Protein AF-0000000087431841 (afdb_homodimer)

Organism: Giardia muris (NCBI:txid5742)

Nearest PDB structures (foldseek):
  1vco-assembly1_A  TM=7.449E-01  e=1.847E-38  Thermus thermophilus
  3nva-assembly1_A  TM=7.417E-01  e=3.508E-37  Saccharolobus solfataricus
  7mip-assembly1_C  TM=7.470E-01  e=1.667E-36  Mus musculus
  7miv-assembly1_C  TM=7.448E-01  e=1.050E-36  Mus musculus
  7miu-assembly1_D  TM=7.413E-01  e=3.555E-35  Mus musculus

Structure (mmCIF, N/CA/C/O backbone):
data_AF-0000000087431841-model_v1
#
loop_
_entity.id
_entity.type
_entity.pdbx_description
1 polymer 'CTP synthase'
#
loop_
_atom_site.group_PDB
_atom_site.id
_atom_site.type_symbol
_atom_site.label_atom_id
_atom_site.label_alt_id
_atom_site.label_comp_id
_atom_site.label_asym_id
_atom_site.label_entity_id
_atom_site.label_seq_id
_atom_site.pdbx_PDB_ins_code
_atom_site.Cartn_x
_atom_site.Cartn_y
_atom_site.Cartn_z
_atom_site.occupancy
_atom_site.B_iso_or_equiv
_atom_site.auth_seq_id
_atom_site.auth_comp_id
_atom_site.auth_asym_id
_atom_site.auth_atom_id
_atom_site.pdbx_PDB_model_num
ATOM 1 N N . MET A 1 1 ? 8.672 -16.094 34.812 1 20.84 1 MET A N 1
ATOM 2 C CA . MET A 1 1 ? 7.32 -15.797 35.281 1 20.84 1 MET A CA 1
ATOM 3 C C . MET A 1 1 ? 6.684 -14.688 34.438 1 20.84 1 MET A C 1
ATOM 5 O O . MET A 1 1 ? 7.062 -13.523 34.562 1 20.84 1 MET A O 1
ATOM 9 N N . ALA A 1 2 ? 6.328 -14.953 33.219 1 24.12 2 ALA A N 1
ATOM 10 C CA . ALA A 1 2 ? 5.73 -14.031 32.281 1 24.12 2 ALA A CA 1
ATOM 11 C C . ALA A 1 2 ? 4.539 -13.305 32.875 1 24.12 2 ALA A C 1
ATOM 13 O O . ALA A 1 2 ? 3.582 -13.938 33.344 1 24.12 2 ALA A O 1
ATOM 14 N N . ASP A 1 3 ? 4.832 -12.344 33.531 1 24.62 3 ASP A N 1
ATOM 15 C CA . ASP A 1 3 ? 3.76 -11.609 34.188 1 24.62 3 ASP A CA 1
ATOM 16 C C . ASP A 1 3 ? 2.551 -11.453 33.281 1 24.62 3 ASP A C 1
ATOM 18 O O . ASP A 1 3 ? 2.699 -11.141 32.094 1 24.62 3 ASP A O 1
ATOM 22 N N . ALA A 1 4 ? 1.567 -12.164 33.562 1 30.16 4 ALA A N 1
ATOM 23 C CA . ALA A 1 4 ? 0.24 -12.07 32.969 1 30.16 4 ALA A CA 1
ATOM 24 C C . ALA A 1 4 ? -0.123 -10.617 32.656 1 30.16 4 ALA A C 1
ATOM 26 O O . ALA A 1 4 ? -0.183 -9.789 33.562 1 30.16 4 ALA A O 1
ATOM 27 N N . VAL A 1 5 ? 0.439 -10.078 31.641 1 31.83 5 VAL A N 1
ATOM 28 C CA . VAL A 1 5 ? -0.099 -8.789 31.219 1 31.83 5 VAL A CA 1
ATOM 29 C C . VAL A 1 5 ? -1.59 -8.719 31.547 1 31.83 5 VAL A C 1
ATOM 31 O O . VAL A 1 5 ? -2.383 -9.508 31.016 1 31.83 5 VAL A O 1
ATOM 34 N N . GLU A 1 6 ? -1.93 -8.492 32.719 1 35.41 6 GLU A N 1
ATOM 35 C CA . GLU A 1 6 ? -3.311 -8.188 33.094 1 35.41 6 GLU A CA 1
ATOM 36 C C . GLU A 1 6 ? -4.031 -7.457 31.953 1 35.41 6 GLU A C 1
ATOM 38 O O . GLU A 1 6 ? -3.57 -6.418 31.484 1 35.41 6 GLU A O 1
ATOM 43 N N . THR A 1 7 ? -4.602 -8.117 31.031 1 43.03 7 THR A N 1
ATOM 44 C CA . THR A 1 7 ? -5.473 -7.602 29.984 1 43.03 7 THR A CA 1
ATOM 45 C C . THR A 1 7 ? -6.301 -6.43 30.484 1 43.03 7 THR A C 1
ATOM 47 O O . THR A 1 7 ? -7.258 -6.617 31.25 1 43.03 7 THR A O 1
ATOM 50 N N . THR A 1 8 ? -5.711 -5.406 31.031 1 48.44 8 THR A N 1
ATOM 51 C CA . THR A 1 8 ? -6.445 -4.215 31.453 1 48.44 8 THR A CA 1
ATOM 52 C C . THR A 1 8 ? -7.562 -3.893 30.469 1 48.44 8 THR A C 1
ATOM 54 O O . THR A 1 8 ? -7.34 -3.859 29.266 1 48.44 8 THR A O 1
ATOM 57 N N . SER A 1 9 ? -8.828 -4.008 30.859 1 63.56 9 SER A N 1
ATOM 58 C CA . SER A 1 9 ? -10.109 -3.707 30.219 1 63.56 9 SER A CA 1
ATOM 59 C C . SER A 1 9 ? -10.148 -2.27 29.703 1 63.56 9 SER A C 1
ATOM 61 O O . SER A 1 9 ? -9.734 -1.346 30.406 1 63.56 9 SER A O 1
ATOM 63 N N . ASN A 1 10 ? -10 -1.974 28.406 1 81.62 10 ASN A N 1
ATOM 64 C CA . ASN A 1 10 ? -10.109 -0.667 27.766 1 81.62 10 ASN A CA 1
ATOM 65 C C . ASN A 1 10 ? -11.555 -0.344 27.391 1 81.62 10 ASN A C 1
ATOM 67 O O . ASN A 1 10 ? -12.367 -1.248 27.219 1 81.62 10 ASN A O 1
ATOM 71 N N . ARG A 1 11 ? -11.875 0.877 27.656 1 90.06 11 ARG A N 1
ATOM 72 C CA . ARG A 1 11 ? -13.141 1.408 27.156 1 90.06 11 ARG A CA 1
ATOM 73 C C . ARG A 1 11 ? -12.914 2.307 25.953 1 90.06 11 ARG A C 1
ATOM 75 O O . ARG A 1 11 ? -11.836 2.875 25.781 1 90.06 11 ARG A O 1
ATOM 82 N N . PHE A 1 12 ? -14.023 2.383 25.078 1 94.62 12 PHE A N 1
ATOM 83 C CA . PHE A 1 12 ? -13.859 3.102 23.828 1 94.62 12 PHE A CA 1
ATOM 84 C C . PHE A 1 12 ? -14.961 4.145 23.656 1 94.62 12 PHE A C 1
ATOM 86 O O . PHE A 1 12 ? -16.125 3.893 23.984 1 94.62 12 PHE A O 1
ATOM 93 N N . ILE A 1 13 ? -14.57 5.305 23.219 1 95.94 13 ILE A N 1
ATOM 94 C CA . ILE A 1 13 ? -15.5 6.27 22.641 1 95.94 13 ILE A CA 1
ATOM 95 C C . ILE A 1 13 ? -15.266 6.395 21.141 1 95.94 13 ILE A C 1
ATOM 97 O O . ILE A 1 13 ? -14.227 6.902 20.719 1 95.94 13 ILE A O 1
ATOM 101 N N . PHE A 1 14 ? -16.219 5.922 20.391 1 95.38 14 PHE A N 1
ATOM 102 C CA . PHE A 1 14 ? -16.125 6.051 18.938 1 95.38 14 PHE A CA 1
ATOM 103 C C . PHE A 1 14 ? -16.922 7.254 18.453 1 95.38 14 PHE A C 1
ATOM 105 O O . PHE A 1 14 ? -18.078 7.438 18.828 1 95.38 14 PHE A O 1
ATOM 112 N N . ILE A 1 15 ? -16.25 8.062 17.656 1 94.88 15 ILE A N 1
ATOM 113 C CA . ILE A 1 15 ? -16.875 9.25 17.078 1 94.88 15 ILE A CA 1
ATOM 114 C C . ILE A 1 15 ? -16.828 9.172 15.562 1 94.88 15 ILE A C 1
ATOM 116 O O . ILE A 1 15 ? -15.773 8.984 14.969 1 94.88 15 ILE A O 1
ATOM 120 N N . PHE A 1 16 ? -17.938 9.242 14.875 1 91.94 16 PHE A N 1
ATOM 121 C CA . PHE A 1 16 ? -18.031 9.172 13.422 1 91.94 16 PHE A CA 1
ATOM 122 C C . PHE A 1 16 ? -19.156 10.055 12.898 1 91.94 16 PHE A C 1
ATOM 124 O O . PHE A 1 16 ? -19.844 10.711 13.68 1 91.94 16 PHE A O 1
ATOM 131 N N . SER A 1 17 ? -19.203 10.203 11.562 1 88.56 17 SER A N 1
ATOM 132 C CA . SER A 1 17 ? -20.188 11.117 10.977 1 88.56 17 SER A CA 1
ATOM 133 C C . SER A 1 17 ? -20.672 10.602 9.633 1 88.56 17 SER A C 1
ATOM 135 O O . SER A 1 17 ? -20.047 9.742 9.016 1 88.56 17 SER A O 1
ATOM 137 N N . ASP A 1 18 ? -21.812 11.109 9.195 1 80.81 18 ASP A N 1
ATOM 138 C CA . ASP A 1 18 ? -22.328 10.867 7.848 1 80.81 18 ASP A CA 1
ATOM 139 C C . ASP A 1 18 ? -21.891 11.977 6.891 1 80.81 18 ASP A C 1
ATOM 141 O O . ASP A 1 18 ? -22.203 11.938 5.699 1 80.81 18 ASP A O 1
ATOM 145 N N . GLU A 1 19 ? -21.188 12.914 7.445 1 76.38 19 GLU A N 1
ATOM 146 C CA . GLU A 1 19 ? -20.672 14.023 6.66 1 76.38 19 GLU A CA 1
ATOM 147 C C . GLU A 1 19 ? -19.141 14.078 6.742 1 76.38 19 GLU A C 1
ATOM 149 O O . GLU A 1 19 ? -18.531 13.438 7.598 1 76.38 19 GLU A O 1
ATOM 154 N N . THR A 1 20 ? -18.625 14.742 5.656 1 68.56 20 THR A N 1
ATOM 155 C CA . THR A 1 20 ? -17.203 15 5.703 1 68.56 20 THR A CA 1
ATOM 156 C C . THR A 1 20 ? -16.906 16.375 6.285 1 68.56 20 THR A C 1
ATOM 158 O O . THR A 1 20 ? -16.984 17.391 5.574 1 68.56 20 THR A O 1
ATOM 161 N N . ASN A 1 21 ? -16.938 16.5 7.645 1 63.91 21 ASN A N 1
ATOM 162 C CA . ASN A 1 21 ? -16.656 17.797 8.234 1 63.91 21 ASN A CA 1
ATOM 163 C C . ASN A 1 21 ? -15.82 17.672 9.508 1 63.91 21 ASN A C 1
ATOM 165 O O . ASN A 1 21 ? -15.461 16.562 9.906 1 63.91 21 ASN A O 1
ATOM 169 N N . THR A 1 22 ? -15.438 18.781 10.094 1 68.06 22 THR A N 1
ATOM 170 C CA . THR A 1 22 ? -14.555 18.828 11.25 1 68.06 22 THR A CA 1
ATOM 171 C C . THR A 1 22 ? -15.367 18.797 12.547 1 68.06 22 THR A C 1
ATOM 173 O O . THR A 1 22 ? -14.805 18.922 13.641 1 68.06 22 THR A O 1
ATOM 176 N N . SER A 1 23 ? -16.609 18.531 12.391 1 77.81 23 SER A N 1
ATOM 177 C CA . SER A 1 23 ? -17.422 18.5 13.594 1 77.81 23 SER A CA 1
ATOM 178 C C . SER A 1 23 ? -17.047 17.328 14.492 1 77.81 23 SER A C 1
ATOM 180 O O . SER A 1 23 ? -17.062 17.438 15.719 1 77.81 23 SER A O 1
ATOM 182 N N . LYS A 1 24 ? -16.656 16.281 13.922 1 88.19 24 LYS A N 1
ATOM 183 C CA . LYS A 1 24 ? -16.203 15.117 14.68 1 88.19 24 LYS A CA 1
ATOM 184 C C . LYS A 1 24 ? -15 15.453 15.539 1 88.19 24 LYS A C 1
ATOM 186 O O . LYS A 1 24 ? -14.938 15.062 16.703 1 88.19 24 LYS A O 1
ATOM 191 N N . THR A 1 25 ? -14.117 16.234 14.938 1 91.06 25 THR A N 1
ATOM 192 C CA . THR A 1 25 ? -12.875 16.547 15.633 1 91.06 25 THR A CA 1
ATOM 193 C C . THR A 1 25 ? -13.125 17.516 16.797 1 91.06 25 THR A C 1
ATOM 195 O O . THR A 1 25 ? -12.461 17.422 17.828 1 91.06 25 THR A O 1
ATOM 198 N N . ALA A 1 26 ? -14.047 18.469 16.547 1 88.75 26 ALA A N 1
ATOM 199 C CA . ALA A 1 26 ? -14.422 19.359 17.641 1 88.75 26 ALA A CA 1
ATOM 200 C C . ALA A 1 26 ? -14.93 18.562 18.844 1 88.75 26 ALA A C 1
ATOM 202 O O . ALA A 1 26 ? -14.547 18.844 19.984 1 88.75 26 ALA A O 1
ATOM 203 N N . LEU A 1 27 ? -15.766 17.641 18.609 1 89.81 27 LEU A N 1
ATOM 204 C CA . LEU A 1 27 ? -16.297 16.797 19.672 1 89.81 27 LEU A CA 1
ATOM 205 C C . LEU A 1 27 ? -15.172 16.031 20.359 1 89.81 27 LEU A C 1
ATOM 207 O O . LEU A 1 27 ? -15.148 15.93 21.594 1 89.81 27 LEU A O 1
ATOM 211 N N . SER A 1 28 ? -14.289 15.461 19.578 1 92.94 28 SER A N 1
ATOM 212 C CA . SER A 1 28 ? -13.125 14.773 20.141 1 92.94 28 SER A CA 1
ATOM 213 C C . SER A 1 28 ? -12.32 15.695 21.047 1 92.94 28 SER A C 1
ATOM 215 O O . SER A 1 28 ? -11.875 15.289 22.125 1 92.94 28 SER A O 1
ATOM 217 N N . ALA A 1 29 ? -12.125 16.906 20.578 1 91.94 29 ALA A N 1
ATOM 218 C CA . ALA A 1 29 ? -11.352 17.891 21.344 1 91.94 29 ALA A CA 1
ATOM 219 C C . ALA A 1 29 ? -12.031 18.234 22.656 1 91.94 29 ALA A C 1
ATOM 221 O O . ALA A 1 29 ? -11.367 18.359 23.688 1 91.94 29 ALA A O 1
ATOM 222 N N . TYR A 1 30 ? -13.391 18.344 22.656 1 88.62 30 TYR A N 1
ATOM 223 C CA . TYR A 1 30 ? -14.148 18.625 23.859 1 88.62 30 TYR A CA 1
ATOM 224 C C . TYR A 1 30 ? -13.984 17.516 24.891 1 88.62 30 TYR A C 1
ATOM 226 O O . TYR A 1 30 ? -13.711 17.766 26.062 1 88.62 30 TYR A O 1
ATOM 234 N N . ILE A 1 31 ? -14.109 16.328 24.406 1 91.56 31 ILE A N 1
ATOM 235 C CA . ILE A 1 31 ? -14.031 15.18 25.281 1 91.56 31 ILE A CA 1
ATOM 236 C C . ILE A 1 31 ? -12.609 15.031 25.812 1 91.56 31 ILE A C 1
ATOM 238 O O . ILE A 1 31 ? -12.398 14.836 27.016 1 91.56 31 ILE A O 1
ATOM 242 N N . ALA A 1 32 ? -11.641 15.164 24.969 1 93.38 32 ALA A N 1
ATOM 243 C CA . ALA A 1 32 ? -10.242 15.047 25.359 1 93.38 32 ALA A CA 1
ATOM 244 C C . ALA A 1 32 ? -9.867 16.125 26.375 1 93.38 32 ALA A C 1
ATOM 246 O O . ALA A 1 32 ? -9.141 15.852 27.344 1 93.38 32 ALA A O 1
ATOM 247 N N . SER A 1 33 ? -10.281 17.344 26.094 1 90.56 33 SER A N 1
ATOM 248 C CA . SER A 1 33 ? -10 18.453 27 1 90.56 33 SER A CA 1
ATOM 249 C C . SER A 1 33 ? -10.539 18.188 28.391 1 90.56 33 SER A C 1
ATOM 251 O O . SER A 1 33 ? -9.867 18.453 29.391 1 90.56 33 SER A O 1
ATOM 253 N N . HIS A 1 34 ? -11.75 17.641 28.469 1 87.44 34 HIS A N 1
ATOM 254 C CA . HIS A 1 34 ? -12.352 17.297 29.75 1 87.44 34 HIS A CA 1
ATOM 255 C C . HIS A 1 34 ? -11.555 16.219 30.484 1 87.44 34 HIS A C 1
ATOM 257 O O . HIS A 1 34 ? -11.234 16.359 31.656 1 87.44 34 HIS A O 1
ATOM 263 N N . LEU A 1 35 ? -11.258 15.195 29.781 1 90.25 35 LEU A N 1
ATOM 264 C CA . LEU A 1 35 ? -10.508 14.094 30.375 1 90.25 35 LEU A CA 1
ATOM 265 C C . LEU A 1 35 ? -9.117 14.547 30.812 1 90.25 35 LEU A C 1
ATOM 267 O O . LEU A 1 35 ? -8.609 14.102 31.844 1 90.25 35 LEU A O 1
ATOM 271 N N . ASP A 1 36 ? -8.539 15.445 30.016 1 90.5 36 ASP A N 1
ATOM 272 C CA . ASP A 1 36 ? -7.219 15.984 30.328 1 90.5 36 ASP A CA 1
ATOM 273 C C . ASP A 1 36 ? -7.234 16.781 31.625 1 90.5 36 ASP A C 1
ATOM 275 O O . ASP A 1 36 ? -6.344 16.625 32.469 1 90.5 36 ASP A O 1
ATOM 279 N N . ARG A 1 37 ? -8.211 17.531 31.844 1 85.06 37 ARG A N 1
ATOM 280 C CA . ARG A 1 37 ? -8.344 18.359 33.062 1 85.06 37 ARG A CA 1
ATOM 281 C C . ARG A 1 37 ? -8.531 17.484 34.281 1 85.06 37 ARG A C 1
ATOM 283 O O . ARG A 1 37 ? -8.07 17.844 35.375 1 85.06 37 ARG A O 1
ATOM 290 N N . MET A 1 38 ? -9.164 16.391 34.062 1 85.56 38 MET A N 1
ATOM 291 C CA . MET A 1 38 ? -9.406 15.469 35.156 1 85.56 38 MET A CA 1
ATOM 292 C C . MET A 1 38 ? -8.219 14.539 35.375 1 85.56 38 MET A C 1
ATOM 294 O O . MET A 1 38 ? -8.227 13.695 36.281 1 85.56 38 MET A O 1
ATOM 298 N N . HIS A 1 39 ? -7.203 14.641 34.594 1 89.56 39 HIS A N 1
ATOM 299 C CA . HIS A 1 39 ? -6.047 13.75 34.594 1 89.56 39 HIS A CA 1
ATOM 300 C C . HIS A 1 39 ? -6.473 12.289 34.5 1 89.56 39 HIS A C 1
ATOM 302 O O . HIS A 1 39 ? -5.949 11.438 35.219 1 89.56 39 HIS A O 1
ATOM 308 N N . TYR A 1 40 ? -7.523 12.07 33.719 1 90 40 TYR A N 1
ATOM 309 C CA . TYR A 1 40 ? -8.008 10.727 33.469 1 90 40 TYR A CA 1
ATOM 310 C C . TYR A 1 40 ? -7.148 10.039 32.406 1 90 40 TYR A C 1
ATOM 312 O O . TYR A 1 40 ? -6.742 10.672 31.422 1 90 40 TYR A O 1
ATOM 320 N N . PRO A 1 41 ? -6.855 8.742 32.625 1 93.12 41 PRO A N 1
ATOM 321 C CA . PRO A 1 41 ? -6.09 8.055 31.594 1 93.12 41 PRO A CA 1
ATOM 322 C C . PRO A 1 41 ? -6.871 7.914 30.281 1 93.12 41 PRO A C 1
ATOM 324 O O . PRO A 1 41 ? -7.879 7.199 30.234 1 93.12 41 PRO A O 1
ATOM 327 N N . TYR A 1 42 ? -6.367 8.562 29.219 1 94.88 42 TYR A N 1
ATOM 328 C CA . TYR A 1 42 ? -7.043 8.484 27.938 1 94.88 42 TYR A CA 1
ATOM 329 C C . TYR A 1 42 ? -6.039 8.57 26.781 1 94.88 42 TYR A C 1
ATOM 331 O O . TYR A 1 42 ? -4.867 8.883 27 1 94.88 42 TYR A O 1
ATOM 339 N N . SER A 1 43 ? -6.438 8.172 25.625 1 96.88 43 SER A N 1
ATOM 340 C CA . SER A 1 43 ? -5.695 8.328 24.375 1 96.88 43 SER A CA 1
ATOM 341 C C . SER A 1 43 ? -6.605 8.789 23.25 1 96.88 43 SER A C 1
ATOM 343 O O . SER A 1 43 ? -7.832 8.766 23.375 1 96.88 43 SER A O 1
ATOM 345 N N . TYR A 1 44 ? -6.035 9.344 22.266 1 97.62 44 TYR A N 1
ATOM 346 C CA . TYR A 1 44 ? -6.773 9.805 21.094 1 97.62 44 TYR A CA 1
ATOM 347 C C . TYR A 1 44 ? -6.199 9.203 19.812 1 97.62 44 TYR A C 1
ATOM 349 O O . TYR A 1 44 ? -4.984 9.219 19.609 1 97.62 44 TYR A O 1
ATOM 357 N N . LEU A 1 45 ? -7.102 8.656 19 1 98.44 45 LEU A N 1
ATOM 358 C CA . LEU A 1 45 ? -6.711 8.062 17.734 1 98.44 45 LEU A CA 1
ATOM 359 C C . LEU A 1 45 ? -7.621 8.531 16.609 1 98.44 45 LEU A C 1
ATOM 361 O O . LEU A 1 45 ? -8.844 8.383 16.688 1 98.44 45 LEU A O 1
ATOM 365 N N . LYS A 1 46 ? -7 9.148 15.648 1 97.69 46 LYS A N 1
ATOM 366 C CA . LYS A 1 46 ? -7.695 9.477 14.406 1 97.69 46 LYS A CA 1
ATOM 367 C C . LYS A 1 46 ? -7.445 8.414 13.336 1 97.69 46 LYS A C 1
ATOM 369 O O . LYS A 1 46 ? -6.312 8.219 12.898 1 97.69 46 LYS A O 1
ATOM 374 N N . LEU A 1 47 ? -8.5 7.676 12.906 1 97.75 47 LEU A N 1
ATOM 375 C CA . LEU A 1 47 ? -8.438 6.793 11.75 1 97.75 47 LEU A CA 1
ATOM 376 C C . LEU A 1 47 ? -8.805 7.543 10.477 1 97.75 47 LEU A C 1
ATOM 378 O O . LEU A 1 47 ? -9.961 7.938 10.289 1 97.75 47 LEU A O 1
ATOM 382 N N . SER A 1 48 ? -7.855 7.746 9.656 1 96 48 SER A N 1
ATOM 383 C CA . SER A 1 48 ? -8.078 8.477 8.414 1 96 48 SER A CA 1
ATOM 384 C C . SER A 1 48 ? -8.297 7.531 7.242 1 96 48 SER A C 1
ATOM 386 O O . SER A 1 48 ? -7.496 6.621 7.016 1 96 48 SER A O 1
ATOM 388 N N . PRO A 1 49 ? -9.32 7.754 6.465 1 95.62 49 PRO A N 1
ATOM 389 C CA . PRO A 1 49 ? -9.641 6.828 5.375 1 95.62 49 PRO A CA 1
ATOM 390 C C . PRO A 1 49 ? -8.727 7.004 4.164 1 95.62 49 PRO A C 1
ATOM 392 O O . PRO A 1 49 ? -8.852 6.27 3.182 1 95.62 49 PRO A O 1
ATOM 395 N N . THR A 1 50 ? -7.797 7.91 4.156 1 95.81 50 THR A N 1
ATOM 396 C CA . THR A 1 50 ? -6.949 8.188 3 1 95.81 50 THR A CA 1
ATOM 397 C C . THR A 1 50 ? -5.941 7.059 2.789 1 95.81 50 THR A C 1
ATOM 399 O O . THR A 1 50 ? -5.57 6.363 3.736 1 95.81 50 THR A O 1
ATOM 402 N N . LEU A 1 51 ? -5.535 6.883 1.505 1 97.06 51 LEU A N 1
ATOM 403 C CA . LEU A 1 51 ? -4.5 5.918 1.147 1 97.06 51 LEU A CA 1
ATOM 404 C C . LEU A 1 51 ? -3.113 6.551 1.241 1 97.06 51 LEU A C 1
ATOM 406 O O . LEU A 1 51 ? -2.102 5.859 1.106 1 97.06 51 LEU A O 1
ATOM 410 N N . SER A 1 52 ? -3.049 7.848 1.525 1 95.81 52 SER A N 1
ATOM 411 C CA . SER A 1 52 ? -1.762 8.531 1.617 1 95.81 52 SER A CA 1
ATOM 412 C C . SER A 1 52 ? -0.953 8.023 2.809 1 95.81 52 SER A C 1
ATOM 414 O O . SER A 1 52 ? -1.52 7.664 3.842 1 95.81 52 SER A O 1
ATOM 416 N N . LEU A 1 53 ? 0.311 8.07 2.672 1 94.94 53 LEU A N 1
ATOM 417 C CA . LEU A 1 53 ? 1.183 7.477 3.68 1 94.94 53 LEU A CA 1
ATOM 418 C C . LEU A 1 53 ? 1.614 8.516 4.707 1 94.94 53 LEU A C 1
ATOM 420 O O . LEU A 1 53 ? 2.035 8.164 5.812 1 94.94 53 LEU A O 1
ATOM 424 N N . THR A 1 54 ? 1.59 9.742 4.348 1 92.69 54 THR A N 1
ATOM 425 C CA . THR A 1 54 ? 1.926 10.859 5.227 1 92.69 54 THR A CA 1
ATOM 426 C C . THR A 1 54 ? 1.217 12.133 4.781 1 92.69 54 THR A C 1
ATOM 428 O O . THR A 1 54 ? 0.84 12.258 3.613 1 92.69 54 THR A O 1
ATOM 431 N N . PHE A 1 55 ? 0.993 12.984 5.664 1 93.62 55 PHE A N 1
ATOM 432 C CA . PHE A 1 55 ? 0.343 14.242 5.324 1 93.62 55 PHE A CA 1
ATOM 433 C C . PHE A 1 55 ? 1.375 15.305 4.953 1 93.62 55 PHE A C 1
ATOM 435 O O . PHE A 1 55 ? 1.034 16.328 4.363 1 93.62 55 PHE A O 1
ATOM 442 N N . GLY A 1 56 ? 2.604 15.078 5.238 1 90.38 56 GLY A N 1
ATOM 443 C CA . GLY A 1 56 ? 3.658 16.062 5.062 1 90.38 56 GLY A CA 1
ATOM 444 C C . GLY A 1 56 ? 3.906 16.422 3.607 1 90.38 56 GLY A C 1
ATOM 445 O O . GLY A 1 56 ? 4.312 17.547 3.299 1 90.38 56 GLY A O 1
ATOM 446 N N . ASN A 1 57 ? 3.703 15.461 2.74 1 86.38 57 ASN A N 1
ATOM 447 C CA . ASN A 1 57 ? 3.996 15.703 1.332 1 86.38 57 ASN A CA 1
ATOM 448 C C . ASN A 1 57 ? 2.736 16.078 0.554 1 86.38 57 ASN A C 1
ATOM 450 O O . ASN A 1 57 ? 2.787 16.266 -0.663 1 86.38 57 ASN A O 1
ATOM 454 N N . LEU A 1 58 ? 1.663 16.219 1.271 1 89.75 58 LEU A N 1
ATOM 455 C CA . LEU A 1 58 ? 0.411 16.547 0.598 1 89.75 58 LEU A CA 1
ATOM 456 C C . LEU A 1 58 ? 0.291 18.047 0.373 1 89.75 58 LEU A C 1
ATOM 458 O O . LEU A 1 58 ? 0.866 18.844 1.123 1 89.75 58 LEU A O 1
ATOM 462 N N . THR A 1 59 ? -0.417 18.391 -0.606 1 87.56 59 THR A N 1
ATOM 463 C CA . THR A 1 59 ? -0.716 19.797 -0.821 1 87.56 59 THR A CA 1
ATOM 464 C C . THR A 1 59 ? -1.703 20.312 0.225 1 87.56 59 THR A C 1
ATOM 466 O O . THR A 1 59 ? -2.814 19.781 0.343 1 87.56 59 THR A O 1
ATOM 469 N N . PRO A 1 60 ? -1.306 21.344 0.886 1 87.12 60 PRO A N 1
ATOM 470 C CA . PRO A 1 60 ? -2.172 21.844 1.954 1 87.12 60 PRO A CA 1
ATOM 471 C C . PRO A 1 60 ? -3.492 22.406 1.428 1 87.12 60 PRO A C 1
ATOM 473 O O . PRO A 1 60 ? -4.488 22.438 2.152 1 87.12 60 PRO A O 1
ATOM 476 N N . THR A 1 61 ? -3.502 22.828 0.205 1 81.44 61 THR A N 1
ATOM 477 C CA . THR A 1 61 ? -4.723 23.391 -0.369 1 81.44 61 THR A CA 1
ATOM 478 C C . THR A 1 61 ? -5.828 22.328 -0.413 1 81.44 61 THR A C 1
ATOM 480 O O . THR A 1 61 ? -7.004 22.656 -0.242 1 81.44 61 THR A O 1
ATOM 483 N N . SER A 1 62 ? -5.43 21.094 -0.555 1 79.88 62 SER A N 1
ATOM 484 C CA . SER A 1 62 ? -6.418 20.031 -0.632 1 79.88 62 SER A CA 1
ATOM 485 C C . SER A 1 62 ? -6.527 19.281 0.691 1 79.88 62 SER A C 1
ATOM 487 O O . SER A 1 62 ? -7.629 18.938 1.132 1 79.88 62 SER A O 1
ATOM 489 N N . ALA A 1 63 ? -5.434 19.141 1.381 1 87.56 63 ALA A N 1
ATOM 490 C CA . ALA A 1 63 ? -5.41 18.266 2.549 1 87.56 63 ALA A CA 1
ATOM 491 C C . ALA A 1 63 ? -5.453 19.062 3.842 1 87.56 63 ALA A C 1
ATOM 493 O O . ALA A 1 63 ? -5.715 18.516 4.914 1 87.56 63 ALA A O 1
ATOM 494 N N . GLY A 1 64 ? -5.285 20.375 3.738 1 87.94 64 GLY A N 1
ATOM 495 C CA . GLY A 1 64 ? -5.074 21.141 4.953 1 87.94 64 GLY A CA 1
ATOM 496 C C . GLY A 1 64 ? -3.662 21.031 5.496 1 87.94 64 GLY A C 1
ATOM 497 O O . GLY A 1 64 ? -2.791 20.438 4.855 1 87.94 64 GLY A O 1
ATOM 498 N N . GLU A 1 65 ? -3.516 21.578 6.609 1 91.69 65 GLU A N 1
ATOM 499 C CA . GLU A 1 65 ? -2.203 21.594 7.25 1 91.69 65 GLU A CA 1
ATOM 500 C C . GLU A 1 65 ? -1.78 20.188 7.672 1 91.69 65 GLU A C 1
ATOM 502 O O . GLU A 1 65 ? -2.607 19.391 8.125 1 91.69 65 GLU A O 1
ATOM 507 N N . ALA A 1 66 ? -0.52 19.891 7.41 1 94.62 66 ALA A N 1
ATOM 508 C CA . ALA A 1 66 ? 0.058 18.734 8.094 1 94.62 66 ALA A CA 1
ATOM 509 C C . ALA A 1 66 ? 0.52 19.109 9.5 1 94.62 66 ALA A C 1
ATOM 511 O O . ALA A 1 66 ? 1.337 20.016 9.672 1 94.62 66 ALA A O 1
ATOM 512 N N . PHE A 1 67 ? -0.031 18.469 10.477 1 96.62 67 PHE A N 1
ATOM 513 C CA . PHE A 1 67 ? 0.413 18.719 11.844 1 96.62 67 PHE A CA 1
ATOM 514 C C . PHE A 1 67 ? 1.62 17.844 12.18 1 96.62 67 PHE A C 1
ATOM 516 O O . PHE A 1 67 ? 1.654 16.656 11.844 1 96.62 67 PHE A O 1
ATOM 523 N N . ILE A 1 68 ? 2.596 18.438 12.82 1 96.81 68 ILE A N 1
ATOM 524 C CA . ILE A 1 68 ? 3.807 17.719 13.195 1 96.81 68 ILE A CA 1
ATOM 525 C C . ILE A 1 68 ? 3.777 17.406 14.688 1 96.81 68 ILE A C 1
ATOM 527 O O . ILE A 1 68 ? 3.684 18.312 15.516 1 96.81 68 ILE A O 1
ATOM 531 N N . THR A 1 69 ? 3.879 16.141 15.008 1 96.81 69 THR A N 1
ATOM 532 C CA . THR A 1 69 ? 3.873 15.727 16.406 1 96.81 69 THR A CA 1
ATOM 533 C C . THR A 1 69 ? 5.266 15.859 17.016 1 96.81 69 THR A C 1
ATOM 535 O O . THR A 1 69 ? 6.242 16.094 16.297 1 96.81 69 THR A O 1
ATOM 538 N N . HIS A 1 70 ? 5.344 15.719 18.312 1 95.69 70 HIS A N 1
ATOM 539 C CA . HIS A 1 70 ? 6.594 15.914 19.047 1 95.69 70 HIS A CA 1
ATOM 540 C C . HIS A 1 70 ? 7.641 14.883 18.625 1 95.69 70 HIS A C 1
ATOM 542 O O . HIS A 1 70 ? 8.844 15.156 18.672 1 95.69 70 HIS A O 1
ATOM 548 N N . ASP A 1 71 ? 7.176 13.711 18.172 1 94.44 71 ASP A N 1
ATOM 549 C CA . ASP A 1 71 ? 8.086 12.633 17.797 1 94.44 71 ASP A CA 1
ATOM 550 C C . ASP A 1 71 ? 8.297 12.594 16.281 1 94.44 71 ASP A C 1
ATOM 552 O O . ASP A 1 71 ? 8.797 11.602 15.75 1 94.44 71 ASP A O 1
ATOM 556 N N . GLY A 1 72 ? 7.809 13.586 15.609 1 94.12 72 GLY A N 1
ATOM 557 C CA . GLY A 1 72 ? 8.18 13.766 14.211 1 94.12 72 GLY A CA 1
ATOM 558 C C . GLY A 1 72 ? 7.148 13.203 13.25 1 94.12 72 GLY A C 1
ATOM 559 O O . GLY A 1 72 ? 7.406 13.102 12.047 1 94.12 72 GLY A O 1
ATOM 560 N N . GLY A 1 73 ? 5.992 12.836 13.742 1 95.38 73 GLY A N 1
ATOM 561 C CA . GLY A 1 73 ? 4.93 12.383 12.859 1 95.38 73 GLY A CA 1
ATOM 562 C C . GLY A 1 73 ? 4.328 13.508 12.031 1 95.38 73 GLY A C 1
ATOM 563 O O . GLY A 1 73 ? 4.164 14.625 12.523 1 95.38 73 GLY A O 1
ATOM 564 N N . GLU A 1 74 ? 4.148 13.297 10.742 1 95.75 74 GLU A N 1
ATOM 565 C CA . GLU A 1 74 ? 3.385 14.18 9.867 1 95.75 74 GLU A CA 1
ATOM 566 C C . GLU A 1 74 ? 1.952 13.688 9.703 1 95.75 74 GLU A C 1
ATOM 568 O O . GLU A 1 74 ? 1.674 12.859 8.828 1 95.75 74 GLU A O 1
ATOM 573 N N . VAL A 1 75 ? 1.082 14.258 10.461 1 96.69 75 VAL A N 1
ATOM 574 C CA . VAL A 1 75 ? -0.232 13.648 10.633 1 96.69 75 VAL A CA 1
ATOM 575 C C . VAL A 1 75 ? -1.319 14.641 10.219 1 96.69 75 VAL A C 1
ATOM 577 O O . VAL A 1 75 ? -1.021 15.75 9.773 1 96.69 75 VAL A O 1
ATOM 580 N N . ASP A 1 76 ? -2.576 14.227 10.258 1 94.5 76 ASP A N 1
ATOM 581 C CA . ASP A 1 76 ? -3.764 15.016 9.945 1 94.5 76 ASP A CA 1
ATOM 582 C C . ASP A 1 76 ? -3.885 16.219 10.883 1 94.5 76 ASP A C 1
ATOM 584 O O . ASP A 1 76 ? -3.58 16.109 12.07 1 94.5 76 ASP A O 1
ATOM 588 N N . TYR A 1 77 ? -4.332 17.312 10.367 1 93.81 77 TYR A N 1
ATOM 589 C CA . TYR A 1 77 ? -4.434 18.516 11.18 1 93.81 77 TYR A CA 1
ATOM 590 C C . TYR A 1 77 ? -5.445 18.328 12.305 1 93.81 77 TYR A C 1
ATOM 592 O O . TYR A 1 77 ? -5.445 19.078 13.281 1 93.81 77 TYR A O 1
ATOM 600 N N . ASP A 1 78 ? -6.309 17.312 12.227 1 92.75 78 ASP A N 1
ATOM 601 C CA . ASP A 1 78 ? -7.246 17 13.297 1 92.75 78 ASP A CA 1
ATOM 602 C C . ASP A 1 78 ? -6.508 16.656 14.594 1 92.75 78 ASP A C 1
ATOM 604 O O . ASP A 1 78 ? -6.992 16.953 15.688 1 92.75 78 ASP A O 1
ATOM 608 N N . VAL A 1 79 ? -5.41 16.031 14.469 1 96.06 79 VAL A N 1
ATOM 609 C CA . VAL A 1 79 ? -4.594 15.711 15.641 1 96.06 79 VAL A CA 1
ATOM 610 C C . VAL A 1 79 ? -4.129 17.016 16.312 1 96.06 79 VAL A C 1
ATOM 612 O O . VAL A 1 79 ? -4.066 17.094 17.531 1 96.06 79 VAL A O 1
ATOM 615 N N . GLY A 1 80 ? -3.836 17.984 15.469 1 94.88 80 GLY A N 1
ATOM 616 C CA . GLY A 1 80 ? -3.439 19.281 15.984 1 94.88 80 GLY A CA 1
ATOM 617 C C . GLY A 1 80 ? -4.559 20 16.719 1 94.88 80 GLY A C 1
ATOM 618 O O . GLY A 1 80 ? -4.312 20.656 17.734 1 94.88 80 GLY A O 1
ATOM 619 N N . ILE A 1 81 ? -5.742 19.844 16.203 1 92.5 81 ILE A N 1
ATOM 620 C CA . ILE A 1 81 ? -6.902 20.438 16.859 1 92.5 81 ILE A CA 1
ATOM 621 C C . ILE A 1 81 ? -7.051 19.875 18.266 1 92.5 81 ILE A C 1
ATOM 623 O O . ILE A 1 81 ? -7.258 20.625 19.234 1 92.5 81 ILE A O 1
ATOM 627 N N . VAL A 1 82 ? -6.898 18.609 18.391 1 94.38 82 VAL A N 1
ATOM 628 C CA . VAL A 1 82 ? -7.047 17.969 19.703 1 94.38 82 VAL A CA 1
ATOM 629 C C . VAL A 1 82 ? -5.863 18.328 20.594 1 94.38 82 VAL A C 1
ATOM 631 O O . VAL A 1 82 ? -6.043 18.672 21.766 1 94.38 82 VAL A O 1
ATOM 634 N N . GLU A 1 83 ? -4.688 18.281 20.047 1 95.5 83 GLU A N 1
ATOM 635 C CA . GLU A 1 83 ? -3.512 18.562 20.859 1 95.5 83 GLU A CA 1
ATOM 636 C C . GLU A 1 83 ? -3.547 19.984 21.422 1 95.5 83 GLU A C 1
ATOM 638 O O . GLU A 1 83 ? -3.137 20.203 22.562 1 95.5 83 GLU A O 1
ATOM 643 N N . ARG A 1 84 ? -3.992 20.953 20.672 1 93.19 84 ARG A N 1
ATOM 644 C CA . ARG A 1 84 ? -4.051 22.344 21.109 1 93.19 84 ARG A CA 1
ATOM 645 C C . ARG A 1 84 ? -5.027 22.5 22.281 1 93.19 84 ARG A C 1
ATOM 647 O O . ARG A 1 84 ? -4.934 23.453 23.047 1 93.19 84 ARG A O 1
ATOM 654 N N . SER A 1 85 ? -5.91 21.531 22.422 1 89.81 85 SER A N 1
ATOM 655 C CA . SER A 1 85 ? -6.973 21.625 23.422 1 89.81 85 SER A CA 1
ATOM 656 C C . SER A 1 85 ? -6.578 20.922 24.719 1 89.81 85 SER A C 1
ATOM 658 O O . SER A 1 85 ? -7.309 20.984 25.703 1 89.81 85 SER A O 1
ATOM 660 N N . ILE A 1 86 ? -5.438 20.266 24.75 1 92.44 86 ILE A N 1
ATOM 661 C CA . ILE A 1 86 ? -5.043 19.5 25.938 1 92.44 86 ILE A CA 1
ATOM 662 C C . ILE A 1 86 ? -3.662 19.969 26.391 1 92.44 86 ILE A C 1
ATOM 664 O O . ILE A 1 86 ? -2.973 20.703 25.688 1 92.44 86 ILE A O 1
ATOM 668 N N . SER A 1 87 ? -3.262 19.547 27.578 1 91.25 87 SER A N 1
ATOM 669 C CA . SER A 1 87 ? -1.983 19.969 28.156 1 91.25 87 SER A CA 1
ATOM 670 C C . SER A 1 87 ? -0.846 19.078 27.672 1 91.25 87 SER A C 1
ATOM 672 O O . SER A 1 87 ? 0.295 19.531 27.547 1 91.25 87 SER A O 1
ATOM 674 N N . LYS A 1 88 ? -1.159 17.812 27.359 1 94.5 88 LYS A N 1
ATOM 675 C CA . LYS A 1 88 ? -0.151 16.859 26.922 1 94.5 88 LYS A CA 1
ATOM 676 C C . LYS A 1 88 ? 0.088 16.953 25.422 1 94.5 88 LYS A C 1
ATOM 678 O O . LYS A 1 88 ? -0.513 17.797 24.734 1 94.5 88 LYS A O 1
ATOM 683 N N . VAL A 1 89 ? 1.038 16.203 24.953 1 96.5 89 VAL A N 1
ATOM 684 C CA . VAL A 1 89 ? 1.342 16.125 23.531 1 96.5 89 VAL A CA 1
ATOM 685 C C . VAL A 1 89 ? 0.939 14.75 22.984 1 96.5 89 VAL A C 1
ATOM 687 O O . VAL A 1 89 ? 0.957 13.758 23.719 1 96.5 89 VAL A O 1
ATOM 690 N N . LEU A 1 90 ? 0.527 14.75 21.766 1 97.62 90 LEU A N 1
ATOM 691 C CA . LEU A 1 90 ? 0.086 13.516 21.125 1 97.62 90 LEU A CA 1
ATOM 692 C C . LEU A 1 90 ? 1.189 12.922 20.25 1 97.62 90 LEU A C 1
ATOM 694 O O . LEU A 1 90 ? 1.91 13.664 19.578 1 97.62 90 LEU A O 1
ATOM 698 N N . PRO A 1 91 ? 1.345 11.633 20.219 1 97.25 91 PRO A N 1
ATOM 699 C CA . PRO A 1 91 ? 2.355 10.969 19.406 1 97.25 91 PRO A CA 1
ATOM 700 C C . PRO A 1 91 ? 1.896 10.766 17.953 1 97.25 91 PRO A C 1
ATOM 702 O O . PRO A 1 91 ? 0.712 10.93 17.656 1 97.25 91 PRO A O 1
ATOM 705 N N . ARG A 1 92 ? 2.881 10.398 17.125 1 96.25 92 ARG A N 1
ATOM 706 C CA . ARG A 1 92 ? 2.584 10.156 15.727 1 96.25 92 ARG A CA 1
ATOM 707 C C . ARG A 1 92 ? 1.574 9.023 15.562 1 96.25 92 ARG A C 1
ATOM 709 O O . ARG A 1 92 ? 0.84 8.969 14.578 1 96.25 92 ARG A O 1
ATOM 716 N N . THR A 1 93 ? 1.516 8.086 16.547 1 97.19 93 THR A N 1
ATOM 717 C CA . THR A 1 93 ? 0.622 6.93 16.5 1 97.19 93 THR A CA 1
ATOM 718 C C . THR A 1 93 ? -0.824 7.359 16.734 1 97.19 93 THR A C 1
ATOM 720 O O . THR A 1 93 ? -1.744 6.547 16.609 1 97.19 93 THR A O 1
ATOM 723 N N . SER A 1 94 ? -1.071 8.68 16.969 1 98.12 94 SER A N 1
ATOM 724 C CA . SER A 1 94 ? -2.424 9.195 17.156 1 98.12 94 SER A CA 1
ATOM 725 C C . SER A 1 94 ? -3.148 9.336 15.828 1 98.12 94 SER A C 1
ATOM 727 O O . SER A 1 94 ? -4.312 9.742 15.789 1 98.12 94 SER A O 1
ATOM 729 N N . ASN A 1 95 ? -2.5 9.055 14.805 1 97.88 95 ASN A N 1
ATOM 730 C CA . ASN A 1 95 ? -3.1 9.062 13.477 1 97.88 95 ASN A CA 1
ATOM 731 C C . ASN A 1 95 ? -2.686 7.836 12.672 1 97.88 95 ASN A C 1
ATOM 733 O O . ASN A 1 95 ? -1.499 7.508 12.594 1 97.88 95 ASN A O 1
ATOM 737 N N . LEU A 1 96 ? -3.654 7.172 12.164 1 98.12 96 LEU A N 1
ATOM 738 C CA . LEU A 1 96 ? -3.408 6.043 11.281 1 98.12 96 LEU A CA 1
ATOM 739 C C . LEU A 1 96 ? -4.207 6.18 9.992 1 98.12 96 LEU A C 1
ATOM 741 O O . LEU A 1 96 ? -5.434 6.305 10.023 1 98.12 96 LEU A O 1
ATOM 745 N N . THR A 1 97 ? -3.504 6.227 8.867 1 97.31 97 THR A N 1
ATOM 746 C CA . THR A 1 97 ? -4.188 6.238 7.582 1 97.31 97 THR A CA 1
ATOM 747 C C . THR A 1 97 ? -4.395 4.816 7.062 1 97.31 97 THR A C 1
ATOM 749 O O . THR A 1 97 ? -3.705 3.889 7.488 1 97.31 97 THR A O 1
ATOM 752 N N . LEU A 1 98 ? -5.328 4.672 6.203 1 97.5 98 LEU A N 1
ATOM 753 C CA . LEU A 1 98 ? -5.527 3.381 5.555 1 97.5 98 LEU A CA 1
ATOM 754 C C . LEU A 1 98 ? -4.273 2.945 4.805 1 97.5 98 LEU A C 1
ATOM 756 O O . LEU A 1 98 ? -3.924 1.763 4.805 1 97.5 98 LEU A O 1
ATOM 760 N N . GLY A 1 99 ? -3.648 3.863 4.105 1 97.69 99 GLY A N 1
ATOM 761 C CA . GLY A 1 99 ? -2.402 3.564 3.422 1 97.69 99 GLY A CA 1
ATOM 762 C C . GLY A 1 99 ? -1.327 3.025 4.348 1 97.69 99 GLY A C 1
ATOM 763 O O . GLY A 1 99 ? -0.641 2.057 4.012 1 97.69 99 GLY A O 1
ATOM 764 N N . GLN A 1 100 ? -1.187 3.648 5.508 1 97.38 100 GLN A N 1
ATOM 765 C CA . GLN A 1 100 ? -0.199 3.211 6.488 1 97.38 100 GLN A CA 1
ATOM 766 C C . GLN A 1 100 ? -0.522 1.813 7.008 1 97.38 100 GLN A C 1
ATOM 768 O O . GLN A 1 100 ? 0.38 1.005 7.234 1 97.38 100 GLN A O 1
ATOM 773 N N . ALA A 1 101 ? -1.784 1.585 7.254 1 97.88 101 ALA A N 1
ATOM 774 C CA . ALA A 1 101 ? -2.203 0.269 7.73 1 97.88 101 ALA A CA 1
ATOM 775 C C . ALA A 1 101 ? -1.832 -0.82 6.73 1 97.88 101 ALA A C 1
ATOM 777 O O . ALA A 1 101 ? -1.329 -1.879 7.109 1 97.88 101 ALA A O 1
ATOM 778 N N . ILE A 1 102 ? -2.062 -0.573 5.473 1 97.56 102 ILE A N 1
ATOM 779 C CA . ILE A 1 102 ? -1.757 -1.54 4.426 1 97.56 102 ILE A CA 1
ATOM 780 C C . ILE A 1 102 ? -0.246 -1.742 4.332 1 97.56 102 ILE A C 1
ATOM 782 O O . ILE A 1 102 ? 0.231 -2.875 4.234 1 97.56 102 ILE A O 1
ATOM 786 N N . GLN A 1 103 ? 0.511 -0.662 4.391 1 96.31 103 GLN A N 1
ATOM 787 C CA . GLN A 1 103 ? 1.966 -0.762 4.344 1 96.31 103 GLN A CA 1
ATOM 788 C C . GLN A 1 103 ? 2.498 -1.572 5.523 1 96.31 103 GLN A C 1
ATOM 790 O O . GLN A 1 103 ? 3.508 -2.27 5.398 1 96.31 103 GLN A O 1
ATOM 795 N N . ALA A 1 104 ? 1.845 -1.414 6.617 1 95.88 104 ALA A N 1
ATOM 796 C CA . ALA A 1 104 ? 2.268 -2.141 7.812 1 95.88 104 ALA A CA 1
ATOM 797 C C . ALA A 1 104 ? 2.16 -3.648 7.602 1 95.88 104 ALA A C 1
ATOM 799 O O . ALA A 1 104 ? 2.975 -4.414 8.125 1 95.88 104 ALA A O 1
ATOM 800 N N . LEU A 1 105 ? 1.147 -4.09 6.871 1 94.94 105 LEU A N 1
ATOM 801 C CA . LEU A 1 105 ? 0.993 -5.512 6.574 1 94.94 105 LEU A CA 1
ATOM 802 C C . LEU A 1 105 ? 2.215 -6.051 5.84 1 94.94 105 LEU A C 1
ATOM 804 O O . LEU A 1 105 ? 2.707 -7.137 6.16 1 94.94 105 LEU A O 1
ATOM 808 N N . TYR A 1 106 ? 2.717 -5.309 4.852 1 93.5 106 TYR A N 1
ATOM 809 C CA . TYR A 1 106 ? 3.877 -5.734 4.078 1 93.5 106 TYR A CA 1
ATOM 810 C C . TYR A 1 106 ? 5.121 -5.812 4.957 1 93.5 106 TYR A C 1
ATOM 812 O O . TYR A 1 106 ? 5.883 -6.777 4.879 1 93.5 106 TYR A O 1
ATOM 820 N N . ARG A 1 107 ? 5.246 -4.836 5.793 1 91.88 107 ARG A N 1
ATOM 821 C CA . ARG A 1 107 ? 6.41 -4.805 6.672 1 91.88 107 ARG A CA 1
ATOM 822 C C . ARG A 1 107 ? 6.395 -5.98 7.641 1 91.88 107 ARG A C 1
ATOM 824 O O . ARG A 1 107 ? 7.438 -6.582 7.914 1 91.88 107 ARG A O 1
ATOM 831 N N . GLN A 1 108 ? 5.242 -6.234 8.164 1 91.38 108 GLN A N 1
ATOM 832 C CA . GLN A 1 108 ? 5.109 -7.344 9.094 1 91.38 108 GLN A CA 1
ATOM 833 C C . GLN A 1 108 ? 5.496 -8.664 8.438 1 91.38 108 GLN A C 1
ATOM 835 O O . GLN A 1 108 ? 6.152 -9.508 9.055 1 91.38 108 GLN A O 1
ATOM 840 N N . GLN A 1 109 ? 5.117 -8.836 7.18 1 89 109 GLN A N 1
ATOM 841 C CA . GLN A 1 109 ? 5.465 -10.055 6.461 1 89 109 GLN A CA 1
ATOM 842 C C . GLN A 1 109 ? 6.965 -10.141 6.199 1 89 109 GLN A C 1
ATOM 844 O O . GLN A 1 109 ? 7.578 -11.188 6.398 1 89 109 GLN A O 1
ATOM 849 N N . GLU A 1 110 ? 7.559 -9.078 5.801 1 85.81 110 GLU A N 1
ATOM 850 C CA . GLU A 1 110 ? 8.977 -9.023 5.453 1 85.81 110 GLU A CA 1
ATOM 851 C C . GLU A 1 110 ? 9.852 -9.297 6.676 1 85.81 110 GLU A C 1
ATOM 853 O O . GLU A 1 110 ? 10.938 -9.867 6.555 1 85.81 110 GLU A O 1
ATOM 858 N N . GLU A 1 111 ? 9.344 -8.836 7.781 1 85.25 111 GLU A N 1
ATOM 859 C CA . GLU A 1 111 ? 10.109 -8.992 9.016 1 85.25 111 GLU A CA 1
ATOM 860 C C . GLU A 1 111 ? 10.047 -10.422 9.531 1 85.25 111 GLU A C 1
ATOM 862 O O . GLU A 1 111 ? 10.961 -10.891 10.203 1 85.25 111 GLU A O 1
ATOM 867 N N . GLN A 1 112 ? 8.992 -11.133 9.203 1 77.31 112 GLN A N 1
ATOM 868 C CA . GLN A 1 112 ? 8.773 -12.461 9.766 1 77.31 112 GLN A CA 1
ATOM 869 C C . GLN A 1 112 ? 9.414 -13.539 8.891 1 77.31 112 GLN A C 1
ATOM 871 O O . GLN A 1 112 ? 9.953 -14.523 9.406 1 77.31 112 GLN A O 1
ATOM 876 N N . LYS A 1 113 ? 9.273 -13.383 7.594 1 80.12 113 LYS A N 1
ATOM 877 C CA . LYS A 1 113 ? 9.711 -14.445 6.695 1 80.12 113 LYS A CA 1
ATOM 878 C C . LYS A 1 113 ? 10.289 -13.875 5.402 1 80.12 113 LYS A C 1
ATOM 880 O O . LYS A 1 113 ? 10 -12.734 5.039 1 80.12 113 LYS A O 1
ATOM 885 N N . ASP A 1 114 ? 11.148 -14.758 4.832 1 75.5 114 ASP A N 1
ATOM 886 C CA . ASP A 1 114 ? 11.688 -14.383 3.529 1 75.5 114 ASP A CA 1
ATOM 887 C C . ASP A 1 114 ? 10.75 -14.805 2.4 1 75.5 114 ASP A C 1
ATOM 889 O O . ASP A 1 114 ? 10.812 -14.258 1.299 1 75.5 114 ASP A O 1
ATOM 893 N N . THR A 1 115 ? 9.984 -15.82 2.654 1 77.62 115 THR A N 1
ATOM 894 C CA . THR A 1 115 ? 9.031 -16.344 1.691 1 77.62 115 THR A CA 1
ATOM 895 C C . THR A 1 115 ? 7.906 -17.094 2.402 1 77.62 115 THR A C 1
ATOM 897 O O . THR A 1 115 ? 7.875 -17.172 3.633 1 77.62 115 THR A O 1
ATOM 900 N N . GLY A 1 116 ? 6.934 -17.516 1.601 1 83.06 116 GLY A N 1
ATOM 901 C CA . GLY A 1 116 ? 5.805 -18.203 2.199 1 83.06 116 GLY A CA 1
ATOM 902 C C . GLY A 1 116 ? 4.82 -17.281 2.877 1 83.06 116 GLY A C 1
ATOM 903 O O . GLY A 1 116 ? 4.328 -17.562 3.969 1 83.06 116 GLY A O 1
ATOM 904 N N . TYR A 1 117 ? 4.672 -16.094 2.273 1 85.25 117 TYR A N 1
ATOM 905 C CA . TYR A 1 117 ? 3.779 -15.078 2.816 1 85.25 117 TYR A CA 1
ATOM 906 C C . TYR A 1 117 ? 2.328 -15.547 2.762 1 85.25 117 TYR A C 1
ATOM 908 O O . TYR A 1 117 ? 1.974 -16.406 1.95 1 85.25 117 TYR A O 1
ATOM 916 N N . ALA A 1 118 ? 1.56 -15.023 3.6 1 85.38 118 ALA A N 1
ATOM 917 C CA . ALA A 1 118 ? 0.116 -15.25 3.59 1 85.38 118 ALA A CA 1
ATOM 918 C C . ALA A 1 118 ? -0.554 -14.461 2.469 1 85.38 118 ALA A C 1
ATOM 920 O O . ALA A 1 118 ? -0.041 -13.422 2.041 1 85.38 118 ALA A O 1
ATOM 921 N N . TYR A 1 119 ? -1.615 -15.031 2.029 1 92.38 119 TYR A N 1
ATOM 922 C CA . TYR A 1 119 ? -2.518 -14.32 1.129 1 92.38 119 TYR A CA 1
ATOM 923 C C . TYR A 1 119 ? -3.248 -13.203 1.86 1 92.38 119 TYR A C 1
ATOM 925 O O . TYR A 1 119 ? -4.156 -13.461 2.656 1 92.38 119 TYR A O 1
ATOM 933 N N . LEU A 1 120 ? -2.816 -11.898 1.582 1 94.56 120 LEU A N 1
ATOM 934 C CA . LEU A 1 120 ? -3.326 -10.766 2.35 1 94.56 120 LEU A CA 1
ATOM 935 C C . LEU A 1 120 ? -4.688 -10.32 1.822 1 94.56 120 LEU A C 1
ATOM 937 O O . LEU A 1 120 ? -4.852 -10.109 0.619 1 94.56 120 LEU A O 1
ATOM 941 N N . THR A 1 121 ? -5.672 -10.141 2.705 1 94.75 121 THR A N 1
ATOM 942 C CA . THR A 1 121 ? -7.016 -9.719 2.324 1 94.75 121 THR A CA 1
ATOM 943 C C . THR A 1 121 ? -7.445 -8.492 3.121 1 94.75 121 THR A C 1
ATOM 945 O O . THR A 1 121 ? -6.902 -8.219 4.195 1 94.75 121 THR A O 1
ATOM 948 N N . VAL A 1 122 ? -8.438 -7.734 2.559 1 94.75 122 VAL A N 1
ATOM 949 C CA . VAL A 1 122 ? -9.031 -6.594 3.254 1 94.75 122 VAL A CA 1
ATOM 950 C C . VAL A 1 122 ? -9.891 -7.09 4.414 1 94.75 122 VAL A C 1
ATOM 952 O O . VAL A 1 122 ? -9.828 -6.539 5.516 1 94.75 122 VAL A O 1
ATOM 955 N N . GLU A 1 123 ? -10.617 -8.148 4.215 1 88.88 123 GLU A N 1
ATOM 956 C CA . GLU A 1 123 ? -11.648 -8.641 5.121 1 88.88 123 GLU A CA 1
ATOM 957 C C . GLU A 1 123 ? -11.039 -9.242 6.383 1 88.88 123 GLU A C 1
ATOM 959 O O . GLU A 1 123 ? -11.633 -9.18 7.461 1 88.88 123 GLU A O 1
ATOM 964 N N . ARG A 1 124 ? -9.859 -9.742 6.215 1 92.31 124 ARG A N 1
ATOM 965 C CA . ARG A 1 124 ? -9.266 -10.414 7.359 1 92.31 124 ARG A CA 1
ATOM 966 C C . ARG A 1 124 ? -8.008 -9.695 7.828 1 92.31 124 ARG A C 1
ATOM 968 O O . ARG A 1 124 ? -7.977 -9.141 8.93 1 92.31 124 ARG A O 1
ATOM 975 N N . ASP A 1 125 ? -7.012 -9.648 7.008 1 94.12 125 ASP A N 1
ATOM 976 C CA . ASP A 1 125 ? -5.691 -9.188 7.43 1 94.12 125 ASP A CA 1
ATOM 977 C C . ASP A 1 125 ? -5.703 -7.699 7.754 1 94.12 125 ASP A C 1
ATOM 979 O O . ASP A 1 125 ? -5.215 -7.285 8.805 1 94.12 125 ASP A O 1
ATOM 983 N N . LEU A 1 126 ? -6.23 -6.867 6.848 1 96.44 126 LEU A N 1
ATOM 984 C CA . LEU A 1 126 ? -6.277 -5.43 7.082 1 96.44 126 LEU A CA 1
ATOM 985 C C . LEU A 1 126 ? -7.168 -5.098 8.273 1 96.44 126 LEU A C 1
ATOM 987 O O . LEU A 1 126 ? -6.789 -4.301 9.133 1 96.44 126 LEU A O 1
ATOM 991 N N . LEU A 1 127 ? -8.344 -5.703 8.32 1 94.44 127 LEU A N 1
ATOM 992 C CA . LEU A 1 127 ? -9.273 -5.449 9.414 1 94.44 127 LEU A CA 1
ATOM 993 C C . LEU A 1 127 ? -8.664 -5.871 10.75 1 94.44 127 LEU A C 1
ATOM 995 O O . LEU A 1 127 ? -8.797 -5.16 11.75 1 94.44 127 LEU A O 1
ATOM 999 N N . ASN A 1 128 ? -7.973 -7.012 10.773 1 93.5 128 ASN A N 1
ATOM 1000 C CA . ASN A 1 128 ? -7.324 -7.461 12 1 93.5 128 ASN A CA 1
ATOM 1001 C C . ASN A 1 128 ? -6.246 -6.48 12.453 1 93.5 128 ASN A C 1
ATOM 1003 O O . ASN A 1 128 ? -6.109 -6.215 13.648 1 93.5 128 ASN A O 1
ATOM 1007 N N . TYR A 1 129 ? -5.508 -6.066 11.531 1 95.94 129 TYR A N 1
ATOM 1008 C CA . TYR A 1 129 ? -4.488 -5.09 11.883 1 95.94 129 TYR A CA 1
ATOM 1009 C C . TYR A 1 129 ? -5.113 -3.84 12.492 1 95.94 129 TYR A C 1
ATOM 1011 O O . TYR A 1 129 ? -4.621 -3.32 13.5 1 95.94 129 TYR A O 1
ATOM 1019 N N . LEU A 1 130 ? -6.148 -3.299 11.836 1 96.75 130 LEU A N 1
ATOM 1020 C CA . LEU A 1 130 ? -6.836 -2.109 12.32 1 96.75 130 LEU A CA 1
ATOM 1021 C C . LEU A 1 130 ? -7.379 -2.33 13.727 1 96.75 130 LEU A C 1
ATOM 1023 O O . LEU A 1 130 ? -7.246 -1.46 14.594 1 96.75 130 LEU A O 1
ATOM 1027 N N . VAL A 1 131 ? -7.992 -3.467 13.969 1 94.5 131 VAL A N 1
ATOM 1028 C CA . VAL A 1 131 ? -8.562 -3.797 15.266 1 94.5 131 VAL A CA 1
ATOM 1029 C C . VAL A 1 131 ? -7.457 -3.826 16.328 1 94.5 131 VAL A C 1
ATOM 1031 O O . VAL A 1 131 ? -7.609 -3.252 17.406 1 94.5 131 VAL A O 1
ATOM 1034 N N . ASP A 1 132 ? -6.348 -4.457 15.969 1 94.12 132 ASP A N 1
ATOM 1035 C CA . ASP A 1 132 ? -5.215 -4.543 16.891 1 94.12 132 ASP A CA 1
ATOM 1036 C C . ASP A 1 132 ? -4.656 -3.158 17.203 1 94.12 132 ASP A C 1
ATOM 1038 O O . ASP A 1 132 ? -4.328 -2.857 18.344 1 94.12 132 ASP A O 1
ATOM 1042 N N . TYR A 1 133 ? -4.531 -2.385 16.203 1 95.88 133 TYR A N 1
ATOM 1043 C CA . TYR A 1 133 ? -4.008 -1.036 16.375 1 95.88 133 TYR A CA 1
ATOM 1044 C C . TYR A 1 133 ? -4.898 -0.225 17.312 1 95.88 133 TYR A C 1
ATOM 1046 O O . TYR A 1 133 ? -4.406 0.434 18.234 1 95.88 133 TYR A O 1
ATOM 1054 N N . VAL A 1 134 ? -6.199 -0.226 17.094 1 95.69 134 VAL A N 1
ATOM 1055 C CA . VAL A 1 134 ? -7.172 0.523 17.891 1 95.69 134 VAL A CA 1
ATOM 1056 C C . VAL A 1 134 ? -7.102 0.078 19.344 1 95.69 134 VAL A C 1
ATOM 1058 O O . VAL A 1 134 ? -7.234 0.896 20.266 1 95.69 134 VAL A O 1
ATOM 1061 N N . GLN A 1 135 ? -6.848 -1.135 19.578 1 92.62 135 GLN A N 1
ATOM 1062 C CA . GLN A 1 135 ? -6.867 -1.683 20.938 1 92.62 135 GLN A CA 1
ATOM 1063 C C . GLN A 1 135 ? -5.555 -1.403 21.656 1 92.62 135 GLN A C 1
ATOM 1065 O O . GLN A 1 135 ? -5.512 -1.379 22.891 1 92.62 135 GLN A O 1
ATOM 1070 N N . THR A 1 136 ? -4.453 -1.131 20.875 1 92.25 136 THR A N 1
ATOM 1071 C CA . THR A 1 136 ? -3.146 -1.106 21.531 1 92.25 136 THR A CA 1
ATOM 1072 C C . THR A 1 136 ? -2.494 0.264 21.375 1 92.25 136 THR A C 1
ATOM 1074 O O . THR A 1 136 ? -1.645 0.646 22.172 1 92.25 136 THR A O 1
ATOM 1077 N N . MET A 1 137 ? -2.846 0.939 20.328 1 91.06 137 MET A N 1
ATOM 1078 C CA . MET A 1 137 ? -2.225 2.229 20.031 1 91.06 137 MET A CA 1
ATOM 1079 C C . MET A 1 137 ? -3.275 3.33 19.953 1 91.06 137 MET A C 1
ATOM 1081 O O . MET A 1 137 ? -4.418 3.076 19.562 1 91.06 137 MET A O 1
ATOM 1085 N N . PRO A 1 138 ? -2.916 4.59 20.281 1 95.06 138 PRO A N 1
ATOM 1086 C CA . PRO A 1 138 ? -1.665 5.066 20.875 1 95.06 138 PRO A CA 1
ATOM 1087 C C . PRO A 1 138 ? -1.596 4.824 22.391 1 95.06 138 PRO A C 1
ATOM 1089 O O . PRO A 1 138 ? -2.582 4.402 23 1 95.06 138 PRO A O 1
ATOM 1092 N N . PRO A 1 139 ? -0.43 5.062 23.047 1 93.12 139 PRO A N 1
ATOM 1093 C CA . PRO A 1 139 ? -0.355 4.934 24.5 1 93.12 139 PRO A CA 1
ATOM 1094 C C . PRO A 1 139 ? -1.219 5.961 25.234 1 93.12 139 PRO A C 1
ATOM 1096 O O . PRO A 1 139 ? -1.507 7.031 24.688 1 93.12 139 PRO A O 1
ATOM 1099 N N . TYR A 1 140 ? -1.596 5.621 26.422 1 93.5 140 TYR A N 1
ATOM 1100 C CA . TYR A 1 140 ? -2.367 6.543 27.25 1 93.5 140 TYR A CA 1
ATOM 1101 C C . TYR A 1 140 ? -1.5 7.703 27.719 1 93.5 140 TYR A C 1
ATOM 1103 O O . TYR A 1 140 ? -0.305 7.531 27.969 1 93.5 140 TYR A O 1
ATOM 1111 N N . LEU A 1 141 ? -2.141 8.844 27.781 1 94.5 141 LEU A N 1
ATOM 1112 C CA . LEU A 1 141 ? -1.409 10.062 28.125 1 94.5 141 LEU A CA 1
ATOM 1113 C C . LEU A 1 141 ? -1.15 10.148 29.625 1 94.5 141 LEU A C 1
ATOM 1115 O O . LEU A 1 141 ? -0.213 10.82 30.047 1 94.5 141 LEU A O 1
ATOM 1119 N N . TYR A 1 142 ? -2.012 9.5 30.453 1 91.81 142 TYR A N 1
ATOM 1120 C CA . TYR A 1 142 ? -1.848 9.43 31.906 1 91.81 142 TYR A CA 1
ATOM 1121 C C . TYR A 1 142 ? -1.808 7.984 32.375 1 91.81 142 TYR A C 1
ATOM 1123 O O . TYR A 1 142 ? -2.457 7.113 31.797 1 91.81 142 TYR A O 1
ATOM 1131 N N . GLU A 1 143 ? -1.005 7.723 33.344 1 87.25 143 GLU A N 1
ATOM 1132 C CA . GLU A 1 143 ? -0.974 6.387 33.938 1 87.25 143 GLU A CA 1
ATOM 1133 C C . GLU A 1 143 ? -2.281 6.07 34.656 1 87.25 143 GLU A C 1
ATOM 1135 O O . GLU A 1 143 ? -2.838 6.926 35.344 1 87.25 143 GLU A O 1
ATOM 1140 N N . PRO A 1 144 ? -2.748 4.859 34.25 1 82.69 144 PRO A N 1
ATOM 1141 C CA . PRO A 1 144 ? -3.988 4.488 34.938 1 82.69 144 PRO A CA 1
ATOM 1142 C C . PRO A 1 144 ? -3.805 4.324 36.438 1 82.69 144 PRO A C 1
ATOM 1144 O O . PRO A 1 144 ? -2.805 3.76 36.906 1 82.69 144 PRO A O 1
ATOM 1147 N N . ARG A 1 145 ? -4.586 5 37.25 1 74.88 145 ARG A N 1
ATOM 1148 C CA . ARG A 1 145 ? -4.629 4.801 38.688 1 74.88 145 ARG A CA 1
ATOM 1149 C C . ARG A 1 145 ? -5.531 3.623 39.062 1 74.88 145 ARG A C 1
ATOM 1151 O O . ARG A 1 145 ? -6.207 3.064 38.188 1 74.88 145 ARG A O 1
ATOM 1158 N N . GLU A 1 146 ? -5.508 3.373 40.312 1 71.44 146 GLU A N 1
ATOM 1159 C CA . GLU A 1 146 ? -6.344 2.289 40.812 1 71.44 146 GLU A CA 1
ATOM 1160 C C . GLU A 1 146 ? -7.816 2.543 40.5 1 71.44 146 GLU A C 1
ATOM 1162 O O . GLU A 1 146 ? -8.297 3.668 40.656 1 71.44 146 GLU A O 1
ATOM 1167 N N . HIS A 1 147 ? -8.562 1.822 39.844 1 65.81 147 HIS A N 1
ATOM 1168 C CA . HIS A 1 147 ? -10 1.798 39.625 1 65.81 147 HIS A CA 1
ATOM 1169 C C . HIS A 1 147 ? -10.383 2.58 38.375 1 65.81 147 HIS A C 1
ATOM 1171 O O . HIS A 1 147 ? -11.562 2.842 38.125 1 65.81 147 HIS A O 1
ATOM 1177 N N . GLN A 1 148 ? -9.375 3.141 37.75 1 75.06 148 GLN A N 1
ATOM 1178 C CA . GLN A 1 148 ? -9.711 3.842 36.5 1 75.06 148 GLN A CA 1
ATOM 1179 C C . GLN A 1 148 ? -9.477 2.953 35.281 1 75.06 148 GLN A C 1
ATOM 1181 O O . GLN A 1 148 ? -8.383 2.412 35.094 1 75.06 148 GLN A O 1
ATOM 1186 N N . THR A 1 149 ? -10.523 2.768 34.594 1 84.19 149 THR A N 1
ATOM 1187 C CA . THR A 1 149 ? -10.383 2.082 33.312 1 84.19 149 THR A CA 1
ATOM 1188 C C . THR A 1 149 ? -10.07 3.076 32.219 1 84.19 149 THR A C 1
ATOM 1190 O O . THR A 1 149 ? -10.844 4.008 31.969 1 84.19 149 THR A O 1
ATOM 1193 N N . PRO A 1 150 ? -9.016 2.943 31.609 1 90.44 150 PRO A N 1
ATOM 1194 C CA . PRO A 1 150 ? -8.617 3.9 30.562 1 90.44 150 PRO A CA 1
ATOM 1195 C C . PRO A 1 150 ? -9.633 4 29.438 1 90.44 150 PRO A C 1
ATOM 1197 O O . PRO A 1 150 ? -10.336 3.027 29.141 1 90.44 150 PRO A O 1
ATOM 1200 N N . ILE A 1 151 ? -9.695 5.199 28.844 1 93.38 151 ILE A N 1
ATOM 1201 C CA . ILE A 1 151 ? -10.625 5.473 27.75 1 93.38 151 ILE A CA 1
ATOM 1202 C C . ILE A 1 151 ? -9.852 5.77 26.469 1 93.38 151 ILE A C 1
ATOM 1204 O O . ILE A 1 151 ? -8.938 6.598 26.469 1 93.38 151 ILE A O 1
ATOM 1208 N N . ARG A 1 152 ? -10.211 5.113 25.406 1 95.81 152 ARG A N 1
ATOM 1209 C CA . ARG A 1 152 ? -9.656 5.406 24.078 1 95.81 152 ARG A CA 1
ATOM 1210 C C . ARG A 1 152 ? -10.672 6.148 23.219 1 95.81 152 ARG A C 1
ATOM 1212 O O . ARG A 1 152 ? -11.727 5.602 22.875 1 95.81 152 ARG A O 1
ATOM 1219 N N . ILE A 1 153 ? -10.344 7.383 22.891 1 97.19 153 ILE A N 1
ATOM 1220 C CA . ILE A 1 153 ? -11.148 8.141 21.938 1 97.19 153 ILE A CA 1
ATOM 1221 C C . ILE A 1 153 ? -10.727 7.785 20.516 1 97.19 153 ILE A C 1
ATOM 1223 O O . ILE A 1 153 ? -9.57 8.008 20.141 1 97.19 153 ILE A O 1
ATOM 1227 N N . VAL A 1 154 ? -11.617 7.211 19.766 1 97.75 154 VAL A N 1
ATOM 1228 C CA . VAL A 1 154 ? -11.312 6.82 18.391 1 97.75 154 VAL A CA 1
ATOM 1229 C C . VAL A 1 154 ? -12.219 7.578 17.438 1 97.75 154 VAL A C 1
ATOM 1231 O O . VAL A 1 154 ? -13.438 7.398 17.438 1 97.75 154 VAL A O 1
ATOM 1234 N N . GLU A 1 155 ? -11.633 8.422 16.672 1 96.75 155 GLU A N 1
ATOM 1235 C CA . GLU A 1 155 ? -12.352 9.195 15.664 1 96.75 155 GLU A CA 1
ATOM 1236 C C . GLU A 1 155 ? -12.211 8.555 14.281 1 96.75 155 GLU A C 1
ATOM 1238 O O . GLU A 1 155 ? -11.094 8.359 13.797 1 96.75 155 GLU A O 1
ATOM 1243 N N . ILE A 1 156 ? -13.305 8.203 13.648 1 95.5 156 ILE A N 1
ATOM 1244 C CA . ILE A 1 156 ? -13.305 7.645 12.297 1 95.5 156 ILE A CA 1
ATOM 1245 C C . ILE A 1 156 ? -13.5 8.766 11.273 1 95.5 156 ILE A C 1
ATOM 1247 O O . ILE A 1 156 ? -14.57 9.359 11.195 1 95.5 156 ILE A O 1
ATOM 1251 N N . GLY A 1 157 ? -12.477 8.984 10.523 1 93.69 157 GLY A N 1
ATOM 1252 C CA . GLY A 1 157 ? -12.516 10.062 9.539 1 93.69 157 GLY A CA 1
ATOM 1253 C C . GLY A 1 157 ? -13.383 9.742 8.336 1 93.69 157 GLY A C 1
ATOM 1254 O O . GLY A 1 157 ? -13.562 8.57 7.992 1 93.69 157 GLY A O 1
ATOM 1255 N N . GLY A 1 158 ? -13.836 10.812 7.668 1 89.69 158 GLY A N 1
ATOM 1256 C CA . GLY A 1 158 ? -14.641 10.656 6.469 1 89.69 158 GLY A CA 1
ATOM 1257 C C . GLY A 1 158 ? -16.109 10.43 6.762 1 89.69 158 GLY A C 1
ATOM 1258 O O . GLY A 1 158 ? -16.531 10.5 7.918 1 89.69 158 GLY A O 1
ATOM 1259 N N . SER A 1 159 ? -16.859 10.203 5.73 1 87.5 159 SER A N 1
ATOM 1260 C CA . SER A 1 159 ? -18.281 9.922 5.836 1 87.5 159 SER A CA 1
ATOM 1261 C C . SER A 1 159 ? -18.562 8.422 5.816 1 87.5 159 SER A C 1
ATOM 1263 O O . SER A 1 159 ? -18.031 7.703 4.969 1 87.5 159 SER A O 1
ATOM 1265 N N . ILE A 1 160 ? -19.406 7.953 6.699 1 84.88 160 ILE A N 1
ATOM 1266 C CA . ILE A 1 160 ? -19.75 6.531 6.777 1 84.88 160 ILE A CA 1
ATOM 1267 C C . ILE A 1 160 ? -20.453 6.098 5.496 1 84.88 160 ILE A C 1
ATOM 1269 O O . ILE A 1 160 ? -20.625 4.898 5.25 1 84.88 160 ILE A O 1
ATOM 1273 N N . ASN A 1 161 ? -20.766 7.078 4.684 1 79.94 161 ASN A N 1
ATOM 1274 C CA . ASN A 1 161 ? -21.375 6.762 3.395 1 79.94 161 ASN A CA 1
ATOM 1275 C C . ASN A 1 161 ? -20.328 6.355 2.363 1 79.94 161 ASN A C 1
ATOM 1277 O O . ASN A 1 161 ? -20.656 5.801 1.314 1 79.94 161 ASN A O 1
ATOM 1281 N N . ASN A 1 162 ? -19.156 6.605 2.67 1 84.62 162 ASN A N 1
ATOM 1282 C CA . ASN A 1 162 ? -18.062 6.227 1.773 1 84.62 162 ASN A CA 1
ATOM 1283 C C . ASN A 1 162 ? -17.5 4.852 2.123 1 84.62 162 ASN A C 1
ATOM 1285 O O . ASN A 1 162 ? -17.5 4.457 3.291 1 84.62 162 ASN A O 1
ATOM 1289 N N . ARG A 1 163 ? -17 4.145 1.128 1 85.94 163 ARG A N 1
ATOM 1290 C CA . ARG A 1 163 ? -16.5 2.777 1.279 1 85.94 163 ARG A CA 1
ATOM 1291 C C . ARG A 1 163 ? -15.336 2.725 2.256 1 85.94 163 ARG A C 1
ATOM 1293 O O . ARG A 1 163 ? -15.25 1.812 3.082 1 85.94 163 ARG A O 1
ATOM 1300 N N . SER A 1 164 ? -14.43 3.645 2.119 1 91.25 164 SER A N 1
ATOM 1301 C CA . SER A 1 164 ? -13.234 3.639 2.961 1 91.25 164 SER A CA 1
ATOM 1302 C C . SER A 1 164 ? -13.594 3.854 4.43 1 91.25 164 SER A C 1
ATOM 1304 O O . SER A 1 164 ? -13.07 3.16 5.305 1 91.25 164 SER A O 1
ATOM 1306 N N . ALA A 1 165 ? -14.492 4.812 4.707 1 91.31 165 ALA A N 1
ATOM 1307 C CA . ALA A 1 165 ? -14.93 5.062 6.078 1 91.31 165 ALA A CA 1
ATOM 1308 C C . ALA A 1 165 ? -15.703 3.869 6.637 1 91.31 165 ALA A C 1
ATOM 1310 O O . ALA A 1 165 ? -15.594 3.555 7.824 1 91.31 165 ALA A O 1
ATOM 1311 N N . ARG A 1 166 ? -16.406 3.201 5.781 1 88.31 166 ARG A N 1
ATOM 1312 C CA . ARG A 1 166 ? -17.156 2.02 6.207 1 88.31 166 ARG A CA 1
ATOM 1313 C C . ARG A 1 166 ? -16.203 0.893 6.609 1 88.31 166 ARG A C 1
ATOM 1315 O O . ARG A 1 166 ? -16.5 0.13 7.531 1 88.31 166 ARG A O 1
ATOM 1322 N N . LEU A 1 167 ? -15.227 0.774 5.84 1 91.06 167 LEU A N 1
ATOM 1323 C CA . LEU A 1 167 ? -14.211 -0.208 6.207 1 91.06 167 LEU A CA 1
ATOM 1324 C C . LEU A 1 167 ? -13.656 0.077 7.598 1 91.06 167 LEU A C 1
ATOM 1326 O O . LEU A 1 167 ? -13.547 -0.831 8.422 1 91.06 167 LEU A O 1
ATOM 1330 N N . LEU A 1 168 ? -13.328 1.32 7.898 1 94.75 168 LEU A N 1
ATOM 1331 C CA . LEU A 1 168 ? -12.828 1.701 9.211 1 94.75 168 LEU A CA 1
ATOM 1332 C C . LEU A 1 168 ? -13.883 1.48 10.289 1 94.75 168 LEU A C 1
ATOM 1334 O O . LEU A 1 168 ? -13.57 1.046 11.398 1 94.75 168 LEU A O 1
ATOM 1338 N N . PHE A 1 169 ? -15.086 1.749 9.906 1 91.56 169 PHE A N 1
ATOM 1339 C CA . PHE A 1 169 ? -16.203 1.571 10.828 1 91.56 169 PHE A CA 1
ATOM 1340 C C . PHE A 1 169 ? -16.359 0.105 11.211 1 91.56 169 PHE A C 1
ATOM 1342 O O . PHE A 1 169 ? -16.766 -0.207 12.336 1 91.56 169 PHE A O 1
ATOM 1349 N N . SER A 1 170 ? -16.016 -0.82 10.375 1 90 170 SER A N 1
ATOM 1350 C CA . SER A 1 170 ? -16.156 -2.254 10.602 1 90 170 SER A CA 1
ATOM 1351 C C . SER A 1 170 ? -15.289 -2.727 11.766 1 90 170 SER A C 1
ATOM 1353 O O . SER A 1 170 ? -15.477 -3.83 12.281 1 90 170 SER A O 1
ATOM 1355 N N . VAL A 1 171 ? -14.398 -1.871 12.18 1 92.81 171 VAL A N 1
ATOM 1356 C CA . VAL A 1 171 ? -13.555 -2.184 13.328 1 92.81 171 VAL A CA 1
ATOM 1357 C C . VAL A 1 171 ? -14.422 -2.371 14.57 1 92.81 171 VAL A C 1
ATOM 1359 O O . VAL A 1 171 ? -14.133 -3.229 15.414 1 92.81 171 VAL A O 1
ATOM 1362 N N . ILE A 1 172 ? -15.5 -1.571 14.68 1 91.25 172 ILE A N 1
ATOM 1363 C CA . ILE A 1 172 ? -16.344 -1.541 15.867 1 91.25 172 ILE A CA 1
ATOM 1364 C C . ILE A 1 172 ? -17.031 -2.893 16.047 1 91.25 172 ILE A C 1
ATOM 1366 O O . ILE A 1 172 ? -16.812 -3.58 17.047 1 91.25 172 ILE A O 1
ATOM 1370 N N . PRO A 1 173 ? -17.781 -3.369 15.016 1 86.75 173 PRO A N 1
ATOM 1371 C CA . PRO A 1 173 ? -18.422 -4.68 15.188 1 86.75 173 PRO A CA 1
ATOM 1372 C C . PRO A 1 173 ? -17.391 -5.809 15.328 1 86.75 173 PRO A C 1
ATOM 1374 O O . PRO A 1 173 ? -17.656 -6.797 16.031 1 86.75 173 PRO A O 1
ATOM 1377 N N . THR A 1 174 ? -16.25 -5.676 14.719 1 87.5 174 THR A N 1
ATOM 1378 C CA . THR A 1 174 ? -15.234 -6.711 14.805 1 87.5 174 THR A CA 1
ATOM 1379 C C . THR A 1 174 ? -14.688 -6.82 16.219 1 87.5 174 THR A C 1
ATOM 1381 O O . THR A 1 174 ? -14.406 -7.918 16.703 1 87.5 174 THR A O 1
ATOM 1384 N N . ILE A 1 175 ? -14.484 -5.699 16.906 1 87.75 175 ILE A N 1
ATOM 1385 C CA . ILE A 1 175 ? -14.047 -5.688 18.281 1 87.75 175 ILE A CA 1
ATOM 1386 C C . ILE A 1 175 ? -15.102 -6.352 19.172 1 87.75 175 ILE A C 1
ATOM 1388 O O . ILE A 1 175 ? -14.766 -7.117 20.078 1 87.75 175 ILE A O 1
ATOM 1392 N N . LEU A 1 176 ? -16.344 -6.035 18.938 1 82.69 176 LEU A N 1
ATOM 1393 C CA . LEU A 1 176 ? -17.453 -6.57 19.734 1 82.69 176 LEU A CA 1
ATOM 1394 C C . LEU A 1 176 ? -17.578 -8.078 19.531 1 82.69 176 LEU A C 1
ATOM 1396 O O . LEU A 1 176 ? -17.859 -8.812 20.484 1 82.69 176 LEU A O 1
ATOM 1400 N N . ASP A 1 177 ? -17.453 -8.516 18.188 1 77.44 177 ASP A N 1
ATOM 1401 C CA . ASP A 1 177 ? -17.594 -9.93 17.844 1 77.44 177 ASP A CA 1
ATOM 1402 C C . ASP A 1 177 ? -16.359 -10.719 18.281 1 77.44 177 ASP A C 1
ATOM 1404 O O . ASP A 1 177 ? -16.422 -11.938 18.453 1 77.44 177 ASP A O 1
ATOM 1408 N N . GLY A 1 178 ? -15.414 -10.164 18.656 1 63.81 178 GLY A N 1
ATOM 1409 C CA . GLY A 1 178 ? -14.148 -10.82 18.953 1 63.81 178 GLY A CA 1
ATOM 1410 C C . GLY A 1 178 ? -13.359 -11.172 17.703 1 63.81 178 GLY A C 1
ATOM 1411 O O . GLY A 1 178 ? -13.938 -11.352 16.625 1 63.81 178 GLY A O 1
ATOM 1412 N N . SER A 1 179 ? -12.125 -10.703 17.547 1 51.78 179 SER A N 1
ATOM 1413 C CA . SER A 1 179 ? -11.312 -10.906 16.359 1 51.78 179 SER A CA 1
ATOM 1414 C C . SER A 1 179 ? -11.516 -12.305 15.773 1 51.78 179 SER A C 1
ATOM 1416 O O . SER A 1 179 ? -11.43 -13.297 16.5 1 51.78 179 SER A O 1
ATOM 1418 N N . PRO A 1 180 ? -12.125 -12.398 14.555 1 42.75 180 PRO A N 1
ATOM 1419 C CA . PRO A 1 180 ? -12.367 -13.719 13.969 1 42.75 180 PRO A CA 1
ATOM 1420 C C . PRO A 1 180 ? -11.141 -14.625 14.039 1 42.75 180 PRO A C 1
ATOM 1422 O O . PRO A 1 180 ? -11.266 -15.844 13.898 1 42.75 180 PRO A O 1
ATOM 1425 N N . SER A 1 181 ? -9.93 -14.078 13.57 1 42.16 181 SER A N 1
ATOM 1426 C CA . SER A 1 181 ? -8.797 -14.977 13.367 1 42.16 181 SER A CA 1
ATOM 1427 C C . SER A 1 181 ? -8.336 -15.586 14.688 1 42.16 181 SER A C 1
ATOM 1429 O O . SER A 1 181 ? -7.387 -16.375 14.719 1 42.16 181 SER A O 1
ATOM 1431 N N . GLY A 1 182 ? -9.141 -15.703 15.633 1 39.5 182 GLY A N 1
ATOM 1432 C CA . GLY A 1 182 ? -8.648 -16.188 16.906 1 39.5 182 GLY A CA 1
ATOM 1433 C C . GLY A 1 182 ? -7.543 -15.32 17.484 1 39.5 182 GLY A C 1
ATOM 1434 O O . GLY A 1 182 ? -7.004 -14.453 16.797 1 39.5 182 GLY A O 1
ATOM 1435 N N . PRO A 1 183 ? -7.48 -15.18 18.828 1 37.28 183 PRO A N 1
ATOM 1436 C CA . PRO A 1 183 ? -6.395 -14.359 19.375 1 37.28 183 PRO A CA 1
ATOM 1437 C C . PRO A 1 183 ? -5.07 -14.57 18.641 1 37.28 183 PRO A C 1
ATOM 1439 O O . PRO A 1 183 ? -4.812 -15.664 18.125 1 37.28 183 PRO A O 1
ATOM 1442 N N . LEU A 1 184 ? -4.59 -13.531 17.906 1 36.97 184 LEU A N 1
ATOM 1443 C CA . LEU A 1 184 ? -3.193 -13.836 17.609 1 36.97 184 LEU A CA 1
ATOM 1444 C C . LEU A 1 184 ? -2.6 -14.758 18.672 1 36.97 184 LEU A C 1
ATOM 1446 O O . LEU A 1 184 ? -3.031 -14.742 19.828 1 36.97 184 LEU A O 1
ATOM 1450 N N . PRO A 1 185 ? -1.899 -15.758 18.297 1 33.41 185 PRO A N 1
ATOM 1451 C CA . PRO A 1 185 ? -1.277 -16.484 19.406 1 33.41 185 PRO A CA 1
ATOM 1452 C C . PRO A 1 185 ? -0.711 -15.547 20.469 1 33.41 185 PRO A C 1
ATOM 1454 O O . PRO A 1 185 ? 0.033 -14.617 20.156 1 33.41 185 PRO A O 1
ATOM 1457 N N . GLY A 1 186 ? -1.269 -15.555 21.734 1 33.91 186 GLY A N 1
ATOM 1458 C CA . GLY A 1 186 ? -0.899 -14.812 22.938 1 33.91 186 GLY A CA 1
ATOM 1459 C C . GLY A 1 186 ? -1.863 -13.688 23.25 1 33.91 186 GLY A C 1
ATOM 1460 O O . GLY A 1 186 ? -1.764 -13.07 24.312 1 33.91 186 GLY A O 1
ATOM 1461 N N . PHE A 1 187 ? -2.479 -13.156 22.156 1 34.53 187 PHE A N 1
ATOM 1462 C CA . PHE A 1 187 ? -3.32 -12.047 22.594 1 34.53 187 PHE A CA 1
ATOM 1463 C C . PHE A 1 187 ? -4.758 -12.508 22.797 1 34.53 187 PHE A C 1
ATOM 1465 O O . PHE A 1 187 ? -5.332 -13.172 21.938 1 34.53 187 PHE A O 1
ATOM 1472 N N . THR A 1 188 ? -5.102 -12.852 23.906 1 39.25 188 THR A N 1
ATOM 1473 C CA . THR A 1 188 ? -6.488 -13.023 24.328 1 39.25 188 THR A CA 1
ATOM 1474 C C . THR A 1 188 ? -7.285 -11.742 24.094 1 39.25 188 THR A C 1
ATOM 1476 O O . THR A 1 188 ? -6.961 -10.688 24.641 1 39.25 188 THR A O 1
ATOM 1479 N N . CYS A 1 189 ? -7.824 -11.594 22.891 1 45.5 189 CYS A N 1
ATOM 1480 C CA . CYS A 1 189 ? -8.625 -10.375 22.797 1 45.5 189 CYS A CA 1
ATOM 1481 C C . CYS A 1 189 ? -9.789 -10.414 23.781 1 45.5 189 CYS A C 1
ATOM 1483 O O . CYS A 1 189 ? -10.633 -11.305 23.719 1 45.5 189 CYS A O 1
ATOM 1485 N N . PRO A 1 190 ? -9.727 -9.773 24.906 1 51.66 190 PRO A N 1
ATOM 1486 C CA . PRO A 1 190 ? -10.883 -9.742 25.812 1 51.66 190 PRO A CA 1
ATOM 1487 C C . PRO A 1 190 ? -12.18 -9.398 25.078 1 51.66 190 PRO A C 1
ATOM 1489 O O . PRO A 1 190 ? -12.164 -8.648 24.109 1 51.66 190 PRO A O 1
ATOM 1492 N N . LYS A 1 191 ? -13.172 -10.219 25.125 1 60.25 191 LYS A N 1
ATOM 1493 C CA . LYS A 1 191 ? -14.5 -9.93 24.594 1 60.25 191 LYS A CA 1
ATOM 1494 C C . LYS A 1 191 ? -15.086 -8.672 25.219 1 60.25 191 LYS A C 1
ATOM 1496 O O . LYS A 1 191 ? -15.25 -8.594 26.438 1 60.25 191 LYS A O 1
ATOM 1501 N N . PHE A 1 192 ? -15.078 -7.551 24.391 1 73.94 192 PHE A N 1
ATOM 1502 C CA . PHE A 1 192 ? -15.656 -6.285 24.828 1 73.94 192 PHE A CA 1
ATOM 1503 C C . PHE A 1 192 ? -17.172 -6.332 24.766 1 73.94 192 PHE A C 1
ATOM 1505 O O . PHE A 1 192 ? -17.75 -6.969 23.891 1 73.94 192 PHE A O 1
ATOM 1512 N N . HIS A 1 193 ? -17.672 -5.789 25.797 1 76.38 193 HIS A N 1
ATOM 1513 C CA . HIS A 1 193 ? -19.125 -5.625 25.828 1 76.38 193 HIS A CA 1
ATOM 1514 C C . HIS A 1 193 ? -19.547 -4.293 25.219 1 76.38 193 HIS A C 1
ATOM 1516 O O . HIS A 1 193 ? -18.766 -3.336 25.219 1 76.38 193 HIS A O 1
ATOM 1522 N N . ARG A 1 194 ? -20.719 -4.344 24.719 1 79.75 194 ARG A N 1
ATOM 1523 C CA . ARG A 1 194 ? -21.266 -3.127 24.109 1 79.75 194 ARG A CA 1
ATOM 1524 C C . ARG A 1 194 ? -21.234 -1.97 25.109 1 79.75 194 ARG A C 1
ATOM 1526 O O . ARG A 1 194 ? -21.062 -0.813 24.719 1 79.75 194 ARG A O 1
ATOM 1533 N N . SER A 1 195 ? -21.266 -2.182 26.406 1 76.81 195 SER A N 1
ATOM 1534 C CA . SER A 1 195 ? -21.25 -1.162 27.438 1 76.81 195 SER A CA 1
ATOM 1535 C C . SER A 1 195 ? -19.875 -0.532 27.594 1 76.81 195 SER A C 1
ATOM 1537 O O . SER A 1 195 ? -19.734 0.531 28.203 1 76.81 195 SER A O 1
ATOM 1539 N N . ASP A 1 196 ? -18.938 -1.231 27.047 1 86.88 196 ASP A N 1
ATOM 1540 C CA . ASP A 1 196 ? -17.578 -0.708 27.094 1 86.88 196 ASP A CA 1
ATOM 1541 C C . ASP A 1 196 ? -17.344 0.346 26.016 1 86.88 196 ASP A C 1
ATOM 1543 O O . ASP A 1 196 ? -16.281 0.96 25.953 1 86.88 196 ASP A O 1
ATOM 1547 N N . MET A 1 197 ? -18.453 0.619 25.234 1 89.88 197 MET A N 1
ATOM 1548 C CA . MET A 1 197 ? -18.297 1.543 24.125 1 89.88 197 MET A CA 1
ATOM 1549 C C . MET A 1 197 ? -19.359 2.639 24.172 1 89.88 197 MET A C 1
ATOM 1551 O O . MET A 1 197 ? -20.5 2.389 24.578 1 89.88 197 MET A O 1
ATOM 1555 N N . LEU A 1 198 ? -18.938 3.773 23.953 1 91.62 198 LEU A N 1
ATOM 1556 C CA . LEU A 1 198 ? -19.828 4.902 23.688 1 91.62 198 LEU A CA 1
ATOM 1557 C C . LEU A 1 198 ? -19.75 5.336 22.234 1 91.62 198 LEU A C 1
ATOM 1559 O O . LEU A 1 198 ? -18.688 5.766 21.766 1 91.62 198 LEU A O 1
ATOM 1563 N N . LEU A 1 199 ? -20.875 5.18 21.453 1 90.75 199 LEU A N 1
ATOM 1564 C CA . LEU A 1 199 ? -20.922 5.508 20.031 1 90.75 199 LEU A CA 1
ATOM 1565 C C . LEU A 1 199 ? -21.594 6.855 19.797 1 90.75 199 LEU A C 1
ATOM 1567 O O . LEU A 1 199 ? -22.781 7.023 20.094 1 90.75 199 LEU A O 1
ATOM 1571 N N . LEU A 1 200 ? -20.797 7.793 19.297 1 91.12 200 LEU A N 1
ATOM 1572 C CA . LEU A 1 200 ? -21.281 9.148 19.047 1 91.12 200 LEU A CA 1
ATOM 1573 C C . LEU A 1 200 ? -21.203 9.484 17.562 1 91.12 200 LEU A C 1
ATOM 1575 O O . LEU A 1 200 ? -20.141 9.414 16.953 1 91.12 200 LEU A O 1
ATOM 1579 N N . MET A 1 201 ? -22.344 9.859 16.969 1 88.56 201 MET A N 1
ATOM 1580 C CA . MET A 1 201 ? -22.375 10.258 15.562 1 88.56 201 MET A CA 1
ATOM 1581 C C . MET A 1 201 ? -22.75 11.727 15.414 1 88.56 201 MET A C 1
ATOM 1583 O O . MET A 1 201 ? -23.781 12.164 15.945 1 88.56 201 MET A O 1
ATOM 1587 N N . THR A 1 202 ? -21.891 12.445 14.773 1 88.06 202 THR A N 1
ATOM 1588 C CA . THR A 1 202 ? -22.25 13.828 14.453 1 88.06 202 THR A CA 1
ATOM 1589 C C . THR A 1 202 ? -23.016 13.891 13.133 1 88.06 202 THR A C 1
ATOM 1591 O O . THR A 1 202 ? -22.703 13.164 12.195 1 88.06 202 THR A O 1
ATOM 1594 N N . THR A 1 203 ? -24.094 14.656 13.086 1 82 203 THR A N 1
ATOM 1595 C CA . THR A 1 203 ? -24.906 14.742 11.883 1 82 203 THR A CA 1
ATOM 1596 C C . THR A 1 203 ? -25.625 16.078 11.812 1 82 203 THR A C 1
ATOM 1598 O O . THR A 1 203 ? -25.875 16.719 12.844 1 82 203 THR A O 1
ATOM 1601 N N . VAL A 1 204 ? -25.828 16.547 10.531 1 72.19 204 VAL A N 1
ATOM 1602 C CA . VAL A 1 204 ? -26.625 17.766 10.336 1 72.19 204 VAL A CA 1
ATOM 1603 C C . VAL A 1 204 ? -28.094 17.391 10.156 1 72.19 204 VAL A C 1
ATOM 1605 O O . VAL A 1 204 ? -28.984 18.219 10.43 1 72.19 204 VAL A O 1
ATOM 1608 N N . THR A 1 205 ? -28.297 16.141 9.617 1 66.88 205 THR A N 1
ATOM 1609 C CA . THR A 1 205 ? -29.656 15.727 9.266 1 66.88 205 THR A CA 1
ATOM 1610 C C . THR A 1 205 ? -30.031 14.445 10.008 1 66.88 205 THR A C 1
ATOM 1612 O O . THR A 1 205 ? -30.094 13.375 9.414 1 66.88 205 THR A O 1
ATOM 1615 N N . PRO A 1 206 ? -30.375 14.68 11.312 1 63.78 206 PRO A N 1
ATOM 1616 C CA . PRO A 1 206 ? -30.672 13.477 12.086 1 63.78 206 PRO A CA 1
ATOM 1617 C C . PRO A 1 206 ? -31.844 12.68 11.516 1 63.78 206 PRO A C 1
ATOM 1619 O O . PRO A 1 206 ? -31.906 11.453 11.68 1 63.78 206 PRO A O 1
ATOM 1622 N N . GLU A 1 207 ? -32.688 13.398 10.789 1 55.88 207 GLU A N 1
ATOM 1623 C CA . GLU A 1 207 ? -33.875 12.758 10.281 1 55.88 207 GLU A CA 1
ATOM 1624 C C . GLU A 1 207 ? -33.562 11.789 9.141 1 55.88 207 GLU A C 1
ATOM 1626 O O . GLU A 1 207 ? -34.281 10.812 8.93 1 55.88 207 GLU A O 1
ATOM 1631 N N . ARG A 1 208 ? -32.594 12.109 8.391 1 52.97 208 ARG A N 1
ATOM 1632 C CA . ARG A 1 208 ? -32.25 11.289 7.234 1 52.97 208 ARG A CA 1
ATOM 1633 C C . ARG A 1 208 ? -31.547 10.008 7.664 1 52.97 208 ARG A C 1
ATOM 1635 O O . ARG A 1 208 ? -31.422 9.07 6.871 1 52.97 208 ARG A O 1
ATOM 1642 N N . LEU A 1 209 ? -30.969 10.07 8.789 1 54.75 209 LEU A N 1
ATOM 1643 C CA . LEU A 1 209 ? -30.172 8.938 9.242 1 54.75 209 LEU A CA 1
ATOM 1644 C C . LEU A 1 209 ? -31.047 7.738 9.562 1 54.75 209 LEU A C 1
ATOM 1646 O O . LEU A 1 209 ? -30.547 6.629 9.773 1 54.75 209 LEU A O 1
ATOM 1650 N N . SER A 1 210 ? -32.344 7.895 9.75 1 44.25 210 SER A N 1
ATOM 1651 C CA . SER A 1 210 ? -33.125 6.742 10.172 1 44.25 210 SER A CA 1
ATOM 1652 C C . SER A 1 210 ? -32.781 5.504 9.352 1 44.25 210 SER A C 1
ATOM 1654 O O . SER A 1 210 ? -32.5 4.441 9.906 1 44.25 210 SER A O 1
ATOM 1656 N N . LEU A 1 211 ? -33.531 5.238 8.203 1 39.84 211 LEU A N 1
ATOM 1657 C CA . LEU A 1 211 ? -33.75 3.936 7.586 1 39.84 211 LEU A CA 1
ATOM 1658 C C . LEU A 1 211 ? -32.531 3.504 6.773 1 39.84 211 LEU A C 1
ATOM 1660 O O . LEU A 1 211 ? -32.125 2.348 6.844 1 39.84 211 LEU A O 1
ATOM 1664 N N . GLU A 1 212 ? -32.125 4.375 5.977 1 40.72 212 GLU A N 1
ATOM 1665 C CA . GLU A 1 212 ? -31.234 3.971 4.883 1 40.72 212 GLU A CA 1
ATOM 1666 C C . GLU A 1 212 ? -29.797 3.799 5.371 1 40.72 212 GLU A C 1
ATOM 1668 O O . GLU A 1 212 ? -29.094 2.875 4.949 1 40.72 212 GLU A O 1
ATOM 1673 N N . ALA A 1 213 ? -29.422 4.77 6.234 1 44.31 213 ALA A N 1
ATOM 1674 C CA . ALA A 1 213 ? -28.031 4.703 6.699 1 44.31 213 ALA A CA 1
ATOM 1675 C C . ALA A 1 213 ? -27.812 3.488 7.594 1 44.31 213 ALA A C 1
ATOM 1677 O O . ALA A 1 213 ? -26.734 2.902 7.598 1 44.31 213 ALA A O 1
ATOM 1678 N N . MET A 1 214 ? -28.969 3.221 8.398 1 42.06 214 MET A N 1
ATOM 1679 C CA . MET A 1 214 ? -28.891 2.105 9.336 1 42.06 214 MET A CA 1
ATOM 1680 C C . MET A 1 214 ? -28.891 0.771 8.602 1 42.06 214 MET A C 1
ATOM 1682 O O . MET A 1 214 ? -28.391 -0.231 9.117 1 42.06 214 MET A O 1
ATOM 1686 N N . ASP A 1 215 ? -29.703 0.711 7.551 1 41.03 215 ASP A N 1
ATOM 1687 C CA . ASP A 1 215 ? -29.844 -0.52 6.781 1 41.03 215 ASP A CA 1
ATOM 1688 C C . ASP A 1 215 ? -28.531 -0.926 6.125 1 41.03 215 ASP A C 1
ATOM 1690 O O . ASP A 1 215 ? -28.359 -2.086 5.746 1 41.03 215 ASP A O 1
ATOM 1694 N N . ILE A 1 216 ? -28 0.132 5.684 1 39.81 216 ILE A N 1
ATOM 1695 C CA . ILE A 1 216 ? -26.875 -0.3 4.855 1 39.81 216 ILE A CA 1
ATOM 1696 C C . ILE A 1 216 ? -26.047 -1.332 5.613 1 39.81 216 ILE A C 1
ATOM 1698 O O . ILE A 1 216 ? -25.688 -2.373 5.062 1 39.81 216 ILE A O 1
ATOM 1702 N N . GLN A 1 217 ? -25 -1.15 6.406 1 43.12 217 GLN A N 1
ATOM 1703 C CA . GLN A 1 217 ? -23.953 -2.094 6.777 1 43.12 217 GLN A CA 1
ATOM 1704 C C . GLN A 1 217 ? -24.203 -2.668 8.172 1 43.12 217 GLN A C 1
ATOM 1706 O O . GLN A 1 217 ? -23.25 -3.037 8.867 1 43.12 217 GLN A O 1
ATOM 1711 N N . HIS A 1 218 ? -25.516 -2.982 8.555 1 47.47 218 HIS A N 1
ATOM 1712 C CA . HIS A 1 218 ? -25.578 -3.498 9.922 1 47.47 218 HIS A CA 1
ATOM 1713 C C . HIS A 1 218 ? -24.906 -2.543 10.906 1 47.47 218 HIS A C 1
ATOM 1715 O O . HIS A 1 218 ? -24.266 -2.982 11.867 1 47.47 218 HIS A O 1
ATOM 1721 N N . LEU A 1 219 ? -24.859 -1.312 10.609 1 53.66 219 LEU A N 1
ATOM 1722 C CA . LEU A 1 219 ? -24.094 -0.389 11.438 1 53.66 219 LEU A CA 1
ATOM 1723 C C . LEU A 1 219 ? -24.719 -0.264 12.828 1 53.66 219 LEU A C 1
ATOM 1725 O O . LEU A 1 219 ? -25.938 -0.333 12.977 1 53.66 219 LEU A O 1
ATOM 1729 N N . LEU A 1 220 ? -23.969 -0.515 13.836 1 69 220 LEU A N 1
ATOM 1730 C CA . LEU A 1 220 ? -24.25 -0.298 15.25 1 69 220 LEU A CA 1
ATOM 1731 C C . LEU A 1 220 ? -24.906 1.065 15.477 1 69 220 LEU A C 1
ATOM 1733 O O . LEU A 1 220 ? -24.438 2.072 14.938 1 69 220 LEU A O 1
ATOM 1737 N N . MET A 1 221 ? -26.156 1.055 15.883 1 73.06 221 MET A N 1
ATOM 1738 C CA . MET A 1 221 ? -26.828 2.311 16.219 1 73.06 221 MET A CA 1
ATOM 1739 C C . MET A 1 221 ? -25.984 3.129 17.188 1 73.06 221 MET A C 1
ATOM 1741 O O . MET A 1 221 ? -25.516 2.605 18.203 1 73.06 221 MET A O 1
ATOM 1745 N N . PRO A 1 222 ? -25.812 4.414 16.844 1 84.38 222 PRO A N 1
ATOM 1746 C CA . PRO A 1 222 ? -25.094 5.254 17.797 1 84.38 222 PRO A CA 1
ATOM 1747 C C . PRO A 1 222 ? -25.859 5.484 19.094 1 84.38 222 PRO A C 1
ATOM 1749 O O . PRO A 1 222 ? -27.094 5.418 19.094 1 84.38 222 PRO A O 1
ATOM 1752 N N . ASP A 1 223 ? -25.172 5.668 20.125 1 84.12 223 ASP A N 1
ATOM 1753 C CA . ASP A 1 223 ? -25.812 6 21.406 1 84.12 223 ASP A CA 1
ATOM 1754 C C . ASP A 1 223 ? -26.406 7.41 21.359 1 84.12 223 ASP A C 1
ATOM 1756 O O . ASP A 1 223 ? -27.469 7.656 21.938 1 84.12 223 ASP A O 1
ATOM 1760 N N . TYR A 1 224 ? -25.656 8.32 20.75 1 84.88 224 TYR A N 1
ATOM 1761 C CA . TYR A 1 224 ? -26.109 9.703 20.625 1 84.88 224 TYR A CA 1
ATOM 1762 C C . TYR A 1 224 ? -25.828 10.234 19.219 1 84.88 224 TYR A C 1
ATOM 1764 O O . TYR A 1 224 ? -24.781 9.945 18.625 1 84.88 224 TYR A O 1
ATOM 1772 N N . LEU A 1 225 ? -26.844 10.961 18.672 1 83.31 225 LEU A N 1
ATOM 1773 C CA . LEU A 1 225 ? -26.641 11.781 17.484 1 83.31 225 LEU A CA 1
ATOM 1774 C C . LEU A 1 225 ? -26.391 13.234 17.875 1 83.31 225 LEU A C 1
ATOM 1776 O O . LEU A 1 225 ? -27.297 13.922 18.344 1 83.31 225 LEU A O 1
ATOM 1780 N N . ILE A 1 226 ? -25.172 13.602 17.688 1 85.25 226 ILE A N 1
ATOM 1781 C CA . ILE A 1 226 ? -24.766 14.945 18.094 1 85.25 226 ILE A CA 1
ATOM 1782 C C . ILE A 1 226 ? -24.969 15.914 16.938 1 85.25 226 ILE A C 1
ATOM 1784 O O . ILE A 1 226 ? -24.547 15.656 15.805 1 85.25 226 ILE A O 1
ATOM 1788 N N . LEU A 1 227 ? -25.562 17.016 17.188 1 78.5 227 LEU A N 1
ATOM 1789 C CA . LEU A 1 227 ? -25.828 18 16.141 1 78.5 227 LEU A CA 1
ATOM 1790 C C . LEU A 1 227 ? -24.562 18.797 15.828 1 78.5 227 LEU A C 1
ATOM 1792 O O . LEU A 1 227 ? -24.047 19.5 16.688 1 78.5 227 LEU A O 1
ATOM 1796 N N . SER A 1 228 ? -24.172 18.734 14.578 1 75.75 228 SER A N 1
ATOM 1797 C CA . SER A 1 228 ? -22.891 19.266 14.141 1 75.75 228 SER A 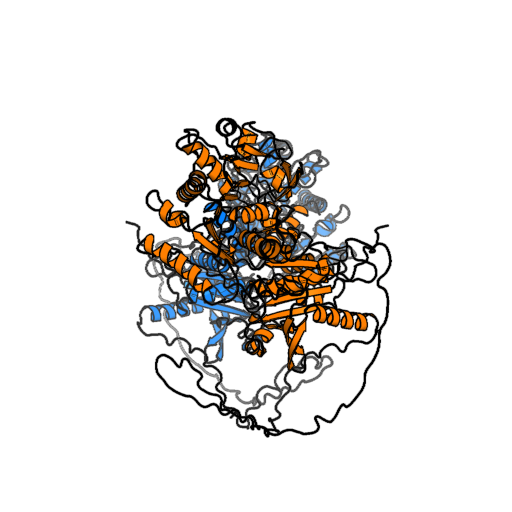CA 1
ATOM 1798 C C . SER A 1 228 ? -22.875 20.781 14.172 1 75.75 228 SER A C 1
ATOM 1800 O O . SER A 1 228 ? -21.812 21.391 14.344 1 75.75 228 SER A O 1
ATOM 1802 N N . ASN A 1 229 ? -23.906 21.453 13.977 1 68.06 229 ASN A N 1
ATOM 1803 C CA . ASN A 1 229 ? -23.953 22.922 13.898 1 68.06 229 ASN A CA 1
ATOM 1804 C C . ASN A 1 229 ? -23.594 23.562 15.227 1 68.06 229 ASN A C 1
ATOM 1806 O O . ASN A 1 229 ? -23.312 24.766 15.281 1 68.06 229 ASN A O 1
ATOM 1810 N N . THR A 1 230 ? -23.531 22.734 16.234 1 63.56 230 THR A N 1
ATOM 1811 C CA . THR A 1 230 ? -23.234 23.266 17.562 1 63.56 230 THR A CA 1
ATOM 1812 C C . THR A 1 230 ? -21.75 23.094 17.891 1 63.56 230 THR A C 1
ATOM 1814 O O . THR A 1 230 ? -21.281 23.562 18.938 1 63.56 230 THR A O 1
ATOM 1817 N N . LEU A 1 231 ? -21.109 22.438 16.953 1 66.75 231 LEU A N 1
ATOM 1818 C CA . LEU A 1 231 ? -19.719 22.094 17.219 1 66.75 231 LEU A CA 1
ATOM 1819 C C . LEU A 1 231 ? -18.781 23 16.422 1 66.75 231 LEU A C 1
ATOM 1821 O O . LEU A 1 231 ? -18.875 23.062 15.195 1 66.75 231 LEU A O 1
ATOM 1825 N N . LYS A 1 232 ? -17.953 23.828 17 1 62.56 232 LYS A N 1
ATOM 1826 C CA . LYS A 1 232 ? -16.984 24.672 16.312 1 62.56 232 LYS A CA 1
ATOM 1827 C C . LYS A 1 232 ? -15.555 24.312 16.734 1 62.56 232 LYS A C 1
ATOM 1829 O O . LYS A 1 232 ? -15.234 24.328 17.922 1 62.56 232 LYS A O 1
ATOM 1834 N N . GLU A 1 233 ? -14.82 24.016 15.812 1 53.69 233 GLU A N 1
ATOM 1835 C CA . GLU A 1 233 ? -13.445 23.578 16.062 1 53.69 233 GLU A CA 1
ATOM 1836 C C . GLU A 1 233 ? -12.625 24.703 16.703 1 53.69 233 GLU A C 1
ATOM 1838 O O . GLU A 1 233 ? -11.609 24.438 17.344 1 53.69 233 GLU A O 1
ATOM 1843 N N . THR A 1 234 ? -13.094 25.875 16.406 1 54.5 234 THR A N 1
ATOM 1844 C CA . THR A 1 234 ? -12.383 27.031 16.953 1 54.5 234 THR A CA 1
ATOM 1845 C C . THR A 1 234 ? -12.805 27.297 18.391 1 54.5 234 THR A C 1
ATOM 1847 O O . THR A 1 234 ? -12.242 28.172 19.062 1 54.5 234 THR A O 1
ATOM 1850 N N . ASP A 1 235 ? -13.781 26.453 18.797 1 51.72 235 ASP A N 1
ATOM 1851 C CA . ASP A 1 235 ? -14.227 26.672 20.172 1 51.72 235 ASP A CA 1
ATOM 1852 C C . ASP A 1 235 ? -13.141 26.297 21.172 1 51.72 235 ASP A C 1
ATOM 1854 O O . ASP A 1 235 ? -12.484 25.266 21.031 1 51.72 235 ASP A O 1
ATOM 1858 N N . VAL A 1 236 ? -12.5 27.391 21.688 1 51 236 VAL A N 1
ATOM 1859 C CA . VAL A 1 236 ? -11.539 27.188 22.766 1 51 236 VAL A CA 1
ATOM 1860 C C . VAL A 1 236 ? -12.203 26.469 23.922 1 51 236 VAL A C 1
ATOM 1862 O O . VAL A 1 236 ? -13.219 26.922 24.453 1 51 236 VAL A O 1
ATOM 1865 N N . LEU A 1 237 ? -12.102 25.031 24 1 52.97 237 LEU A N 1
ATOM 1866 C CA . LEU A 1 237 ? -12.766 24.047 24.844 1 52.97 237 LEU A CA 1
ATOM 1867 C C . LEU A 1 237 ? -12.695 24.453 26.312 1 52.97 237 LEU A C 1
ATOM 1869 O O . LEU A 1 237 ? -11.719 24.141 27 1 52.97 237 LEU A O 1
ATOM 1873 N N . ASP A 1 238 ? -13.125 25.625 26.656 1 46.81 238 ASP A N 1
ATOM 1874 C CA . ASP A 1 238 ? -13.227 25.797 28.109 1 46.81 238 ASP A CA 1
ATOM 1875 C C . ASP A 1 238 ? -14.242 24.828 28.703 1 46.81 238 ASP A C 1
ATOM 1877 O O . ASP A 1 238 ? -14.953 24.141 27.969 1 46.81 238 ASP A O 1
ATOM 1881 N N . ASP A 1 239 ? -14.445 24.641 30.109 1 48.47 239 ASP A N 1
ATOM 1882 C CA . ASP A 1 239 ? -15.047 23.672 31.031 1 48.47 239 ASP A CA 1
ATOM 1883 C C . ASP A 1 239 ? -16.562 23.578 30.812 1 48.47 239 ASP A C 1
ATOM 1885 O O . ASP A 1 239 ? -17.219 22.672 31.328 1 48.47 239 ASP A O 1
ATOM 1889 N N . GLY A 1 240 ? -17.062 24.328 29.859 1 57.31 240 GLY A N 1
ATOM 1890 C CA . GLY A 1 240 ? -18.516 24.297 29.891 1 57.31 240 GLY A CA 1
ATOM 1891 C C . GLY A 1 240 ? -19.141 24.125 28.531 1 57.31 240 GLY A C 1
ATOM 1892 O O . GLY A 1 240 ? -20.141 24.797 28.203 1 57.31 240 GLY A O 1
ATOM 1893 N N . TYR A 1 241 ? -18.781 23.031 27.906 1 68.88 241 TYR A N 1
ATOM 1894 C CA . TYR A 1 241 ? -19.344 22.891 26.562 1 68.88 241 TYR A CA 1
ATOM 1895 C C . TYR A 1 241 ? -20.656 22.125 26.594 1 68.88 241 TYR A C 1
ATOM 1897 O O . TYR A 1 241 ? -20.734 21.062 27.219 1 68.88 241 TYR A O 1
ATOM 1905 N N . ARG A 1 242 ? -21.594 22.688 25.938 1 73.44 242 ARG A N 1
ATOM 1906 C CA . ARG A 1 242 ? -22.891 22.031 25.859 1 73.44 242 ARG A CA 1
ATOM 1907 C C . ARG A 1 242 ? -23.094 21.391 24.484 1 73.44 242 ARG A C 1
ATOM 1909 O O . ARG A 1 242 ? -22.719 21.969 23.469 1 73.44 242 ARG A O 1
ATOM 1916 N N . LEU A 1 243 ? -23.609 20.234 24.547 1 81.44 243 LEU A N 1
ATOM 1917 C CA . LEU A 1 243 ? -23.922 19.469 23.344 1 81.44 243 LEU A CA 1
ATOM 1918 C C . LEU A 1 243 ? -25.422 19.281 23.188 1 81.44 243 LEU A C 1
ATOM 1920 O O . LEU A 1 243 ? -26.141 19.078 24.172 1 81.44 243 LEU A O 1
ATOM 1924 N N . THR A 1 244 ? -25.859 19.562 22 1 78.88 244 THR A N 1
ATOM 1925 C CA . THR A 1 244 ? -27.219 19.156 21.625 1 78.88 244 THR A CA 1
ATOM 1926 C C . THR A 1 244 ? -27.203 17.812 20.906 1 78.88 244 THR A C 1
ATOM 1928 O O . THR A 1 244 ? -26.484 17.641 19.906 1 78.88 244 THR A O 1
ATOM 1931 N N . ALA A 1 245 ? -27.922 16.891 21.562 1 82.19 245 ALA A N 1
ATOM 1932 C CA . ALA A 1 245 ? -27.859 15.539 21.016 1 82.19 245 ALA A CA 1
ATOM 1933 C C . ALA A 1 245 ? -29.219 14.859 21.047 1 82.19 245 ALA A C 1
ATOM 1935 O O . ALA A 1 245 ? -30.109 15.297 21.781 1 82.19 245 ALA A O 1
ATOM 1936 N N . LEU A 1 246 ? -29.375 13.953 20.125 1 77 246 LEU A N 1
ATOM 1937 C CA . LEU A 1 246 ? -30.484 13.023 20.156 1 77 246 LEU A CA 1
ATOM 1938 C C . LEU A 1 246 ? -30.047 11.664 20.703 1 77 246 LEU A C 1
ATOM 1940 O O . LEU A 1 246 ? -29.109 11.055 20.188 1 77 246 LEU A O 1
ATOM 1944 N N . LYS A 1 247 ? -30.641 11.359 21.844 1 79.56 247 LYS A N 1
ATOM 1945 C CA . LYS A 1 247 ? -30.359 10.023 22.359 1 79.56 247 LYS A CA 1
ATOM 1946 C C . LYS A 1 247 ? -31.078 8.953 21.547 1 79.56 247 LYS A C 1
ATOM 1948 O O . LYS A 1 247 ? -32.25 9.125 21.172 1 79.56 247 LYS A O 1
ATOM 1953 N N . CYS A 1 248 ? -30.281 7.934 21.156 1 73.19 248 CYS A N 1
ATOM 1954 C CA . CYS A 1 248 ? -30.844 6.852 20.344 1 73.19 248 CYS A CA 1
ATOM 1955 C C . CYS A 1 248 ? -31.094 5.613 21.203 1 73.19 248 CYS A C 1
ATOM 1957 O O . CYS A 1 248 ? -30.156 5.062 21.797 1 73.19 248 CYS A O 1
ATOM 1959 N N . ASP A 1 249 ? -32.375 5.242 21.453 1 64.12 249 ASP A N 1
ATOM 1960 C CA . ASP A 1 249 ? -32.688 4.004 22.156 1 64.12 249 ASP A CA 1
ATOM 1961 C C . ASP A 1 249 ? -33.75 3.211 21.375 1 64.12 249 ASP A C 1
ATOM 1963 O O . ASP A 1 249 ? -34.094 3.566 20.25 1 64.12 249 ASP A O 1
ATOM 1967 N N . GLU A 1 250 ? -33.906 1.977 21.844 1 57.66 250 GLU A N 1
ATOM 1968 C CA . GLU A 1 250 ? -34.844 1.072 21.188 1 57.66 250 GLU A CA 1
ATOM 1969 C C . GLU A 1 250 ? -36.219 1.731 21.031 1 57.66 250 GLU A C 1
ATOM 1971 O O . GLU A 1 250 ? -36.969 1.387 20.125 1 57.66 250 GLU A O 1
ATOM 1976 N N . THR A 1 251 ? -36.5 2.66 21.953 1 55.22 251 THR A N 1
ATOM 1977 C CA . THR A 1 251 ? -37.844 3.229 21.984 1 55.22 251 THR A CA 1
ATOM 1978 C C . THR A 1 251 ? -37.906 4.453 21.078 1 55.22 251 THR A C 1
ATOM 1980 O O . THR A 1 251 ? -39.031 4.883 20.719 1 55.22 251 THR A O 1
ATOM 1983 N N . GLY A 1 252 ? -36.875 5.074 20.594 1 56.78 252 GLY A N 1
ATOM 1984 C CA . GLY A 1 252 ? -36.875 6.238 19.734 1 56.78 252 GLY A CA 1
ATOM 1985 C C . GLY A 1 252 ? -35.75 7.203 20.016 1 56.78 252 GLY A C 1
ATOM 1986 O O . GLY A 1 252 ? -34.688 6.797 20.516 1 56.78 252 GLY A O 1
ATOM 1987 N N . HIS A 1 253 ? -35.906 8.422 19.312 1 64.5 253 HIS A N 1
ATOM 1988 C CA . HIS A 1 253 ? -34.906 9.461 19.469 1 64.5 253 HIS A CA 1
ATOM 1989 C C . HIS A 1 253 ? -35.469 10.648 20.25 1 64.5 253 HIS A C 1
ATOM 1991 O O . HIS A 1 253 ? -36.625 11.031 20.062 1 64.5 253 HIS A O 1
ATOM 1997 N N . TYR A 1 254 ? -34.812 11.016 21.484 1 67.19 254 TYR A N 1
ATOM 1998 C CA . TYR A 1 254 ? -35.219 12.219 22.203 1 67.19 254 TYR A CA 1
ATOM 1999 C C . TYR A 1 254 ? -34.062 13.219 22.266 1 67.19 254 TYR A C 1
ATOM 2001 O O . TYR A 1 254 ? -32.906 12.828 22.422 1 67.19 254 TYR A O 1
ATOM 2009 N N . THR A 1 255 ? -34.469 14.469 22.062 1 73.19 255 THR A N 1
ATOM 2010 C CA . THR A 1 255 ? -33.469 15.531 22.109 1 73.19 255 THR A CA 1
ATOM 2011 C C . THR A 1 255 ? -33.031 15.828 23.547 1 73.19 255 THR A C 1
ATOM 2013 O O . THR A 1 255 ? -33.875 15.875 24.438 1 73.19 255 THR A O 1
ATOM 2016 N N . THR A 1 256 ? -31.828 15.883 23.766 1 75.88 256 THR A N 1
ATOM 2017 C CA . THR A 1 256 ? -31.281 16.219 25.078 1 75.88 256 THR A CA 1
ATOM 2018 C C . THR A 1 256 ? -30.125 17.203 24.938 1 75.88 256 THR A C 1
ATOM 2020 O O . THR A 1 256 ? -29.422 17.203 23.922 1 75.88 256 THR A O 1
ATOM 2023 N N . ASP A 1 257 ? -30.094 18.141 25.828 1 79.19 257 ASP A N 1
ATOM 2024 C CA . ASP A 1 257 ? -28.969 19.062 25.953 1 79.19 257 ASP A CA 1
ATOM 2025 C C . ASP A 1 257 ? -28.141 18.75 27.203 1 79.19 257 ASP A C 1
ATOM 2027 O O . ASP A 1 257 ? -28.688 18.578 28.297 1 79.19 257 ASP A O 1
ATOM 2031 N N . PHE A 1 258 ? -26.906 18.516 27 1 77.5 258 PHE A N 1
ATOM 2032 C CA . PHE A 1 258 ? -26.094 18.203 28.156 1 77.5 258 PHE A CA 1
ATOM 2033 C C . PHE A 1 258 ? -24.656 18.703 27.969 1 77.5 258 PHE A C 1
ATOM 2035 O O . PHE A 1 258 ? -24.234 18.984 26.844 1 77.5 258 PHE A O 1
ATOM 2042 N N . GLU A 1 259 ? -24.047 18.859 29.094 1 77.56 259 GLU A N 1
ATOM 2043 C CA . GLU A 1 259 ? -22.625 19.172 29.078 1 77.56 259 GLU A CA 1
ATOM 2044 C C . GLU A 1 259 ? -21.797 17.922 28.812 1 77.56 259 GLU A C 1
ATOM 2046 O O . GLU A 1 259 ? -22.188 16.812 29.172 1 77.56 259 GLU A O 1
ATOM 2051 N N . VAL A 1 260 ? -20.672 18.062 28.203 1 81.56 260 VAL A N 1
ATOM 2052 C CA . VAL A 1 260 ? -19.75 16.953 27.938 1 81.56 260 VAL A CA 1
ATOM 2053 C C . VAL A 1 260 ? -19.438 16.219 29.234 1 81.56 260 VAL A C 1
ATOM 2055 O O . VAL A 1 260 ? -19.375 14.984 29.25 1 81.56 260 VAL A O 1
ATOM 2058 N N . LYS A 1 261 ? -19.203 16.953 30.297 1 80.5 261 LYS A N 1
ATOM 2059 C CA . LYS A 1 261 ? -18.891 16.344 31.578 1 80.5 261 LYS A CA 1
ATOM 2060 C C . LYS A 1 261 ? -20.031 15.438 32.062 1 80.5 261 LYS A C 1
ATOM 2062 O O . LYS A 1 261 ? -19.797 14.383 32.656 1 80.5 261 LYS A O 1
ATOM 2067 N N . GLU A 1 262 ? -21.188 15.82 31.719 1 81.44 262 GLU A N 1
ATOM 2068 C CA . GLU A 1 262 ? -22.359 15.023 32.094 1 81.44 262 GLU A CA 1
ATOM 2069 C C . GLU A 1 262 ? -22.422 13.727 31.312 1 81.44 262 GLU A C 1
ATOM 2071 O O . GLU A 1 262 ? -22.766 12.672 31.844 1 81.44 262 GLU A O 1
ATOM 2076 N N . LEU A 1 263 ? -22.125 13.859 30.078 1 83.69 263 LEU A N 1
ATOM 2077 C CA . LEU A 1 263 ? -22.109 12.68 29.219 1 83.69 263 LEU A CA 1
ATOM 2078 C C . LEU A 1 263 ? -21.156 11.625 29.734 1 83.69 263 LEU A C 1
ATOM 2080 O O . LEU A 1 263 ? -21.516 10.453 29.875 1 83.69 263 LEU A O 1
ATOM 2084 N N . ILE A 1 264 ? -19.984 11.984 30.078 1 83.06 264 ILE A N 1
ATOM 2085 C CA . ILE A 1 264 ? -18.938 11.07 30.516 1 83.06 264 ILE A CA 1
ATOM 2086 C C . ILE A 1 264 ? -19.297 10.508 31.891 1 83.06 264 ILE A C 1
ATOM 2088 O O . ILE A 1 264 ? -19.125 9.312 32.156 1 83.06 264 ILE A O 1
ATOM 2092 N N . SER A 1 265 ? -19.781 11.406 32.656 1 82.69 265 SER A N 1
ATOM 2093 C CA . SER A 1 265 ? -20.172 10.977 34 1 82.69 265 SER A CA 1
ATOM 2094 C C . SER A 1 265 ? -21.297 9.938 33.938 1 82.69 265 SER A C 1
ATOM 2096 O O . SER A 1 265 ? -21.25 8.93 34.625 1 82.69 265 SER A O 1
ATOM 2098 N N . LYS A 1 266 ? -22.234 10.195 33.125 1 80 266 LYS A N 1
ATOM 2099 C CA . LYS A 1 266 ? -23.344 9.266 32.938 1 80 266 LYS A CA 1
ATOM 2100 C C . LYS A 1 266 ? -22.859 7.918 32.438 1 80 266 LYS A C 1
ATOM 2102 O O . LYS A 1 266 ? -23.297 6.867 32.906 1 80 266 LYS A O 1
ATOM 2107 N N . TRP A 1 267 ? -22.062 7.992 31.5 1 83.5 267 TRP A N 1
ATOM 2108 C CA . TRP A 1 267 ? -21.516 6.762 30.922 1 83.5 267 TRP A CA 1
ATOM 2109 C C . TRP A 1 267 ? -20.703 5.996 31.953 1 83.5 267 TRP A C 1
ATOM 2111 O O . TRP A 1 267 ? -20.812 4.773 32.062 1 83.5 267 TRP A O 1
ATOM 2121 N N . ASN A 1 268 ? -19.906 6.695 32.75 1 77.69 268 ASN A N 1
ATOM 2122 C CA . ASN A 1 268 ? -19.109 6.066 33.812 1 77.69 268 ASN A CA 1
ATOM 2123 C C . ASN A 1 268 ? -20 5.391 34.844 1 77.69 268 ASN A C 1
ATOM 2125 O O . ASN A 1 268 ? -19.719 4.281 35.281 1 77.69 268 ASN A O 1
ATOM 2129 N N . PHE A 1 269 ? -20.984 6.086 35.094 1 73.25 269 PHE A N 1
ATOM 2130 C CA . PHE A 1 269 ? -21.906 5.562 36.094 1 73.25 269 PHE A CA 1
ATOM 2131 C C . PHE A 1 269 ? -22.594 4.297 35.594 1 73.25 269 PHE A C 1
ATOM 2133 O O . PHE A 1 269 ? -22.656 3.293 36.312 1 73.25 269 PHE A O 1
ATOM 2140 N N . ALA A 1 270 ? -23.062 4.398 34.406 1 73.19 270 ALA A N 1
ATOM 2141 C CA . ALA A 1 270 ? -23.719 3.236 33.812 1 73.19 270 ALA A CA 1
ATOM 2142 C C . ALA A 1 270 ? -22.75 2.055 33.719 1 73.19 270 ALA A C 1
ATOM 2144 O O . ALA A 1 270 ? -23.141 0.913 34 1 73.19 270 ALA A O 1
ATOM 2145 N N . TRP A 1 271 ? -21.641 2.346 33.438 1 71.56 271 TRP A N 1
ATOM 2146 C CA . TRP A 1 271 ? -20.609 1.323 33.281 1 71.56 271 TRP A CA 1
ATOM 2147 C C . TRP A 1 271 ? -20.266 0.707 34.625 1 71.56 271 TRP A C 1
ATOM 2149 O O . TRP A 1 271 ? -20.109 -0.511 34.75 1 71.56 271 TRP A O 1
ATOM 2159 N N . TYR A 1 272 ? -20.125 1.517 35.625 1 70.25 272 TYR A N 1
ATOM 2160 C CA . TYR A 1 272 ? -19.828 1.062 36.969 1 70.25 272 TYR A CA 1
ATOM 2161 C C . TYR A 1 272 ? -20.922 0.124 37.469 1 70.25 272 TYR A C 1
ATOM 2163 O O . TYR A 1 272 ? -20.641 -0.913 38.094 1 70.25 272 TYR A O 1
ATOM 2171 N N . LEU A 1 273 ? -22.125 0.469 37.281 1 63.94 273 LEU A N 1
ATOM 2172 C CA . LEU A 1 273 ? -23.266 -0.328 37.75 1 63.94 273 LEU A CA 1
ATOM 2173 C C . LEU A 1 273 ? -23.266 -1.702 37.094 1 63.94 273 LEU A C 1
ATOM 2175 O O . LEU A 1 273 ? -23.578 -2.705 37.719 1 63.94 273 LEU A O 1
ATOM 2179 N N . ARG A 1 274 ? -22.984 -1.675 35.938 1 61.75 274 ARG A N 1
ATOM 2180 C CA . ARG A 1 274 ? -23 -2.924 35.188 1 61.75 274 ARG A CA 1
ATOM 2181 C C . ARG A 1 274 ? -21.828 -3.82 35.594 1 61.75 274 ARG A C 1
ATOM 2183 O O . ARG A 1 274 ? -21.938 -5.047 35.562 1 61.75 274 ARG A O 1
ATOM 2190 N N . SER A 1 275 ? -20.703 -3.166 35.781 1 58.12 275 SER A N 1
ATOM 2191 C CA . SER A 1 275 ? -19.531 -3.939 36.188 1 58.12 275 SER A CA 1
ATOM 2192 C C . SER A 1 275 ? -19.719 -4.57 37.562 1 58.12 275 SER A C 1
ATOM 2194 O O . SER A 1 275 ? -19.156 -5.625 37.844 1 58.12 275 SER A O 1
ATOM 2196 N N . ARG A 1 276 ? -20.391 -3.934 38.531 1 49.38 276 ARG A N 1
ATOM 2197 C CA . ARG A 1 276 ? -20.672 -4.484 39.875 1 49.38 276 ARG A CA 1
ATOM 2198 C C . ARG A 1 276 ? -21.812 -5.488 39.812 1 49.38 276 ARG A C 1
ATOM 2200 O O . ARG A 1 276 ? -21.875 -6.418 40.625 1 49.38 276 ARG A O 1
ATOM 2207 N N . GLU A 1 277 ? -22.984 -5.02 39.281 1 44.28 277 GLU A N 1
ATOM 2208 C CA . GLU A 1 277 ? -24.125 -5.922 39.25 1 44.28 277 GLU A CA 1
ATOM 2209 C C . GLU A 1 277 ? -23.875 -7.109 38.344 1 44.28 277 GLU A C 1
ATOM 2211 O O . GLU A 1 277 ? -23.25 -6.957 37.281 1 44.28 277 GLU A O 1
ATOM 2216 N N . HIS A 1 278 ? -23.797 -8.398 38.812 1 37.72 278 HIS A N 1
ATOM 2217 C CA . HIS A 1 278 ? -23.984 -9.594 38 1 37.72 278 HIS A CA 1
ATOM 2218 C C . HIS A 1 278 ? -25.078 -9.375 36.938 1 37.72 278 HIS A C 1
ATOM 2220 O O . HIS A 1 278 ? -25.562 -10.336 36.344 1 37.72 278 HIS A O 1
ATOM 2226 N N . LEU A 1 279 ? -26.031 -8.461 37.094 1 33.31 279 LEU A N 1
ATOM 2227 C CA . LEU A 1 279 ? -27.297 -8.508 36.406 1 33.31 279 LEU A CA 1
ATOM 2228 C C . LEU A 1 279 ? -27.094 -8.352 34.875 1 33.31 279 LEU A C 1
ATOM 2230 O O . LEU A 1 279 ? -26.328 -7.488 34.438 1 33.31 279 LEU A O 1
ATOM 2234 N N . PRO A 1 280 ? -27.562 -9.391 34.188 1 30.8 280 PRO A N 1
ATOM 2235 C CA . PRO A 1 280 ? -27.453 -9.5 32.719 1 30.8 280 PRO A CA 1
ATOM 2236 C C . PRO A 1 280 ? -28.016 -8.281 32 1 30.8 280 PRO A C 1
ATOM 2238 O O . PRO A 1 280 ? -29.172 -7.895 32.219 1 30.8 280 PRO A O 1
ATOM 2241 N N . LEU A 1 281 ? -27.547 -7.281 32.062 1 27.09 281 LEU A N 1
ATOM 2242 C CA . LEU A 1 281 ? -28.156 -6.254 31.234 1 27.09 281 LEU A CA 1
ATOM 2243 C C . LEU A 1 281 ? -28.672 -6.844 29.922 1 27.09 281 LEU A C 1
ATOM 2245 O O . LEU A 1 281 ? -27.953 -7.605 29.266 1 27.09 281 LEU A O 1
ATOM 2249 N N . ARG A 1 282 ? -30.125 -7.023 29.812 1 24.09 282 ARG A N 1
ATOM 2250 C CA . ARG A 1 282 ? -30.906 -7.461 28.656 1 24.09 282 ARG A CA 1
ATOM 2251 C C . ARG A 1 282 ? -30.328 -6.895 27.359 1 24.09 282 ARG A C 1
ATOM 2253 O O . ARG A 1 282 ? -30.234 -5.676 27.203 1 24.09 282 ARG A O 1
ATOM 2260 N N . THR A 1 283 ? -29.547 -7.684 26.812 1 24.55 283 THR A N 1
ATOM 2261 C CA . THR A 1 283 ? -28.953 -7.543 25.484 1 24.55 283 THR A CA 1
ATOM 2262 C C . THR A 1 283 ? -30 -7.094 24.469 1 24.55 283 THR A C 1
ATOM 2264 O O . THR A 1 283 ? -31.156 -7.512 24.531 1 24.55 283 THR A O 1
ATOM 2267 N N . SER A 1 284 ? -29.922 -5.98 23.906 1 22 284 SER A N 1
ATOM 2268 C CA . SER A 1 284 ? -30.781 -5.52 22.828 1 22 284 SER A CA 1
ATOM 2269 C C . SER A 1 284 ? -31.141 -6.66 21.875 1 22 284 SER A C 1
ATOM 2271 O O . SER A 1 284 ? -30.297 -7.488 21.547 1 22 284 SER A O 1
ATOM 2273 N N . ARG A 1 285 ? -32.531 -7.203 21.938 1 22.59 285 ARG A N 1
ATOM 2274 C CA . ARG A 1 285 ? -33.188 -8.094 20.984 1 22.59 285 ARG A CA 1
ATOM 2275 C C . ARG A 1 285 ? -32.625 -7.898 19.578 1 22.59 285 ARG A C 1
ATOM 2277 O O . ARG A 1 285 ? -32.438 -6.766 19.141 1 22.59 285 ARG A O 1
ATOM 2284 N N . ARG A 1 286 ? -32.156 -8.938 19.031 1 22.5 286 ARG A N 1
ATOM 2285 C CA . ARG A 1 286 ? -32.031 -9.188 17.609 1 22.5 286 ARG A CA 1
ATOM 2286 C C . ARG A 1 286 ? -33.344 -8.828 16.891 1 22.5 286 ARG A C 1
ATOM 2288 O O . ARG A 1 286 ? -34.406 -9.281 17.266 1 22.5 286 ARG A O 1
ATOM 2295 N N . LEU A 1 287 ? -33.656 -7.773 16.312 1 19.22 287 LEU A N 1
ATOM 2296 C CA . LEU A 1 287 ? -34.844 -7.621 15.469 1 19.22 287 LEU A CA 1
ATOM 2297 C C . LEU A 1 287 ? -35.156 -8.914 14.727 1 19.22 287 LEU A C 1
ATOM 2299 O O . LEU A 1 287 ? -34.312 -9.43 13.984 1 19.22 287 LEU A O 1
ATOM 2303 N N . LYS A 1 288 ? -36 -9.867 15.352 1 20.8 288 LYS A N 1
ATOM 2304 C CA . LYS A 1 288 ? -36.75 -10.883 14.633 1 20.8 288 LYS A CA 1
ATOM 2305 C C . LYS A 1 288 ? -37.156 -10.391 13.242 1 20.8 288 LYS A C 1
ATOM 2307 O O . LYS A 1 288 ? -37.406 -9.203 13.047 1 20.8 288 LYS A O 1
ATOM 2312 N N . THR A 1 289 ? -36.938 -11.258 12.172 1 19.39 289 THR A N 1
ATOM 2313 C CA . THR A 1 289 ? -37.438 -11.328 10.805 1 19.39 289 THR A CA 1
ATOM 2314 C C . THR A 1 289 ? -38.969 -11.062 10.758 1 19.39 289 THR A C 1
ATOM 2316 O O . THR A 1 289 ? -39.688 -11.438 11.68 1 19.39 289 THR A O 1
ATOM 2319 N N . PHE A 1 290 ? -39.375 -10.188 10 1 19.31 290 PHE A N 1
ATOM 2320 C CA . PHE A 1 290 ? -40.75 -9.93 9.547 1 19.31 290 PHE A CA 1
ATOM 2321 C C . PHE A 1 290 ? -41.469 -11.234 9.258 1 19.31 290 PHE A C 1
ATOM 2323 O O . PHE A 1 290 ? -40.969 -12.07 8.5 1 19.31 290 PHE A O 1
ATOM 2330 N N . PRO A 1 291 ? -42.219 -11.906 10.219 1 19.89 291 PRO A N 1
ATOM 2331 C CA . PRO A 1 291 ? -43.281 -12.82 9.844 1 19.89 291 PRO A CA 1
ATOM 2332 C C . PRO A 1 291 ? -44.062 -12.344 8.625 1 19.89 291 PRO A C 1
ATOM 2334 O O . PRO A 1 291 ? -44.031 -11.164 8.281 1 19.89 291 PRO A O 1
ATOM 2337 N N . ASP A 1 292 ? -44.812 -13.258 7.891 1 20.06 292 ASP A N 1
ATOM 2338 C CA . ASP A 1 292 ? -45.75 -13.195 6.785 1 20.06 292 ASP A CA 1
ATOM 2339 C C . ASP A 1 292 ? -46.875 -12.18 7.062 1 20.06 292 ASP A C 1
ATOM 2341 O O . ASP A 1 292 ? -47.531 -11.711 6.141 1 20.06 292 ASP A O 1
ATOM 2345 N N . GLU A 1 293 ? -47.531 -12.289 8.242 1 18.2 293 GLU A N 1
ATOM 2346 C CA . GLU A 1 293 ? -48.906 -11.797 8.289 1 18.2 293 GLU A CA 1
ATOM 2347 C C . GLU A 1 293 ? -48.969 -10.32 7.906 1 18.2 293 GLU A C 1
ATOM 2349 O O . GLU A 1 293 ? -48.188 -9.508 8.391 1 18.2 293 GLU A O 1
ATOM 2354 N N . VAL A 1 294 ? -49.781 -10 6.805 1 19.75 294 VAL A N 1
ATOM 2355 C CA . VAL A 1 294 ? -50.531 -9 6.059 1 19.75 294 VAL A CA 1
ATOM 2356 C C . VAL A 1 294 ? -51.281 -8.086 7.027 1 19.75 294 VAL A C 1
ATOM 2358 O O . VAL A 1 294 ? -51.688 -6.98 6.664 1 19.75 294 VAL A O 1
ATOM 2361 N N . LEU A 1 295 ? -51.688 -8.516 8.18 1 16.89 295 LEU A N 1
ATOM 2362 C CA . LEU A 1 295 ? -52.906 -7.855 8.562 1 16.89 295 LEU A CA 1
ATOM 2363 C C . LEU A 1 295 ? -52.688 -6.379 8.875 1 16.89 295 LEU A C 1
ATOM 2365 O O . LEU A 1 295 ? -52.219 -6.039 9.961 1 16.89 295 LEU A O 1
ATOM 2369 N N . LEU A 1 296 ? -51.844 -5.676 8.039 1 17.64 296 LEU A N 1
ATOM 2370 C CA . LEU A 1 296 ? -52.062 -4.238 8.117 1 17.64 296 LEU A CA 1
ATOM 2371 C C . LEU A 1 296 ? -53.562 -3.926 8.008 1 17.64 296 LEU A C 1
ATOM 2373 O O . LEU A 1 296 ? -54.156 -4.016 6.926 1 17.64 296 LEU A O 1
ATOM 2377 N N . GLU A 1 297 ? -54.344 -4.543 8.75 1 17.2 297 GLU A N 1
ATOM 2378 C CA . GLU A 1 297 ? -55.594 -3.791 8.812 1 17.2 297 GLU A CA 1
ATOM 2379 C C . GLU A 1 297 ? -55.344 -2.289 8.711 1 17.2 297 GLU A C 1
ATOM 2381 O O . GLU A 1 297 ? -54.25 -1.818 9.008 1 17.2 297 GLU A O 1
ATOM 2386 N N . GLU A 1 298 ? -56.406 -1.352 8.422 1 18.41 298 GLU A N 1
ATOM 2387 C CA . GLU A 1 298 ? -57.062 -0.25 7.703 1 18.41 298 GLU A CA 1
ATOM 2388 C C . GLU A 1 298 ? -56.562 1.1 8.211 1 18.41 298 GLU A C 1
ATOM 2390 O O . GLU A 1 298 ? -56.219 1.984 7.422 1 18.41 298 GLU A O 1
ATOM 2395 N N . THR A 1 299 ? -57.094 1.69 9.203 1 18.09 299 THR A N 1
ATOM 2396 C CA . THR A 1 299 ? -57.875 2.939 9.211 1 18.09 299 THR A CA 1
ATOM 2397 C C . THR A 1 299 ? -56.906 4.137 9.297 1 18.09 299 THR A C 1
ATOM 2399 O O . THR A 1 299 ? -57.031 5.082 8.516 1 18.09 299 THR A O 1
ATOM 2402 N N . LYS A 1 300 ? -56.875 4.758 10.398 1 19.81 300 LYS A N 1
ATOM 2403 C CA . LYS A 1 300 ? -56.812 6.199 10.633 1 19.81 300 LYS A CA 1
ATOM 2404 C C . LYS A 1 300 ? -55.406 6.734 10.359 1 19.81 300 LYS A C 1
ATOM 2406 O O . LYS A 1 300 ? -55.25 7.859 9.875 1 19.81 300 LYS A O 1
ATOM 2411 N N . ASP A 1 301 ? -54.25 6.137 10.797 1 17.2 301 ASP A N 1
ATOM 2412 C CA . ASP A 1 301 ? -53.156 6.922 11.344 1 17.2 301 ASP A CA 1
ATOM 2413 C C . ASP A 1 301 ? -52.156 7.32 10.25 1 17.2 301 ASP A C 1
ATOM 2415 O O . ASP A 1 301 ? -51.25 6.547 9.914 1 17.2 301 ASP A O 1
ATOM 2419 N N . VAL A 1 302 ? -52.562 7.871 9.086 1 18.22 302 VAL A N 1
ATOM 2420 C CA . VAL A 1 302 ? -52.156 8.688 7.945 1 18.22 302 VAL A CA 1
ATOM 2421 C C . VAL A 1 302 ? -51.375 9.898 8.43 1 18.22 302 VAL A C 1
ATOM 2423 O O . VAL A 1 302 ? -51.969 10.883 8.883 1 18.22 302 VAL A O 1
ATOM 2426 N N . GLN A 1 303 ? -50.344 9.828 9.18 1 17.2 303 GLN A N 1
ATOM 2427 C CA . GLN A 1 303 ? -49.625 10.891 9.867 1 17.2 303 GLN A CA 1
ATOM 2428 C C . GLN A 1 303 ? -48.938 11.812 8.859 1 17.2 303 GLN A C 1
ATOM 2430 O O . GLN A 1 303 ? -49.094 13.031 8.93 1 17.2 303 GLN A O 1
ATOM 2435 N N . LEU A 1 304 ? -47.656 12.016 8.609 1 17.27 304 LEU A N 1
ATOM 2436 C CA . LEU A 1 304 ? -46.875 13.234 8.477 1 17.27 304 LEU A CA 1
ATOM 2437 C C . LEU A 1 304 ? -46.688 13.617 7.012 1 17.27 304 LEU A C 1
ATOM 2439 O O . LEU A 1 304 ? -45.656 14.141 6.621 1 17.27 304 LEU A O 1
ATOM 2443 N N . ALA A 1 305 ? -47.406 13.445 6.086 1 19.19 305 ALA A N 1
ATOM 2444 C CA . ALA A 1 305 ? -47.5 14.086 4.777 1 19.19 305 ALA A CA 1
ATOM 2445 C C . ALA A 1 305 ? -47.219 15.586 4.879 1 19.19 305 ALA A C 1
ATOM 2447 O O . ALA A 1 305 ? -46.531 16.156 4.027 1 19.19 305 ALA A O 1
ATOM 2448 N N . GLU A 1 306 ? -48.156 16.234 5.5 1 19.72 306 GLU A N 1
ATOM 2449 C CA . GLU A 1 306 ? -48.438 17.656 5.309 1 19.72 306 GLU A CA 1
ATOM 2450 C C . GLU A 1 306 ? -47.312 18.516 5.863 1 19.72 306 GLU A C 1
ATOM 2452 O O . GLU A 1 306 ? -47.438 19.75 5.875 1 19.72 306 GLU A O 1
ATOM 2457 N N . LEU A 1 307 ? -46.531 18.047 6.523 1 19.44 307 LEU A N 1
ATOM 2458 C CA . LEU A 1 307 ? -45.969 19.062 7.387 1 19.44 307 LEU A CA 1
ATOM 2459 C C . LEU A 1 307 ? -45.156 20.078 6.578 1 19.44 307 LEU A C 1
ATOM 2461 O O . LEU A 1 307 ? -45.375 21.297 6.723 1 19.44 307 LEU A O 1
ATOM 2465 N N . GLU A 1 308 ? -43.969 19.953 6.449 1 19.48 308 GLU A N 1
ATOM 2466 C CA . GLU A 1 308 ? -43.062 21.094 6.422 1 19.48 308 GLU A CA 1
ATOM 2467 C C . GLU A 1 308 ? -42.969 21.719 5.031 1 19.48 308 GLU A C 1
ATOM 2469 O O . GLU A 1 308 ? -43.219 22.922 4.867 1 19.48 308 GLU A O 1
ATOM 2474 N N . ASP A 1 309 ? -42 21.328 4.379 1 21.52 309 ASP A N 1
ATOM 2475 C CA . ASP A 1 309 ? -41.094 22.125 3.566 1 21.52 309 ASP A CA 1
ATOM 2476 C C . ASP A 1 309 ? -41.625 22.297 2.148 1 21.52 309 ASP A C 1
ATOM 2478 O O . ASP A 1 309 ? -40.906 22.734 1.249 1 21.52 309 ASP A O 1
ATOM 2482 N N . VAL A 1 310 ? -42.844 21.984 1.819 1 23.31 310 VAL A N 1
ATOM 2483 C CA . VAL A 1 310 ? -43.188 22.828 0.692 1 23.31 310 VAL A CA 1
ATOM 2484 C C . VAL A 1 310 ? -42.969 24.297 1.062 1 23.31 310 VAL A C 1
ATOM 2486 O O . VAL A 1 310 ? -43.75 25.172 0.702 1 23.31 310 VAL A O 1
ATOM 2489 N N . ALA A 1 311 ? -42.188 24.594 2.033 1 20.56 311 ALA A N 1
ATOM 2490 C CA . ALA A 1 311 ? -41.812 25.938 2.457 1 20.56 311 ALA A CA 1
ATOM 2491 C C . ALA A 1 311 ? -41.5 26.828 1.255 1 20.56 311 ALA A C 1
ATOM 2493 O O . ALA A 1 311 ? -42.031 27.906 1.101 1 20.56 311 ALA A O 1
ATOM 2494 N N . ARG A 1 312 ? -40.156 27.141 1.105 1 20.95 312 ARG A N 1
ATOM 2495 C CA . ARG A 1 312 ? -39.75 28.453 0.599 1 20.95 312 ARG A CA 1
ATOM 2496 C C . ARG A 1 312 ? -39.875 28.516 -0.92 1 20.95 312 ARG A C 1
ATOM 2498 O O . ARG A 1 312 ? -39.656 29.562 -1.523 1 20.95 312 ARG A O 1
ATOM 2505 N N . ASN A 1 313 ? -40.219 27.625 -1.695 1 22.09 313 ASN A N 1
ATOM 2506 C CA . ASN A 1 313 ? -40.438 28.438 -2.885 1 22.09 313 ASN A CA 1
ATOM 2507 C C . ASN A 1 313 ? -41.562 29.438 -2.68 1 22.09 313 ASN A C 1
ATOM 2509 O O . ASN A 1 313 ? -42.062 30.016 -3.645 1 22.09 313 ASN A O 1
ATOM 2513 N N . ALA A 1 314 ? -42.188 29.391 -1.533 1 19.69 314 ALA A N 1
ATOM 2514 C CA . ALA A 1 314 ? -43.25 30.391 -1.435 1 19.69 314 ALA A CA 1
ATOM 2515 C C . ALA A 1 314 ? -42.688 31.812 -1.479 1 19.69 314 ALA A C 1
ATOM 2517 O O . ALA A 1 314 ? -41.5 32 -1.255 1 19.69 314 ALA A O 1
ATOM 2518 N N . GLU A 1 315 ? -42.906 32.812 -0.734 1 20.36 315 GLU A N 1
ATOM 2519 C CA . GLU A 1 315 ? -43.062 34.188 -1.198 1 20.36 315 GLU A CA 1
ATOM 2520 C C . GLU A 1 315 ? -41.781 34.75 -1.771 1 20.36 315 GLU A C 1
ATOM 2522 O O . GLU A 1 315 ? -41.781 35.312 -2.875 1 20.36 315 GLU A O 1
ATOM 2527 N N . ILE A 1 316 ? -40.844 35.312 -1.175 1 22.12 316 ILE A N 1
ATOM 2528 C CA . ILE A 1 316 ? -40.438 36.656 -1.589 1 22.12 316 ILE A CA 1
ATOM 2529 C C . ILE A 1 316 ? -39.812 36.594 -2.98 1 22.12 316 ILE A C 1
ATOM 2531 O O . ILE A 1 316 ? -38.75 36 -3.16 1 22.12 316 ILE A O 1
ATOM 2535 N N . ALA A 1 317 ? -40.812 36.188 -4.008 1 20.53 317 ALA A N 1
ATOM 2536 C CA . ALA A 1 317 ? -42.094 36.875 -4.027 1 20.53 317 ALA A CA 1
ATOM 2537 C C . ALA A 1 317 ? -42.844 36.656 -2.721 1 20.53 317 ALA A C 1
ATOM 2539 O O . ALA A 1 317 ? -42.562 35.719 -1.982 1 20.53 317 ALA A O 1
ATOM 2540 N N . GLY A 1 318 ? -43.906 37.375 -1.906 1 18.62 318 GLY A N 1
ATOM 2541 C CA . GLY A 1 318 ? -44.531 37.469 -0.585 1 18.62 318 GLY A CA 1
ATOM 2542 C C . GLY A 1 318 ? -44.906 36.094 -0.031 1 18.62 318 GLY A C 1
ATOM 2543 O O . GLY A 1 318 ? -45.406 36 1.096 1 18.62 318 GLY A O 1
ATOM 2544 N N . VAL A 1 319 ? -45.281 34.875 -0.566 1 17.38 319 VAL A N 1
ATOM 2545 C CA . VAL A 1 319 ? -46.406 34.031 -0.237 1 17.38 319 VAL A CA 1
ATOM 2546 C C . VAL A 1 319 ? -46.094 33.188 0.985 1 17.38 319 VAL A C 1
ATOM 2548 O O . VAL A 1 319 ? -44.938 32.75 1.16 1 17.38 319 VAL A O 1
ATOM 2551 N N . LYS A 1 320 ? -47.281 32.75 1.997 1 21.62 320 LYS A N 1
ATOM 2552 C CA . LYS A 1 320 ? -47.938 32.25 3.193 1 21.62 320 LYS A CA 1
ATOM 2553 C C . LYS A 1 320 ? -47.844 30.719 3.26 1 21.62 320 LYS A C 1
ATOM 2555 O O . LYS A 1 320 ? -48.625 30.016 2.643 1 21.62 320 LYS A O 1
ATOM 2560 N N . SER A 1 321 ? -47.031 30.031 3.002 1 18.84 321 SER A N 1
ATOM 2561 C CA . SER A 1 321 ? -47.188 28.594 2.92 1 18.84 321 SER A CA 1
ATOM 2562 C C . SER A 1 321 ? -47.719 28.016 4.238 1 18.84 321 SER A C 1
ATOM 2564 O O . SER A 1 321 ? -47.125 28.25 5.293 1 18.84 321 SER A O 1
ATOM 2566 N N . GLU A 1 322 ? -49.094 27.531 4.492 1 20.06 322 GLU A N 1
ATOM 2567 C CA . GLU A 1 322 ? -50.094 27.031 5.422 1 20.06 322 GLU A CA 1
ATOM 2568 C C . GLU A 1 322 ? -49.656 25.703 6.047 1 20.06 322 GLU A C 1
ATOM 2570 O O . GLU A 1 322 ? -49.719 24.656 5.406 1 20.06 322 GLU A O 1
ATOM 2575 N N . PHE A 1 323 ? -48.656 25.391 6.406 1 17.52 323 PHE A N 1
ATOM 2576 C CA . PHE A 1 323 ? -48.625 24.203 7.254 1 17.52 323 PHE A CA 1
ATOM 2577 C C . PHE A 1 323 ? -49.469 24.406 8.508 1 17.52 323 PHE A C 1
ATOM 2579 O O . PHE A 1 323 ? -49.25 25.344 9.266 1 17.52 323 PHE A O 1
ATOM 2586 N N . ILE A 1 324 ? -50.781 23.875 8.539 1 19.83 324 ILE A N 1
ATOM 2587 C CA . ILE A 1 324 ? -51.875 23.812 9.5 1 19.83 324 ILE A CA 1
ATOM 2588 C C . ILE A 1 324 ? -51.438 22.969 10.703 1 19.83 324 ILE A C 1
ATOM 2590 O O . ILE A 1 324 ? -51.375 21.734 10.625 1 19.83 324 ILE A O 1
ATOM 2594 N N . MET A 1 325 ? -50.406 22.844 11.227 1 16.8 325 MET A N 1
ATOM 2595 C CA . MET A 1 325 ? -50.438 22.406 12.617 1 16.8 325 MET A CA 1
ATOM 2596 C C . MET A 1 325 ? -51.438 23.234 13.438 1 16.8 325 MET A C 1
ATOM 2598 O O . MET A 1 325 ? -51.344 24.469 13.453 1 16.8 325 MET A O 1
ATOM 2602 N N . GLY A 1 326 ? -52.719 22.734 13.68 1 19.95 326 GLY A N 1
ATOM 2603 C CA . GLY A 1 326 ? -53.719 23.141 14.633 1 19.95 326 GLY A CA 1
ATOM 2604 C C . GLY A 1 326 ? -53.219 23.266 16.047 1 19.95 326 GLY A C 1
ATOM 2605 O O . GLY A 1 326 ? -53.469 22.391 16.891 1 19.95 326 GLY A O 1
ATOM 2606 N N . VAL A 1 327 ? -52 23.344 16.312 1 16.05 327 VAL A N 1
ATOM 2607 C CA . VAL A 1 327 ? -51.75 23.734 17.703 1 16.05 327 VAL A CA 1
ATOM 2608 C C . VAL A 1 327 ? -52.594 24.969 18.031 1 16.05 327 VAL A C 1
ATOM 2610 O O . VAL A 1 327 ? -52.5 26 17.344 1 16.05 327 VAL A O 1
ATOM 2613 N N . SER A 1 328 ? -53.781 24.844 18.766 1 16.45 328 SER A N 1
ATOM 2614 C CA . SER A 1 328 ? -54.562 25.766 19.578 1 16.45 328 SER A CA 1
ATOM 2615 C C . SER A 1 328 ? -53.656 26.719 20.375 1 16.45 328 SER A C 1
ATOM 2617 O O . SER A 1 328 ? -52.531 26.375 20.688 1 16.45 328 SER A O 1
ATOM 2619 N N . THR A 1 329 ? -53.906 28.125 20.453 1 18.23 329 THR A N 1
ATOM 2620 C CA . THR A 1 329 ? -53.438 29.422 20.953 1 18.23 329 THR A CA 1
ATOM 2621 C C . THR A 1 329 ? -53.156 29.328 22.453 1 18.23 329 THR A C 1
ATOM 2623 O O . THR A 1 329 ? -52.344 30.094 22.984 1 18.23 329 THR A O 1
ATOM 2626 N N . SER A 1 330 ? -53.906 28.719 23.484 1 16.95 330 SER A N 1
ATOM 2627 C CA . SER A 1 330 ? -54.344 29.391 24.703 1 16.95 330 SER A CA 1
ATOM 2628 C C . SER A 1 330 ? -53.156 29.594 25.656 1 16.95 330 SER A C 1
ATOM 2630 O O . SER A 1 330 ? -53.188 30.5 26.5 1 16.95 330 SER A O 1
ATOM 2632 N N . LEU A 1 331 ? -52.344 28.688 26.062 1 15.34 331 LEU A N 1
ATOM 2633 C CA . LEU A 1 331 ? -51.938 28.781 27.453 1 15.34 331 LEU A CA 1
ATOM 2634 C C . LEU A 1 331 ? -51.031 30 27.688 1 15.34 331 LEU A C 1
ATOM 2636 O O . LEU A 1 331 ? -49.938 30.078 27.156 1 15.34 331 LEU A O 1
ATOM 2640 N N . THR A 1 332 ? -51.5 31.375 28.109 1 16.06 332 THR A N 1
ATOM 2641 C CA . THR A 1 332 ? -51.219 32.688 28.656 1 16.06 332 THR A CA 1
ATOM 2642 C C . THR A 1 332 ? -50.438 32.562 29.969 1 16.06 332 THR A C 1
ATOM 2644 O O . THR A 1 332 ? -49.906 33.562 30.484 1 16.06 332 THR A O 1
ATOM 2647 N N . THR A 1 333 ? -50.375 31.562 30.953 1 15.59 333 THR A N 1
ATOM 2648 C CA . THR A 1 333 ? -50.594 31.875 32.375 1 15.59 333 THR A CA 1
ATOM 2649 C C . THR A 1 333 ? -49.531 32.875 32.844 1 15.59 333 THR A C 1
ATOM 2651 O O . THR A 1 333 ? -48.5 33.062 32.188 1 15.59 333 THR A O 1
ATOM 2654 N N . ALA A 1 334 ? -49.406 33.188 34.469 1 15.13 334 ALA A N 1
ATOM 2655 C CA . ALA A 1 334 ? -49.406 33.938 35.688 1 15.13 334 ALA A CA 1
ATOM 2656 C C . ALA A 1 334 ? -48 34.094 36.25 1 15.13 334 ALA A C 1
ATOM 2658 O O . ALA A 1 334 ? -47.781 34.719 37.312 1 15.13 334 ALA A O 1
ATOM 2659 N N . PHE A 1 335 ? -46.844 33.438 36.031 1 15.28 335 PHE A N 1
ATOM 2660 C CA . PHE A 1 335 ? -45.938 33.375 37.156 1 15.28 335 PHE A CA 1
ATOM 2661 C C . PHE A 1 335 ? -45.562 34.781 37.625 1 15.28 335 PHE A C 1
ATOM 2663 O O . PHE A 1 335 ? -44.844 35.5 36.969 1 15.28 335 PHE A O 1
ATOM 2670 N N . GLN A 1 336 ? -46.5 35.531 38.406 1 15.61 336 GLN A N 1
ATOM 2671 C CA . GLN A 1 336 ? -46.594 36.719 39.219 1 15.61 336 GLN A CA 1
ATOM 2672 C C . GLN A 1 336 ? -45.438 36.812 40.219 1 15.61 336 GLN A C 1
ATOM 2674 O O . GLN A 1 336 ? -44.719 37.812 40.281 1 15.61 336 GLN A O 1
ATOM 2679 N N . HIS A 1 337 ? -45.594 36.344 41.656 1 15.65 337 HIS A N 1
ATOM 2680 C CA . HIS A 1 337 ? -45.594 37.125 42.875 1 15.65 337 HIS A CA 1
ATOM 2681 C C . HIS A 1 337 ? -44.312 36.906 43.656 1 15.65 337 HIS A C 1
ATOM 2683 O O . HIS A 1 337 ? -44.188 37.406 44.781 1 15.65 337 HIS A O 1
ATOM 2689 N N . CYS A 1 338 ? -43.375 35.75 43.562 1 16.03 338 CYS A N 1
ATOM 2690 C CA . CYS A 1 338 ? -42.844 35.469 44.906 1 16.03 338 CYS A CA 1
ATOM 2691 C C . CYS A 1 338 ? -42.188 36.719 45.469 1 16.03 338 CYS A C 1
ATOM 2693 O O . CYS A 1 338 ? -41.469 37.438 44.781 1 16.03 338 CYS A O 1
ATOM 2695 N N . SER A 1 339 ? -42.438 37.094 46.75 1 16.67 339 SER A N 1
ATOM 2696 C CA . SER A 1 339 ? -42.438 38.062 47.844 1 16.67 339 SER A CA 1
ATOM 2697 C C . SER A 1 339 ? -41.031 38.469 48.25 1 16.67 339 SER A C 1
ATOM 2699 O O . SER A 1 339 ? -40.688 39.656 48.219 1 16.67 339 SER A O 1
ATOM 2701 N N . SER A 1 340 ? -40.469 37.875 49.531 1 16.58 340 SER A N 1
ATOM 2702 C CA . SER A 1 340 ? -40.125 38.469 50.844 1 16.58 340 SER A CA 1
ATOM 2703 C C . SER A 1 340 ? -38.656 38.75 50.969 1 16.58 340 SER A C 1
ATOM 2705 O O . SER A 1 340 ? -37.844 38.344 50.094 1 16.58 340 SER A O 1
ATOM 2707 N N . GLU A 1 341 ? -37.844 38.219 52.188 1 16.86 341 GLU A N 1
ATOM 2708 C CA . GLU A 1 341 ? -37.031 38.688 53.312 1 16.86 341 GLU A CA 1
ATOM 2709 C C . GLU A 1 341 ? -35.531 38.5 53.062 1 16.86 341 GLU A C 1
ATOM 2711 O O . GLU A 1 341 ? -35.156 37.719 52.188 1 16.86 341 GLU A O 1
ATOM 2716 N N . GLU A 1 342 ? -34.531 38.5 54.281 1 17.33 342 GLU A N 1
ATOM 2717 C CA . GLU A 1 342 ? -33.281 39.062 54.75 1 17.33 342 GLU A CA 1
ATOM 2718 C C . GLU A 1 342 ? -32.125 38.125 54.5 1 17.33 342 GLU A C 1
ATOM 2720 O O . GLU A 1 342 ? -31.953 37.156 55.25 1 17.33 342 GLU A O 1
ATOM 2725 N N . PRO A 1 343 ? -31.828 37.469 53.406 1 16.7 343 PRO A N 1
ATOM 2726 C CA . PRO A 1 343 ? -31.109 36.188 53.375 1 16.7 343 PRO A CA 1
ATOM 2727 C C . PRO A 1 343 ? -29.688 36.312 53.938 1 16.7 343 PRO A C 1
ATOM 2729 O O . PRO A 1 343 ? -28.906 37.125 53.438 1 16.7 343 PRO A O 1
ATOM 2732 N N . SER A 1 344 ? -29.359 35.75 55.062 1 16.25 344 SER A N 1
ATOM 2733 C CA . SER A 1 344 ? -28.375 35.906 56.125 1 16.25 344 SER A CA 1
ATOM 2734 C C . SER A 1 344 ? -26.969 35.562 55.625 1 16.25 344 SER A C 1
ATOM 2736 O O . SER A 1 344 ? -26.797 34.969 54.562 1 16.25 344 SER A O 1
ATOM 2738 N N . GLN A 1 345 ? -26.016 34.812 56.469 1 16.27 345 GLN A N 1
ATOM 2739 C CA . GLN A 1 345 ? -24.672 34.969 57 1 16.27 345 GLN A CA 1
ATOM 2740 C C . GLN A 1 345 ? -23.641 34.25 56.125 1 16.27 345 GLN A C 1
ATOM 2742 O O . GLN A 1 345 ? -23.812 33.094 55.812 1 16.27 345 GLN A O 1
ATOM 2747 N N . THR A 1 346 ? -22.703 34.938 55.375 1 16.84 346 THR A N 1
ATOM 2748 C CA . THR A 1 346 ? -21.609 34.969 54.406 1 16.84 346 THR A CA 1
ATOM 2749 C C . THR A 1 346 ? -20.359 34.281 54.969 1 16.84 346 THR A C 1
ATOM 2751 O O . THR A 1 346 ? -19.594 34.875 55.719 1 16.84 346 THR A O 1
ATOM 2754 N N . VAL A 1 347 ? -20.484 33.125 55.562 1 16.16 347 VAL A N 1
ATOM 2755 C CA . VAL A 1 347 ? -19.422 32.688 56.469 1 16.16 347 VAL A CA 1
ATOM 2756 C C . VAL A 1 347 ? -18.109 32.562 55.719 1 16.16 347 VAL A C 1
ATOM 2758 O O . VAL A 1 347 ? -18.094 32.312 54.531 1 16.16 347 VAL A O 1
ATOM 2761 N N . SER A 1 348 ? -16.828 32.625 56.312 1 17.38 348 SER A N 1
ATOM 2762 C CA . SER A 1 348 ? -15.43 33 56.438 1 17.38 348 SER A CA 1
ATOM 2763 C C . SER A 1 348 ? -14.508 31.875 55.969 1 17.38 348 SER A C 1
ATOM 2765 O O . SER A 1 348 ? -14.516 30.781 56.531 1 17.38 348 SER A O 1
ATOM 2767 N N . VAL A 1 349 ? -14.18 31.688 54.688 1 15.72 349 VAL A N 1
ATOM 2768 C CA . VAL A 1 349 ? -13.43 30.656 53.969 1 15.72 349 VAL A CA 1
ATOM 2769 C C . VAL A 1 349 ? -11.969 30.703 54.406 1 15.72 349 VAL A C 1
ATOM 2771 O O . VAL A 1 349 ? -11.227 31.609 54.031 1 15.72 349 VAL A O 1
ATOM 2774 N N . SER A 1 350 ? -11.461 30.531 55.375 1 16.12 350 SER A N 1
ATOM 2775 C CA . SER A 1 350 ? -10.273 30.828 56.156 1 16.12 350 SER A CA 1
ATOM 2776 C C . SER A 1 350 ? -9 30.359 55.469 1 16.12 350 SER A C 1
ATOM 2778 O O . SER A 1 350 ? -8.07 31.141 55.281 1 16.12 350 SER A O 1
ATOM 2780 N N . SER A 1 351 ? -7.945 29.406 55.656 1 17.39 351 SER A N 1
ATOM 2781 C CA . SER A 1 351 ? -6.574 29.547 56.125 1 17.39 351 SER A CA 1
ATOM 2782 C C . SER A 1 351 ? -5.578 29.406 55 1 17.39 351 SER A C 1
ATOM 2784 O O . SER A 1 351 ? -4.762 30.312 54.75 1 17.39 351 SER A O 1
ATOM 2786 N N . ILE A 1 352 ? -4.496 28.406 54.406 1 16.25 352 ILE A N 1
ATOM 2787 C CA . ILE A 1 352 ? -3.045 28.531 54.469 1 16.25 352 ILE A CA 1
ATOM 2788 C C . ILE A 1 352 ? -2.469 28.766 53.094 1 16.25 352 ILE A C 1
ATOM 2790 O O . ILE A 1 352 ? -1.584 29.609 52.906 1 16.25 352 ILE A O 1
ATOM 2794 N N . TYR A 1 353 ? -2.465 28.219 51.781 1 23.69 353 TYR A N 1
ATOM 2795 C CA . TYR A 1 353 ? -3.58 27.297 51.625 1 23.69 353 TYR A CA 1
ATOM 2796 C C . TYR A 1 353 ? -3.805 26.531 52.938 1 23.69 353 TYR A C 1
ATOM 2798 O O . TYR A 1 353 ? -4.922 26.094 53.219 1 23.69 353 TYR A O 1
ATOM 2806 N N . THR A 1 354 ? -2.645 26.641 53.438 1 17.61 354 THR A N 1
ATOM 2807 C CA . THR A 1 354 ? -1.837 27.844 53.625 1 17.61 354 THR A CA 1
ATOM 2808 C C . THR A 1 354 ? -1.703 28.625 52.344 1 17.61 354 THR A C 1
ATOM 2810 O O . THR A 1 354 ? -2.078 28.141 51.281 1 17.61 354 THR A O 1
ATOM 2813 N N . ASP A 1 355 ? -0.329 29.438 51.562 1 17.16 355 ASP A N 1
ATOM 2814 C CA . ASP A 1 355 ? -0.197 30.812 51.062 1 17.16 355 ASP A CA 1
ATOM 2815 C C . ASP A 1 355 ? -0.639 30.906 49.594 1 17.16 355 ASP A C 1
ATOM 2817 O O . ASP A 1 355 ? -1.475 31.75 49.25 1 17.16 355 ASP A O 1
ATOM 2821 N N . SER A 1 356 ? 0.338 30.812 48.25 1 19.19 356 SER A N 1
ATOM 2822 C CA . SER A 1 356 ? 0.336 31.656 47.062 1 19.19 356 SER A CA 1
ATOM 2823 C C . SER A 1 356 ? -0.682 31.156 46.031 1 19.19 356 SER A C 1
ATOM 2825 O O . SER A 1 356 ? -0.786 31.703 44.938 1 19.19 356 SER A O 1
ATOM 2827 N N . THR A 1 357 ? -1.298 30.203 46.125 1 19.31 357 THR A N 1
ATOM 2828 C CA . THR A 1 357 ? -2.121 29.422 45.219 1 19.31 357 THR A CA 1
ATOM 2829 C C . THR A 1 357 ? -3.418 30.172 44.875 1 19.31 357 THR A C 1
ATOM 2831 O O . THR A 1 357 ? -4.254 29.672 44.125 1 19.31 357 THR A O 1
ATOM 2834 N N . ALA A 1 358 ? -3.973 31.156 45.625 1 21.42 358 ALA A N 1
ATOM 2835 C CA . ALA A 1 358 ? -5.281 31.734 45.906 1 21.42 358 ALA A CA 1
ATOM 2836 C C . ALA A 1 358 ? -5.73 32.625 44.75 1 21.42 358 ALA A C 1
ATOM 2838 O O . ALA A 1 358 ? -6.926 32.719 44.469 1 21.42 358 ALA A O 1
ATOM 2839 N N . GLN A 1 359 ? -4.875 33.5 44.188 1 20.08 359 GLN A N 1
ATOM 2840 C CA . GLN A 1 359 ? -5.289 34.688 43.438 1 20.08 359 GLN A CA 1
ATOM 2841 C C . GLN A 1 359 ? -5.82 34.312 42.062 1 20.08 359 GLN A C 1
ATOM 2843 O O . GLN A 1 359 ? -6.637 35.031 41.5 1 20.08 359 GLN A O 1
ATOM 2848 N N . LEU A 1 360 ? -5.32 33.281 41.438 1 20.48 360 LEU A N 1
ATOM 2849 C CA . LEU A 1 360 ? -5.492 33.312 40 1 20.48 360 LEU A CA 1
ATOM 2850 C C . LEU A 1 360 ? -6.883 32.812 39.625 1 20.48 360 LEU A C 1
ATOM 2852 O O . LEU A 1 360 ? -7.324 33 38.469 1 20.48 360 LEU A O 1
ATOM 2856 N N . SER A 1 361 ? -7.656 32.219 40.406 1 21.7 361 SER A N 1
ATOM 2857 C CA . SER A 1 361 ? -8.938 31.609 40.062 1 21.7 361 SER A CA 1
ATOM 2858 C C . SER A 1 361 ? -9.969 32.656 39.688 1 21.7 361 SER A C 1
ATOM 2860 O O . SER A 1 361 ? -10.953 32.375 39 1 21.7 361 SER A O 1
ATOM 2862 N N . ARG A 1 362 ? -10.047 33.812 40.344 1 23.25 362 ARG A N 1
ATOM 2863 C CA . ARG A 1 362 ? -11.164 34.75 40.281 1 23.25 362 ARG A CA 1
ATOM 2864 C C . ARG A 1 362 ? -11.312 35.344 38.906 1 23.25 362 ARG A C 1
ATOM 2866 O O . ARG A 1 362 ? -12.367 35.906 38.562 1 23.25 362 ARG A O 1
ATOM 2873 N N . PHE A 1 363 ? -10.133 35.594 38.281 1 22.52 363 PHE A N 1
ATOM 2874 C CA . PHE A 1 363 ? -10.242 36.469 37.094 1 22.52 363 PHE A CA 1
ATOM 2875 C C . PHE A 1 363 ? -10.891 35.719 35.938 1 22.52 363 PHE A C 1
ATOM 2877 O O . PHE A 1 363 ? -11.312 36.312 34.969 1 22.52 363 PHE A O 1
ATOM 2884 N N . ILE A 1 364 ? -10.984 34.438 36.062 1 24.02 364 ILE A N 1
ATOM 2885 C CA . ILE A 1 364 ? -11.328 33.781 34.812 1 24.02 364 ILE A CA 1
ATOM 2886 C C . ILE A 1 364 ? -12.836 33.844 34.594 1 24.02 364 ILE A C 1
ATOM 2888 O O . ILE A 1 364 ? -13.352 33.344 33.594 1 24.02 364 ILE A O 1
ATOM 2892 N N . ASP A 1 365 ? -13.672 34.125 35.531 1 23.7 365 ASP A N 1
ATOM 2893 C CA . ASP A 1 365 ? -15.109 33.906 35.375 1 23.7 365 ASP A CA 1
ATOM 2894 C C . ASP A 1 365 ? -15.672 34.781 34.25 1 23.7 365 ASP A C 1
ATOM 2896 O O . ASP A 1 365 ? -16.578 34.344 33.531 1 23.7 365 ASP A O 1
ATOM 2900 N N . GLU A 1 366 ? -15.484 36.125 34.344 1 23.34 366 GLU A N 1
ATOM 2901 C CA . GLU A 1 366 ? -16.391 37.094 33.719 1 23.34 366 GLU A CA 1
ATOM 2902 C C . GLU A 1 366 ? -16.203 37.125 32.219 1 23.34 366 GLU A C 1
ATOM 2904 O O . GLU A 1 366 ? -16.906 37.875 31.5 1 23.34 366 GLU A O 1
ATOM 2909 N N . VAL A 1 367 ? -15.031 36.844 31.656 1 23.12 367 VAL A N 1
ATOM 2910 C CA . VAL A 1 367 ? -14.938 37.312 30.281 1 23.12 367 VAL A CA 1
ATOM 2911 C C . VAL A 1 367 ? -15.742 36.375 29.359 1 23.12 367 VAL A C 1
ATOM 2913 O O . VAL A 1 367 ? -15.367 35.219 29.156 1 23.12 367 VAL A O 1
ATOM 2916 N N . SER A 1 368 ? -17.062 36.438 29.391 1 23.28 368 SER A N 1
ATOM 2917 C CA . SER A 1 368 ? -18 35.906 28.375 1 23.28 368 SER A CA 1
ATOM 2918 C C . SER A 1 368 ? -17.453 36.156 26.969 1 23.28 368 SER A C 1
ATOM 2920 O O . SER A 1 368 ? -17.156 37.281 26.594 1 23.28 368 SER A O 1
ATOM 2922 N N . TYR A 1 369 ? -16.734 35.281 26.406 1 24.78 369 TYR A N 1
ATOM 2923 C CA . TYR A 1 369 ? -16.125 35.25 25.078 1 24.78 369 TYR A CA 1
ATOM 2924 C C . TYR A 1 369 ? -17.156 35.562 24 1 24.78 369 TYR A C 1
ATOM 2926 O O . TYR A 1 369 ? -18 34.75 23.656 1 24.78 369 TYR A O 1
ATOM 2934 N N . GLU A 1 370 ? -17.703 36.75 23.938 1 24.27 370 GLU A N 1
ATOM 2935 C CA . GLU A 1 370 ? -18.406 37.188 22.734 1 24.27 370 GLU A CA 1
ATOM 29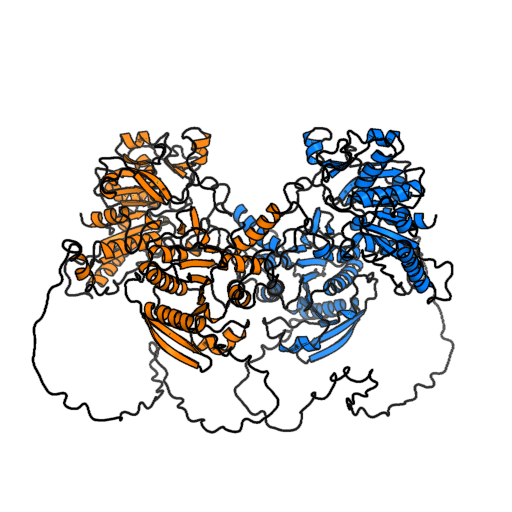36 C C . GLU A 1 370 ? -17.594 36.875 21.484 1 24.27 370 GLU A C 1
ATOM 2938 O O . GLU A 1 370 ? -16.375 37.031 21.469 1 24.27 370 GLU A O 1
ATOM 2943 N N . HIS A 1 371 ? -18.016 35.938 20.578 1 25.59 371 HIS A N 1
ATOM 2944 C CA . HIS A 1 371 ? -17.578 35.594 19.234 1 25.59 371 HIS A CA 1
ATOM 2945 C C . HIS A 1 371 ? -17.016 36.812 18.5 1 25.59 371 HIS A C 1
ATOM 2947 O O . HIS A 1 371 ? -17.703 37.812 18.312 1 25.59 371 HIS A O 1
ATOM 2953 N N . SER A 1 372 ? -15.859 37.156 18.672 1 27.52 372 SER A N 1
ATOM 2954 C CA . SER A 1 372 ? -15.234 38.219 17.891 1 27.52 372 SER A CA 1
ATOM 2955 C C . SER A 1 372 ? -15.438 38 16.391 1 27.52 372 SER A C 1
ATOM 2957 O O . SER A 1 372 ? -15.352 36.844 15.922 1 27.52 372 SER A O 1
ATOM 2959 N N . SER A 1 373 ? -16.141 38.75 15.609 1 25.58 373 SER A N 1
ATOM 2960 C CA . SER A 1 373 ? -16.406 38.844 14.18 1 25.58 373 SER A CA 1
ATOM 2961 C C . SER A 1 373 ? -15.117 38.844 13.375 1 25.58 373 SER A C 1
ATOM 2963 O O . SER A 1 373 ? -14.266 39.719 13.57 1 25.58 373 SER A O 1
ATOM 2965 N N . GLU A 1 374 ? -14.547 37.688 13.102 1 30.48 374 GLU A N 1
ATOM 2966 C CA . GLU A 1 374 ? -13.445 37.531 12.156 1 30.48 374 GLU A CA 1
ATOM 2967 C C . GLU A 1 374 ? -13.844 37.969 10.758 1 30.48 374 GLU A C 1
ATOM 2969 O O . GLU A 1 374 ? -14.914 37.594 10.266 1 30.48 374 GLU A O 1
ATOM 2974 N N . VAL A 1 375 ? -13.453 39.094 10.227 1 26.59 375 VAL A N 1
ATOM 2975 C CA . VAL A 1 375 ? -13.641 39.5 8.836 1 26.59 375 VAL A CA 1
ATOM 2976 C C . VAL A 1 375 ? -12.555 38.875 7.965 1 26.59 375 VAL A C 1
ATOM 2978 O O . VAL A 1 375 ? -11.359 39.094 8.219 1 26.59 375 VAL A O 1
ATOM 2981 N N . HIS A 1 376 ? -12.883 37.844 7.332 1 29.73 376 HIS A N 1
ATOM 2982 C CA . HIS A 1 376 ? -12.031 37.219 6.32 1 29.73 376 HIS A CA 1
ATOM 2983 C C . HIS A 1 376 ? -11.977 38.062 5.055 1 29.73 376 HIS A C 1
ATOM 2985 O O . HIS A 1 376 ? -13.016 38.438 4.488 1 29.73 376 HIS A O 1
ATOM 2991 N N . LEU A 1 377 ? -11.055 38.875 4.766 1 29.44 377 LEU A N 1
ATOM 2992 C CA . LEU A 1 377 ? -10.906 39.594 3.502 1 29.44 377 LEU A CA 1
ATOM 2993 C C . LEU A 1 377 ? -10.031 38.781 2.533 1 29.44 377 LEU A C 1
ATOM 2995 O O . LEU A 1 377 ? -8.852 38.562 2.803 1 29.44 377 LEU A O 1
ATOM 2999 N N . ASP A 1 378 ? -10.656 38 1.723 1 31.67 378 ASP A N 1
ATOM 3000 C CA . ASP A 1 378 ? -9.977 37.281 0.647 1 31.67 378 ASP A CA 1
ATOM 3001 C C . ASP A 1 378 ? -9.5 38.25 -0.435 1 31.67 378 ASP A C 1
ATOM 3003 O O . ASP A 1 378 ? -10.289 39.031 -0.965 1 31.67 378 ASP A O 1
ATOM 3007 N N . VAL A 1 379 ? -8.344 38.594 -0.576 1 35.59 379 VAL A N 1
ATOM 3008 C CA . VAL A 1 379 ? -7.836 39.406 -1.683 1 35.59 379 VAL A CA 1
ATOM 3009 C C . VAL A 1 379 ? -7.516 38.5 -2.871 1 35.59 379 VAL A C 1
ATOM 3011 O O . VAL A 1 379 ? -6.551 37.75 -2.836 1 35.59 379 VAL A O 1
ATOM 3014 N N . ASP A 1 380 ? -8.516 38.062 -3.564 1 32.03 380 ASP A N 1
ATOM 3015 C CA . ASP A 1 380 ? -8.305 37.312 -4.809 1 32.03 380 ASP A CA 1
ATOM 3016 C C . ASP A 1 380 ? -7.902 38.25 -5.941 1 32.03 380 ASP A C 1
ATOM 3018 O O . ASP A 1 380 ? -8.117 39.469 -5.855 1 32.03 380 ASP A O 1
ATOM 3022 N N . ARG A 1 381 ? -7.484 37.688 -7.102 1 37.97 381 ARG A N 1
ATOM 3023 C CA . ARG A 1 381 ? -6.973 38.25 -8.336 1 37.97 381 ARG A CA 1
ATOM 3024 C C . ARG A 1 381 ? -7.945 39.312 -8.898 1 37.97 381 ARG A C 1
ATOM 3026 O O . ARG A 1 381 ? -7.629 40 -9.859 1 37.97 381 ARG A O 1
ATOM 3033 N N . THR A 1 382 ? -9.109 39.094 -8.664 1 32.41 382 THR A N 1
ATOM 3034 C CA . THR A 1 382 ? -9.977 39.844 -9.555 1 32.41 382 THR A CA 1
ATOM 3035 C C . THR A 1 382 ? -10.039 41.312 -9.117 1 32.41 382 THR A C 1
ATOM 3037 O O . THR A 1 382 ? -10.953 42.031 -9.508 1 32.41 382 THR A O 1
ATOM 3040 N N . LEU A 1 383 ? -9.312 41.625 -8.047 1 36.59 383 LEU A N 1
ATOM 3041 C CA . LEU A 1 383 ? -9.57 43.031 -7.684 1 36.59 383 LEU A CA 1
ATOM 3042 C C . LEU A 1 383 ? -8.891 43.969 -8.664 1 36.59 383 LEU A C 1
ATOM 3044 O O . LEU A 1 383 ? -7.742 43.75 -9.055 1 36.59 383 LEU A O 1
ATOM 3048 N N . GLN A 1 384 ? -9.586 44.719 -9.477 1 38 384 GLN A N 1
ATOM 3049 C CA . GLN A 1 384 ? -9.211 45.656 -10.539 1 38 384 GLN A CA 1
ATOM 3050 C C . GLN A 1 384 ? -8.109 46.594 -10.086 1 38 384 GLN A C 1
ATOM 3052 O O . GLN A 1 384 ? -7.215 46.938 -10.859 1 38 384 GLN A O 1
ATOM 3057 N N . SER A 1 385 ? -8.344 47.562 -8.969 1 42.84 385 SER A N 1
ATOM 3058 C CA . SER A 1 385 ? -7.328 48.531 -8.586 1 42.84 385 SER A CA 1
ATOM 3059 C C . SER A 1 385 ? -6.918 48.344 -7.125 1 42.84 385 SER A C 1
ATOM 3061 O O . SER A 1 385 ? -7.695 47.844 -6.312 1 42.84 385 SER A O 1
ATOM 3063 N N . SER A 1 386 ? -5.543 48.312 -6.805 1 46.44 386 SER A N 1
ATOM 3064 C CA . SER A 1 386 ? -4.891 48.25 -5.5 1 46.44 386 SER A CA 1
ATOM 3065 C C . SER A 1 386 ? -5.617 49.094 -4.477 1 46.44 386 SER A C 1
ATOM 3067 O O . SER A 1 386 ? -5.789 48.688 -3.326 1 46.44 386 SER A O 1
ATOM 3069 N N . GLU A 1 387 ? -6.035 50.25 -4.969 1 44.91 387 GLU A N 1
ATOM 3070 C CA . GLU A 1 387 ? -6.691 51.219 -4.086 1 44.91 387 GLU A CA 1
ATOM 3071 C C . GLU A 1 387 ? -8.039 50.688 -3.605 1 44.91 387 GLU A C 1
ATOM 3073 O O . GLU A 1 387 ? -8.398 50.844 -2.438 1 44.91 387 GLU A O 1
ATOM 3078 N N . GLU A 1 388 ? -8.57 50.031 -4.457 1 47.12 388 GLU A N 1
ATOM 3079 C CA . GLU A 1 388 ? -9.891 49.469 -4.117 1 47.12 388 GLU A CA 1
ATOM 3080 C C . GLU A 1 388 ? -9.781 48.344 -3.096 1 47.12 388 GLU A C 1
ATOM 3082 O O . GLU A 1 388 ? -10.617 48.219 -2.201 1 47.12 388 GLU A O 1
ATOM 3087 N N . PHE A 1 389 ? -8.688 47.75 -3.131 1 48.22 389 PHE A N 1
ATOM 3088 C CA . PHE A 1 389 ? -8.414 46.656 -2.195 1 48.22 389 PHE A CA 1
ATOM 3089 C C . PHE A 1 389 ? -8.25 47.188 -0.779 1 48.22 389 PHE A C 1
ATOM 3091 O O . PHE A 1 389 ? -8.898 46.719 0.152 1 48.22 389 PHE A O 1
ATOM 3098 N N . VAL A 1 390 ? -7.465 48.156 -0.729 1 48.41 390 VAL A N 1
ATOM 3099 C CA . VAL A 1 390 ? -7.191 48.781 0.566 1 48.41 390 VAL A CA 1
ATOM 3100 C C . VAL A 1 390 ? -8.484 49.312 1.158 1 48.41 390 VAL A C 1
ATOM 3102 O O . VAL A 1 390 ? -8.758 49.156 2.346 1 48.41 390 VAL A O 1
ATOM 3105 N N . ALA A 1 391 ? -9.211 49.906 0.274 1 49.38 391 ALA A N 1
ATOM 3106 C CA . ALA A 1 391 ? -10.453 50.5 0.729 1 49.38 391 ALA A CA 1
ATOM 3107 C C . ALA A 1 391 ? -11.422 49.469 1.264 1 49.38 391 ALA A C 1
ATOM 3109 O O . ALA A 1 391 ? -12.07 49.688 2.291 1 49.38 391 ALA A O 1
ATOM 3110 N N . ARG A 1 392 ? -11.367 48.344 0.76 1 50.28 392 ARG A N 1
ATOM 3111 C CA . ARG A 1 392 ? -12.289 47.281 1.154 1 50.28 392 ARG A CA 1
ATOM 3112 C C . ARG A 1 392 ? -11.859 46.656 2.469 1 50.28 392 ARG A C 1
ATOM 3114 O O . ARG A 1 392 ? -12.695 46.312 3.311 1 50.28 392 ARG A O 1
ATOM 3121 N N . VAL A 1 393 ? -10.602 46.594 2.629 1 49.94 393 VAL A N 1
ATOM 3122 C CA . VAL A 1 393 ? -10.055 46 3.85 1 49.94 393 VAL A CA 1
ATOM 3123 C C . VAL A 1 393 ? -10.352 46.906 5.035 1 49.94 393 VAL A C 1
ATOM 3125 O O . VAL A 1 393 ? -10.82 46.438 6.082 1 49.94 393 VAL A O 1
ATOM 3128 N N . VAL A 1 394 ? -10.18 48.188 4.691 1 49.72 394 VAL A N 1
ATOM 3129 C CA . VAL A 1 394 ? -10.375 49.188 5.746 1 49.72 394 VAL A CA 1
ATOM 3130 C C . VAL A 1 394 ? -11.859 49.281 6.078 1 49.72 394 VAL A C 1
ATOM 3132 O O . VAL A 1 394 ? -12.234 49.375 7.254 1 49.72 394 VAL A O 1
ATOM 3135 N N . THR A 1 395 ? -12.594 49.25 5.035 1 45.31 395 THR A N 1
ATOM 3136 C CA . THR A 1 395 ? -14.031 49.375 5.246 1 45.31 395 THR A CA 1
ATOM 3137 C C . THR A 1 395 ? -14.57 48.156 6.016 1 45.31 395 THR A C 1
ATOM 3139 O O . THR A 1 395 ? -15.375 48.312 6.934 1 45.31 395 THR A O 1
ATOM 3142 N N . ALA A 1 396 ? -14.086 47.031 5.602 1 46.66 396 ALA A N 1
ATOM 3143 C CA . ALA A 1 396 ? -14.547 45.844 6.277 1 46.66 396 ALA A CA 1
ATOM 3144 C C . ALA A 1 396 ? -14.117 45.812 7.742 1 46.66 396 ALA A C 1
ATOM 3146 O O . ALA A 1 396 ? -14.898 45.438 8.617 1 46.66 396 ALA A O 1
ATOM 3147 N N . ALA A 1 397 ? -12.938 46.281 7.91 1 45.06 397 ALA A N 1
ATOM 3148 C CA . ALA A 1 397 ? -12.414 46.406 9.273 1 45.06 397 ALA A CA 1
ATOM 3149 C C . ALA A 1 397 ? -13.188 47.438 10.078 1 45.06 397 ALA A C 1
ATOM 3151 O O . ALA A 1 397 ? -13.469 47.219 11.266 1 45.06 397 ALA A O 1
ATOM 3152 N N . THR A 1 398 ? -13.594 48.531 9.352 1 44.28 398 THR A N 1
ATOM 3153 C CA . THR A 1 398 ? -14.32 49.625 10.008 1 44.28 398 THR A CA 1
ATOM 3154 C C . THR A 1 398 ? -15.758 49.219 10.297 1 44.28 398 THR A C 1
ATOM 3156 O O . THR A 1 398 ? -16.328 49.594 11.328 1 44.28 398 THR A O 1
ATOM 3159 N N . THR A 1 399 ? -16.328 48.531 9.398 1 43.03 399 THR A N 1
ATOM 3160 C CA . THR A 1 399 ? -17.703 48.094 9.609 1 43.03 399 THR A CA 1
ATOM 3161 C C . THR A 1 399 ? -17.812 47.156 10.812 1 43.03 399 THR A C 1
ATOM 3163 O O . THR A 1 399 ? -18.797 47.188 11.547 1 43.03 399 THR A O 1
ATOM 3166 N N . LEU A 1 400 ? -16.875 46.406 10.953 1 39.56 400 LEU A N 1
ATOM 3167 C CA . LEU A 1 400 ? -16.844 45.594 12.148 1 39.56 400 LEU A CA 1
ATOM 3168 C C . LEU A 1 400 ? -16.797 46.438 13.406 1 39.56 400 LEU A C 1
ATOM 3170 O O . LEU A 1 400 ? -17.344 46.062 14.445 1 39.56 400 LEU A O 1
ATOM 3174 N N . ARG A 1 401 ? -16.297 47.719 13.258 1 36.81 401 ARG A N 1
ATOM 3175 C CA . ARG A 1 401 ? -16.234 48.719 14.336 1 36.81 401 ARG A CA 1
ATOM 3176 C C . ARG A 1 401 ? -17.625 49.094 14.82 1 36.81 401 ARG A C 1
ATOM 3178 O O . ARG A 1 401 ? -17.859 49.25 16.016 1 36.81 401 ARG A O 1
ATOM 3185 N N . CYS A 1 402 ? -18.453 49.469 13.867 1 35.72 402 CYS A N 1
ATOM 3186 C CA . CYS A 1 402 ? -19.656 50.219 14.234 1 35.72 402 CYS A CA 1
ATOM 3187 C C . CYS A 1 402 ? -20.594 49.375 15.078 1 35.72 402 CYS A C 1
ATOM 3189 O O . CYS A 1 402 ? -21.438 49.906 15.805 1 35.72 402 CYS A O 1
ATOM 3191 N N . LYS A 1 403 ? -20.688 48.125 14.891 1 35.78 403 LYS A N 1
ATOM 3192 C CA . LYS A 1 403 ? -21.766 47.5 15.641 1 35.78 403 LYS A CA 1
ATOM 3193 C C . LYS A 1 403 ? -21.453 47.469 17.141 1 35.78 403 LYS A C 1
ATOM 3195 O O . LYS A 1 403 ? -22.328 47.156 17.953 1 35.78 403 LYS A O 1
ATOM 3200 N N . ASN A 1 404 ? -20.188 47.219 17.625 1 34.84 404 ASN A N 1
ATOM 3201 C CA . ASN A 1 404 ? -20.031 47.25 19.078 1 34.84 404 ASN A CA 1
ATOM 3202 C C . ASN A 1 404 ? -19.844 48.688 19.609 1 34.84 404 ASN A C 1
ATOM 3204 O O . ASN A 1 404 ? -18.812 49.312 19.359 1 34.84 404 ASN A O 1
ATOM 3208 N N . GLU A 1 405 ? -20.75 49.594 19.734 1 34.16 405 GLU A N 1
ATOM 3209 C CA . GLU A 1 405 ? -20.844 50.938 20.234 1 34.16 405 GLU A CA 1
ATOM 3210 C C . GLU A 1 405 ? -19.922 51.188 21.438 1 34.16 405 GLU A C 1
ATOM 3212 O O . GLU A 1 405 ? -19.359 52.25 21.594 1 34.16 405 GLU A O 1
ATOM 3217 N N . HIS A 1 406 ? -20.203 50.625 22.641 1 34.31 406 HIS A N 1
ATOM 3218 C CA . HIS A 1 406 ? -19.672 51.25 23.859 1 34.31 406 HIS A CA 1
ATOM 3219 C C . HIS A 1 406 ? -18.141 51.188 23.875 1 34.31 406 HIS A C 1
ATOM 3221 O O . HIS A 1 406 ? -17.5 51.688 24.797 1 34.31 406 HIS A O 1
ATOM 3227 N N . LYS A 1 407 ? -17.531 49.969 23.609 1 41.66 407 LYS A N 1
ATOM 3228 C CA . LYS A 1 407 ? -16.172 49.781 24.125 1 41.66 407 LYS A CA 1
ATOM 3229 C C . LYS A 1 407 ? -15.164 50.594 23.344 1 41.66 407 LYS A C 1
ATOM 3231 O O . LYS A 1 407 ? -15.344 50.812 22.141 1 41.66 407 LYS A O 1
ATOM 3236 N N . LEU A 1 408 ? -14.031 51.25 23.953 1 39.03 408 LEU A N 1
ATOM 3237 C CA . LEU A 1 408 ? -12.93 52.156 23.656 1 39.03 408 LEU A CA 1
ATOM 3238 C C . LEU A 1 408 ? -12.406 51.906 22.234 1 39.03 408 LEU A C 1
ATOM 3240 O O . LEU A 1 408 ? -12.977 51.125 21.484 1 39.03 408 LEU A O 1
ATOM 3244 N N . GLU A 1 409 ? -10.828 51.906 22.109 1 43.62 409 GLU A N 1
ATOM 3245 C CA . GLU A 1 409 ? -9.82 52.125 21.062 1 43.62 409 GLU A CA 1
ATOM 3246 C C . GLU A 1 409 ? -9.883 51 20.016 1 43.62 409 GLU A C 1
ATOM 3248 O O . GLU A 1 409 ? -9.133 50.031 20.094 1 43.62 409 GLU A O 1
ATOM 3253 N N . LEU A 1 410 ? -10.859 50.562 19.484 1 48.75 410 LEU A N 1
ATOM 3254 C CA . LEU A 1 410 ? -11.273 49.312 18.891 1 48.75 410 LEU A CA 1
ATOM 3255 C C . LEU A 1 410 ? -10.633 49.125 17.516 1 48.75 410 LEU A C 1
ATOM 3257 O O . LEU A 1 410 ? -11.211 48.469 16.641 1 48.75 410 LEU A O 1
ATOM 3261 N N . VAL A 1 411 ? -9.719 49.906 17.031 1 61.59 411 VAL A N 1
ATOM 3262 C CA . VAL A 1 411 ? -9.258 49.625 15.68 1 61.59 411 VAL A CA 1
ATOM 3263 C C . VAL A 1 411 ? -8.602 48.25 15.648 1 61.59 411 VAL A C 1
ATOM 3265 O O . VAL A 1 411 ? -7.637 47.969 16.375 1 61.59 411 VAL A O 1
ATOM 3268 N N . PRO A 1 412 ? -9.234 47.375 14.922 1 79.31 412 PRO A N 1
ATOM 3269 C CA . PRO A 1 412 ? -8.641 46.031 14.82 1 79.31 412 PRO A CA 1
ATOM 3270 C C . PRO A 1 412 ? -7.207 46.062 14.289 1 79.31 412 PRO A C 1
ATOM 3272 O O . PRO A 1 412 ? -6.879 46.875 13.43 1 79.31 412 PRO A O 1
ATOM 3275 N N . ARG A 1 413 ? -6.363 45.406 15 1 87.75 413 ARG A N 1
ATOM 3276 C CA . ARG A 1 413 ? -5.031 45.188 14.445 1 87.75 413 ARG A CA 1
ATOM 3277 C C . ARG A 1 413 ? -5.078 44.219 13.266 1 87.75 413 ARG A C 1
ATOM 3279 O O . ARG A 1 413 ? -5.738 43.188 13.336 1 87.75 413 ARG A O 1
ATOM 3286 N N . ILE A 1 414 ? -4.461 44.688 12.203 1 91.5 414 ILE A N 1
ATOM 3287 C CA . ILE A 1 414 ? -4.48 43.875 10.977 1 91.5 414 ILE A CA 1
ATOM 3288 C C . ILE A 1 414 ? -3.164 43.125 10.82 1 91.5 414 ILE A C 1
ATOM 3290 O O . ILE A 1 414 ? -2.09 43.75 10.812 1 91.5 414 ILE A O 1
ATOM 3294 N N . ILE A 1 415 ? -3.281 41.844 10.766 1 94.81 415 ILE A N 1
ATOM 3295 C CA . ILE A 1 415 ? -2.117 40.969 10.531 1 94.81 415 ILE A CA 1
ATOM 3296 C C . ILE A 1 415 ? -2.172 40.406 9.125 1 94.81 415 ILE A C 1
ATOM 3298 O O . ILE A 1 415 ? -3.121 39.688 8.773 1 94.81 415 ILE A O 1
ATOM 3302 N N . ALA A 1 416 ? -1.182 40.688 8.273 1 96 416 ALA A N 1
ATOM 3303 C CA . ALA A 1 416 ? -1.078 40.094 6.945 1 96 416 ALA A CA 1
ATOM 3304 C C . ALA A 1 416 ? -0.393 38.75 7 1 96 416 ALA A C 1
ATOM 3306 O O . ALA A 1 416 ? 0.712 38.625 7.531 1 96 416 ALA A O 1
ATOM 3307 N N . ILE A 1 417 ? -1.081 37.781 6.535 1 95.81 417 ILE A N 1
ATOM 3308 C CA . ILE A 1 417 ? -0.5 36.438 6.352 1 95.81 417 ILE A CA 1
ATOM 3309 C C . ILE A 1 417 ? -0.168 36.219 4.875 1 95.81 417 ILE A C 1
ATOM 3311 O O . ILE A 1 417 ? -1.062 36 4.059 1 95.81 417 ILE A O 1
ATOM 3315 N N . VAL A 1 418 ? 1.103 36.312 4.59 1 96.62 418 VAL A N 1
ATOM 3316 C CA . VAL A 1 418 ? 1.558 36.125 3.213 1 96.62 418 VAL A CA 1
ATOM 3317 C C . VAL A 1 418 ? 2.104 34.719 3.025 1 96.62 418 VAL A C 1
ATOM 3319 O O . VAL A 1 418 ? 3.24 34.438 3.408 1 96.62 418 VAL A O 1
ATOM 3322 N N . GLY A 1 419 ? 1.28 33.844 2.422 1 93.06 419 GLY A N 1
ATOM 3323 C CA . GLY A 1 419 ? 1.665 32.469 2.289 1 93.06 419 GLY A CA 1
ATOM 3324 C C . GLY A 1 419 ? 1.217 31.844 0.979 1 93.06 419 GLY A C 1
ATOM 3325 O O . GLY A 1 419 ? 0.291 32.344 0.335 1 93.06 419 GLY A O 1
ATOM 3326 N N . LYS A 1 420 ? 1.816 30.75 0.665 1 87.81 420 LYS A N 1
ATOM 3327 C CA . LYS A 1 420 ? 1.604 30.109 -0.624 1 87.81 420 LYS A CA 1
ATOM 3328 C C . LYS A 1 420 ? 0.268 29.375 -0.655 1 87.81 420 LYS A C 1
ATOM 3330 O O . LYS A 1 420 ? -0.281 29.109 -1.729 1 87.81 420 LYS A O 1
ATOM 3335 N N . PHE A 1 421 ? -0.266 29.094 0.494 1 86.44 421 PHE A N 1
ATOM 3336 C CA . PHE A 1 421 ? -1.456 28.25 0.553 1 86.44 421 PHE A CA 1
ATOM 3337 C C . PHE A 1 421 ? -2.6 28.984 1.246 1 86.44 421 PHE A C 1
ATOM 3339 O O . PHE A 1 421 ? -3.328 28.391 2.045 1 86.44 421 PHE A O 1
ATOM 3346 N N . VAL A 1 422 ? -2.805 30.141 0.958 1 84.31 422 VAL A N 1
ATOM 3347 C CA . VAL A 1 422 ? -3.729 30.984 1.7 1 84.31 422 VAL A CA 1
ATOM 3348 C C . VAL A 1 422 ? -5.148 30.797 1.17 1 84.31 422 VAL A C 1
ATOM 3350 O O . VAL A 1 422 ? -6.109 31.297 1.762 1 84.31 422 VAL A O 1
ATOM 3353 N N . THR A 1 423 ? -5.301 29.953 0.117 1 76.44 423 THR A N 1
ATOM 3354 C CA . THR A 1 423 ? -6.629 29.734 -0.445 1 76.44 423 THR A CA 1
ATOM 3355 C C . THR A 1 423 ? -7.5 28.938 0.52 1 76.44 423 THR A C 1
ATOM 3357 O O . THR A 1 423 ? -8.727 28.953 0.426 1 76.44 423 THR A O 1
ATOM 3360 N N . ARG A 1 424 ? -6.855 28.203 1.414 1 79.56 424 ARG A N 1
ATOM 3361 C CA . ARG A 1 424 ? -7.516 27.422 2.453 1 79.56 424 ARG A CA 1
ATOM 3362 C C . ARG A 1 424 ? -6.98 27.781 3.834 1 79.56 424 ARG A C 1
ATOM 3364 O O . ARG A 1 424 ? -5.785 27.625 4.102 1 79.56 424 ARG A O 1
ATOM 3371 N N . GLU A 1 425 ? -7.867 28.266 4.633 1 79.12 425 GLU A N 1
ATOM 3372 C CA . GLU A 1 425 ? -7.449 28.688 5.965 1 79.12 425 GLU A CA 1
ATOM 3373 C C . GLU A 1 425 ? -6.828 27.531 6.742 1 79.12 425 GLU A C 1
ATOM 3375 O O . GLU A 1 425 ? -5.855 27.734 7.477 1 79.12 425 GLU A O 1
ATOM 3380 N N . GLU A 1 426 ? -7.312 26.359 6.504 1 81.19 426 GLU A N 1
ATOM 3381 C CA . GLU A 1 426 ? -6.855 25.188 7.234 1 81.19 426 GLU A CA 1
ATOM 3382 C C . GLU A 1 426 ? -5.422 24.828 6.852 1 81.19 426 GLU A C 1
ATOM 3384 O O . GLU A 1 426 ? -4.773 24.031 7.539 1 81.19 426 GLU A O 1
ATOM 3389 N N . SER A 1 427 ? -4.934 25.484 5.852 1 88.81 427 SER A N 1
ATOM 3390 C CA . SER A 1 427 ? -3.551 25.219 5.453 1 88.81 427 SER A CA 1
ATOM 3391 C C . SER A 1 427 ? -2.57 25.781 6.484 1 88.81 427 SER A C 1
ATOM 3393 O O . SER A 1 427 ? -1.425 25.328 6.559 1 88.81 427 SER A O 1
ATOM 3395 N N . TYR A 1 428 ? -3.059 26.734 7.238 1 93.06 428 TYR A N 1
ATOM 3396 C CA . TYR A 1 428 ? -2.227 27.344 8.273 1 93.06 428 TYR A CA 1
ATOM 3397 C C . TYR A 1 428 ? -2.963 27.406 9.602 1 93.06 428 TYR A C 1
ATOM 3399 O O . TYR A 1 428 ? -2.865 28.391 10.336 1 93.06 428 TYR A O 1
ATOM 3407 N N . LEU A 1 429 ? -3.641 26.312 9.852 1 91.38 429 LEU A N 1
ATOM 3408 C CA . LEU A 1 429 ? -4.508 26.266 11.016 1 91.38 429 LEU A CA 1
ATOM 3409 C C . LEU A 1 429 ? -3.709 26.5 12.297 1 91.38 429 LEU A C 1
ATOM 3411 O O . LEU A 1 429 ? -4.164 27.203 13.203 1 91.38 429 LEU A O 1
ATOM 3415 N N . SER A 1 430 ? -2.58 25.969 12.391 1 94.88 430 SER A N 1
ATOM 3416 C CA . SER A 1 430 ? -1.777 26.109 13.602 1 94.88 430 SER A CA 1
ATOM 3417 C C . SER A 1 430 ? -1.338 27.547 13.805 1 94.88 430 SER A C 1
ATOM 3419 O O . SER A 1 430 ? -1.26 28.031 14.938 1 94.88 430 SER A O 1
ATOM 3421 N N . VAL A 1 431 ? -1.009 28.219 12.758 1 95.69 431 VAL A N 1
ATOM 3422 C CA . VAL A 1 431 ? -0.632 29.625 12.836 1 95.69 431 VAL A CA 1
ATOM 3423 C C . VAL A 1 431 ? -1.829 30.453 13.297 1 95.69 431 VAL A C 1
ATOM 3425 O O . VAL A 1 431 ? -1.709 31.281 14.203 1 95.69 431 VAL A O 1
ATOM 3428 N N . LEU A 1 432 ? -2.9 30.172 12.727 1 91.25 432 LEU A N 1
ATOM 3429 C CA . LEU A 1 432 ? -4.125 30.906 13.047 1 91.25 432 LEU A CA 1
ATOM 3430 C C . LEU A 1 432 ? -4.516 30.688 14.508 1 91.25 432 LEU A C 1
ATOM 3432 O O . LEU A 1 432 ? -4.84 31.656 15.211 1 91.25 432 LEU A O 1
ATOM 3436 N N . GLU A 1 433 ? -4.469 29.5 14.898 1 91.06 433 GLU A N 1
ATOM 3437 C CA . GLU A 1 433 ? -4.887 29.188 16.25 1 91.06 433 GLU A CA 1
ATOM 3438 C C . GLU A 1 433 ? -3.893 29.719 17.281 1 91.06 433 GLU A C 1
ATOM 3440 O O . GLU A 1 433 ? -4.277 30.109 18.391 1 91.06 433 GLU A O 1
ATOM 3445 N N . ALA A 1 434 ? -2.646 29.734 16.938 1 94.31 434 ALA A N 1
ATOM 3446 C CA . ALA A 1 434 ? -1.648 30.344 17.828 1 94.31 434 ALA A CA 1
ATOM 3447 C C . ALA A 1 434 ? -1.916 31.828 18.016 1 94.31 434 ALA A C 1
ATOM 3449 O O . ALA A 1 434 ? -1.805 32.344 19.125 1 94.31 434 ALA A O 1
ATOM 3450 N N . LEU A 1 435 ? -2.268 32.5 16.953 1 92.88 435 LEU A N 1
ATOM 3451 C CA . LEU A 1 435 ? -2.59 33.906 17 1 92.88 435 LEU A CA 1
ATOM 3452 C C . LEU A 1 435 ? -3.867 34.156 17.797 1 92.88 435 LEU A C 1
ATOM 3454 O O . LEU A 1 435 ? -3.896 35 18.703 1 92.88 435 LEU A O 1
ATOM 3458 N N . ARG A 1 436 ? -4.867 33.375 17.516 1 87.38 436 ARG A N 1
ATOM 3459 C CA . ARG A 1 436 ? -6.152 33.531 18.188 1 87.38 436 ARG A CA 1
ATOM 3460 C C . ARG A 1 436 ? -6.012 33.281 19.688 1 87.38 436 ARG A C 1
ATOM 3462 O O . ARG A 1 436 ? -6.539 34.031 20.5 1 87.38 436 ARG A O 1
ATOM 3469 N N . SER A 1 437 ? -5.324 32.25 20 1 87.56 437 SER A N 1
ATOM 3470 C CA . SER A 1 437 ? -5.137 31.906 21.406 1 87.56 437 SER A CA 1
ATOM 3471 C C . SER A 1 437 ? -4.336 33 22.125 1 87.56 437 SER A C 1
ATOM 3473 O O . SER A 1 437 ? -4.609 33.312 23.281 1 87.56 437 SER A O 1
ATOM 3475 N N . THR A 1 438 ? -3.348 33.531 21.484 1 91.25 438 THR A N 1
ATOM 3476 C CA . THR A 1 438 ? -2.543 34.594 22.078 1 91.25 438 THR A CA 1
ATOM 3477 C C . THR A 1 438 ? -3.387 35.844 22.312 1 91.25 438 THR A C 1
ATOM 3479 O O . THR A 1 438 ? -3.309 36.438 23.391 1 91.25 438 THR A O 1
ATOM 3482 N N . PHE A 1 439 ? -4.16 36.219 21.328 1 86.44 439 PHE A N 1
ATOM 3483 C CA . PHE A 1 439 ? -5.031 37.375 21.484 1 86.44 439 PHE A CA 1
ATOM 3484 C C . PHE A 1 439 ? -6.004 37.156 22.641 1 86.44 439 PHE A C 1
ATOM 3486 O O . PHE A 1 439 ? -6.207 38.062 23.453 1 86.44 439 PHE A O 1
ATOM 3493 N N . ARG A 1 440 ? -6.516 36 22.688 1 80.94 440 ARG A N 1
ATOM 3494 C CA . ARG A 1 440 ? -7.5 35.688 23.719 1 80.94 440 ARG A CA 1
ATOM 3495 C C . ARG A 1 440 ? -6.879 35.719 25.109 1 80.94 440 ARG A C 1
ATOM 3497 O O . ARG A 1 440 ? -7.512 36.188 26.062 1 80.94 440 ARG A O 1
ATOM 3504 N N . ARG A 1 441 ? -5.715 35.312 25.203 1 82.75 441 ARG A N 1
ATOM 3505 C CA . ARG A 1 441 ? -5.094 35.188 26.516 1 82.75 441 ARG A CA 1
ATOM 3506 C C . ARG A 1 441 ? -4.379 36.469 26.938 1 82.75 441 ARG A C 1
ATOM 3508 O O . ARG A 1 441 ? -4.387 36.812 28.109 1 82.75 441 ARG A O 1
ATOM 3515 N N . ARG A 1 442 ? -3.795 37.125 25.984 1 84.75 442 ARG A N 1
ATOM 3516 C CA . ARG A 1 442 ? -2.904 38.219 26.328 1 84.75 442 ARG A CA 1
ATOM 3517 C C . ARG A 1 442 ? -3.572 39.562 26.062 1 84.75 442 ARG A C 1
ATOM 3519 O O . ARG A 1 442 ? -3.18 40.594 26.625 1 84.75 442 ARG A O 1
ATOM 3526 N N . ARG A 1 443 ? -4.488 39.625 25.203 1 83.19 443 ARG A N 1
ATOM 3527 C CA . ARG A 1 443 ? -5.188 40.844 24.859 1 83.19 443 ARG A CA 1
ATOM 3528 C C . ARG A 1 443 ? -6.688 40.625 24.75 1 83.19 443 ARG A C 1
ATOM 3530 O O . ARG A 1 443 ? -7.285 40.875 23.703 1 83.19 443 ARG A O 1
ATOM 3537 N N . PRO A 1 444 ? -7.172 40.281 25.938 1 76.38 444 PRO A N 1
ATOM 3538 C CA . PRO A 1 444 ? -8.617 40.031 25.891 1 76.38 444 PRO A CA 1
ATOM 3539 C C . PRO A 1 444 ? -9.414 41.281 25.531 1 76.38 444 PRO A C 1
ATOM 3541 O O . PRO A 1 444 ? -9.086 42.375 25.969 1 76.38 444 PRO A O 1
ATOM 3544 N N . GLY A 1 445 ? -10.359 41.188 24.578 1 68.94 445 GLY A N 1
ATOM 3545 C CA . GLY A 1 445 ? -11.219 42.281 24.188 1 68.94 445 GLY A CA 1
ATOM 3546 C C . GLY A 1 445 ? -10.727 43.031 22.953 1 68.94 445 GLY A C 1
ATOM 3547 O O . GLY A 1 445 ? -11.469 43.812 22.359 1 68.94 445 GLY A O 1
ATOM 3548 N N . TYR A 1 446 ? -9.477 42.812 22.672 1 77.81 446 TYR A N 1
ATOM 3549 C CA . TYR A 1 446 ? -8.945 43.406 21.469 1 77.81 446 TYR A CA 1
ATOM 3550 C C . TYR A 1 446 ? -9.367 42.625 20.234 1 77.81 446 TYR A C 1
ATOM 3552 O O . TYR A 1 446 ? -9.547 41.406 20.297 1 77.81 446 TYR A O 1
ATOM 3560 N N . THR A 1 447 ? -9.586 43.406 19.172 1 75.88 447 THR A N 1
ATOM 3561 C CA . THR A 1 447 ? -9.992 42.75 17.922 1 75.88 447 THR A CA 1
ATOM 3562 C C . THR A 1 447 ? -8.836 42.719 16.938 1 75.88 447 THR A C 1
ATOM 3564 O O . THR A 1 447 ? -7.949 43.562 16.969 1 75.88 447 THR A O 1
ATOM 3567 N N . PHE A 1 448 ? -8.891 41.656 16.203 1 82.5 448 PHE A N 1
ATOM 3568 C CA . PHE A 1 448 ? -7.867 41.531 15.172 1 82.5 448 PHE A CA 1
ATOM 3569 C C . PHE A 1 448 ? -8.469 40.969 13.883 1 82.5 448 PHE A C 1
ATOM 3571 O O . PHE A 1 448 ? -9.578 40.438 13.883 1 82.5 448 PHE A O 1
ATOM 3578 N N . SER A 1 449 ? -7.781 41.281 12.781 1 83.5 449 SER A N 1
ATOM 3579 C CA . SER A 1 449 ? -8.164 40.781 11.461 1 83.5 449 SER A CA 1
ATOM 3580 C C . SER A 1 449 ? -6.965 40.219 10.711 1 83.5 449 SER A C 1
ATOM 3582 O O . SER A 1 449 ? -5.836 40.688 10.914 1 83.5 449 SER A O 1
ATOM 3584 N N . PHE A 1 450 ? -7.309 39.219 9.898 1 87.44 450 PHE A N 1
ATOM 3585 C CA . PHE A 1 450 ? -6.254 38.625 9.078 1 87.44 450 PHE A CA 1
ATOM 3586 C C . PHE A 1 450 ? -6.395 39.062 7.625 1 87.44 450 PHE A C 1
ATOM 3588 O O . PHE A 1 450 ? -7.5 39.062 7.078 1 87.44 450 PHE A O 1
ATOM 3595 N N . MET A 1 451 ? -5.348 39.5 7.105 1 89.81 451 MET A N 1
ATOM 3596 C CA . MET A 1 451 ? -5.242 39.75 5.668 1 89.81 451 MET A CA 1
ATOM 3597 C C . MET A 1 451 ? -4.453 38.625 4.984 1 89.81 451 MET A C 1
ATOM 3599 O O . MET A 1 451 ? -3.232 38.531 5.145 1 89.81 451 MET A O 1
ATOM 3603 N N . TRP A 1 452 ? -5.191 37.812 4.203 1 90.69 452 TRP A N 1
ATOM 3604 C CA . TRP A 1 452 ? -4.559 36.688 3.514 1 90.69 452 TRP A CA 1
ATOM 3605 C C . TRP A 1 452 ? -4.039 37.125 2.146 1 90.69 452 TRP A C 1
ATOM 3607 O O . TRP A 1 452 ? -4.809 37.594 1.297 1 90.69 452 TRP A O 1
ATOM 3617 N N . ILE A 1 453 ? -2.768 36.938 1.927 1 93.19 453 ILE A N 1
ATOM 3618 C CA . ILE A 1 453 ? -2.174 37.406 0.686 1 93.19 453 ILE A CA 1
ATOM 3619 C C . ILE A 1 453 ? -1.414 36.281 -0 1 93.19 453 ILE A C 1
ATOM 3621 O O . ILE A 1 453 ? -0.504 35.688 0.587 1 93.19 453 ILE A O 1
ATOM 3625 N N . ASP A 1 454 ? -1.771 36 -1.211 1 92 454 ASP A N 1
ATOM 3626 C CA . ASP A 1 454 ? -0.958 35.188 -2.088 1 92 454 ASP A CA 1
ATOM 3627 C C . ASP A 1 454 ? 0.275 35.938 -2.58 1 92 454 ASP A C 1
ATOM 3629 O O . ASP A 1 454 ? 0.154 36.969 -3.248 1 92 454 ASP A O 1
ATOM 3633 N N . PRO A 1 455 ? 1.394 35.406 -2.33 1 94.81 455 PRO A N 1
ATOM 3634 C CA . PRO A 1 455 ? 2.607 36.156 -2.676 1 94.81 455 PRO A CA 1
ATOM 3635 C C . PRO A 1 455 ? 2.744 36.406 -4.176 1 94.81 455 PRO A C 1
ATOM 3637 O O . PRO A 1 455 ? 3.457 37.312 -4.594 1 94.81 455 PRO A O 1
ATOM 3640 N N . THR A 1 456 ? 2.061 35.594 -4.965 1 92.69 456 THR A N 1
ATOM 3641 C CA . THR A 1 456 ? 2.176 35.719 -6.414 1 92.69 456 THR A CA 1
ATOM 3642 C C . THR A 1 456 ? 1.529 37.031 -6.891 1 92.69 456 THR A C 1
ATOM 3644 O O . THR A 1 456 ? 1.824 37.5 -7.988 1 92.69 456 THR A O 1
ATOM 3647 N N . VAL A 1 457 ? 0.737 37.656 -6.07 1 91.94 457 VAL A N 1
ATOM 3648 C CA . VAL A 1 457 ? 0.041 38.875 -6.461 1 91.94 457 VAL A CA 1
ATOM 3649 C C . VAL A 1 457 ? 0.938 40.094 -6.207 1 91.94 457 VAL A C 1
ATOM 3651 O O . VAL A 1 457 ? 0.702 41.156 -6.75 1 91.94 457 VAL A O 1
ATOM 3654 N N . LEU A 1 458 ? 1.952 39.938 -5.457 1 95.56 458 LEU A N 1
ATOM 3655 C CA . LEU A 1 458 ? 2.824 41.062 -5.082 1 95.56 458 LEU A CA 1
ATOM 3656 C C . LEU A 1 458 ? 3.914 41.25 -6.125 1 95.56 458 LEU A C 1
ATOM 3658 O O . LEU A 1 458 ? 4.52 40.312 -6.602 1 95.56 458 LEU A O 1
ATOM 3662 N N . ASN A 1 459 ? 4.07 42.469 -6.539 1 94.62 459 ASN A N 1
ATOM 3663 C CA . ASN A 1 459 ? 5.152 42.875 -7.43 1 94.62 459 ASN A CA 1
ATOM 3664 C C . ASN A 1 459 ? 5.742 44.219 -7.023 1 94.62 459 ASN A C 1
ATOM 3666 O O . ASN A 1 459 ? 5.285 44.844 -6.062 1 94.62 459 ASN A O 1
ATOM 3670 N N . GLU A 1 460 ? 6.758 44.656 -7.746 1 94.81 460 GLU A N 1
ATOM 3671 C CA . GLU A 1 460 ? 7.504 45.844 -7.387 1 94.81 460 GLU A CA 1
ATOM 3672 C C . GLU A 1 460 ? 6.609 47.094 -7.434 1 94.81 460 GLU A C 1
ATOM 3674 O O . GLU A 1 460 ? 6.832 48.062 -6.688 1 94.81 460 GLU A O 1
ATOM 3679 N N . GLU A 1 461 ? 5.559 47.031 -8.094 1 94.62 461 GLU A N 1
ATOM 3680 C CA . GLU A 1 461 ? 4.719 48.219 -8.305 1 94.62 461 GLU A CA 1
ATOM 3681 C C . GLU A 1 461 ? 3.621 48.312 -7.25 1 94.62 461 GLU A C 1
ATOM 3683 O O . GLU A 1 461 ? 3.141 49.406 -6.938 1 94.62 461 GLU A O 1
ATOM 3688 N N . ASN A 1 462 ? 3.299 47.156 -6.625 1 94.25 462 ASN A N 1
ATOM 3689 C CA . ASN A 1 462 ? 2.066 47.219 -5.848 1 94.25 462 ASN A CA 1
ATOM 3690 C C . ASN A 1 462 ? 2.287 46.75 -4.41 1 94.25 462 ASN A C 1
ATOM 3692 O O . ASN A 1 462 ? 1.413 46.906 -3.559 1 94.25 462 ASN A O 1
ATOM 3696 N N . TYR A 1 463 ? 3.412 46.188 -4.023 1 95.38 463 TYR A N 1
ATOM 3697 C CA . TYR A 1 463 ? 3.572 45.531 -2.729 1 95.38 463 TYR A CA 1
ATOM 3698 C C . TYR A 1 463 ? 3.438 46.531 -1.59 1 95.38 463 TYR A C 1
ATOM 3700 O O . TYR A 1 463 ? 2.859 46.219 -0.546 1 95.38 463 TYR A O 1
ATOM 3708 N N . CYS A 1 464 ? 3.898 47.781 -1.797 1 95.12 464 CYS A N 1
ATOM 3709 C CA . CYS A 1 464 ? 3.809 48.812 -0.763 1 95.12 464 CYS A CA 1
ATOM 3710 C C . CYS A 1 464 ? 2.355 49.188 -0.484 1 95.12 464 CYS A C 1
ATOM 3712 O O . CYS A 1 464 ? 1.958 49.312 0.674 1 95.12 464 CYS A O 1
ATOM 3714 N N . THR A 1 465 ? 1.639 49.25 -1.557 1 92.88 465 THR A N 1
ATOM 3715 C CA . THR A 1 465 ? 0.238 49.656 -1.428 1 92.88 465 THR A CA 1
ATOM 3716 C C . THR A 1 465 ? -0.574 48.531 -0.783 1 92.88 465 THR A C 1
ATOM 3718 O O . THR A 1 465 ? -1.392 48.781 0.104 1 92.88 465 THR A O 1
ATOM 3721 N N . ILE A 1 466 ? -0.398 47.344 -1.16 1 92.5 466 ILE A N 1
ATOM 3722 C CA . ILE A 1 466 ? -1.177 46.188 -0.71 1 92.5 466 ILE A CA 1
ATOM 3723 C C . ILE A 1 466 ? -0.886 45.906 0.764 1 92.5 466 ILE A C 1
ATOM 3725 O O . ILE A 1 466 ? -1.787 45.562 1.523 1 92.5 466 ILE A O 1
ATOM 3729 N N . LEU A 1 467 ? 0.358 46.156 1.23 1 95.69 467 LEU A N 1
ATOM 3730 C CA . LEU A 1 467 ? 0.768 45.781 2.574 1 95.69 467 LEU A CA 1
ATOM 3731 C C . LEU A 1 467 ? 0.591 46.938 3.555 1 95.69 467 LEU A C 1
ATOM 3733 O O . LEU A 1 467 ? 0.735 46.75 4.766 1 95.69 467 LEU A O 1
ATOM 3737 N N . GLN A 1 468 ? 0.252 48.031 3.113 1 93 468 GLN A N 1
ATOM 3738 C CA . GLN A 1 468 ? 0.222 49.281 3.889 1 93 468 GLN A CA 1
ATOM 3739 C C . GLN A 1 468 ? -0.722 49.156 5.082 1 93 468 GLN A C 1
ATOM 3741 O O . GLN A 1 468 ? -0.426 49.656 6.168 1 93 468 GLN A O 1
ATOM 3746 N N . PRO A 1 469 ? -1.823 48.469 4.91 1 90.31 469 PRO A N 1
ATOM 3747 C CA . PRO A 1 469 ? -2.77 48.406 6.023 1 90.31 469 PRO A CA 1
ATOM 3748 C C . PRO A 1 469 ? -2.291 47.5 7.148 1 90.31 469 PRO A C 1
ATOM 3750 O O . PRO A 1 469 ? -2.834 47.531 8.258 1 90.31 469 PRO A O 1
ATOM 3753 N N . ALA A 1 470 ? -1.345 46.75 6.969 1 94.19 470 ALA A N 1
ATOM 3754 C CA . ALA A 1 470 ? -0.934 45.719 7.922 1 94.19 470 ALA A CA 1
ATOM 3755 C C . ALA A 1 470 ? -0.171 46.344 9.094 1 94.19 470 ALA A C 1
ATOM 3757 O O . ALA A 1 470 ? 0.714 47.156 8.898 1 94.19 470 ALA A O 1
ATOM 3758 N N . HIS A 1 471 ? -0.535 45.906 10.289 1 94.75 471 HIS A N 1
ATOM 3759 C CA . HIS A 1 471 ? 0.201 46.281 11.492 1 94.75 471 HIS A CA 1
ATOM 3760 C C . HIS A 1 471 ? 1.312 45.281 11.797 1 94.75 471 HIS A C 1
ATOM 3762 O O . HIS A 1 471 ? 2.234 45.594 12.555 1 94.75 471 HIS A O 1
ATOM 3768 N N . GLY A 1 472 ? 1.161 44.125 11.32 1 97.19 472 GLY A N 1
ATOM 3769 C CA . GLY A 1 472 ? 2.137 43.062 11.398 1 97.19 472 GLY A CA 1
ATOM 3770 C C . GLY A 1 472 ? 2.078 42.125 10.211 1 97.19 472 GLY A C 1
ATOM 3771 O O . GLY A 1 472 ? 1.044 42 9.547 1 97.19 472 GLY A O 1
ATOM 3772 N N . ILE A 1 473 ? 3.172 41.438 9.883 1 98.31 473 ILE A N 1
ATOM 3773 C CA . ILE A 1 473 ? 3.262 40.531 8.742 1 98.31 473 ILE A CA 1
ATOM 3774 C C . ILE A 1 473 ? 3.834 39.188 9.203 1 98.31 473 ILE A C 1
ATOM 3776 O O . ILE A 1 473 ? 4.844 39.156 9.914 1 98.31 473 ILE A O 1
ATOM 3780 N N . ILE A 1 474 ? 3.133 38.125 8.852 1 98.38 474 ILE A N 1
ATOM 3781 C CA . ILE A 1 474 ? 3.617 36.781 9.125 1 98.38 474 ILE A CA 1
ATOM 3782 C C . ILE A 1 474 ? 3.812 36.031 7.812 1 98.38 474 ILE A C 1
ATOM 3784 O O . ILE A 1 474 ? 2.93 36.031 6.949 1 98.38 474 ILE A O 1
ATOM 3788 N N . LEU A 1 475 ? 4.977 35.5 7.613 1 98.38 475 LEU A N 1
ATOM 3789 C CA . LEU A 1 475 ? 5.242 34.562 6.52 1 98.38 475 LEU A CA 1
ATOM 3790 C C . LEU A 1 475 ? 5.336 33.125 7.039 1 98.38 475 LEU A C 1
ATOM 3792 O O . LEU A 1 475 ? 6.367 32.719 7.59 1 98.38 475 LEU A O 1
ATOM 3796 N N . PRO A 1 476 ? 4.301 32.312 6.762 1 96.75 476 PRO A N 1
ATOM 3797 C CA . PRO A 1 476 ? 4.312 30.922 7.246 1 96.75 476 PRO A CA 1
ATOM 3798 C C . PRO A 1 476 ? 5.203 30.016 6.402 1 96.75 476 PRO A C 1
ATOM 3800 O O . PRO A 1 476 ? 5.867 30.484 5.477 1 96.75 476 PRO A O 1
ATOM 3803 N N . GLY A 1 477 ? 5.266 28.719 6.84 1 93.94 477 GLY A N 1
ATOM 3804 C CA . GLY A 1 477 ? 6.051 27.734 6.117 1 93.94 477 GLY A CA 1
ATOM 3805 C C . GLY A 1 477 ? 5.512 27.438 4.73 1 93.94 477 GLY A C 1
ATOM 3806 O O . GLY A 1 477 ? 4.391 27.828 4.398 1 93.94 477 GLY A O 1
ATOM 3807 N N . GLY A 1 478 ? 6.348 26.766 3.98 1 89.06 478 GLY A N 1
ATOM 3808 C CA . GLY A 1 478 ? 5.969 26.391 2.631 1 89.06 478 GLY A CA 1
ATOM 3809 C C . GLY A 1 478 ? 7.082 25.688 1.874 1 89.06 478 GLY A C 1
ATOM 3810 O O . GLY A 1 478 ? 8.164 25.453 2.42 1 89.06 478 GLY A O 1
ATOM 3811 N N . PHE A 1 479 ? 6.676 25.25 0.644 1 84.31 479 PHE A N 1
ATOM 3812 C CA . PHE A 1 479 ? 7.648 24.609 -0.232 1 84.31 479 PHE A CA 1
ATOM 3813 C C . PHE A 1 479 ? 7.387 24.969 -1.689 1 84.31 479 PHE A C 1
ATOM 3815 O O . PHE A 1 479 ? 6.312 25.469 -2.027 1 84.31 479 PHE A O 1
ATOM 3822 N N . GLY A 1 480 ? 8.422 24.828 -2.461 1 79.75 480 GLY A N 1
ATOM 3823 C CA . GLY A 1 480 ? 8.297 25.109 -3.881 1 79.75 480 GLY A CA 1
ATOM 3824 C C . GLY A 1 480 ? 8.773 26.5 -4.254 1 79.75 480 GLY A C 1
ATOM 3825 O O . GLY A 1 480 ? 8.961 27.359 -3.381 1 79.75 480 GLY A O 1
ATOM 3826 N N . ASN A 1 481 ? 8.836 26.797 -5.504 1 84.38 481 ASN A N 1
ATOM 3827 C CA . ASN A 1 481 ? 9.438 28.047 -5.988 1 84.38 481 ASN A CA 1
ATOM 3828 C C . ASN A 1 481 ? 8.375 29.094 -6.285 1 84.38 481 ASN A C 1
ATOM 3830 O O . ASN A 1 481 ? 8.695 30.281 -6.402 1 84.38 481 ASN A O 1
ATOM 3834 N N . VAL A 1 482 ? 7.203 28.75 -6.211 1 85.12 482 VAL A N 1
ATOM 3835 C CA . VAL A 1 482 ? 6.137 29.672 -6.598 1 85.12 482 VAL A CA 1
ATOM 3836 C C . VAL A 1 482 ? 5.945 30.719 -5.512 1 85.12 482 VAL A C 1
ATOM 3838 O O . VAL A 1 482 ? 5.871 30.391 -4.324 1 85.12 482 VAL A O 1
ATOM 3841 N N . GLY A 1 483 ? 5.984 32.031 -5.871 1 90.44 483 GLY A N 1
ATOM 3842 C CA . GLY A 1 483 ? 5.641 33.125 -4.977 1 90.44 483 GLY A CA 1
ATOM 3843 C C . GLY A 1 483 ? 6.824 33.625 -4.176 1 90.44 483 GLY A C 1
ATOM 3844 O O . GLY A 1 483 ? 6.672 34.531 -3.324 1 90.44 483 GLY A O 1
ATOM 3845 N N . VAL A 1 484 ? 7.988 33.156 -4.477 1 91.62 484 VAL A N 1
ATOM 3846 C CA . VAL A 1 484 ? 9.172 33.5 -3.691 1 91.62 484 VAL A CA 1
ATOM 3847 C C . VAL A 1 484 ? 9.453 35 -3.773 1 91.62 484 VAL A C 1
ATOM 3849 O O . VAL A 1 484 ? 9.781 35.625 -2.766 1 91.62 484 VAL A O 1
ATOM 3852 N N . ASP A 1 485 ? 9.297 35.594 -4.895 1 93.25 485 ASP A N 1
ATOM 3853 C CA . ASP A 1 485 ? 9.547 37 -5.07 1 93.25 485 ASP A CA 1
ATOM 3854 C C . ASP A 1 485 ? 8.586 37.844 -4.234 1 93.25 485 ASP A C 1
ATOM 3856 O O . ASP A 1 485 ? 8.984 38.844 -3.646 1 93.25 485 ASP A O 1
ATOM 3860 N N . GLY A 1 486 ? 7.352 37.406 -4.211 1 96 486 GLY A N 1
ATOM 3861 C CA . GLY A 1 486 ? 6.371 38.125 -3.391 1 96 486 GLY A CA 1
ATOM 3862 C C . GLY A 1 486 ? 6.672 38.031 -1.906 1 96 486 GLY A C 1
ATOM 3863 O O . GLY A 1 486 ? 6.43 39 -1.166 1 96 486 GLY A O 1
ATOM 3864 N N . LEU A 1 487 ? 7.203 36.906 -1.521 1 97.12 487 LEU A N 1
ATOM 3865 C CA . LEU A 1 487 ? 7.621 36.75 -0.13 1 97.12 487 LEU A CA 1
ATOM 3866 C C . LEU A 1 487 ? 8.75 37.719 0.202 1 97.12 487 LEU A C 1
ATOM 3868 O O . LEU A 1 487 ? 8.719 38.406 1.233 1 97.12 487 LEU A O 1
ATOM 3872 N N . ILE A 1 488 ? 9.688 37.812 -0.672 1 97.31 488 ILE A N 1
ATOM 3873 C CA . ILE A 1 488 ? 10.852 38.688 -0.476 1 97.31 488 ILE A CA 1
ATOM 3874 C C . ILE A 1 488 ? 10.406 40.125 -0.405 1 97.31 488 ILE A C 1
ATOM 3876 O O . ILE A 1 488 ? 10.875 40.875 0.451 1 97.31 488 ILE A O 1
ATOM 3880 N N . LEU A 1 489 ? 9.461 40.531 -1.229 1 97.81 489 LEU A N 1
ATOM 3881 C CA . LEU A 1 489 ? 8.953 41.875 -1.244 1 97.81 489 LEU A CA 1
ATOM 3882 C C . LEU A 1 489 ? 8.234 42.219 0.06 1 97.81 489 LEU A C 1
ATOM 3884 O O . LEU A 1 489 ? 8.336 43.312 0.572 1 97.81 489 LEU A O 1
ATOM 3888 N N . SER A 1 490 ? 7.543 41.25 0.562 1 98.31 490 SER A N 1
ATOM 3889 C CA . SER A 1 490 ? 6.832 41.469 1.821 1 98.31 490 SER A CA 1
ATOM 3890 C C . SER A 1 490 ? 7.805 41.688 2.977 1 98.31 490 SER A C 1
ATOM 3892 O O . SER A 1 490 ? 7.566 42.5 3.85 1 98.31 490 SER A O 1
ATOM 3894 N N . ILE A 1 491 ? 8.852 40.938 2.959 1 98.62 491 ILE A N 1
ATOM 3895 C CA . ILE A 1 491 ? 9.875 41.031 3.996 1 98.62 491 ILE A CA 1
ATOM 3896 C C . ILE A 1 491 ? 10.57 42.406 3.885 1 98.62 491 ILE A C 1
ATOM 3898 O O . ILE A 1 491 ? 10.836 43.062 4.895 1 98.62 491 ILE A O 1
ATOM 3902 N N . ARG A 1 492 ? 10.875 42.781 2.686 1 98.19 492 ARG A N 1
ATOM 3903 C CA . ARG A 1 492 ? 11.484 44.094 2.449 1 98.19 492 ARG A CA 1
ATOM 3904 C C . ARG A 1 492 ? 10.617 45.219 3 1 98.19 492 ARG A C 1
ATOM 3906 O O . ARG A 1 492 ? 11.117 46.125 3.645 1 98.19 492 ARG A O 1
ATOM 3913 N N . TYR A 1 493 ? 9.383 45.094 2.729 1 98.31 493 TYR A N 1
ATOM 3914 C CA . TYR A 1 493 ? 8.445 46.094 3.219 1 98.31 493 TYR A CA 1
ATOM 3915 C C . TYR A 1 493 ? 8.469 46.156 4.742 1 98.31 493 TYR A C 1
ATOM 3917 O O . TYR A 1 493 ? 8.531 47.25 5.316 1 98.31 493 TYR A O 1
ATOM 3925 N N . ALA A 1 494 ? 8.375 45.062 5.363 1 98.38 494 ALA A N 1
ATOM 3926 C CA . ALA A 1 494 ? 8.375 45 6.82 1 98.38 494 ALA A CA 1
ATOM 3927 C C . ALA A 1 494 ? 9.672 45.562 7.391 1 98.38 494 ALA A C 1
ATOM 3929 O O . ALA A 1 494 ? 9.641 46.344 8.344 1 98.38 494 ALA A O 1
ATOM 3930 N N . ARG A 1 495 ? 10.797 45.156 6.832 1 98 495 ARG A N 1
ATOM 3931 C CA . ARG A 1 495 ? 12.102 45.594 7.312 1 98 495 ARG A CA 1
ATOM 3932 C C . ARG A 1 495 ? 12.273 47.094 7.152 1 98 495 ARG A C 1
ATOM 3934 O O . ARG A 1 495 ? 12.656 47.781 8.102 1 98 495 ARG A O 1
ATOM 3941 N N . LYS A 1 496 ? 11.898 47.625 6.012 1 97.38 496 LYS A N 1
ATOM 3942 C CA . LYS A 1 496 ? 12.141 49.031 5.676 1 97.38 496 LYS A CA 1
ATOM 3943 C C . LYS A 1 496 ? 11.172 49.969 6.41 1 97.38 496 LYS A C 1
ATOM 3945 O O . LYS A 1 496 ? 11.523 51.094 6.762 1 97.38 496 LYS A O 1
ATOM 3950 N N . ASN A 1 497 ? 10.008 49.5 6.637 1 97.25 497 ASN A N 1
ATOM 3951 C CA . ASN A 1 497 ? 8.984 50.375 7.223 1 97.25 497 ASN A CA 1
ATOM 3952 C C . ASN A 1 497 ? 8.805 50.094 8.711 1 97.25 497 ASN A C 1
ATOM 3954 O O . ASN A 1 497 ? 7.844 50.562 9.328 1 97.25 497 ASN A O 1
ATOM 3958 N N . ASN A 1 498 ? 9.656 49.25 9.289 1 97.19 498 ASN A N 1
ATOM 3959 C CA . ASN A 1 498 ? 9.641 48.938 10.719 1 97.19 498 ASN A CA 1
ATOM 3960 C C . ASN A 1 498 ? 8.289 48.375 11.148 1 97.19 498 ASN A C 1
ATOM 3962 O O . ASN A 1 498 ? 7.719 48.812 12.141 1 97.19 498 ASN A O 1
ATOM 3966 N N . ILE A 1 499 ? 7.73 47.531 10.289 1 97.62 499 ILE A N 1
ATOM 3967 C CA . ILE A 1 499 ? 6.508 46.781 10.586 1 97.62 499 ILE A CA 1
ATOM 3968 C C . ILE A 1 499 ? 6.855 45.469 11.266 1 97.62 499 ILE A C 1
ATOM 3970 O O . ILE A 1 499 ? 7.777 44.75 10.844 1 97.62 499 ILE A O 1
ATOM 3974 N N . SER A 1 500 ? 6.141 45.094 12.383 1 98.19 500 SER A N 1
ATOM 3975 C CA . SER A 1 500 ? 6.402 43.844 13.07 1 98.19 500 SER A CA 1
ATOM 3976 C C . SER A 1 500 ? 6.363 42.656 12.109 1 98.19 500 SER A C 1
ATOM 3978 O O . SER A 1 500 ? 5.422 42.531 11.32 1 98.19 500 SER A O 1
ATOM 3980 N N . PHE A 1 501 ? 7.422 41.812 12.18 1 98.69 501 PHE A N 1
ATOM 3981 C CA . PHE A 1 501 ? 7.578 40.75 11.219 1 98.69 501 PHE A CA 1
ATOM 3982 C C . PHE A 1 501 ? 7.895 39.438 11.93 1 98.69 501 PHE A C 1
ATOM 3984 O O . PHE A 1 501 ? 8.758 39.375 12.812 1 98.69 501 PHE A O 1
ATOM 3991 N N . LEU A 1 502 ? 7.156 38.344 11.594 1 98.81 502 LEU A N 1
ATOM 3992 C CA . LEU A 1 502 ? 7.426 36.969 12.055 1 98.81 502 LEU A CA 1
ATOM 3993 C C . LEU A 1 502 ? 7.52 36 10.883 1 98.81 502 LEU A C 1
ATOM 3995 O O . LEU A 1 502 ? 6.555 35.844 10.141 1 98.81 502 LEU A O 1
ATOM 3999 N N . GLY A 1 503 ? 8.695 35.438 10.648 1 98.69 503 GLY A N 1
ATOM 4000 C CA . GLY A 1 503 ? 8.898 34.406 9.633 1 98.69 503 GLY A CA 1
ATOM 4001 C C . GLY A 1 503 ? 9 33.031 10.211 1 98.69 503 GLY A C 1
ATOM 4002 O O . GLY A 1 503 ? 9.688 32.812 11.211 1 98.69 503 GLY A O 1
ATOM 4003 N N . LEU A 1 504 ? 8.336 32.062 9.562 1 98.5 504 LEU A N 1
ATOM 4004 C CA . LEU A 1 504 ? 8.352 30.688 10.016 1 98.5 504 LEU A CA 1
ATOM 4005 C C . LEU A 1 504 ? 8.859 29.766 8.914 1 98.5 504 LEU A C 1
ATOM 4007 O O . LEU A 1 504 ? 8.289 29.719 7.824 1 98.5 504 LEU A O 1
ATOM 4011 N N . CYS A 1 505 ? 9.883 29 9.211 1 97.5 505 CYS A N 1
ATOM 4012 C CA . CYS A 1 505 ? 10.508 28.047 8.305 1 97.5 505 CYS A CA 1
ATOM 4013 C C . CYS A 1 505 ? 10.883 28.703 6.984 1 97.5 505 CYS A C 1
ATOM 4015 O O . CYS A 1 505 ? 11.875 29.422 6.91 1 97.5 505 CYS A O 1
ATOM 4017 N N . LEU A 1 506 ? 10 28.594 5.969 1 96.88 506 LEU A N 1
ATOM 4018 C CA . LEU A 1 506 ? 10.242 29.281 4.703 1 96.88 506 LEU A CA 1
ATOM 4019 C C . LEU A 1 506 ? 10.336 30.781 4.918 1 96.88 506 LEU A C 1
ATOM 4021 O O . LEU A 1 506 ? 11.109 31.469 4.238 1 96.88 506 LEU A O 1
ATOM 4025 N N . GLY A 1 507 ? 9.57 31.297 5.84 1 97.94 507 GLY A N 1
ATOM 4026 C CA . GLY A 1 507 ? 9.633 32.719 6.168 1 97.94 507 GLY A CA 1
ATOM 4027 C C . GLY A 1 507 ? 11 33.156 6.641 1 97.94 507 GLY A C 1
ATOM 4028 O O . GLY A 1 507 ? 11.469 34.25 6.277 1 97.94 507 GLY A O 1
ATOM 4029 N N . MET A 1 508 ? 11.594 32.344 7.422 1 98.62 508 MET A N 1
ATOM 4030 C CA . MET A 1 508 ? 12.953 32.656 7.863 1 98.62 508 MET A CA 1
ATOM 4031 C C . MET A 1 508 ? 13.938 32.562 6.703 1 98.62 508 MET A C 1
ATOM 4033 O O . MET A 1 508 ? 14.812 33.406 6.551 1 98.62 508 MET A O 1
ATOM 4037 N N . GLN A 1 509 ? 13.758 31.5 5.965 1 98.06 509 GLN A N 1
ATOM 4038 C CA . GLN A 1 509 ? 14.656 31.281 4.836 1 98.06 509 GLN A CA 1
ATOM 4039 C C . GLN A 1 509 ? 14.617 32.469 3.865 1 98.06 509 GLN A C 1
ATOM 4041 O O . GLN A 1 509 ? 15.664 32.969 3.436 1 98.06 509 GLN A O 1
ATOM 4046 N N . MET A 1 510 ? 13.453 32.938 3.596 1 97.81 510 MET A N 1
ATOM 4047 C CA . MET A 1 510 ? 13.305 34.062 2.672 1 97.81 510 MET A CA 1
ATOM 4048 C C . MET A 1 510 ? 13.789 35.375 3.311 1 97.81 510 MET A C 1
ATOM 4050 O O . MET A 1 510 ? 14.305 36.25 2.621 1 97.81 510 MET A O 1
ATOM 4054 N N . ALA A 1 511 ? 13.656 35.469 4.586 1 98.56 511 ALA A N 1
ATOM 4055 C CA . ALA A 1 511 ? 14.188 36.625 5.285 1 98.56 511 ALA A CA 1
ATOM 4056 C C . ALA A 1 511 ? 15.711 36.719 5.141 1 98.56 511 ALA A C 1
ATOM 4058 O O . ALA A 1 511 ? 16.266 37.812 4.949 1 98.56 511 ALA A O 1
ATOM 4059 N N . ILE A 1 512 ? 16.344 35.594 5.262 1 98.5 512 ILE A N 1
ATOM 4060 C CA . ILE A 1 512 ? 17.781 35.5 5.086 1 98.5 512 ILE A CA 1
ATOM 4061 C C . ILE A 1 512 ? 18.156 35.906 3.66 1 98.5 512 ILE A C 1
ATOM 4063 O O . ILE A 1 512 ? 19.062 36.719 3.457 1 98.5 512 ILE A O 1
ATOM 4067 N N . CYS A 1 513 ? 17.406 35.406 2.73 1 98.06 513 CYS A N 1
ATOM 4068 C CA . CYS A 1 513 ? 17.672 35.75 1.332 1 98.06 513 CYS A CA 1
ATOM 4069 C C . CYS A 1 513 ? 17.422 37.219 1.056 1 98.06 513 CYS A C 1
ATOM 4071 O O . CYS A 1 513 ? 18.203 37.844 0.35 1 98.06 513 CYS A O 1
ATOM 4073 N N . GLU A 1 514 ? 16.297 37.719 1.569 1 98.12 514 GLU A N 1
ATOM 4074 C CA . GLU A 1 514 ? 15.977 39.125 1.387 1 98.12 514 GLU A CA 1
ATOM 4075 C C . GLU A 1 514 ? 17.094 40.031 1.933 1 98.12 514 GLU A C 1
ATOM 4077 O O . GLU A 1 514 ? 17.5 40.969 1.275 1 98.12 514 GLU A O 1
ATOM 4082 N N . PHE A 1 515 ? 17.594 39.75 3.131 1 98.44 515 PHE A N 1
ATOM 4083 C CA . PHE A 1 515 ? 18.641 40.531 3.771 1 98.44 515 PHE A CA 1
ATOM 4084 C C . PHE A 1 515 ? 19.938 40.469 2.973 1 98.44 515 PHE A C 1
ATOM 4086 O O . PHE A 1 515 ? 20.625 41.469 2.785 1 98.44 515 PHE A O 1
ATOM 4093 N N . ALA A 1 516 ? 20.234 39.281 2.477 1 98.12 516 ALA A N 1
ATOM 4094 C CA . ALA A 1 516 ? 21.438 39.094 1.674 1 98.12 516 ALA A CA 1
ATOM 4095 C C . ALA A 1 516 ? 21.391 39.938 0.394 1 98.12 516 ALA A C 1
ATOM 4097 O O . ALA A 1 516 ? 22.375 40.562 0.025 1 98.12 516 ALA A O 1
ATOM 4098 N N . ARG A 1 517 ? 20.234 39.875 -0.182 1 96.94 517 ARG A N 1
ATOM 4099 C CA . ARG A 1 517 ? 20.078 40.594 -1.447 1 96.94 517 ARG A CA 1
ATOM 4100 C C . ARG A 1 517 ? 20.172 42.094 -1.243 1 96.94 517 ARG A C 1
ATOM 4102 O O . ARG A 1 517 ? 20.812 42.812 -2.021 1 96.94 517 ARG A O 1
ATOM 4109 N N . ASN A 1 518 ? 19.578 42.594 -0.26 1 96 518 ASN A N 1
ATOM 4110 C CA . ASN A 1 518 ? 19.312 44.031 -0.169 1 96 518 ASN A CA 1
ATOM 4111 C C . ASN A 1 518 ? 20.297 44.719 0.771 1 96 518 ASN A C 1
ATOM 4113 O O . ASN A 1 518 ? 20.578 45.906 0.616 1 96 518 ASN A O 1
ATOM 4117 N N . GLU A 1 519 ? 20.844 44.062 1.733 1 95.94 519 GLU A N 1
ATOM 4118 C CA . GLU A 1 519 ? 21.703 44.688 2.729 1 95.94 519 GLU A CA 1
ATOM 4119 C C . GLU A 1 519 ? 23.156 44.219 2.576 1 95.94 519 GLU A C 1
ATOM 4121 O O . GLU A 1 519 ? 24.078 44.906 3.033 1 95.94 519 GLU A O 1
ATOM 4126 N N . CYS A 1 520 ? 23.359 43.062 1.896 1 96.38 520 CYS A N 1
ATOM 4127 C CA . CYS A 1 520 ? 24.703 42.5 1.831 1 96.38 520 CYS A CA 1
ATOM 4128 C C . CYS A 1 520 ? 25.234 42.5 0.4 1 96.38 520 CYS A C 1
ATOM 4130 O O . CYS A 1 520 ? 26.312 42 0.131 1 96.38 520 CYS A O 1
ATOM 4132 N N . GLY A 1 521 ? 24.422 42.969 -0.55 1 94.81 521 GLY A N 1
ATOM 4133 C CA . GLY A 1 521 ? 24.859 43.094 -1.932 1 94.81 521 GLY A CA 1
ATOM 4134 C C . GLY A 1 521 ? 24.891 41.75 -2.664 1 94.81 521 GLY A C 1
ATOM 4135 O O . GLY A 1 521 ? 25.484 41.656 -3.734 1 94.81 521 GLY A O 1
ATOM 4136 N N . MET A 1 522 ? 24.406 40.75 -2.135 1 96.19 522 MET A N 1
ATOM 4137 C CA . MET A 1 522 ? 24.344 39.438 -2.766 1 96.19 522 MET A CA 1
ATOM 4138 C C . MET A 1 522 ? 23.109 39.281 -3.639 1 96.19 522 MET A C 1
ATOM 4140 O O . MET A 1 522 ? 22.203 38.531 -3.316 1 96.19 522 MET A O 1
ATOM 4144 N N . LYS A 1 523 ? 23.297 39.906 -4.781 1 92.12 523 LYS A N 1
ATOM 4145 C CA . LYS A 1 523 ? 22.172 39.906 -5.715 1 92.12 523 LYS A CA 1
ATOM 4146 C C . LYS A 1 523 ? 21.906 38.5 -6.234 1 92.12 523 LYS A C 1
ATOM 4148 O O . LYS A 1 523 ? 22.828 37.75 -6.586 1 92.12 523 LYS A O 1
ATOM 4153 N N . GLY A 1 524 ? 20.75 37.938 -6.07 1 92.62 524 GLY A N 1
ATOM 4154 C CA . GLY A 1 524 ? 20.391 36.594 -6.543 1 92.62 524 GLY A CA 1
ATOM 4155 C C . GLY A 1 524 ? 20.375 35.562 -5.438 1 92.62 524 GLY A C 1
ATOM 4156 O O . GLY A 1 524 ? 20.188 34.375 -5.703 1 92.62 524 GLY A O 1
ATOM 4157 N N . ALA A 1 525 ? 20.719 36 -4.246 1 96.06 525 ALA A N 1
ATOM 4158 C CA . ALA A 1 525 ? 20.641 35.094 -3.107 1 96.06 525 ALA A CA 1
ATOM 4159 C C . ALA A 1 525 ? 19.312 34.344 -3.09 1 96.06 525 ALA A C 1
ATOM 4161 O O . ALA A 1 525 ? 18.266 34.938 -3.357 1 96.06 525 ALA A O 1
ATOM 4162 N N . ASN A 1 526 ? 19.391 33 -2.912 1 95.88 526 ASN A N 1
ATOM 4163 C CA . ASN A 1 526 ? 18.188 32.188 -2.928 1 95.88 526 ASN A CA 1
ATOM 4164 C C . ASN A 1 526 ? 18.406 30.859 -2.178 1 95.88 526 ASN A C 1
ATOM 4166 O O . ASN A 1 526 ? 19.484 30.625 -1.628 1 95.88 526 ASN A O 1
ATOM 4170 N N . SER A 1 527 ? 17.344 30.125 -2.053 1 95.69 527 SER A N 1
ATOM 4171 C CA . SER A 1 527 ? 17.422 28.734 -1.583 1 95.69 527 SER A CA 1
ATOM 4172 C C . SER A 1 527 ? 17.797 27.781 -2.717 1 95.69 527 SER A C 1
ATOM 4174 O O . SER A 1 527 ? 17.281 27.922 -3.836 1 95.69 527 SER A O 1
ATOM 4176 N N . SER A 1 528 ? 18.656 26.797 -2.424 1 94.06 528 SER A N 1
ATOM 4177 C CA . SER A 1 528 ? 19 25.797 -3.428 1 94.06 528 SER A CA 1
ATOM 4178 C C . SER A 1 528 ? 17.812 24.891 -3.721 1 94.06 528 SER A C 1
ATOM 4180 O O . SER A 1 528 ? 17.797 24.188 -4.734 1 94.06 528 SER A O 1
ATOM 4182 N N . GLU A 1 529 ? 16.812 24.922 -2.816 1 90.56 529 GLU A N 1
ATOM 4183 C CA . GLU A 1 529 ? 15.586 24.172 -3.061 1 90.56 529 GLU A CA 1
ATOM 4184 C C . GLU A 1 529 ? 14.82 24.734 -4.254 1 90.56 529 GLU A C 1
ATOM 4186 O O . GLU A 1 529 ? 14.234 23.969 -5.035 1 90.56 529 GLU A O 1
ATOM 4191 N N . MET A 1 530 ? 14.859 26.031 -4.355 1 88.62 530 MET A N 1
ATOM 4192 C CA . MET A 1 530 ? 14.055 26.734 -5.352 1 88.62 530 MET A CA 1
ATOM 4193 C C . MET A 1 530 ? 14.867 27 -6.617 1 88.62 530 MET A C 1
ATOM 4195 O O . MET A 1 530 ? 14.312 27.047 -7.715 1 88.62 530 MET A O 1
ATOM 4199 N N . ASP A 1 531 ? 16.094 27.234 -6.383 1 90.69 531 ASP A N 1
ATOM 4200 C CA . ASP A 1 531 ? 17 27.516 -7.484 1 90.69 531 ASP A CA 1
ATOM 4201 C C . ASP A 1 531 ? 18.344 26.812 -7.262 1 90.69 531 ASP A C 1
ATOM 4203 O O . ASP A 1 531 ? 19.25 27.391 -6.641 1 90.69 531 ASP A O 1
ATOM 4207 N N . ARG A 1 532 ? 18.562 25.75 -7.914 1 89 532 ARG A N 1
ATOM 4208 C CA . ARG A 1 532 ? 19.766 24.953 -7.727 1 89 532 ARG A CA 1
ATOM 4209 C C . ARG A 1 532 ? 21 25.672 -8.242 1 89 532 ARG A C 1
ATOM 4211 O O . ARG A 1 532 ? 22.125 25.406 -7.789 1 89 532 ARG A O 1
ATOM 4218 N N . GLU A 1 533 ? 20.766 26.688 -9.094 1 92.75 533 GLU A N 1
ATOM 4219 C CA . GLU A 1 533 ? 21.891 27.344 -9.758 1 92.75 533 GLU A CA 1
ATOM 4220 C C . GLU A 1 533 ? 22.141 28.734 -9.172 1 92.75 533 GLU A C 1
ATOM 4222 O O . GLU A 1 533 ? 22.922 29.516 -9.719 1 92.75 533 GLU A O 1
ATOM 4227 N N . THR A 1 534 ? 21.5 29.078 -8.086 1 94.81 534 THR A N 1
ATOM 4228 C CA . THR A 1 534 ? 21.703 30.375 -7.465 1 94.81 534 THR A CA 1
ATOM 4229 C C . THR A 1 534 ? 23.172 30.609 -7.141 1 94.81 534 THR A C 1
ATOM 4231 O O . THR A 1 534 ? 23.875 29.688 -6.707 1 94.81 534 THR A O 1
ATOM 4234 N N . PRO A 1 535 ? 23.703 31.797 -7.461 1 94.88 535 PRO A N 1
ATOM 4235 C CA . PRO A 1 535 ? 25.109 32.094 -7.16 1 94.88 535 PRO A CA 1
ATOM 4236 C C . PRO A 1 535 ? 25.375 32.188 -5.66 1 94.88 535 PRO A C 1
ATOM 4238 O O . PRO A 1 535 ? 26.531 32.062 -5.23 1 94.88 535 PRO A O 1
ATOM 4241 N N . TYR A 1 536 ? 24.359 32.5 -4.855 1 96.62 536 TYR A N 1
ATOM 4242 C CA . TYR A 1 536 ? 24.484 32.594 -3.406 1 96.62 536 TYR A CA 1
ATOM 4243 C C . TYR A 1 536 ? 23.438 31.734 -2.717 1 96.62 536 TYR A C 1
ATOM 4245 O O . TYR A 1 536 ? 22.406 32.219 -2.258 1 96.62 536 TYR A O 1
ATOM 4253 N N . PRO A 1 537 ? 23.75 30.438 -2.518 1 97 537 PRO A N 1
ATOM 4254 C CA . PRO A 1 537 ? 22.797 29.547 -1.834 1 97 537 PRO A CA 1
ATOM 4255 C C . PRO A 1 537 ? 22.766 29.781 -0.325 1 97 537 PRO A C 1
ATOM 4257 O O . PRO A 1 537 ? 23.266 28.953 0.441 1 97 537 PRO A O 1
ATOM 4260 N N . LEU A 1 538 ? 22.125 30.844 0.036 1 97.69 538 LEU A N 1
ATOM 4261 C CA . LEU A 1 538 ? 22.047 31.219 1.444 1 97.69 538 LEU A CA 1
ATOM 4262 C C . LEU A 1 538 ? 21.266 30.172 2.242 1 97.69 538 LEU A C 1
ATOM 4264 O O . LEU A 1 538 ? 21.406 30.094 3.465 1 97.69 538 LEU A O 1
ATOM 4268 N N . ILE A 1 539 ? 20.391 29.453 1.531 1 97.75 539 ILE A N 1
ATOM 4269 C CA . ILE A 1 539 ? 19.672 28.297 2.076 1 97.75 539 ILE A CA 1
ATOM 4270 C C . ILE A 1 539 ? 20.078 27.031 1.312 1 97.75 539 ILE A C 1
ATOM 4272 O O . ILE A 1 539 ? 19.984 27 0.083 1 97.75 539 ILE A O 1
ATOM 4276 N N . HIS A 1 540 ? 20.453 26.062 2.068 1 95.62 540 HIS A N 1
ATOM 4277 C CA . HIS A 1 540 ? 20.969 24.859 1.423 1 95.62 540 HIS A CA 1
ATOM 4278 C C . HIS A 1 540 ? 20.469 23.609 2.107 1 95.62 540 HIS A C 1
ATOM 4280 O O . HIS A 1 540 ? 19.984 23.656 3.24 1 95.62 540 HIS A O 1
ATOM 4286 N N . SER A 1 541 ? 20.562 22.484 1.342 1 93.12 541 SER A N 1
ATOM 4287 C CA . SER A 1 541 ? 20.188 21.188 1.901 1 93.12 541 SER A CA 1
ATOM 4288 C C . SE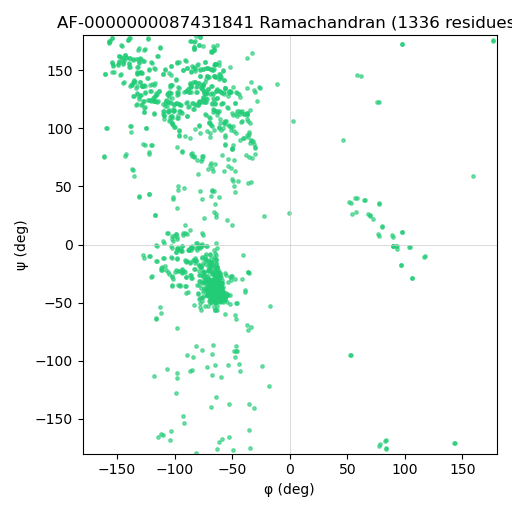R A 1 541 ? 21.094 20.812 3.064 1 93.12 541 SER A C 1
ATOM 4290 O O . SER A 1 541 ? 22.312 20.891 2.955 1 93.12 541 SER A O 1
ATOM 4292 N N . ILE A 1 542 ? 20.469 20.359 4.133 1 92.56 542 ILE A N 1
ATOM 4293 C CA . ILE A 1 542 ? 21.266 19.953 5.293 1 92.56 542 ILE A CA 1
ATOM 4294 C C . ILE A 1 542 ? 22.109 18.75 4.934 1 92.56 542 ILE A C 1
ATOM 4296 O O . ILE A 1 542 ? 23.297 18.672 5.312 1 92.56 542 ILE A O 1
ATOM 4300 N N . GLN A 1 543 ? 21.5 17.812 4.207 1 90 543 GLN A N 1
ATOM 4301 C CA . GLN A 1 543 ? 22.219 16.625 3.762 1 90 543 GLN A CA 1
ATOM 4302 C C . GLN A 1 543 ? 23.469 17.016 2.967 1 90 543 GLN A C 1
ATOM 4304 O O . GLN A 1 543 ? 24.547 16.469 3.186 1 90 543 GLN A O 1
ATOM 4309 N N . ALA A 1 544 ? 23.266 17.969 2.098 1 90.81 544 ALA A N 1
ATOM 4310 C CA . ALA A 1 544 ? 24.391 18.406 1.271 1 90.81 544 ALA A CA 1
ATOM 4311 C C . ALA A 1 544 ? 25.469 19.078 2.121 1 90.81 544 ALA A C 1
ATOM 4313 O O . ALA A 1 544 ? 26.656 18.891 1.874 1 90.81 544 ALA A O 1
ATOM 4314 N N . MET A 1 545 ? 25.109 19.875 3.096 1 92.62 545 MET A N 1
ATOM 4315 C CA . MET A 1 545 ? 26.062 20.547 3.961 1 92.62 545 MET A CA 1
ATOM 4316 C C . MET A 1 545 ? 26.875 19.547 4.773 1 92.62 545 MET A C 1
ATOM 4318 O O . MET A 1 545 ? 28.062 19.75 5.023 1 92.62 545 MET A O 1
ATOM 4322 N N . VAL A 1 546 ? 26.172 18.484 5.125 1 90.88 546 VAL A N 1
ATOM 4323 C CA . VAL A 1 546 ? 26.859 17.422 5.852 1 90.88 546 VAL A CA 1
ATOM 4324 C C . VAL A 1 546 ? 27.844 16.719 4.918 1 90.88 546 VAL A C 1
ATOM 4326 O O . VAL A 1 546 ? 29 16.469 5.289 1 90.88 546 VAL A O 1
ATOM 4329 N N . GLU A 1 547 ? 27.359 16.406 3.746 1 90.69 547 GLU A N 1
ATOM 4330 C CA . GLU A 1 547 ? 28.203 15.719 2.764 1 90.69 547 GLU A CA 1
ATOM 4331 C C . GLU A 1 547 ? 29.406 16.562 2.379 1 90.69 547 GLU A C 1
ATOM 4333 O O . GLU A 1 547 ? 30.5 16.016 2.135 1 90.69 547 GLU A O 1
ATOM 4338 N N . MET A 1 548 ? 29.234 17.875 2.389 1 93 548 MET A N 1
ATOM 4339 C CA . MET A 1 548 ? 30.297 18.797 2.02 1 93 548 MET A CA 1
ATOM 4340 C C . MET A 1 548 ? 31.156 19.156 3.23 1 93 548 MET A C 1
ATOM 4342 O O . MET A 1 548 ? 32.062 19.969 3.129 1 93 548 MET A O 1
ATOM 4346 N N . GLU A 1 549 ? 30.781 18.672 4.434 1 92.38 549 GLU A N 1
ATOM 4347 C CA . GLU A 1 549 ? 31.5 18.844 5.691 1 92.38 549 GLU A CA 1
ATOM 4348 C C . GLU A 1 549 ? 31.484 20.297 6.16 1 92.38 549 GLU A C 1
ATOM 4350 O O . GLU A 1 549 ? 32.438 20.781 6.742 1 92.38 549 GLU A O 1
ATOM 4355 N N . ILE A 1 550 ? 30.453 20.969 5.715 1 90.62 550 ILE A N 1
ATOM 4356 C CA . ILE A 1 550 ? 30.234 22.312 6.238 1 90.62 550 ILE A CA 1
ATOM 4357 C C . ILE A 1 550 ? 29.781 22.219 7.695 1 90.62 550 ILE A C 1
ATOM 4359 O O . ILE A 1 550 ? 30.156 23.062 8.516 1 90.62 550 ILE A O 1
ATOM 4363 N N . ILE A 1 551 ? 28.953 21.25 7.977 1 91.62 551 ILE A N 1
ATOM 4364 C CA . ILE A 1 551 ? 28.547 20.938 9.344 1 91.62 551 ILE A CA 1
ATOM 4365 C C . ILE A 1 551 ? 28.672 19.438 9.594 1 91.62 551 ILE A C 1
ATOM 4367 O O . ILE A 1 551 ? 28.734 18.656 8.656 1 91.62 551 ILE A O 1
ATOM 4371 N N . LYS A 1 552 ? 28.75 19.047 10.828 1 91.19 552 LYS A N 1
ATOM 4372 C CA . LYS A 1 552 ? 28.703 17.641 11.234 1 91.19 552 LYS A CA 1
ATOM 4373 C C . LYS A 1 552 ? 27.266 17.109 11.258 1 91.19 552 LYS A C 1
ATOM 4375 O O . LYS A 1 552 ? 26.328 17.906 11.312 1 91.19 552 LYS A O 1
ATOM 4380 N N . PRO A 1 553 ? 27.078 15.805 11.109 1 87.94 553 PRO A N 1
ATOM 4381 C CA . PRO A 1 553 ? 25.719 15.258 11.141 1 87.94 553 PRO A CA 1
ATOM 4382 C C . PRO A 1 553 ? 24.938 15.688 12.383 1 87.94 553 PRO A C 1
ATOM 4384 O O . PRO A 1 553 ? 25.484 15.695 13.484 1 87.94 553 PRO A O 1
ATOM 4387 N N . LEU A 1 554 ? 23.797 16.109 12.102 1 86.12 554 LEU A N 1
ATOM 4388 C CA . LEU A 1 554 ? 22.906 16.562 13.172 1 86.12 554 LEU A CA 1
ATOM 4389 C C . LEU A 1 554 ? 21.938 15.453 13.547 1 86.12 554 LEU A C 1
ATOM 4391 O O . LEU A 1 554 ? 21.766 14.484 12.805 1 86.12 554 LEU A O 1
ATOM 4395 N N . GLN A 1 555 ? 21.484 15.586 14.75 1 74.81 555 GLN A N 1
ATOM 4396 C CA . GLN A 1 555 ? 20.391 14.688 15.117 1 74.81 555 GLN A CA 1
ATOM 4397 C C . GLN A 1 555 ? 19.219 14.812 14.141 1 74.81 555 GLN A C 1
ATOM 4399 O O . GLN A 1 555 ? 18.781 15.922 13.844 1 74.81 555 GLN A O 1
ATOM 4404 N N . ALA A 1 556 ? 19.141 13.781 13.336 1 64.44 556 ALA A N 1
ATOM 4405 C CA . ALA A 1 556 ? 18.016 13.812 12.406 1 64.44 556 ALA A CA 1
ATOM 4406 C C . ALA A 1 556 ? 17.125 12.594 12.586 1 64.44 556 ALA A C 1
ATOM 4408 O O . ALA A 1 556 ? 17.594 11.531 13.016 1 64.44 556 ALA A O 1
ATOM 4409 N N . ALA A 1 557 ? 15.828 12.914 12.555 1 62.69 557 ALA A N 1
ATOM 4410 C CA . ALA A 1 557 ? 14.867 11.812 12.594 1 62.69 557 ALA A CA 1
ATOM 4411 C C . ALA A 1 557 ? 14.672 11.203 11.211 1 62.69 557 ALA A C 1
ATOM 4413 O O . ALA A 1 557 ? 14.93 11.852 10.195 1 62.69 557 ALA A O 1
ATOM 4414 N N . SER A 1 558 ? 14.359 10.008 11.242 1 68.19 558 SER A N 1
ATOM 4415 C CA . SER A 1 558 ? 14 9.266 10.031 1 68.19 558 SER A CA 1
ATOM 4416 C C . SER A 1 558 ? 12.758 9.867 9.375 1 68.19 558 SER A C 1
ATOM 4418 O O . SER A 1 558 ? 11.812 10.258 10.062 1 68.19 558 SER A O 1
ATOM 4420 N N . ALA A 1 559 ? 12.836 10.078 8.094 1 78.44 559 ALA A N 1
ATOM 4421 C CA . ALA A 1 559 ? 11.688 10.555 7.324 1 78.44 559 ALA A CA 1
ATOM 4422 C C . ALA A 1 559 ? 10.516 9.586 7.418 1 78.44 559 ALA A C 1
ATOM 4424 O O . ALA A 1 559 ? 10.711 8.383 7.621 1 78.44 559 ALA A O 1
ATOM 4425 N N . ASN A 1 560 ? 9.352 10.141 7.438 1 86.38 560 ASN A N 1
ATOM 4426 C CA . ASN A 1 560 ? 8.141 9.328 7.441 1 86.38 560 ASN A CA 1
ATOM 4427 C C . ASN A 1 560 ? 8 8.523 6.152 1 86.38 560 ASN A C 1
ATOM 4429 O O . ASN A 1 560 ? 8.586 8.875 5.129 1 86.38 560 ASN A O 1
ATOM 4433 N N . GLN A 1 561 ? 7.277 7.461 6.273 1 84.19 561 GLN A N 1
ATOM 4434 C CA . GLN A 1 561 ? 7.012 6.664 5.082 1 84.19 561 GLN A CA 1
ATOM 4435 C C . GLN A 1 561 ? 6.336 7.504 3.998 1 84.19 561 GLN A C 1
ATOM 4437 O O . GLN A 1 561 ? 5.449 8.305 4.289 1 84.19 561 GLN A O 1
ATOM 4442 N N . GLY A 1 562 ? 6.758 7.227 2.807 1 81.44 562 GLY A N 1
ATOM 4443 C CA . GLY A 1 562 ? 6.145 7.934 1.692 1 81.44 562 GLY A CA 1
ATOM 4444 C C . GLY A 1 562 ? 6.848 9.234 1.356 1 81.44 562 GLY A C 1
ATOM 4445 O O . GLY A 1 562 ? 6.488 9.906 0.386 1 81.44 562 GLY A O 1
ATOM 4446 N N . THR A 1 563 ? 7.871 9.539 2.135 1 84.19 563 THR A N 1
ATOM 4447 C CA . THR A 1 563 ? 8.633 10.75 1.864 1 84.19 563 THR A CA 1
ATOM 4448 C C . THR A 1 563 ? 9.539 10.562 0.649 1 84.19 563 THR A C 1
ATOM 4450 O O . THR A 1 563 ? 10.156 9.516 0.487 1 84.19 563 THR A O 1
ATOM 4453 N N . SER A 1 564 ? 9.562 11.586 -0.209 1 82.12 564 SER A N 1
ATOM 4454 C CA . SER A 1 564 ? 10.398 11.516 -1.402 1 82.12 564 SER A CA 1
ATOM 4455 C C . SER A 1 564 ? 11.883 11.523 -1.04 1 82.12 564 SER A C 1
ATOM 4457 O O . SER A 1 564 ? 12.258 11.969 0.045 1 82.12 564 SER A O 1
ATOM 4459 N N . ALA A 1 565 ? 12.68 11.172 -1.989 1 77.5 565 ALA A N 1
ATOM 4460 C CA . ALA A 1 565 ? 14.117 11.086 -1.784 1 77.5 565 ALA A CA 1
ATOM 4461 C C . ALA A 1 565 ? 14.719 12.477 -1.56 1 77.5 565 ALA A C 1
ATOM 4463 O O . ALA A 1 565 ? 15.68 12.625 -0.796 1 77.5 565 ALA A O 1
ATOM 4464 N N . LYS A 1 566 ? 14.156 13.43 -2.113 1 82.31 566 LYS A N 1
ATOM 4465 C CA . LYS A 1 566 ? 14.641 14.805 -1.989 1 82.31 566 LYS A CA 1
ATOM 4466 C C . LYS A 1 566 ? 14.609 15.266 -0.535 1 82.31 566 LYS A C 1
ATOM 4468 O O . LYS A 1 566 ? 15.484 16.016 -0.102 1 82.31 566 LYS A O 1
ATOM 4473 N N . TYR A 1 567 ? 13.688 14.719 0.224 1 84.62 567 TYR A N 1
ATOM 4474 C CA . TYR A 1 567 ? 13.492 15.172 1.598 1 84.62 567 TYR A CA 1
ATOM 4475 C C . TYR A 1 567 ? 13.781 14.047 2.586 1 84.62 567 TYR A C 1
ATOM 4477 O O . TYR A 1 567 ? 13.242 14.031 3.693 1 84.62 567 TYR A O 1
ATOM 4485 N N . GLY A 1 568 ? 14.57 13.148 2.193 1 80.56 568 GLY A N 1
ATOM 4486 C CA . GLY A 1 568 ? 14.867 11.977 2.998 1 80.56 568 GLY A CA 1
ATOM 4487 C C . GLY A 1 568 ? 15.602 12.305 4.285 1 80.56 568 GLY A C 1
ATOM 4488 O O . GLY A 1 568 ? 15.484 11.586 5.277 1 80.56 568 GLY A O 1
ATOM 4489 N N . TYR A 1 569 ? 16.422 13.398 4.273 1 85.5 569 TYR A N 1
ATOM 4490 C CA . TYR A 1 569 ? 17.094 13.883 5.473 1 85.5 569 TYR A CA 1
ATOM 4491 C C . TYR A 1 569 ? 16.391 15.102 6.047 1 85.5 569 TYR A C 1
ATOM 4493 O O . TYR A 1 569 ? 16.531 16.203 5.531 1 85.5 569 TYR A O 1
ATOM 4501 N N . MET A 1 570 ? 15.656 14.859 7.156 1 89.5 570 MET A N 1
ATOM 4502 C CA . MET A 1 570 ? 14.812 15.922 7.703 1 89.5 570 MET A CA 1
ATOM 4503 C C . MET A 1 570 ? 14.977 16.031 9.211 1 89.5 570 MET A C 1
ATOM 4505 O O . MET A 1 570 ? 15.102 15.008 9.898 1 89.5 570 MET A O 1
ATOM 4509 N N . ARG A 1 571 ? 15.109 17.25 9.672 1 92.69 571 ARG A N 1
ATOM 4510 C CA . ARG A 1 571 ? 14.93 17.484 11.102 1 92.69 571 ARG A CA 1
ATOM 4511 C C . ARG A 1 571 ? 13.453 17.547 11.461 1 92.69 571 ARG A C 1
ATOM 4513 O O . ARG A 1 571 ? 12.695 18.344 10.906 1 92.69 571 ARG A O 1
ATOM 4520 N N . LEU A 1 572 ? 13.055 16.609 12.359 1 92.88 572 LEU A N 1
ATOM 4521 C CA . LEU A 1 572 ? 11.641 16.406 12.625 1 92.88 572 LEU A CA 1
ATOM 4522 C C . LEU A 1 572 ? 11.375 16.297 14.125 1 92.88 572 LEU A C 1
ATOM 4524 O O . LEU A 1 572 ? 12.148 15.672 14.852 1 92.88 572 LEU A O 1
ATOM 4528 N N . GLY A 1 573 ? 10.172 16.953 14.531 1 94.69 573 GLY A N 1
ATOM 4529 C CA . GLY A 1 573 ? 9.75 16.812 15.914 1 94.69 573 GLY A CA 1
ATOM 4530 C C . GLY A 1 573 ? 10.43 17.781 16.859 1 94.69 573 GLY A C 1
ATOM 4531 O O . GLY A 1 573 ? 11 18.781 16.406 1 94.69 573 GLY A O 1
ATOM 4532 N N . ASP A 1 574 ? 10.266 17.547 18.141 1 95.62 574 ASP A N 1
ATOM 4533 C CA . ASP A 1 574 ? 10.867 18.406 19.156 1 95.62 574 ASP A CA 1
ATOM 4534 C C . ASP A 1 574 ? 12.367 18.156 19.266 1 95.62 574 ASP A C 1
ATOM 4536 O O . ASP A 1 574 ? 12.805 17.031 19.516 1 95.62 574 ASP A O 1
ATOM 4540 N N . LEU A 1 575 ? 13.109 19.172 19.109 1 95.31 575 LEU A N 1
ATOM 4541 C CA . LEU A 1 575 ? 14.562 19.125 19.25 1 95.31 575 LEU A CA 1
ATOM 4542 C C . LEU A 1 575 ? 15.055 20.281 20.125 1 95.31 575 LEU A C 1
ATOM 4544 O O . LEU A 1 575 ? 14.484 21.359 20.109 1 95.31 575 LEU A O 1
ATOM 4548 N N . PRO A 1 576 ? 16.062 20.047 20.812 1 95.69 576 PRO A N 1
ATOM 4549 C CA . PRO A 1 576 ? 16.609 21.125 21.656 1 95.69 576 PRO A CA 1
ATOM 4550 C C . PRO A 1 576 ? 17.297 22.219 20.828 1 95.69 576 PRO A C 1
ATOM 4552 O O . PRO A 1 576 ? 17.922 21.938 19.812 1 95.69 576 PRO A O 1
ATOM 4555 N N . VAL A 1 577 ? 17.156 23.453 21.312 1 97.31 577 VAL A N 1
ATOM 4556 C CA . VAL A 1 577 ? 17.781 24.609 20.672 1 97.31 577 VAL A CA 1
ATOM 4557 C C . VAL A 1 577 ? 18.484 25.453 21.734 1 97.31 577 VAL A C 1
ATOM 4559 O O . VAL A 1 577 ? 18.109 25.438 22.906 1 97.31 577 VAL A O 1
ATOM 4562 N N . HIS A 1 578 ? 19.516 26.172 21.297 1 98.25 578 HIS A N 1
ATOM 4563 C CA . HIS A 1 578 ? 20.266 27.094 22.141 1 98.25 578 HIS A CA 1
ATOM 4564 C C . HIS A 1 578 ? 19.891 28.547 21.844 1 98.25 578 HIS A C 1
ATOM 4566 O O . HIS A 1 578 ? 19.828 28.938 20.672 1 98.25 578 HIS A O 1
ATOM 4572 N N . ILE A 1 579 ? 19.594 29.312 22.906 1 98.38 579 ILE A N 1
ATOM 4573 C CA . ILE A 1 579 ? 19.188 30.703 22.781 1 98.38 579 ILE A CA 1
ATOM 4574 C C . ILE A 1 579 ? 20.328 31.625 23.219 1 98.38 579 ILE A C 1
ATOM 4576 O O . ILE A 1 579 ? 20.844 31.5 24.328 1 98.38 579 ILE A O 1
ATOM 4580 N N . ARG A 1 580 ? 20.672 32.594 22.391 1 97.5 580 ARG A N 1
ATOM 4581 C CA . ARG A 1 580 ? 21.766 33.5 22.688 1 97.5 580 ARG A CA 1
ATOM 4582 C C . ARG A 1 580 ? 21.312 34.594 23.625 1 97.5 580 ARG A C 1
ATOM 4584 O O . ARG A 1 580 ? 20.281 35.25 23.391 1 97.5 580 ARG A O 1
ATOM 4591 N N . PRO A 1 581 ? 22.125 34.906 24.656 1 96.56 581 PRO A N 1
ATOM 4592 C CA . PRO A 1 581 ? 21.766 36 25.594 1 96.56 581 PRO A CA 1
ATOM 4593 C C . PRO A 1 581 ? 21.844 37.375 24.953 1 96.56 581 PRO A C 1
ATOM 4595 O O . PRO A 1 581 ? 22.594 37.594 24 1 96.56 581 PRO A O 1
ATOM 4598 N N . GLY A 1 582 ? 21.047 38.25 25.438 1 95.62 582 GLY A N 1
ATOM 4599 C CA . GLY A 1 582 ? 21.078 39.625 25 1 95.62 582 GLY A CA 1
ATOM 4600 C C . GLY A 1 582 ? 20.359 39.875 23.688 1 95.62 582 GLY A C 1
ATOM 4601 O O . GLY A 1 582 ? 20.609 40.875 23 1 95.62 582 GLY A O 1
ATOM 4602 N N . THR A 1 583 ? 19.578 38.938 23.312 1 97.06 583 THR A N 1
ATOM 4603 C CA . THR A 1 583 ? 18.844 39.031 22.047 1 97.06 583 THR A CA 1
ATOM 4604 C C . THR A 1 583 ? 17.344 39.156 22.297 1 97.06 583 THR A C 1
ATOM 4606 O O . THR A 1 583 ? 16.891 39.062 23.438 1 97.06 583 THR A O 1
ATOM 4609 N N . ILE A 1 584 ? 16.562 39.469 21.203 1 96.56 584 ILE A N 1
ATOM 4610 C CA . ILE A 1 584 ? 15.102 39.469 21.281 1 96.56 584 ILE A CA 1
ATOM 4611 C C . ILE A 1 584 ? 14.617 38.062 21.688 1 96.56 584 ILE A C 1
ATOM 4613 O O . ILE A 1 584 ? 13.711 37.938 22.516 1 96.56 584 ILE A O 1
ATOM 4617 N N . ALA A 1 585 ? 15.305 37.031 21.172 1 98 585 ALA A N 1
ATOM 4618 C CA . ALA A 1 585 ? 14.945 35.656 21.5 1 98 585 ALA A CA 1
ATOM 4619 C C . ALA A 1 585 ? 15.07 35.406 23 1 98 585 ALA A C 1
ATOM 4621 O O . ALA A 1 585 ? 14.195 34.781 23.609 1 98 585 ALA A O 1
ATOM 4622 N N . SER A 1 586 ? 16.188 35.812 23.531 1 97.38 586 SER A N 1
ATOM 4623 C CA . SER A 1 586 ? 16.406 35.625 24.969 1 97.38 586 SER A CA 1
ATOM 4624 C C . SER A 1 586 ? 15.289 36.25 25.781 1 97.38 586 SER A C 1
ATOM 4626 O O . SER A 1 586 ? 14.828 35.688 26.766 1 97.38 586 SER A O 1
ATOM 4628 N N . LYS A 1 587 ? 14.82 37.406 25.438 1 95.88 587 LYS A N 1
ATOM 4629 C CA . LYS A 1 587 ? 13.719 38.094 26.109 1 95.88 587 LYS A CA 1
ATOM 4630 C C . LYS A 1 587 ? 12.414 37.312 25.953 1 95.88 587 LYS A C 1
ATOM 4632 O O . LYS A 1 587 ? 11.656 37.156 26.922 1 95.88 587 LYS A O 1
ATOM 4637 N N . LEU A 1 588 ? 12.18 36.906 24.734 1 96.81 588 LEU A N 1
ATOM 4638 C CA . LEU A 1 588 ? 10.953 36.156 24.453 1 96.81 588 LEU A CA 1
ATOM 4639 C C . LEU A 1 588 ? 10.891 34.875 25.297 1 96.81 588 LEU A C 1
ATOM 4641 O O . LEU A 1 588 ? 9.812 34.5 25.766 1 96.81 588 LEU A O 1
ATOM 4645 N N . TYR A 1 589 ? 12.031 34.219 25.5 1 96.94 589 TYR A N 1
ATOM 4646 C CA . TYR A 1 589 ? 12.078 32.938 26.188 1 96.94 589 TYR A CA 1
ATOM 4647 C C . TYR A 1 589 ? 12.328 33.125 27.672 1 96.94 589 TYR A C 1
ATOM 4649 O O . TYR A 1 589 ? 12.648 32.188 28.391 1 96.94 589 TYR A O 1
ATOM 4657 N N . GLY A 1 590 ? 12.297 34.344 28.172 1 93.75 590 GLY A N 1
ATOM 4658 C CA . GLY A 1 590 ? 12.391 34.625 29.594 1 93.75 590 GLY A CA 1
ATOM 4659 C C . GLY A 1 590 ? 13.781 34.406 30.156 1 93.75 590 GLY A C 1
ATOM 4660 O O . GLY A 1 590 ? 13.922 34 31.312 1 93.75 590 GLY A O 1
ATOM 4661 N N . GLY A 1 591 ? 14.742 34.438 29.312 1 93.81 591 GLY A N 1
ATOM 4662 C CA . GLY A 1 591 ? 16.109 34.281 29.766 1 93.81 591 GLY A CA 1
ATOM 4663 C C . GLY A 1 591 ? 16.609 32.875 29.719 1 93.81 591 GLY A C 1
ATOM 4664 O O . GLY A 1 591 ? 17.797 32.594 29.984 1 93.81 591 GLY A O 1
ATOM 4665 N N . ARG A 1 592 ? 15.789 31.922 29.359 1 94.94 592 ARG A N 1
ATOM 4666 C CA . ARG A 1 592 ? 16.219 30.531 29.234 1 94.94 592 ARG A CA 1
ATOM 4667 C C . ARG A 1 592 ? 17.266 30.391 28.125 1 94.94 592 ARG A C 1
ATOM 4669 O O . ARG A 1 592 ? 17.172 31.031 27.078 1 94.94 592 ARG A O 1
ATOM 4676 N N . LYS A 1 593 ? 18.203 29.516 28.344 1 96.69 593 LYS A N 1
ATOM 4677 C CA . LYS A 1 593 ? 19.281 29.312 27.391 1 96.69 593 LYS A CA 1
ATOM 4678 C C . LYS A 1 593 ? 18.984 28.141 26.453 1 96.69 593 LYS A C 1
ATOM 4680 O O . LYS A 1 593 ? 19.594 28.016 25.406 1 96.69 593 LYS A O 1
ATOM 4685 N N . VAL A 1 594 ? 18.109 27.281 26.969 1 97.19 594 VAL A N 1
ATOM 4686 C CA . VAL A 1 594 ? 17.75 26.094 26.188 1 97.19 594 VAL A CA 1
ATOM 4687 C C . VAL A 1 594 ? 16.234 25.969 26.125 1 97.19 594 VAL A C 1
ATOM 4689 O O . VAL A 1 594 ? 15.523 26.328 27.062 1 97.19 594 VAL A O 1
ATOM 4692 N N . ALA A 1 595 ? 15.734 25.594 24.984 1 96.81 595 ALA A N 1
ATOM 4693 C CA . ALA A 1 595 ? 14.312 25.281 24.781 1 96.81 595 ALA A CA 1
ATOM 4694 C C . ALA A 1 595 ? 14.141 24.109 23.828 1 96.81 595 ALA A C 1
ATOM 4696 O O . ALA A 1 595 ? 15.102 23.641 23.203 1 96.81 595 ALA A O 1
ATOM 4697 N N . SER A 1 596 ? 13 23.484 23.844 1 96.19 596 SER A N 1
ATOM 4698 C CA . SER A 1 596 ? 12.625 22.438 22.891 1 96.19 596 SER A CA 1
ATOM 4699 C C . SER A 1 596 ? 11.617 22.953 21.875 1 96.19 596 SER A C 1
ATOM 4701 O O . SER A 1 596 ? 10.562 23.469 22.25 1 96.19 596 SER A O 1
ATOM 4703 N N . GLU A 1 597 ? 11.969 22.859 20.594 1 96.88 597 GLU A N 1
ATOM 4704 C CA . GLU A 1 597 ? 11.109 23.406 19.562 1 96.88 597 GLU A CA 1
ATOM 4705 C C . GLU A 1 597 ? 10.812 22.391 18.469 1 96.88 597 GLU A C 1
ATOM 4707 O O . GLU A 1 597 ? 11.656 21.531 18.172 1 96.88 597 GLU A O 1
ATOM 4712 N N . ARG A 1 598 ? 9.641 22.453 17.875 1 96.69 598 ARG A N 1
ATOM 4713 C CA . ARG A 1 598 ? 9.172 21.516 16.875 1 96.69 598 ARG A CA 1
ATOM 4714 C C . ARG A 1 598 ? 9.789 21.828 15.508 1 96.69 598 ARG A C 1
ATOM 4716 O O . ARG A 1 598 ? 9.578 22.922 14.961 1 96.69 598 ARG A O 1
ATOM 4723 N N . HIS A 1 599 ? 10.484 20.797 14.945 1 96 599 HIS A N 1
ATOM 4724 C CA . HIS A 1 599 ? 11.172 20.984 13.68 1 96 599 HIS A CA 1
ATOM 4725 C C . HIS A 1 599 ? 10.469 20.234 12.555 1 96 599 HIS A C 1
ATOM 4727 O O . HIS A 1 599 ? 9.82 19.219 12.789 1 96 599 HIS A O 1
ATOM 4733 N N . TRP A 1 600 ? 10.57 20.766 11.328 1 95.19 600 TRP A N 1
ATOM 4734 C CA . TRP A 1 600 ? 10.094 20.156 10.094 1 95.19 600 TRP A CA 1
ATOM 4735 C C . TRP A 1 600 ? 10.758 20.781 8.883 1 95.19 600 TRP A C 1
ATOM 4737 O O . TRP A 1 600 ? 10.141 21.578 8.164 1 95.19 600 TRP A O 1
ATOM 4747 N N . HIS A 1 601 ? 12.062 20.391 8.641 1 93.56 601 HIS A N 1
ATOM 4748 C CA . HIS A 1 601 ? 12.766 21.016 7.523 1 93.56 601 HIS A CA 1
ATOM 4749 C C . HIS A 1 601 ? 13.961 20.172 7.094 1 93.56 601 HIS A C 1
ATOM 4751 O O . HIS A 1 601 ? 14.609 19.531 7.93 1 93.56 601 HIS A O 1
ATOM 4757 N N . SER A 1 602 ? 14.219 20.203 5.836 1 92.19 602 SER A N 1
ATOM 4758 C CA . SER A 1 602 ? 15.367 19.516 5.246 1 92.19 602 SER A CA 1
ATOM 4759 C C . SER A 1 602 ? 16.422 20.516 4.77 1 92.19 602 SER A C 1
ATOM 4761 O O . SER A 1 602 ? 17.547 20.141 4.477 1 92.19 602 SER A O 1
ATOM 4763 N N . TYR A 1 603 ? 16.047 21.812 4.738 1 93.75 603 TYR A N 1
ATOM 4764 C CA . TYR A 1 603 ? 16.922 22.906 4.328 1 93.75 603 TYR A CA 1
ATOM 4765 C C . TYR A 1 603 ? 17.156 23.875 5.473 1 93.75 603 TYR A C 1
ATOM 4767 O O . TYR A 1 603 ? 16.328 23.984 6.383 1 93.75 603 TYR A O 1
ATOM 4775 N N . GLY A 1 604 ? 18.266 24.5 5.469 1 95.31 604 GLY A N 1
ATOM 4776 C CA . GLY A 1 604 ? 18.625 25.469 6.492 1 95.31 604 GLY A CA 1
ATOM 4777 C C . GLY A 1 604 ? 19.625 26.5 6.004 1 95.31 604 GLY A C 1
ATOM 4778 O O . GLY A 1 604 ? 20.031 26.484 4.84 1 95.31 604 GLY A O 1
ATOM 4779 N N . ALA A 1 605 ? 19.922 27.406 6.895 1 97.88 605 ALA A N 1
ATOM 4780 C CA . ALA A 1 605 ? 20.875 28.453 6.566 1 97.88 605 ALA A CA 1
ATOM 4781 C C . ALA A 1 605 ? 22.234 27.875 6.168 1 97.88 605 ALA A C 1
ATOM 4783 O O . ALA A 1 605 ? 22.734 26.953 6.82 1 97.88 605 ALA A O 1
ATOM 4784 N N . ASN A 1 606 ? 22.703 28.375 5.043 1 97.25 606 ASN A N 1
ATOM 4785 C CA . ASN A 1 606 ? 24.062 28 4.645 1 97.25 606 ASN A CA 1
ATOM 4786 C C . ASN A 1 606 ? 25.109 28.625 5.562 1 97.25 606 ASN A C 1
ATOM 4788 O O . ASN A 1 606 ? 25.422 29.812 5.434 1 97.25 606 ASN A O 1
ATOM 4792 N N . MET A 1 607 ? 25.734 27.844 6.352 1 94.5 607 MET A N 1
ATOM 4793 C CA . MET A 1 607 ? 26.578 28.344 7.441 1 94.5 607 MET A CA 1
ATOM 4794 C C . MET A 1 607 ? 27.906 28.859 6.91 1 94.5 607 MET A C 1
ATOM 4796 O O . MET A 1 607 ? 28.609 29.609 7.594 1 94.5 607 MET A O 1
ATOM 4800 N N . SER A 1 608 ? 28.203 28.594 5.668 1 94.06 608 SER A N 1
ATOM 4801 C CA . SER A 1 608 ? 29.422 29.125 5.051 1 94.06 608 SER A CA 1
ATOM 4802 C C . SER A 1 608 ? 29.234 30.578 4.641 1 94.06 608 SER A C 1
ATOM 4804 O O . SER A 1 608 ? 30.203 31.312 4.461 1 94.06 608 SER A O 1
ATOM 4806 N N . LEU A 1 609 ? 28 31.031 4.539 1 95.19 609 LEU A N 1
ATOM 4807 C CA . LEU A 1 609 ? 27.719 32.375 4.039 1 95.19 609 LEU A CA 1
ATOM 4808 C C . LEU A 1 609 ? 27.094 33.25 5.125 1 95.19 609 LEU A C 1
ATOM 4810 O O . LEU A 1 609 ? 27.062 34.469 5.008 1 95.19 609 LEU A O 1
ATOM 4814 N N . PHE A 1 610 ? 26.641 32.656 6.203 1 95.69 610 PHE A N 1
ATOM 4815 C CA . PHE A 1 610 ? 25.812 33.344 7.188 1 95.69 610 PHE A CA 1
ATOM 4816 C C . PHE A 1 610 ? 26.625 34.438 7.906 1 95.69 610 PHE A C 1
ATOM 4818 O O . PHE A 1 610 ? 26.078 35.469 8.297 1 95.69 610 PHE A O 1
ATOM 4825 N N . CYS A 1 611 ? 27.906 34.219 8.055 1 93.88 611 CYS A N 1
ATOM 4826 C CA . CYS A 1 611 ? 28.766 35.156 8.758 1 93.88 611 CYS A CA 1
ATOM 4827 C C . CYS A 1 611 ? 28.734 36.531 8.086 1 93.88 611 CYS A C 1
ATOM 4829 O O . CYS A 1 611 ? 28.844 37.562 8.758 1 93.88 611 CYS A O 1
ATOM 4831 N N . ARG A 1 612 ? 28.531 36.531 6.832 1 95.56 612 ARG A N 1
ATOM 4832 C CA . ARG A 1 612 ? 28.469 37.781 6.074 1 95.56 612 ARG A CA 1
ATOM 4833 C C . ARG A 1 612 ? 27.234 38.594 6.434 1 95.56 612 ARG A C 1
ATOM 4835 O O . ARG A 1 612 ? 27.25 39.812 6.383 1 95.56 612 ARG A O 1
ATOM 4842 N N . LEU A 1 613 ? 26.188 37.906 6.801 1 97.69 613 LEU A N 1
ATOM 4843 C CA . LEU A 1 613 ? 24.953 38.594 7.191 1 97.69 613 LEU A CA 1
ATOM 4844 C C . LEU A 1 613 ? 25.078 39.156 8.594 1 97.69 613 LEU A C 1
ATOM 4846 O O . LEU A 1 613 ? 24.594 40.281 8.844 1 97.69 613 LEU A O 1
ATOM 4850 N N . GLU A 1 614 ? 25.719 38.438 9.453 1 95.62 614 GLU A N 1
ATOM 4851 C CA . GLU A 1 614 ? 25.906 38.875 10.82 1 95.62 614 GLU A CA 1
ATOM 4852 C C . GLU A 1 614 ? 26.734 40.188 10.859 1 95.62 614 GLU A C 1
ATOM 4854 O O . GLU A 1 614 ? 26.469 41.062 11.688 1 95.62 614 GLU A O 1
ATOM 4859 N N . GLU A 1 615 ? 27.656 40.25 9.984 1 95.62 615 GLU A N 1
ATOM 4860 C CA . GLU A 1 615 ? 28.5 41.438 9.898 1 95.62 615 GLU A CA 1
ATOM 4861 C C . GLU A 1 615 ? 27.688 42.688 9.531 1 95.62 615 GLU A C 1
ATOM 4863 O O . GLU A 1 615 ? 28.062 43.812 9.867 1 95.62 615 GLU A O 1
ATOM 4868 N N . LYS A 1 616 ? 26.594 42.438 8.906 1 96.25 616 LYS A N 1
ATOM 4869 C CA . LYS A 1 616 ? 25.766 43.562 8.438 1 96.25 616 LYS A CA 1
ATOM 4870 C C . LYS A 1 616 ? 24.578 43.781 9.359 1 96.25 616 LYS A C 1
ATOM 4872 O O . LYS A 1 616 ? 23.703 44.594 9.055 1 96.25 616 LYS A O 1
ATOM 4877 N N . GLY A 1 617 ? 24.516 43.031 10.445 1 96.19 617 GLY A N 1
ATOM 4878 C CA . GLY A 1 617 ? 23.547 43.406 11.461 1 96.19 617 GLY A CA 1
ATOM 4879 C C . GLY A 1 617 ? 22.469 42.344 11.688 1 96.19 617 GLY A C 1
ATOM 4880 O O . GLY A 1 617 ? 21.672 42.469 12.617 1 96.19 617 GLY A O 1
ATOM 4881 N N . LEU A 1 618 ? 22.406 41.344 10.82 1 97.81 618 LEU A N 1
ATOM 4882 C CA . LEU A 1 618 ? 21.484 40.25 11.078 1 97.81 618 LEU A CA 1
ATOM 4883 C C . LEU A 1 618 ? 22.016 39.312 12.156 1 97.81 618 LEU A C 1
ATOM 4885 O O . LEU A 1 618 ? 23.109 38.75 12.016 1 97.81 618 LEU A O 1
ATOM 4889 N N . VAL A 1 619 ? 21.281 39.062 13.227 1 98.25 619 VAL A N 1
ATOM 4890 C CA . VAL A 1 619 ? 21.781 38.312 14.367 1 98.25 619 VAL A CA 1
ATOM 4891 C C . VAL A 1 619 ? 21.188 36.906 14.352 1 98.25 619 VAL A C 1
ATOM 4893 O O . VAL A 1 619 ? 19.969 36.75 14.242 1 98.25 619 VAL A O 1
ATOM 4896 N N . GLY A 1 620 ? 22.078 35.906 14.422 1 98.31 620 GLY A N 1
ATOM 4897 C CA . GLY A 1 620 ? 21.625 34.562 14.742 1 98.31 620 GLY A CA 1
ATOM 4898 C C . GLY A 1 620 ? 21.375 34.344 16.219 1 98.31 620 GLY A C 1
ATOM 4899 O O . GLY A 1 620 ? 22.312 34.094 16.984 1 98.31 620 GLY A O 1
ATOM 4900 N N . SER A 1 621 ? 20.156 34.344 16.625 1 98.44 621 SER A N 1
ATOM 4901 C CA . SER A 1 621 ? 19.828 34.406 18.047 1 98.44 621 SER A CA 1
ATOM 4902 C C . SER A 1 621 ? 19.5 33.031 18.594 1 98.44 621 SER A C 1
ATOM 4904 O O . SER A 1 621 ? 19.531 32.844 19.812 1 98.44 621 SER A O 1
ATOM 4906 N N . ILE A 1 622 ? 19.078 32.062 17.781 1 98.62 622 ILE A N 1
ATOM 4907 C CA . ILE A 1 622 ? 18.797 30.703 18.203 1 98.62 622 ILE A CA 1
ATOM 4908 C C . ILE A 1 622 ? 19.594 29.703 17.359 1 98.62 622 ILE A C 1
ATOM 4910 O O . ILE A 1 622 ? 19.656 29.859 16.141 1 98.62 622 ILE A O 1
ATOM 4914 N N . TRP A 1 623 ? 20.156 28.734 17.984 1 97.94 623 TRP A N 1
ATOM 4915 C CA . TRP A 1 623 ? 21.016 27.766 17.328 1 97.94 623 TRP A CA 1
ATOM 4916 C C . TRP A 1 623 ? 20.594 26.328 17.672 1 97.94 623 TRP A C 1
ATOM 4918 O O . TRP A 1 623 ? 19.875 26.109 18.656 1 97.94 623 TRP A O 1
ATOM 4928 N N . ASP A 1 624 ? 21.031 25.406 16.797 1 95.81 624 ASP A N 1
ATOM 4929 C CA . ASP A 1 624 ? 20.812 24.016 17.141 1 95.81 624 ASP A CA 1
ATOM 4930 C C . ASP A 1 624 ? 21.625 23.625 18.375 1 95.81 624 ASP A C 1
ATOM 4932 O O . ASP A 1 624 ? 22.516 24.359 18.797 1 95.81 624 ASP A O 1
ATOM 4936 N N . SE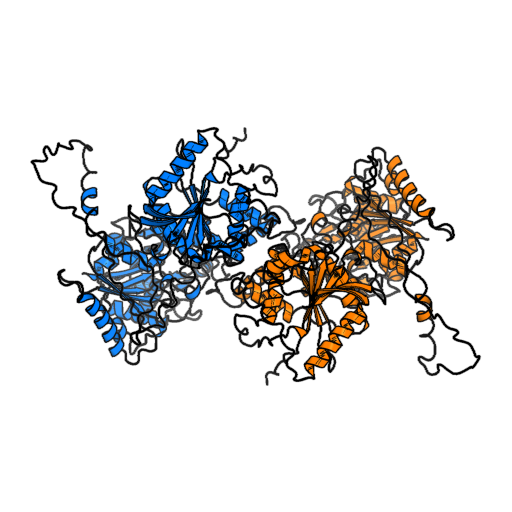R A 1 625 ? 21.344 22.453 18.906 1 94.44 625 SER A N 1
ATOM 4937 C CA . SER A 1 625 ? 21.906 22.062 20.188 1 94.44 625 SER A CA 1
ATOM 4938 C C . SER A 1 625 ? 23.422 21.859 20.078 1 94.44 625 SER A C 1
ATOM 4940 O O . SER A 1 625 ? 24.125 21.812 21.094 1 94.44 625 SER A O 1
ATOM 4942 N N . THR A 1 626 ? 23.906 21.766 18.875 1 94.5 626 THR A N 1
ATOM 4943 C CA . THR A 1 626 ? 25.344 21.594 18.672 1 94.5 626 THR A CA 1
ATOM 4944 C C . THR A 1 626 ? 26 22.906 18.234 1 94.5 626 THR A C 1
ATOM 4946 O O . THR A 1 626 ? 27.188 22.938 17.938 1 94.5 626 THR A O 1
ATOM 4949 N N . ASP A 1 627 ? 25.234 23.922 18.078 1 95.25 627 ASP A N 1
ATOM 4950 C CA . ASP A 1 627 ? 25.688 25.266 17.719 1 95.25 627 ASP A CA 1
ATOM 4951 C C . ASP A 1 627 ? 26.312 25.281 16.328 1 95.25 627 ASP A C 1
ATOM 4953 O O . ASP A 1 627 ? 27.312 25.969 16.109 1 95.25 627 ASP A O 1
ATOM 4957 N N . GLN A 1 628 ? 25.719 24.531 15.453 1 94.94 628 GLN A N 1
ATOM 4958 C CA . GLN A 1 628 ? 26.266 24.453 14.109 1 94.94 628 GLN A CA 1
ATOM 4959 C C . GLN A 1 628 ? 25.328 25.109 13.094 1 94.94 628 GLN A C 1
ATOM 4961 O O . GLN A 1 628 ? 25.75 25.484 12 1 94.94 628 GLN A O 1
ATOM 4966 N N . LEU A 1 629 ? 24.125 25.188 13.484 1 95.94 629 LEU A N 1
ATOM 4967 C CA . LEU A 1 629 ? 23.125 25.656 12.539 1 95.94 629 LEU A CA 1
ATOM 4968 C C . LEU A 1 629 ? 22.266 26.75 13.164 1 95.94 629 LEU A C 1
ATOM 4970 O O . LEU A 1 629 ? 21.719 26.578 14.258 1 95.94 629 LEU A O 1
ATOM 4974 N N . VAL A 1 630 ? 22.156 27.875 12.523 1 98 630 VAL A N 1
ATOM 4975 C CA . VAL A 1 630 ? 21.297 28.953 12.992 1 98 630 VAL A CA 1
ATOM 4976 C C . VAL A 1 630 ? 19.828 28.594 12.734 1 98 630 VAL A C 1
ATOM 4978 O O . VAL A 1 630 ? 19.469 28.203 11.625 1 98 630 VAL A O 1
ATOM 4981 N N . LEU A 1 631 ? 18.984 28.75 13.797 1 98.25 631 LEU A N 1
ATOM 4982 C CA . LEU A 1 631 ? 17.594 28.359 13.703 1 98.25 631 LEU A CA 1
ATOM 4983 C C . LEU A 1 631 ? 16.672 29.547 13.969 1 98.25 631 LEU A C 1
ATOM 4985 O O . LEU A 1 631 ? 15.453 29.453 13.812 1 98.25 631 LEU A O 1
ATOM 4989 N N . GLY A 1 632 ? 17.156 30.594 14.398 1 98.69 632 GLY A N 1
ATOM 4990 C CA . GLY A 1 632 ? 16.438 31.828 14.625 1 98.69 632 GLY A CA 1
ATOM 4991 C C . GLY A 1 632 ? 17.25 33.062 14.305 1 98.69 632 GLY A C 1
ATOM 4992 O O . GLY A 1 632 ? 18.438 33.125 14.594 1 98.69 632 GLY A O 1
ATOM 4993 N N . ILE A 1 633 ? 16.656 34.062 13.703 1 98.88 633 ILE A N 1
ATOM 4994 C CA . ILE A 1 633 ? 17.344 35.312 13.352 1 98.88 633 ILE A CA 1
ATOM 4995 C C . ILE A 1 633 ? 16.516 36.5 13.82 1 98.88 633 ILE A C 1
ATOM 4997 O O . ILE A 1 633 ? 15.305 36.406 14.031 1 98.88 633 ILE A O 1
ATOM 5001 N N . GLU A 1 634 ? 17.094 37.625 14.031 1 98.81 634 GLU A N 1
ATOM 5002 C CA . GLU A 1 634 ? 16.422 38.844 14.43 1 98.81 634 GLU A CA 1
ATOM 5003 C C . GLU A 1 634 ? 17.219 40.094 14 1 98.81 634 GLU A C 1
ATOM 5005 O O . GLU A 1 634 ? 18.391 39.969 13.656 1 98.81 634 GLU A O 1
ATOM 5010 N N . LEU A 1 635 ? 16.594 41.188 13.852 1 98.25 635 LEU A N 1
ATOM 5011 C CA . LEU A 1 635 ? 17.188 42.5 13.672 1 98.25 635 LEU A CA 1
ATOM 5012 C C . LEU A 1 635 ? 17 43.375 14.914 1 98.25 635 LEU A C 1
ATOM 5014 O O . LEU A 1 635 ? 15.906 43.875 15.148 1 98.25 635 LEU A O 1
ATOM 5018 N N . PRO A 1 636 ? 18.047 43.625 15.656 1 95.38 636 PRO A N 1
ATOM 5019 C CA . PRO A 1 636 ? 17.906 44.312 16.938 1 95.38 636 PRO A CA 1
ATOM 5020 C C . PRO A 1 636 ? 17.406 45.75 16.812 1 95.38 636 PRO A C 1
ATOM 5022 O O . PRO A 1 636 ? 16.75 46.281 17.719 1 95.38 636 PRO A O 1
ATOM 5025 N N . GLU A 1 637 ? 17.656 46.406 15.734 1 93.94 637 GLU A N 1
ATOM 5026 C CA . GLU A 1 637 ? 17.281 47.812 15.555 1 93.94 637 GLU A CA 1
ATOM 5027 C C . GLU A 1 637 ? 15.828 47.938 15.117 1 93.94 637 GLU A C 1
ATOM 5029 O O . GLU A 1 637 ? 15.289 49.062 15.086 1 93.94 637 GLU A O 1
ATOM 5034 N N . HIS A 1 638 ? 15.25 46.938 14.742 1 95.44 638 HIS A N 1
ATOM 5035 C CA . HIS A 1 638 ? 13.859 46.906 14.328 1 95.44 638 HIS A CA 1
ATOM 5036 C C . HIS A 1 638 ? 12.93 46.719 15.523 1 95.44 638 HIS A C 1
ATOM 5038 O O . HIS A 1 638 ? 13.312 46.094 16.516 1 95.44 638 HIS A O 1
ATOM 5044 N N . LYS A 1 639 ? 11.758 47.25 15.461 1 95.25 639 LYS A N 1
ATOM 5045 C CA . LYS A 1 639 ? 10.812 47.125 16.562 1 95.25 639 LYS A CA 1
ATOM 5046 C C . LYS A 1 639 ? 10.57 45.656 16.906 1 95.25 639 LYS A C 1
ATOM 5048 O O . LYS A 1 639 ? 10.555 45.281 18.078 1 95.25 639 LYS A O 1
ATOM 5053 N N . PHE A 1 640 ? 10.32 44.844 15.922 1 97.81 640 PHE A N 1
ATOM 5054 C CA . PHE A 1 640 ? 10.219 43.375 16.062 1 97.81 640 PHE A CA 1
ATOM 5055 C C . PHE A 1 640 ? 10.422 42.688 14.719 1 97.81 640 PHE A C 1
ATOM 5057 O O . PHE A 1 640 ? 9.523 42.688 13.875 1 97.81 640 PHE A O 1
ATOM 5064 N N . PHE A 1 641 ? 11.523 42.188 14.453 1 98.56 641 PHE A N 1
ATOM 5065 C CA . PHE A 1 641 ? 11.883 41.375 13.297 1 98.56 641 PHE A CA 1
ATOM 5066 C C . PHE A 1 641 ? 12.484 40.031 13.734 1 98.56 641 PHE A C 1
ATOM 5068 O O . PHE A 1 641 ? 13.641 40 14.156 1 98.56 641 PHE A O 1
ATOM 5075 N N . PHE A 1 642 ? 11.688 39.031 13.695 1 98.69 642 PHE A N 1
ATOM 5076 C CA . PHE A 1 642 ? 12.055 37.719 14.242 1 98.69 642 PHE A CA 1
ATOM 5077 C C . PHE A 1 642 ? 11.602 36.594 13.328 1 98.69 642 PHE A C 1
ATOM 5079 O O . PHE A 1 642 ? 10.523 36.656 12.742 1 98.69 642 PHE A O 1
ATOM 5086 N N . ALA A 1 643 ? 12.453 35.594 13.102 1 98.81 643 ALA A N 1
ATOM 5087 C CA . ALA A 1 643 ? 12.102 34.438 12.258 1 98.81 643 ALA A CA 1
ATOM 5088 C C . ALA A 1 643 ? 12.766 33.188 12.75 1 98.81 643 ALA A C 1
ATOM 5090 O O . ALA A 1 643 ? 13.875 33.219 13.297 1 98.81 643 ALA A O 1
ATOM 5091 N N . THR A 1 644 ? 12.094 32.062 12.594 1 98.75 644 THR A N 1
ATOM 5092 C CA . THR A 1 644 ? 12.625 30.797 13.055 1 98.75 644 THR A CA 1
ATOM 5093 C C . THR A 1 644 ? 12.555 29.75 11.945 1 98.75 644 THR A C 1
ATOM 5095 O O . THR A 1 644 ? 11.672 29.812 11.086 1 98.75 644 THR A O 1
ATOM 5098 N N . GLN A 1 645 ? 13.555 28.828 11.984 1 98.38 645 GLN A N 1
ATOM 5099 C CA . GLN A 1 645 ? 13.516 27.688 11.07 1 98.38 645 GLN A CA 1
ATOM 5100 C C . GLN A 1 645 ? 12.539 26.625 11.555 1 98.38 645 GLN A C 1
ATOM 5102 O O . GLN A 1 645 ? 11.953 25.906 10.742 1 98.38 645 GLN A O 1
ATOM 5107 N N . PHE A 1 646 ? 12.43 26.547 12.914 1 97.94 646 PHE A N 1
ATOM 5108 C CA . PHE A 1 646 ? 11.477 25.609 13.484 1 97.94 646 PHE A CA 1
ATOM 5109 C C . PHE A 1 646 ? 10.07 26.188 13.484 1 97.94 646 PHE A C 1
ATOM 5111 O O . PHE A 1 646 ? 9.844 27.281 12.969 1 97.94 646 PHE A O 1
ATOM 5118 N N . HIS A 1 647 ? 9.078 25.422 14 1 98.38 647 HIS A N 1
ATOM 5119 C CA . HIS A 1 647 ? 7.656 25.75 13.914 1 98.38 647 HIS A CA 1
ATOM 5120 C C . HIS A 1 647 ? 7.031 25.891 15.297 1 98.38 647 HIS A C 1
ATOM 5122 O O . HIS A 1 647 ? 6.363 24.969 15.773 1 98.38 647 HIS A O 1
ATOM 5128 N N . PRO A 1 648 ? 7.137 27.062 15.867 1 98.25 648 PRO A N 1
ATOM 5129 C CA . PRO A 1 648 ? 6.57 27.266 17.203 1 98.25 648 PRO A CA 1
ATOM 5130 C C . PRO A 1 648 ? 5.051 27.125 17.219 1 98.25 648 PRO A C 1
ATOM 5132 O O . PRO A 1 648 ? 4.461 26.875 18.281 1 98.25 648 PRO A O 1
ATOM 5135 N N . GLU A 1 649 ? 4.395 27.312 16.031 1 97.56 649 GLU A N 1
ATOM 5136 C CA . GLU A 1 649 ? 2.939 27.234 15.961 1 97.56 649 GLU A CA 1
ATOM 5137 C C . GLU A 1 649 ? 2.432 25.859 16.328 1 97.56 649 GLU A C 1
ATOM 5139 O O . GLU A 1 649 ? 1.305 25.703 16.812 1 97.56 649 GLU A O 1
ATOM 5144 N N . PHE A 1 650 ? 3.24 24.797 16.109 1 97.5 650 PHE A N 1
ATOM 5145 C CA . PHE A 1 650 ? 2.803 23.438 16.391 1 97.5 650 PHE A CA 1
ATOM 5146 C C . PHE A 1 650 ? 2.812 23.172 17.891 1 97.5 650 PHE A C 1
ATOM 5148 O O . PHE A 1 650 ? 2.125 22.266 18.375 1 97.5 650 PHE A O 1
ATOM 5155 N N . ALA A 1 651 ? 3.607 23.938 18.641 1 96.06 651 ALA A N 1
ATOM 5156 C CA . ALA A 1 651 ? 3.713 23.719 20.078 1 96.06 651 ALA A CA 1
ATOM 5157 C C . ALA A 1 651 ? 2.814 24.688 20.844 1 96.06 651 ALA A C 1
ATOM 5159 O O . ALA A 1 651 ? 2.719 24.625 22.062 1 96.06 651 ALA A O 1
ATOM 5160 N N . SER A 1 652 ? 2.139 25.594 20.125 1 95.31 652 SER A N 1
ATOM 5161 C CA . SER A 1 652 ? 1.248 26.547 20.766 1 95.31 652 SER A CA 1
ATOM 5162 C C . SER A 1 652 ? -0.063 25.891 21.188 1 95.31 652 SER A C 1
ATOM 5164 O O . SER A 1 652 ? -0.647 25.125 20.438 1 95.31 652 SER A O 1
ATOM 5166 N N . LYS A 1 653 ? -0.484 26.156 22.375 1 92.31 653 LYS A N 1
ATOM 5167 C CA . LYS A 1 653 ? -1.723 25.594 22.906 1 92.31 653 LYS A CA 1
ATOM 5168 C C . LYS A 1 653 ? -2.746 26.703 23.172 1 92.31 653 LYS A C 1
ATOM 5170 O O . LYS A 1 653 ? -2.391 27.875 23.281 1 92.31 653 LYS A O 1
ATOM 5175 N N . HIS A 1 654 ? -4.016 26.266 23.297 1 87.19 654 HIS A N 1
ATOM 5176 C CA . HIS A 1 654 ? -5.07 27.234 23.578 1 87.19 654 HIS A CA 1
ATOM 5177 C C . HIS A 1 654 ? -4.875 27.891 24.938 1 87.19 654 HIS A C 1
ATOM 5179 O O . HIS A 1 654 ? -5.082 29.094 25.078 1 87.19 654 HIS A O 1
ATOM 5185 N N . ARG A 1 655 ? -4.387 27.125 25.891 1 84.12 655 ARG A N 1
ATOM 5186 C CA . ARG A 1 655 ? -4.266 27.625 27.25 1 84.12 655 ARG A CA 1
ATOM 5187 C C . ARG A 1 655 ? -2.844 28.109 27.531 1 84.12 655 ARG A C 1
ATOM 5189 O O . ARG A 1 655 ? -2.592 28.766 28.562 1 84.12 655 ARG A O 1
ATOM 5196 N N . ALA A 1 656 ? -1.988 27.812 26.688 1 89.88 656 ALA A N 1
ATOM 5197 C CA . ALA A 1 656 ? -0.591 28.203 26.828 1 89.88 656 ALA A CA 1
ATOM 5198 C C . ALA A 1 656 ? 0.017 28.562 25.484 1 89.88 656 ALA A C 1
ATOM 5200 O O . ALA A 1 656 ? 0.822 27.812 24.938 1 89.88 656 ALA A O 1
ATOM 5201 N N . PRO A 1 657 ? -0.332 29.766 25 1 93.25 657 PRO A N 1
ATOM 5202 C CA . PRO A 1 657 ? 0.213 30.172 23.703 1 93.25 657 PRO A CA 1
ATOM 5203 C C . PRO A 1 657 ? 1.737 30.25 23.703 1 93.25 657 PRO A C 1
ATOM 5205 O O . PRO A 1 657 ? 2.342 30.609 24.719 1 93.25 657 PRO A O 1
ATOM 5208 N N . HIS A 1 658 ? 2.379 29.969 22.656 1 96.88 658 HIS A N 1
ATOM 5209 C CA . HIS A 1 658 ? 3.832 29.953 22.531 1 96.88 658 HIS A CA 1
ATOM 5210 C C . HIS A 1 658 ? 4.414 31.344 22.703 1 96.88 658 HIS A C 1
ATOM 5212 O O . HIS A 1 658 ? 3.854 32.312 22.188 1 96.88 658 HIS A O 1
ATOM 5218 N N . GLU A 1 659 ? 5.531 31.5 23.266 1 96.31 659 GLU A N 1
ATOM 5219 C CA . GLU A 1 659 ? 6.168 32.75 23.656 1 96.31 659 GLU A CA 1
ATOM 5220 C C . GLU A 1 659 ? 6.488 33.625 22.438 1 96.31 659 GLU A C 1
ATOM 5222 O O . GLU A 1 659 ? 6.414 34.844 22.5 1 96.31 659 GLU A O 1
ATOM 5227 N N . ILE A 1 660 ? 6.781 33 21.375 1 98.06 660 ILE A N 1
ATOM 5228 C CA . ILE A 1 660 ? 7.141 33.75 20.156 1 98.06 660 ILE A CA 1
ATOM 5229 C C . ILE A 1 660 ? 5.914 34.469 19.625 1 98.06 660 ILE A C 1
ATOM 5231 O O . ILE A 1 660 ? 6.008 35.625 19.203 1 98.06 660 ILE A O 1
ATOM 5235 N N . PHE A 1 661 ? 4.773 33.844 19.609 1 97.69 661 PHE A N 1
ATOM 5236 C CA . PHE A 1 661 ? 3.543 34.469 19.156 1 97.69 661 PHE A CA 1
ATOM 5237 C C . PHE A 1 661 ? 3.107 35.562 20.109 1 97.69 661 PHE A C 1
ATOM 5239 O O . PHE A 1 661 ? 2.57 36.594 19.703 1 97.69 661 PHE A O 1
ATOM 5246 N N . VAL A 1 662 ? 3.34 35.344 21.375 1 96 662 VAL A N 1
ATOM 5247 C CA . VAL A 1 662 ? 3.053 36.375 22.375 1 96 662 VAL A CA 1
ATOM 5248 C C . VAL A 1 662 ? 3.893 37.625 22.094 1 96 662 VAL A C 1
ATOM 5250 O O . VAL A 1 662 ? 3.375 38.75 22.078 1 96 662 VAL A O 1
ATOM 5253 N N . GLY A 1 663 ? 5.199 37.406 21.859 1 96.75 663 GLY A N 1
ATOM 5254 C CA . GLY A 1 663 ? 6.082 38.5 21.531 1 96.75 663 GLY A CA 1
ATOM 5255 C C . GLY A 1 663 ? 5.652 39.25 20.281 1 96.75 663 GLY A C 1
ATOM 5256 O O . GLY A 1 663 ? 5.688 40.5 20.266 1 96.75 663 GLY A O 1
ATOM 5257 N N . PHE A 1 664 ? 5.211 38.625 19.297 1 97.62 664 PHE A N 1
ATOM 5258 C CA . PHE A 1 664 ? 4.766 39.219 18.047 1 97.62 664 PHE A CA 1
ATOM 5259 C C . PHE A 1 664 ? 3.539 40.094 18.266 1 97.62 664 PHE A C 1
ATOM 5261 O O . PHE A 1 664 ? 3.51 41.25 17.844 1 97.62 664 PHE A O 1
ATOM 5268 N N . ILE A 1 665 ? 2.562 39.5 18.938 1 95.06 665 ILE A N 1
ATOM 5269 C CA . ILE A 1 665 ? 1.309 40.219 19.156 1 95.06 665 ILE A CA 1
ATOM 5270 C C . ILE A 1 665 ? 1.556 41.438 20.031 1 95.06 665 ILE A C 1
ATOM 5272 O O . ILE A 1 665 ? 1.014 42.531 19.766 1 95.06 665 ILE A O 1
ATOM 5276 N N . GLU A 1 666 ? 2.379 41.344 21.031 1 94.12 666 GLU A N 1
ATOM 5277 C CA . GLU A 1 666 ? 2.689 42.469 21.891 1 94.12 666 GLU A CA 1
ATOM 5278 C C . GLU A 1 666 ? 3.365 43.594 21.109 1 94.12 666 GLU A C 1
ATOM 5280 O O . GLU A 1 666 ? 3.152 44.781 21.391 1 94.12 666 GLU A O 1
ATOM 5285 N N . SER A 1 667 ? 4.156 43.219 20.109 1 95.62 667 SER A N 1
ATOM 5286 C CA . SER A 1 667 ? 4.895 44.219 19.312 1 95.62 667 SER A CA 1
ATOM 5287 C C . SER A 1 667 ? 3.953 45.031 18.453 1 95.62 667 SER A C 1
ATOM 5289 O O . SER A 1 667 ? 4.305 46.125 18.016 1 95.62 667 SER A O 1
ATOM 5291 N N . LEU A 1 668 ? 2.773 44.5 18.188 1 93.81 668 LEU A N 1
ATOM 5292 C CA . LEU A 1 668 ? 1.805 45.219 17.359 1 93.81 668 LEU A CA 1
ATOM 5293 C C . LEU A 1 668 ? 1.292 46.469 18.062 1 93.81 668 LEU A C 1
ATOM 5295 O O . LEU A 1 668 ? 0.734 47.344 17.438 1 93.81 668 LEU A O 1
ATOM 5299 N N . TYR A 1 669 ? 1.472 46.531 19.312 1 88.75 669 TYR A N 1
ATOM 5300 C CA . TYR A 1 669 ? 0.925 47.625 20.109 1 88.75 669 TYR A CA 1
ATOM 5301 C C . TYR A 1 669 ? 2.033 48.562 20.609 1 88.75 669 TYR A C 1
ATOM 5303 O O . TYR A 1 669 ? 1.775 49.5 21.375 1 88.75 669 TYR A O 1
ATOM 5311 N N . LYS A 1 670 ? 3.217 48.312 20.281 1 83.31 670 LYS A N 1
ATOM 5312 C CA . LYS A 1 670 ? 4.328 49.188 20.594 1 83.31 670 LYS A CA 1
ATOM 5313 C C . LYS A 1 670 ? 4.488 50.281 19.516 1 83.31 670 LYS A C 1
ATOM 5315 O O . LYS A 1 670 ? 4.242 50 18.328 1 83.31 670 LYS A O 1
ATOM 5320 N N . MET B 1 1 ? 2.117 16.406 -35.906 1 21.02 1 MET B N 1
ATOM 5321 C CA . MET B 1 1 ? 0.773 15.906 -36.188 1 21.02 1 MET B CA 1
ATOM 5322 C C . MET B 1 1 ? 0.44 14.727 -35.281 1 21.02 1 MET B C 1
ATOM 5324 O O . MET B 1 1 ? 0.961 13.625 -35.469 1 21.02 1 MET B O 1
ATOM 5328 N N . ALA B 1 2 ? 0.235 15.016 -34.062 1 26.81 2 ALA B N 1
ATOM 5329 C CA . ALA B 1 2 ? -0.121 14.023 -33.062 1 26.81 2 ALA B CA 1
ATOM 5330 C C . ALA B 1 2 ? -1.272 13.141 -33.531 1 26.81 2 ALA B C 1
ATOM 5332 O O . ALA B 1 2 ? -2.348 13.641 -33.875 1 26.81 2 ALA B O 1
ATOM 5333 N N . ASP B 1 3 ? -0.973 12.195 -34.188 1 24.81 3 ASP B N 1
ATOM 5334 C CA . ASP B 1 3 ? -1.997 11.281 -34.688 1 24.81 3 ASP B CA 1
ATOM 5335 C C . ASP B 1 3 ? -3.045 10.992 -33.594 1 24.81 3 ASP B C 1
ATOM 5337 O O . ASP B 1 3 ? -2.703 10.719 -32.469 1 24.81 3 ASP B O 1
ATOM 5341 N N . ALA B 1 4 ? -4.168 11.57 -33.75 1 29.25 4 ALA B N 1
ATOM 5342 C CA . ALA B 1 4 ? -5.398 11.305 -33 1 29.25 4 ALA B CA 1
ATOM 5343 C C . ALA B 1 4 ? -5.562 9.812 -32.719 1 29.25 4 ALA B C 1
ATOM 5345 O O . ALA B 1 4 ? -5.695 9.016 -33.656 1 29.25 4 ALA B O 1
ATOM 5346 N N . VAL B 1 5 ? -4.816 9.344 -31.75 1 32.69 5 VAL B N 1
ATOM 5347 C CA . VAL B 1 5 ? -5.121 7.969 -31.375 1 32.69 5 VAL B CA 1
ATOM 5348 C C . VAL B 1 5 ? -6.621 7.715 -31.516 1 32.69 5 VAL B C 1
ATOM 5350 O O . VAL B 1 5 ? -7.434 8.375 -30.859 1 32.69 5 VAL B O 1
ATOM 5353 N N . GLU B 1 6 ? -7.094 7.359 -32.594 1 35.38 6 GLU B N 1
ATOM 5354 C CA . GLU B 1 6 ? -8.453 6.859 -32.781 1 35.38 6 GLU B CA 1
ATOM 5355 C C . GLU B 1 6 ? -8.938 6.113 -31.531 1 35.38 6 GLU B C 1
ATOM 5357 O O . GLU B 1 6 ? -8.289 5.172 -31.078 1 35.38 6 GLU B O 1
ATOM 5362 N N . THR B 1 7 ? -9.516 6.727 -30.609 1 43.19 7 THR B N 1
ATOM 5363 C CA . THR B 1 7 ? -10.164 6.137 -29.438 1 43.19 7 THR B CA 1
ATOM 5364 C C . THR B 1 7 ? -10.852 4.824 -29.812 1 43.19 7 THR B C 1
ATOM 5366 O O . THR B 1 7 ? -11.898 4.828 -30.453 1 43.19 7 THR B O 1
ATOM 5369 N N . THR B 1 8 ? -10.188 3.867 -30.422 1 48.03 8 THR B N 1
ATOM 5370 C CA . THR B 1 8 ? -10.758 2.57 -30.75 1 48.03 8 THR B CA 1
ATOM 5371 C C . THR B 1 8 ? -11.695 2.086 -29.656 1 48.03 8 THR B C 1
ATOM 5373 O O . THR B 1 8 ? -11.336 2.102 -28.469 1 48.03 8 THR B O 1
ATOM 5376 N N . SER B 1 9 ? -13.023 1.991 -29.875 1 63.41 9 SER B N 1
ATOM 5377 C CA . SER B 1 9 ? -14.156 1.495 -29.109 1 63.41 9 SER B CA 1
ATOM 5378 C C . SER B 1 9 ? -13.914 0.073 -28.609 1 63.41 9 SER B C 1
ATOM 5380 O O . SER B 1 9 ? -13.445 -0.781 -29.375 1 63.41 9 SER B O 1
ATOM 5382 N N . ASN B 1 10 ? -13.562 -0.21 -27.328 1 81.69 10 ASN B N 1
ATOM 5383 C CA . ASN B 1 10 ? -13.391 -1.516 -26.703 1 81.69 10 ASN B CA 1
ATOM 5384 C C . ASN B 1 10 ? -14.711 -2.055 -26.156 1 81.69 10 ASN B C 1
ATOM 5386 O O . ASN B 1 10 ? -15.633 -1.284 -25.875 1 81.69 10 ASN B O 1
ATOM 5390 N N . ARG B 1 11 ? -14.875 -3.316 -26.375 1 90.06 11 ARG B N 1
ATOM 5391 C CA . ARG B 1 11 ? -15.969 -4.031 -25.734 1 90.06 11 ARG B CA 1
ATOM 5392 C C . ARG B 1 11 ? -15.461 -4.875 -24.562 1 90.06 11 ARG B C 1
ATOM 5394 O O . ARG B 1 11 ? -14.297 -5.266 -24.531 1 90.06 11 ARG B O 1
ATOM 5401 N N . PHE B 1 12 ? -16.438 -5.121 -23.562 1 94.75 12 PHE B N 1
ATOM 5402 C CA . PHE B 1 12 ? -16 -5.789 -22.344 1 94.75 12 PHE B CA 1
ATOM 5403 C C . PHE B 1 12 ? -16.891 -6.988 -22.047 1 94.75 12 PHE B C 1
ATOM 5405 O O . PHE B 1 12 ? -18.109 -6.922 -22.219 1 94.75 12 PHE B O 1
ATOM 5412 N N . ILE B 1 13 ? -16.281 -8.07 -21.672 1 96 13 ILE B N 1
ATOM 5413 C CA . ILE B 1 13 ? -16.969 -9.156 -21 1 96 13 ILE B CA 1
ATOM 5414 C C . ILE B 1 13 ? -16.531 -9.227 -19.547 1 96 13 ILE B C 1
ATOM 5416 O O . ILE B 1 13 ? -15.391 -9.57 -19.25 1 96 13 ILE B O 1
ATOM 5420 N N . PHE B 1 14 ? -17.453 -8.914 -18.672 1 95.38 14 PHE B N 1
ATOM 5421 C CA . PHE B 1 14 ? -17.172 -9.008 -17.25 1 95.38 14 PHE B CA 1
ATOM 5422 C C . PHE B 1 14 ? -17.703 -10.32 -16.672 1 95.38 14 PHE B C 1
ATOM 5424 O O . PHE B 1 14 ? -18.859 -10.688 -16.906 1 95.38 14 PHE B O 1
ATOM 5431 N N . ILE B 1 15 ? -16.812 -11 -15.977 1 94.88 15 ILE B N 1
ATOM 5432 C CA . ILE B 1 15 ? -17.172 -12.266 -15.352 1 94.88 15 ILE B CA 1
ATOM 5433 C C . ILE B 1 15 ? -16.953 -12.164 -13.836 1 94.88 15 ILE B C 1
ATOM 5435 O O . ILE B 1 15 ? -15.875 -11.805 -13.383 1 94.88 15 ILE B O 1
ATOM 5439 N N . PHE B 1 16 ? -17.938 -12.414 -13.016 1 91.88 16 PHE B N 1
ATOM 5440 C CA . PHE B 1 16 ? -17.859 -12.344 -11.562 1 91.88 16 PHE B CA 1
ATOM 5441 C C . PHE B 1 16 ? -18.766 -13.391 -10.914 1 91.88 16 PHE B C 1
ATOM 5443 O O . PHE B 1 16 ? -19.438 -14.156 -11.617 1 91.88 16 PHE B O 1
ATOM 5450 N N . SER B 1 17 ? -18.625 -13.523 -9.586 1 88.44 17 SER B N 1
ATOM 5451 C CA . SER B 1 17 ? -19.359 -14.57 -8.891 1 88.44 17 SER B CA 1
ATOM 5452 C C . SER B 1 17 ? -19.766 -14.125 -7.492 1 88.44 17 SER B C 1
ATOM 5454 O O . SER B 1 17 ? -19.219 -13.164 -6.957 1 88.44 17 SER B O 1
ATOM 5456 N N . ASP B 1 18 ? -20.75 -14.805 -6.926 1 80.44 18 ASP B N 1
ATOM 5457 C CA . ASP B 1 18 ? -21.125 -14.625 -5.523 1 80.44 18 ASP B CA 1
ATOM 5458 C C . ASP B 1 18 ? -20.406 -15.648 -4.633 1 80.44 18 ASP B C 1
ATOM 5460 O O . ASP B 1 18 ? -20.578 -15.633 -3.412 1 80.44 18 ASP B O 1
ATOM 5464 N N . GLU B 1 19 ? -19.656 -16.469 -5.27 1 75.69 19 GLU B N 1
ATOM 5465 C CA . GLU B 1 19 ? -18.859 -17.484 -4.562 1 75.69 19 GLU B CA 1
ATOM 5466 C C . GLU B 1 19 ? -17.375 -17.297 -4.828 1 75.69 19 GLU B C 1
ATOM 5468 O O . GLU B 1 19 ? -16.984 -16.578 -5.754 1 75.69 19 GLU B O 1
ATOM 5473 N N . THR B 1 20 ? -16.641 -17.859 -3.809 1 67.94 20 THR B N 1
ATOM 5474 C CA . THR B 1 20 ? -15.195 -17.875 -4.031 1 67.94 20 THR B CA 1
ATOM 5475 C C . THR B 1 20 ? -14.766 -19.203 -4.664 1 67.94 20 THR B C 1
ATOM 5477 O O . THR B 1 20 ? -14.578 -20.203 -3.961 1 67.94 20 THR B O 1
ATOM 5480 N N . ASN B 1 21 ? -14.953 -19.344 -6.012 1 63.09 21 ASN B N 1
ATOM 5481 C CA . ASN B 1 21 ? -14.547 -20.594 -6.652 1 63.09 21 ASN B CA 1
ATOM 5482 C C . ASN B 1 21 ? -13.906 -20.344 -8.016 1 63.09 21 ASN B C 1
ATOM 5484 O O . ASN B 1 21 ? -13.773 -19.188 -8.445 1 63.09 21 ASN B O 1
ATOM 5488 N N . THR B 1 22 ? -13.43 -21.375 -8.648 1 67.62 22 THR B N 1
ATOM 5489 C CA . THR B 1 22 ? -12.695 -21.312 -9.914 1 67.62 22 THR B CA 1
ATOM 5490 C C . THR B 1 22 ? -13.648 -21.406 -11.094 1 67.62 22 THR B C 1
ATOM 5492 O O . THR B 1 22 ? -13.219 -21.453 -12.25 1 67.62 22 THR B O 1
ATOM 5495 N N . SER B 1 23 ? -14.891 -21.344 -10.797 1 77.56 23 SER B N 1
ATOM 5496 C CA . SER B 1 23 ? -15.844 -21.453 -11.891 1 77.56 23 SER B CA 1
ATOM 5497 C C . SER B 1 23 ? -15.766 -20.25 -12.82 1 77.56 23 SER B C 1
ATOM 5499 O O . SER B 1 23 ? -15.906 -20.375 -14.039 1 77.56 23 SER B O 1
ATOM 5501 N N . LYS B 1 24 ? -15.477 -19.156 -12.297 1 88.06 24 LYS B N 1
ATOM 5502 C CA . LYS B 1 24 ? -15.305 -17.953 -13.094 1 88.06 24 LYS B CA 1
ATOM 5503 C C . LYS B 1 24 ? -14.172 -18.109 -14.102 1 88.06 24 LYS B C 1
ATOM 5505 O O . LYS B 1 24 ? -14.312 -17.719 -15.266 1 88.06 24 LYS B O 1
ATOM 5510 N N . THR B 1 25 ? -13.117 -18.734 -13.625 1 91 25 THR B N 1
ATOM 5511 C CA . THR B 1 25 ? -11.93 -18.844 -14.469 1 91 25 THR B CA 1
ATOM 5512 C C . THR B 1 25 ? -12.164 -19.844 -15.594 1 91 25 THR B C 1
ATOM 5514 O O . THR B 1 25 ? -11.656 -19.672 -16.703 1 91 25 THR B O 1
ATOM 5517 N N . ALA B 1 26 ? -12.898 -20.922 -15.242 1 88.75 26 ALA B N 1
ATOM 5518 C CA . ALA B 1 26 ? -13.258 -21.875 -16.297 1 88.75 26 ALA B CA 1
ATOM 5519 C C . ALA B 1 26 ? -14.016 -21.188 -17.422 1 88.75 26 ALA B C 1
ATOM 5521 O O . ALA B 1 26 ? -13.734 -21.406 -18.594 1 88.75 26 ALA B O 1
ATOM 5522 N N . LEU B 1 27 ? -14.961 -20.391 -17.062 1 89.81 27 LEU B N 1
ATOM 5523 C CA . LEU B 1 27 ? -15.734 -19.656 -18.062 1 89.81 27 LEU B CA 1
ATOM 5524 C C . LEU B 1 27 ? -14.844 -18.734 -18.875 1 89.81 27 LEU B C 1
ATOM 5526 O O . LEU B 1 27 ? -14.984 -18.641 -20.094 1 89.81 27 LEU B O 1
ATOM 5530 N N . SER B 1 28 ? -13.969 -18.016 -18.203 1 92.94 28 SER B N 1
ATOM 5531 C CA . SER B 1 28 ? -13.008 -17.172 -18.891 1 92.94 28 SER B CA 1
ATOM 5532 C C . SER B 1 28 ? -12.188 -17.969 -19.906 1 92.94 28 SER B C 1
ATOM 5534 O O . SER B 1 28 ? -11.938 -17.5 -21.016 1 92.94 28 SER B O 1
ATOM 5536 N N . ALA B 1 29 ? -11.75 -19.125 -19.469 1 92 29 ALA B N 1
ATOM 5537 C CA . ALA B 1 29 ? -10.93 -19.984 -20.328 1 92 29 ALA B CA 1
ATOM 5538 C C . ALA B 1 29 ? -11.703 -20.438 -21.562 1 92 29 ALA B C 1
ATOM 5540 O O . ALA B 1 29 ? -11.156 -20.469 -22.672 1 92 29 ALA B O 1
ATOM 5541 N N . TYR B 1 30 ? -13.008 -20.766 -21.391 1 88.69 30 TYR B N 1
ATOM 5542 C CA . TYR B 1 30 ? -13.852 -21.172 -22.5 1 88.69 30 TYR B CA 1
ATOM 5543 C C . TYR B 1 30 ? -13.984 -20.047 -23.531 1 88.69 30 TYR B C 1
ATOM 5545 O O . TYR B 1 30 ? -13.82 -20.281 -24.719 1 88.69 30 TYR B O 1
ATOM 5553 N N . ILE B 1 31 ? -14.242 -18.906 -23.016 1 91.5 31 ILE B N 1
ATOM 5554 C CA . ILE B 1 31 ? -14.453 -17.766 -23.891 1 91.5 31 ILE B CA 1
ATOM 5555 C C . ILE B 1 31 ? -13.141 -17.391 -24.594 1 91.5 31 ILE B C 1
ATOM 5557 O O . ILE B 1 31 ? -13.117 -17.188 -25.797 1 91.5 31 ILE B O 1
ATOM 5561 N N . ALA B 1 32 ? -12.062 -17.375 -23.875 1 93.31 32 ALA B N 1
ATOM 5562 C CA . ALA B 1 32 ? -10.758 -17.047 -24.438 1 93.31 32 ALA B CA 1
ATOM 5563 C C . ALA B 1 32 ? -10.352 -18.062 -25.5 1 93.31 32 ALA B C 1
ATOM 5565 O O . ALA B 1 32 ? -9.805 -17.688 -26.547 1 93.31 32 ALA B O 1
ATOM 5566 N N . SER B 1 33 ? -10.539 -19.328 -25.172 1 90.5 33 SER B N 1
ATOM 5567 C CA . SER B 1 33 ? -10.195 -20.375 -26.109 1 90.5 33 SER B CA 1
ATOM 5568 C C . SER B 1 33 ? -10.945 -20.219 -27.438 1 90.5 33 SER B C 1
ATOM 5570 O O . SER B 1 33 ? -10.367 -20.391 -28.5 1 90.5 33 SER B O 1
ATOM 5572 N N . HIS B 1 34 ? -12.227 -19.859 -27.359 1 87.38 34 HIS B N 1
ATOM 5573 C CA . HIS B 1 34 ? -13.023 -19.641 -28.562 1 87.38 34 HIS B CA 1
ATOM 5574 C C . HIS B 1 34 ? -12.492 -18.453 -29.359 1 87.38 34 HIS B C 1
ATOM 5576 O O . HIS B 1 34 ? -12.305 -18.547 -30.578 1 87.38 34 HIS B O 1
ATOM 5582 N N . LEU B 1 35 ? -12.281 -17.375 -28.703 1 90.19 35 LEU B N 1
ATOM 5583 C CA . LEU B 1 35 ? -11.789 -16.188 -29.375 1 90.19 35 LEU B CA 1
ATOM 5584 C C . LEU B 1 35 ? -10.414 -16.422 -29.984 1 90.19 35 LEU B C 1
ATOM 5586 O O . LEU B 1 35 ? -10.109 -15.914 -31.062 1 90.19 35 LEU B O 1
ATOM 5590 N N . ASP B 1 36 ? -9.602 -17.219 -29.266 1 90.5 36 ASP B N 1
ATOM 5591 C CA . ASP B 1 36 ? -8.266 -17.547 -29.734 1 90.5 36 ASP B CA 1
ATOM 5592 C C . ASP B 1 36 ? -8.32 -18.344 -31.031 1 90.5 36 ASP B C 1
ATOM 5594 O O . ASP B 1 36 ? -7.57 -18.062 -31.969 1 90.5 36 ASP B O 1
ATOM 5598 N N . ARG B 1 37 ? -9.18 -19.234 -31.141 1 84.88 37 ARG B N 1
ATOM 5599 C CA . ARG B 1 37 ? -9.328 -20.078 -32.312 1 84.88 37 ARG B CA 1
ATOM 5600 C C . ARG B 1 37 ? -9.805 -19.266 -33.531 1 84.88 37 ARG B C 1
ATOM 5602 O O . ARG B 1 37 ? -9.445 -19.562 -34.656 1 84.88 37 ARG B O 1
ATOM 5609 N N . MET B 1 38 ? -10.57 -18.266 -33.188 1 85.56 38 MET B N 1
ATOM 5610 C CA . MET B 1 38 ? -11.094 -17.406 -34.25 1 85.56 38 MET B CA 1
ATOM 5611 C C . MET B 1 38 ? -10.094 -16.312 -34.594 1 85.56 38 MET B C 1
ATOM 5613 O O . MET B 1 38 ? -10.352 -15.484 -35.469 1 85.56 38 MET B O 1
ATOM 5617 N N . HIS B 1 39 ? -8.984 -16.234 -33.938 1 89.56 39 HIS B N 1
ATOM 5618 C CA . HIS B 1 39 ? -7.988 -15.18 -34.094 1 89.56 39 HIS B CA 1
ATOM 5619 C C . HIS B 1 39 ? -8.625 -13.805 -33.938 1 89.56 39 HIS B C 1
ATOM 5621 O O . HIS B 1 39 ? -8.328 -12.883 -34.688 1 89.56 39 HIS B O 1
ATOM 5627 N N . TYR B 1 40 ? -9.594 -13.75 -33.031 1 89.94 40 TYR B N 1
ATOM 5628 C CA . TYR B 1 40 ? -10.25 -12.492 -32.688 1 89.94 40 TYR B CA 1
ATOM 5629 C C . TYR B 1 40 ? -9.383 -11.672 -31.75 1 89.94 40 TYR B C 1
ATOM 5631 O O . TYR B 1 40 ? -8.766 -12.227 -30.828 1 89.94 40 TYR B O 1
ATOM 5639 N N . PRO B 1 41 ? -9.336 -10.344 -32 1 93.12 41 PRO B N 1
ATOM 5640 C CA . PRO B 1 41 ? -8.562 -9.539 -31.047 1 93.12 41 PRO B CA 1
ATOM 5641 C C . PRO B 1 41 ? -9.188 -9.508 -29.656 1 93.12 41 PRO B C 1
ATOM 5643 O O . PRO B 1 41 ? -10.281 -8.945 -29.484 1 93.12 41 PRO B O 1
ATOM 5646 N N . TYR B 1 42 ? -8.461 -10.055 -28.672 1 94.88 42 TYR B N 1
ATOM 5647 C CA . TYR B 1 42 ? -8.977 -10.07 -27.312 1 94.88 42 TYR B CA 1
ATOM 5648 C C . TYR B 1 42 ? -7.84 -9.984 -26.297 1 94.88 42 TYR B C 1
ATOM 5650 O O . TYR B 1 42 ? -6.668 -10.109 -26.656 1 94.88 42 TYR B O 1
ATOM 5658 N N . SER B 1 43 ? -8.156 -9.641 -25.094 1 96.94 43 SER B N 1
ATOM 5659 C CA . SER B 1 43 ? -7.25 -9.672 -23.953 1 96.94 43 SER B CA 1
ATOM 5660 C C . SER B 1 43 ? -7.934 -10.258 -22.719 1 96.94 43 SER B C 1
ATOM 5662 O O . SER B 1 43 ? -9.156 -10.422 -22.703 1 96.94 43 SER B O 1
ATOM 5664 N N . TYR B 1 44 ? -7.172 -10.703 -21.812 1 97.62 44 TYR B N 1
ATOM 5665 C CA . TYR B 1 44 ? -7.68 -11.266 -20.578 1 97.62 44 TYR B CA 1
ATOM 5666 C C . TYR B 1 44 ? -7.051 -10.57 -19.375 1 97.62 44 TYR B C 1
ATOM 5668 O O . TYR B 1 44 ? -5.832 -10.398 -19.312 1 97.62 44 TYR B O 1
ATOM 5676 N N . LEU B 1 45 ? -7.918 -10.164 -18.438 1 98.44 45 LEU B N 1
ATOM 5677 C CA . LEU B 1 45 ? -7.465 -9.5 -17.219 1 98.44 45 LEU B CA 1
ATOM 5678 C C . LEU B 1 45 ? -8.148 -10.102 -15.992 1 98.44 45 LEU B C 1
ATOM 5680 O O . LEU B 1 45 ? -9.375 -10.148 -15.922 1 98.44 45 LEU B O 1
ATOM 5684 N N . LYS B 1 46 ? -7.332 -10.609 -15.133 1 97.69 46 LYS B N 1
ATOM 5685 C CA . LYS B 1 46 ? -7.809 -11.031 -13.812 1 97.69 46 LYS B CA 1
ATOM 5686 C C . LYS B 1 46 ? -7.602 -9.93 -12.781 1 97.69 46 LYS B C 1
ATOM 5688 O O . LYS B 1 46 ? -6.465 -9.562 -12.477 1 97.69 46 LYS B O 1
ATOM 5693 N N . LEU B 1 47 ? -8.695 -9.375 -12.227 1 97.75 47 LEU B N 1
ATOM 5694 C CA . LEU B 1 47 ? -8.633 -8.477 -11.07 1 97.75 47 LEU B CA 1
ATOM 5695 C C . LEU B 1 47 ? -8.719 -9.266 -9.766 1 97.75 47 LEU B C 1
ATOM 5697 O O . LEU B 1 47 ? -9.766 -9.828 -9.445 1 97.75 47 LEU B O 1
ATOM 5701 N N . SER B 1 48 ? -7.652 -9.289 -9.078 1 96 48 SER B N 1
ATOM 5702 C CA . SER B 1 48 ? -7.602 -10.031 -7.82 1 96 48 SER B CA 1
ATOM 5703 C C . SER B 1 48 ? -7.828 -9.117 -6.625 1 96 48 SER B C 1
ATOM 5705 O O . SER B 1 48 ? -7.16 -8.086 -6.492 1 96 48 SER B O 1
ATOM 5707 N N . PRO B 1 49 ? -8.703 -9.492 -5.723 1 95.62 49 PRO B N 1
ATOM 5708 C CA . PRO B 1 49 ? -9.031 -8.609 -4.594 1 95.62 49 PRO B CA 1
ATOM 5709 C C . PRO B 1 49 ? -7.965 -8.633 -3.502 1 95.62 49 PRO B C 1
ATOM 5711 O O . PRO B 1 49 ? -8.086 -7.91 -2.508 1 95.62 49 PRO B O 1
ATOM 5714 N N . THR B 1 50 ? -6.906 -9.375 -3.619 1 95.88 50 THR B N 1
ATOM 5715 C CA . THR B 1 50 ? -5.891 -9.5 -2.576 1 95.88 50 THR B CA 1
ATOM 5716 C C . THR B 1 50 ? -5.051 -8.234 -2.48 1 95.88 50 THR B C 1
ATOM 5718 O O . THR B 1 50 ? -4.914 -7.496 -3.459 1 95.88 50 THR B O 1
ATOM 5721 N N . LEU B 1 51 ? -4.535 -7.98 -1.255 1 97.12 51 LEU B N 1
ATOM 5722 C CA . LEU B 1 51 ? -3.625 -6.867 -1.018 1 97.12 51 LEU B CA 1
ATOM 5723 C C . LEU B 1 51 ? -2.18 -7.277 -1.284 1 97.12 51 LEU B C 1
ATOM 5725 O O . LEU B 1 51 ? -1.278 -6.438 -1.266 1 97.12 51 LEU B O 1
ATOM 5729 N N . SER B 1 52 ? -1.951 -8.555 -1.576 1 96 52 SER B N 1
ATOM 5730 C CA . SER B 1 52 ? -0.594 -9.023 -1.835 1 96 52 SER B CA 1
ATOM 5731 C C . SER B 1 52 ? -0.027 -8.406 -3.109 1 96 52 SER B C 1
ATOM 5733 O O . SER B 1 52 ? -0.765 -8.156 -4.062 1 96 52 SER B O 1
ATOM 5735 N N . LEU B 1 53 ? 1.239 -8.258 -3.135 1 95.12 53 LEU B N 1
ATOM 5736 C CA . LEU B 1 53 ? 1.876 -7.543 -4.234 1 95.12 53 LEU B CA 1
ATOM 5737 C C . LEU B 1 53 ? 2.326 -8.508 -5.324 1 95.12 53 LEU B C 1
ATOM 5739 O O . LEU B 1 53 ? 2.543 -8.109 -6.469 1 95.12 53 LEU B O 1
ATOM 5743 N N . THR B 1 54 ? 2.549 -9.727 -4.977 1 92.88 54 THR B N 1
ATOM 5744 C CA . THR B 1 54 ? 2.938 -10.781 -5.902 1 92.88 54 THR B CA 1
ATOM 5745 C C . THR B 1 54 ? 2.5 -12.148 -5.383 1 92.88 54 THR B C 1
ATOM 5747 O O . THR B 1 54 ? 2.285 -12.32 -4.18 1 92.88 54 THR B O 1
ATOM 5750 N N . PHE B 1 55 ? 2.318 -13.039 -6.23 1 93.88 55 PHE B N 1
ATOM 5751 C CA . PHE B 1 55 ? 1.92 -14.383 -5.824 1 93.88 55 PHE B CA 1
ATOM 5752 C C . PHE B 1 55 ? 3.143 -15.266 -5.594 1 93.88 55 PHE B C 1
ATOM 5754 O O . PHE B 1 55 ? 3.041 -16.328 -4.977 1 93.88 55 PHE B O 1
ATOM 5761 N N . GLY B 1 56 ? 4.273 -14.852 -6.023 1 90.69 56 GLY B N 1
ATOM 5762 C CA . GLY B 1 56 ? 5.48 -15.656 -5.988 1 90.69 56 GLY B CA 1
ATOM 5763 C C . GLY B 1 56 ? 5.961 -15.945 -4.578 1 90.69 56 GLY B C 1
ATOM 5764 O O . GLY B 1 56 ? 6.582 -16.984 -4.332 1 90.69 56 GLY B O 1
ATOM 5765 N N . ASN B 1 57 ? 5.723 -15.023 -3.691 1 87.19 57 ASN B N 1
ATOM 5766 C CA . ASN B 1 57 ? 6.223 -15.203 -2.334 1 87.19 57 ASN B CA 1
ATOM 5767 C C . ASN B 1 57 ? 5.145 -15.75 -1.402 1 87.19 57 ASN B C 1
ATOM 5769 O O . ASN B 1 57 ? 5.371 -15.891 -0.2 1 87.19 57 ASN B O 1
ATOM 5773 N N . LEU B 1 58 ? 4.031 -16.078 -1.981 1 90.19 58 LEU B N 1
ATOM 5774 C CA . LEU B 1 58 ? 2.941 -16.594 -1.161 1 90.19 58 LEU B CA 1
ATOM 5775 C C . LEU B 1 58 ? 3.092 -18.094 -0.938 1 90.19 58 LEU B C 1
ATOM 5777 O O . LEU B 1 58 ? 3.689 -18.797 -1.762 1 90.19 58 LEU B O 1
ATOM 5781 N N . THR B 1 59 ? 2.561 -18.531 0.106 1 88.06 59 THR B N 1
ATOM 5782 C CA . THR B 1 59 ? 2.52 -19.969 0.341 1 88.06 59 THR B CA 1
ATOM 5783 C C . THR B 1 59 ? 1.503 -20.641 -0.581 1 88.06 59 THR B C 1
ATOM 5785 O O . THR B 1 59 ? 0.319 -20.297 -0.561 1 88.06 59 THR B O 1
ATOM 5788 N N . PRO B 1 60 ? 1.973 -21.625 -1.295 1 87.75 60 PRO B N 1
ATOM 5789 C CA . PRO B 1 60 ? 1.07 -22.281 -2.248 1 87.75 60 PRO B CA 1
ATOM 5790 C C . PRO B 1 60 ? -0.063 -23.031 -1.565 1 87.75 60 PRO B C 1
ATOM 5792 O O . PRO B 1 60 ? -1.124 -23.234 -2.162 1 87.75 60 PRO B O 1
ATOM 5795 N N . THR B 1 61 ? 0.147 -23.422 -0.352 1 81.94 61 THR B N 1
ATOM 5796 C CA . THR B 1 61 ? -0.885 -24.156 0.367 1 81.94 61 THR B CA 1
ATOM 5797 C C . THR B 1 61 ? -2.133 -23.297 0.555 1 81.94 61 THR B C 1
ATOM 5799 O O . THR B 1 61 ? -3.254 -23.812 0.525 1 81.94 61 THR B O 1
ATOM 5802 N N . SER B 1 62 ? -1.919 -22.016 0.657 1 80.31 62 SER B N 1
ATOM 5803 C CA . SER B 1 62 ? -3.055 -21.125 0.862 1 80.31 62 SER B CA 1
ATOM 5804 C C . SER B 1 62 ? -3.441 -20.422 -0.433 1 80.31 62 SER B C 1
ATOM 5806 O O . SER B 1 62 ? -4.629 -20.281 -0.74 1 80.31 62 SER B O 1
ATOM 5808 N N . ALA B 1 63 ? -2.482 -20.094 -1.239 1 87.88 63 ALA B N 1
ATOM 5809 C CA . ALA B 1 63 ? -2.74 -19.234 -2.395 1 87.88 63 ALA B CA 1
ATOM 5810 C C . ALA B 1 63 ? -2.812 -20.062 -3.68 1 87.88 63 ALA B C 1
ATOM 5812 O O . ALA B 1 63 ? -3.287 -19.578 -4.707 1 87.88 63 ALA B O 1
ATOM 5813 N N . GLY B 1 64 ? -2.418 -21.312 -3.611 1 88.25 64 GLY B N 1
ATOM 5814 C CA . GLY B 1 64 ? -2.24 -22.062 -4.848 1 88.25 64 GLY B CA 1
ATOM 5815 C C . GLY B 1 64 ? -0.943 -21.734 -5.562 1 88.25 64 GLY B C 1
ATOM 5816 O O . GLY B 1 64 ? -0.098 -21.016 -5.023 1 88.25 64 GLY B O 1
ATOM 5817 N N . GLU B 1 65 ? -0.852 -22.25 -6.699 1 91.94 65 GLU B N 1
ATOM 5818 C CA . GLU B 1 65 ? 0.355 -22.062 -7.496 1 91.94 65 GLU B CA 1
ATOM 5819 C C . GLU B 1 65 ? 0.499 -20.609 -7.949 1 91.94 65 GLU B C 1
ATOM 5821 O O . GLU B 1 65 ? -0.492 -19.953 -8.289 1 91.94 65 GLU B O 1
ATOM 5826 N N . ALA B 1 66 ? 1.723 -20.109 -7.84 1 94.81 66 ALA B N 1
ATOM 5827 C CA . ALA B 1 66 ? 2.021 -18.891 -8.586 1 94.81 66 ALA B CA 1
ATOM 5828 C C . ALA B 1 66 ? 2.359 -19.203 -10.039 1 94.81 66 ALA B C 1
ATOM 5830 O O . ALA B 1 66 ? 3.273 -19.984 -10.32 1 94.81 66 ALA B O 1
ATOM 5831 N N . PHE B 1 67 ? 1.607 -18.656 -10.93 1 96.75 67 PHE B N 1
ATOM 5832 C CA . PHE B 1 67 ? 1.912 -18.844 -12.344 1 96.75 67 PHE B CA 1
ATOM 5833 C C . PHE B 1 67 ? 2.916 -17.812 -12.828 1 96.75 67 PHE B C 1
ATOM 5835 O O . PHE B 1 67 ? 2.799 -16.625 -12.492 1 96.75 67 PHE B O 1
ATOM 5842 N N . ILE B 1 68 ? 3.887 -18.25 -13.578 1 96.88 68 ILE B N 1
ATOM 5843 C CA . ILE B 1 68 ? 4.914 -17.359 -14.094 1 96.88 68 ILE B CA 1
ATOM 5844 C C . ILE B 1 68 ? 4.656 -17.062 -15.57 1 96.88 68 ILE B C 1
ATOM 5846 O O . ILE B 1 68 ? 4.598 -17.984 -16.391 1 96.88 68 ILE B O 1
ATOM 5850 N N . THR B 1 69 ? 4.512 -15.797 -15.891 1 96.81 69 THR B N 1
ATOM 5851 C CA . THR B 1 69 ? 4.27 -15.406 -17.266 1 96.81 69 THR B CA 1
ATOM 5852 C C . THR B 1 69 ? 5.582 -15.328 -18.047 1 96.81 69 THR B C 1
ATOM 5854 O O . THR B 1 69 ? 6.664 -15.391 -17.453 1 96.81 69 THR B O 1
ATOM 5857 N N . HIS B 1 70 ? 5.477 -15.18 -19.359 1 95.69 70 HIS B N 1
ATOM 5858 C CA . HIS B 1 70 ? 6.645 -15.188 -20.234 1 95.69 70 HIS B CA 1
ATOM 5859 C C . HIS B 1 70 ? 7.559 -14 -19.922 1 95.69 70 HIS B C 1
ATOM 5861 O O . HIS B 1 70 ? 8.773 -14.086 -20.125 1 95.69 70 HIS B O 1
ATOM 5867 N N . ASP B 1 71 ? 6.98 -12.914 -19.406 1 94.38 71 ASP B N 1
ATOM 5868 C CA . ASP B 1 71 ? 7.75 -11.711 -19.125 1 94.38 71 ASP B CA 1
ATOM 5869 C C . ASP B 1 71 ? 8.133 -11.625 -17.656 1 94.38 71 ASP B C 1
ATOM 5871 O O . ASP B 1 71 ? 8.539 -10.562 -17.172 1 94.38 71 ASP B O 1
ATOM 5875 N N . GLY B 1 72 ? 7.895 -12.68 -16.938 1 94.19 72 GLY B N 1
ATOM 5876 C CA . GLY B 1 72 ? 8.453 -12.781 -15.594 1 94.19 72 GLY B CA 1
ATOM 5877 C C . GLY B 1 72 ? 7.473 -12.375 -14.508 1 94.19 72 GLY B C 1
ATOM 5878 O O . GLY B 1 72 ? 7.855 -12.227 -13.352 1 94.19 72 GLY B O 1
ATOM 5879 N N . GLY B 1 73 ? 6.219 -12.195 -14.859 1 95.38 73 GLY B N 1
ATOM 5880 C CA . GLY B 1 73 ? 5.219 -11.906 -13.844 1 95.38 73 GLY B CA 1
ATOM 5881 C C . GLY B 1 73 ? 4.902 -13.102 -12.969 1 95.38 73 GLY B C 1
ATOM 5882 O O . GLY B 1 73 ? 4.848 -14.234 -13.445 1 95.38 73 GLY B O 1
ATOM 5883 N N . GLU B 1 74 ? 4.855 -12.914 -11.664 1 95.81 74 GLU B N 1
ATOM 5884 C CA . GLU B 1 74 ? 4.348 -13.898 -10.703 1 95.81 74 GLU B CA 1
ATOM 5885 C C . GLU B 1 74 ? 2.887 -13.625 -10.359 1 95.81 74 GLU B C 1
ATOM 5887 O O . GLU B 1 74 ? 2.592 -12.852 -9.453 1 95.81 74 GLU B O 1
ATOM 5892 N N . VAL B 1 75 ? 2.029 -14.344 -11.008 1 96.75 75 VAL B N 1
ATOM 5893 C CA . VAL B 1 75 ? 0.625 -13.945 -11.016 1 96.75 75 VAL B CA 1
ATOM 5894 C C . VAL B 1 75 ? -0.236 -15.086 -10.477 1 96.75 75 VAL B C 1
ATOM 5896 O O . VAL B 1 75 ? 0.283 -16.141 -10.094 1 96.75 75 VAL B O 1
ATOM 5899 N N . ASP B 1 76 ? -1.544 -14.859 -10.367 1 94.62 76 ASP B N 1
ATOM 5900 C CA . ASP B 1 76 ? -2.547 -15.828 -9.922 1 94.62 76 ASP B CA 1
ATOM 5901 C C . ASP B 1 76 ? -2.59 -17.031 -10.852 1 94.62 76 ASP B C 1
ATOM 5903 O O . ASP B 1 76 ? -2.455 -16.906 -12.07 1 94.62 76 ASP B O 1
ATOM 5907 N N . TYR B 1 77 ? -2.789 -18.188 -10.289 1 93.88 77 TYR B N 1
ATOM 5908 C CA . TYR B 1 77 ? -2.797 -19.406 -11.094 1 93.88 77 TYR B CA 1
ATOM 5909 C C . TYR B 1 77 ? -3.957 -19.391 -12.086 1 93.88 77 TYR B C 1
ATOM 5911 O O . TYR B 1 77 ? -3.959 -20.141 -13.062 1 93.88 77 TYR B O 1
ATOM 5919 N N . ASP B 1 78 ? -4.949 -18.531 -11.891 1 92.81 78 ASP B N 1
ATOM 5920 C CA . ASP B 1 78 ? -6.047 -18.375 -12.836 1 92.81 78 ASP B CA 1
ATOM 5921 C C . ASP B 1 78 ? -5.539 -17.938 -14.211 1 92.81 78 ASP B C 1
ATOM 5923 O O . ASP B 1 78 ? -6.098 -18.328 -15.234 1 92.81 78 ASP B O 1
ATOM 5927 N N . VAL B 1 79 ? -4.547 -17.141 -14.219 1 96.06 79 VAL B N 1
ATOM 5928 C CA . VAL B 1 79 ? -3.943 -16.719 -15.484 1 96.06 79 VAL B CA 1
ATOM 5929 C C . VAL B 1 79 ? -3.363 -17.922 -16.203 1 96.06 79 VAL B C 1
ATOM 5931 O O . VAL B 1 79 ? -3.443 -18.016 -17.438 1 96.06 79 VAL B O 1
ATOM 5934 N N . GLY B 1 80 ? -2.814 -18.828 -15.422 1 94.94 80 GLY B N 1
ATOM 5935 C CA . GLY B 1 80 ? -2.285 -20.062 -15.992 1 94.94 80 GLY B CA 1
ATOM 5936 C C . GLY B 1 80 ? -3.355 -20.953 -16.594 1 94.94 80 GLY B C 1
ATOM 5937 O O . GLY B 1 80 ? -3.139 -21.578 -17.641 1 94.94 80 GLY B O 1
ATOM 5938 N N . ILE B 1 81 ? -4.484 -20.969 -15.938 1 92.5 81 ILE B N 1
ATOM 5939 C CA . ILE B 1 81 ? -5.605 -21.766 -16.453 1 92.5 81 ILE B CA 1
ATOM 5940 C C . ILE B 1 81 ? -6.016 -21.234 -17.828 1 92.5 81 ILE B C 1
ATOM 5942 O O . ILE B 1 81 ? -6.219 -22.016 -18.766 1 92.5 81 ILE B O 1
ATOM 5946 N N . VAL B 1 82 ? -6.078 -19.969 -17.953 1 94.38 82 VAL B N 1
ATOM 5947 C CA . VAL B 1 82 ? -6.484 -19.375 -19.219 1 94.38 82 VAL B CA 1
ATOM 5948 C C . VAL B 1 82 ? -5.379 -19.547 -20.25 1 94.38 82 VAL B C 1
ATOM 5950 O O . VAL B 1 82 ? -5.641 -19.922 -21.391 1 94.38 82 VAL B O 1
ATOM 5953 N N . GLU B 1 83 ? -4.16 -19.312 -19.859 1 95.5 83 GLU B N 1
ATOM 5954 C CA . GLU B 1 83 ? -3.062 -19.406 -20.812 1 95.5 83 GLU B CA 1
ATOM 5955 C C . GLU B 1 83 ? -2.947 -20.828 -21.391 1 95.5 83 GLU B C 1
ATOM 5957 O O . GLU B 1 83 ? -2.645 -21 -22.562 1 95.5 83 GLU B O 1
ATOM 5962 N N . ARG B 1 84 ? -3.146 -21.844 -20.594 1 93.19 84 ARG B N 1
ATOM 5963 C CA . ARG B 1 84 ? -3.043 -23.234 -21.047 1 93.19 84 ARG B CA 1
ATOM 5964 C C . ARG B 1 84 ? -4.117 -23.547 -22.078 1 93.19 84 ARG B C 1
ATOM 5966 O O . ARG B 1 84 ? -3.973 -24.5 -22.859 1 93.19 84 ARG B O 1
ATOM 5973 N N . SER B 1 85 ? -5.148 -22.734 -22.094 1 89.69 85 SER B N 1
ATOM 5974 C CA . SER B 1 85 ? -6.297 -23 -22.953 1 89.69 85 SER B CA 1
ATOM 5975 C C . SER B 1 85 ? -6.18 -22.266 -24.281 1 89.69 85 SER B C 1
ATOM 5977 O O . SER B 1 85 ? -7.012 -22.453 -25.188 1 89.69 85 SER B O 1
ATOM 5979 N N . ILE B 1 86 ? -5.168 -21.453 -24.453 1 92.38 86 ILE B N 1
ATOM 5980 C CA . ILE B 1 86 ? -5.043 -20.641 -25.672 1 92.38 86 ILE B CA 1
ATOM 5981 C C . ILE B 1 86 ? -3.676 -20.875 -26.312 1 92.38 86 ILE B C 1
ATOM 5983 O O . ILE B 1 86 ? -2.801 -21.5 -25.703 1 92.38 86 ILE B O 1
ATOM 5987 N N . SER B 1 87 ? -3.49 -20.422 -27.531 1 91.06 87 SER B N 1
ATOM 5988 C CA . SER B 1 87 ? -2.242 -20.641 -28.266 1 91.06 87 SER B CA 1
ATOM 5989 C C . SER B 1 87 ? -1.207 -19.578 -27.906 1 91.06 87 SER B C 1
ATOM 5991 O O . SER B 1 87 ? -0.003 -19.844 -27.938 1 91.06 87 SER B O 1
ATOM 5993 N N . LYS B 1 88 ? -1.676 -18.375 -27.531 1 94.44 88 LYS B N 1
ATOM 5994 C CA . LYS B 1 88 ? -0.784 -17.266 -27.219 1 94.44 88 LYS B CA 1
ATOM 5995 C C . LYS B 1 88 ? -0.351 -17.312 -25.75 1 94.44 88 LYS B C 1
ATOM 5997 O O . LYS B 1 88 ? -0.73 -18.219 -25.016 1 94.44 88 LYS B O 1
ATOM 6002 N N . VAL B 1 89 ? 0.525 -16.406 -25.406 1 96.5 89 VAL B N 1
ATOM 6003 C CA . VAL B 1 89 ? 0.985 -16.281 -24.031 1 96.5 89 VAL B CA 1
ATOM 6004 C C . VAL B 1 89 ? 0.444 -14.977 -23.422 1 96.5 89 VAL B C 1
ATOM 6006 O O . VAL B 1 89 ? 0.222 -14 -24.141 1 96.5 89 VAL B O 1
ATOM 6009 N N . LEU B 1 90 ? 0.184 -15.031 -22.172 1 97.62 90 LEU B N 1
ATOM 6010 C CA . LEU B 1 90 ? -0.366 -13.867 -21.484 1 97.62 90 LEU B CA 1
ATOM 6011 C C . LEU B 1 90 ? 0.728 -13.109 -20.75 1 97.62 90 LEU B C 1
ATOM 6013 O O . LEU B 1 90 ? 1.632 -13.719 -20.172 1 97.62 90 LEU B O 1
ATOM 6017 N N . PRO B 1 91 ? 0.688 -11.805 -20.719 1 97.25 91 PRO B N 1
ATOM 6018 C CA . PRO B 1 91 ? 1.674 -10.984 -20.016 1 97.25 91 PRO B CA 1
ATOM 6019 C C . PRO B 1 91 ? 1.367 -10.836 -18.531 1 97.25 91 PRO B C 1
ATOM 6021 O O . PRO B 1 91 ? 0.27 -11.18 -18.078 1 97.25 91 PRO B O 1
ATOM 6024 N N . ARG B 1 92 ? 2.377 -10.312 -17.828 1 96.25 92 ARG B N 1
ATOM 6025 C CA . ARG B 1 92 ? 2.219 -10.102 -16.391 1 96.25 92 ARG B CA 1
ATOM 6026 C C . ARG B 1 92 ? 1.071 -9.141 -16.094 1 96.25 92 ARG B C 1
ATOM 6028 O O . ARG B 1 92 ? 0.464 -9.188 -15.031 1 96.25 92 ARG B O 1
ATOM 6035 N N . THR B 1 93 ? 0.74 -8.227 -17.047 1 97.25 93 THR B N 1
ATOM 6036 C CA . THR B 1 93 ? -0.31 -7.227 -16.891 1 97.25 93 THR B CA 1
ATOM 6037 C C . THR B 1 93 ? -1.689 -7.879 -16.953 1 97.25 93 THR B C 1
ATOM 6039 O O . THR B 1 93 ? -2.703 -7.219 -16.719 1 97.25 93 THR B O 1
ATOM 6042 N N . SER B 1 94 ? -1.753 -9.219 -17.156 1 98.12 94 SER B N 1
ATOM 6043 C CA . SER B 1 94 ? -3.02 -9.945 -17.188 1 98.12 94 SER B CA 1
ATOM 6044 C C . SER B 1 94 ? -3.545 -10.188 -15.773 1 98.12 94 SER B C 1
ATOM 6046 O O . SER B 1 94 ? -4.617 -10.773 -15.594 1 98.12 94 SER B O 1
ATOM 6048 N N . ASN B 1 95 ? -2.838 -9.789 -14.844 1 97.94 95 ASN B N 1
ATOM 6049 C CA . ASN B 1 95 ? -3.264 -9.875 -13.453 1 97.94 95 ASN B CA 1
ATOM 6050 C C . ASN B 1 95 ? -2.949 -8.594 -12.688 1 97.94 95 ASN B C 1
ATOM 6052 O O . ASN B 1 95 ? -1.828 -8.086 -12.75 1 97.94 95 ASN B O 1
ATOM 6056 N N . LEU B 1 96 ? -3.939 -8.086 -12.07 1 98.12 96 LEU B N 1
ATOM 6057 C CA . LEU B 1 96 ? -3.766 -6.926 -11.203 1 98.12 96 LEU B CA 1
ATOM 6058 C C . LEU B 1 96 ? -4.371 -7.172 -9.828 1 98.12 96 LEU B C 1
ATOM 6060 O O . LEU B 1 96 ? -5.559 -7.488 -9.711 1 98.12 96 LEU B O 1
ATOM 6064 N N . THR B 1 97 ? -3.537 -7.09 -8.805 1 97.38 97 THR B N 1
ATOM 6065 C CA . THR B 1 97 ? -4.047 -7.195 -7.441 1 97.38 97 THR B CA 1
ATOM 6066 C C . THR B 1 97 ? -4.406 -5.82 -6.891 1 97.38 97 THR B C 1
ATOM 6068 O O . THR B 1 97 ? -3.926 -4.801 -7.391 1 97.38 97 THR B O 1
ATOM 6071 N N . LEU B 1 98 ? -5.234 -5.809 -5.918 1 97.5 98 LEU B N 1
ATOM 6072 C CA . LEU B 1 98 ? -5.551 -4.559 -5.238 1 97.5 98 LEU B CA 1
ATOM 6073 C C . LEU B 1 98 ? -4.297 -3.926 -4.645 1 97.5 98 LEU B C 1
ATOM 6075 O O . LEU B 1 98 ? -4.137 -2.703 -4.68 1 97.5 98 LEU B O 1
ATOM 6079 N N . GLY B 1 99 ? -3.453 -4.727 -4.035 1 97.75 99 GLY B N 1
ATOM 6080 C CA . GLY B 1 99 ? -2.191 -4.234 -3.508 1 97.75 99 GLY B CA 1
ATOM 6081 C C . GLY B 1 99 ? -1.337 -3.545 -4.555 1 97.75 99 GLY B C 1
ATOM 6082 O O . GLY B 1 99 ? -0.773 -2.479 -4.297 1 97.75 99 GLY B O 1
ATOM 6083 N N . GLN B 1 100 ? -1.256 -4.152 -5.727 1 97.38 100 GLN B N 1
ATOM 6084 C CA . GLN B 1 100 ? -0.479 -3.576 -6.82 1 97.38 100 GLN B CA 1
ATOM 6085 C C . GLN B 1 100 ? -1.076 -2.248 -7.281 1 97.38 100 GLN B C 1
ATOM 6087 O O . GLN B 1 100 ? -0.344 -1.312 -7.605 1 97.38 100 GLN B O 1
ATOM 6092 N N . ALA B 1 101 ? -2.381 -2.221 -7.371 1 97.88 101 ALA B N 1
ATOM 6093 C CA . ALA B 1 101 ? -3.055 -0.99 -7.781 1 97.88 101 ALA B CA 1
ATOM 6094 C C . ALA B 1 101 ? -2.736 0.153 -6.82 1 97.88 101 ALA B C 1
ATOM 6096 O O . ALA B 1 101 ? -2.457 1.274 -7.25 1 97.88 101 ALA B O 1
ATOM 6097 N N . ILE B 1 102 ? -2.764 -0.121 -5.543 1 97.5 102 ILE B N 1
ATOM 6098 C CA . ILE B 1 102 ? -2.486 0.891 -4.531 1 97.5 102 ILE B CA 1
ATOM 6099 C C . ILE B 1 102 ? -1.025 1.327 -4.625 1 97.5 102 ILE B C 1
ATOM 6101 O O . ILE B 1 102 ? -0.724 2.521 -4.574 1 97.5 102 ILE B O 1
ATOM 6105 N N . GLN B 1 103 ? -0.126 0.381 -4.793 1 96.31 103 GLN B N 1
ATOM 6106 C CA . GLN B 1 103 ? 1.29 0.705 -4.93 1 96.31 103 GLN B CA 1
ATOM 6107 C C . GLN B 1 103 ? 1.538 1.577 -6.156 1 96.31 103 GLN B C 1
ATOM 6109 O O . GLN B 1 103 ? 2.432 2.428 -6.148 1 96.31 103 GLN B O 1
ATOM 6114 N N . ALA B 1 104 ? 0.793 1.307 -7.16 1 95.88 104 ALA B N 1
ATOM 6115 C CA . ALA B 1 104 ? 0.945 2.08 -8.391 1 95.88 104 ALA B CA 1
ATOM 6116 C C . ALA B 1 104 ? 0.627 3.553 -8.156 1 95.88 104 ALA B C 1
ATOM 6118 O O . ALA B 1 104 ? 1.24 4.434 -8.766 1 95.88 104 ALA B O 1
ATOM 6119 N N . LEU B 1 105 ? -0.343 3.84 -7.297 1 94.75 105 LEU B N 1
ATOM 6120 C CA . LEU B 1 105 ? -0.682 5.219 -6.969 1 94.75 105 LEU B CA 1
ATOM 6121 C C . LEU B 1 105 ? 0.52 5.949 -6.379 1 94.75 105 LEU B C 1
ATOM 6123 O O . LEU B 1 105 ? 0.792 7.098 -6.738 1 94.75 105 LEU B O 1
ATOM 6127 N N . TYR B 1 106 ? 1.245 5.297 -5.469 1 93.31 106 TYR B N 1
ATOM 6128 C CA . TYR B 1 106 ? 2.408 5.906 -4.836 1 93.31 106 TYR B CA 1
ATOM 6129 C C . TYR B 1 106 ? 3.508 6.18 -5.859 1 93.31 106 TYR B C 1
ATOM 6131 O O . TYR B 1 106 ? 4.109 7.254 -5.863 1 93.31 106 TYR B O 1
ATOM 6139 N N . ARG B 1 107 ? 3.678 5.234 -6.719 1 91.62 107 ARG B N 1
ATOM 6140 C CA . ARG B 1 107 ? 4.715 5.379 -7.734 1 91.62 107 ARG B CA 1
ATOM 6141 C C . ARG B 1 107 ? 4.398 6.531 -8.68 1 91.62 107 ARG B C 1
ATOM 6143 O O . ARG B 1 107 ? 5.293 7.285 -9.07 1 91.62 107 ARG B O 1
ATOM 6150 N N . GLN B 1 108 ? 3.166 6.59 -9.055 1 91.06 108 GLN B N 1
ATOM 6151 C CA . GLN B 1 108 ? 2.748 7.66 -9.953 1 91.06 108 GLN B CA 1
ATOM 6152 C C . GLN B 1 108 ? 3 9.031 -9.328 1 91.06 108 GLN B C 1
ATOM 6154 O O . GLN B 1 108 ? 3.438 9.953 -10.016 1 91.06 108 GLN B O 1
ATOM 6159 N N . GLN B 1 109 ? 2.76 9.148 -8.039 1 88.81 109 GLN B N 1
ATOM 6160 C CA . GLN B 1 109 ? 2.988 10.414 -7.352 1 88.81 109 GLN B CA 1
ATOM 6161 C C . GLN B 1 109 ? 4.48 10.734 -7.273 1 88.81 109 GLN B C 1
ATOM 6163 O O . GLN B 1 109 ? 4.891 11.875 -7.523 1 88.81 109 GLN B O 1
ATOM 6168 N N . GLU B 1 110 ? 5.27 9.789 -6.957 1 85.5 110 GLU B N 1
ATOM 6169 C CA . GLU B 1 110 ? 6.707 9.961 -6.785 1 85.5 110 GLU B CA 1
ATOM 6170 C C . GLU B 1 110 ? 7.379 10.352 -8.102 1 85.5 110 GLU B C 1
ATOM 6172 O O . GLU B 1 110 ? 8.359 11.102 -8.102 1 85.5 110 GLU B O 1
ATOM 6177 N N . GLU B 1 111 ? 6.828 9.805 -9.133 1 84.94 111 GLU B N 1
ATOM 6178 C CA . GLU B 1 111 ? 7.41 10.07 -10.445 1 84.94 111 GLU B CA 1
ATOM 6179 C C . GLU B 1 111 ? 7.051 11.469 -10.93 1 84.94 111 GLU B C 1
ATOM 6181 O O . GLU B 1 111 ? 7.801 12.07 -11.703 1 84.94 111 GLU B O 1
ATOM 6186 N N . GLN B 1 112 ? 5.93 12 -10.5 1 76.94 112 GLN B N 1
ATOM 6187 C CA . GLN B 1 112 ? 5.441 13.266 -11.016 1 76.94 112 GLN B CA 1
ATOM 6188 C C . GLN B 1 112 ? 6.004 14.445 -10.227 1 76.94 112 GLN B C 1
ATOM 6190 O O . GLN B 1 112 ? 6.305 15.492 -10.789 1 76.94 112 GLN B O 1
ATOM 6195 N N . LYS B 1 113 ? 6.062 14.281 -8.93 1 78.94 113 LYS B N 1
ATOM 6196 C CA . LYS B 1 113 ? 6.434 15.414 -8.086 1 78.94 113 LYS B CA 1
ATOM 6197 C C . LYS B 1 113 ? 7.254 14.953 -6.879 1 78.94 113 LYS B C 1
ATOM 6199 O O . LYS B 1 113 ? 7.211 13.773 -6.508 1 78.94 113 LYS B O 1
ATOM 6204 N N . ASP B 1 114 ? 8.016 15.969 -6.406 1 75.25 114 ASP B N 1
ATOM 6205 C CA . ASP B 1 114 ? 8.773 15.695 -5.188 1 75.25 114 ASP B CA 1
ATOM 6206 C C . ASP B 1 114 ? 7.926 15.977 -3.945 1 75.25 114 ASP B C 1
ATOM 6208 O O . ASP B 1 114 ? 8.195 15.445 -2.869 1 75.25 114 ASP B O 1
ATOM 6212 N N . THR B 1 115 ? 6.984 16.844 -4.09 1 77.56 115 THR B N 1
ATOM 6213 C CA . THR B 1 115 ? 6.086 17.219 -3.006 1 77.56 115 THR B CA 1
ATOM 6214 C C . THR B 1 115 ? 4.773 17.781 -3.561 1 77.56 115 THR B C 1
ATOM 6216 O O . THR B 1 115 ? 4.574 17.812 -4.777 1 77.56 115 THR B O 1
ATOM 6219 N N . GLY B 1 116 ? 3.863 18.047 -2.646 1 83.31 116 GLY B N 1
ATOM 6220 C CA . GLY B 1 116 ? 2.57 18.547 -3.088 1 83.31 116 GLY B CA 1
ATOM 6221 C C . GLY B 1 116 ? 1.672 17.453 -3.645 1 83.31 116 GLY B C 1
ATOM 6222 O O . GLY B 1 116 ? 1.024 17.656 -4.676 1 83.31 116 GLY B O 1
ATOM 6223 N N . TYR B 1 117 ? 1.786 16.281 -3.025 1 85.69 117 TYR B N 1
ATOM 6224 C CA . TYR B 1 117 ? 1.008 15.125 -3.453 1 85.69 117 TYR B CA 1
ATOM 6225 C C . TYR B 1 117 ? -0.481 15.352 -3.219 1 85.69 117 TYR B C 1
ATOM 6227 O O . TYR B 1 117 ? -0.866 16.156 -2.369 1 85.69 117 TYR B O 1
ATOM 6235 N N . ALA B 1 118 ? -1.248 14.703 -3.965 1 85.5 118 ALA B N 1
ATOM 6236 C CA . ALA B 1 118 ? -2.697 14.703 -3.781 1 85.5 118 ALA B CA 1
ATOM 6237 C C . ALA B 1 118 ? -3.1 13.836 -2.59 1 85.5 118 ALA B C 1
ATOM 6239 O O . ALA B 1 118 ? -2.383 12.898 -2.225 1 85.5 118 ALA B O 1
ATOM 6240 N N . TYR B 1 119 ? -4.18 14.242 -2.029 1 92.44 119 TYR B N 1
ATOM 6241 C CA . TYR B 1 119 ? -4.848 13.414 -1.032 1 92.44 119 TYR B CA 1
ATOM 6242 C C . TYR B 1 119 ? -5.477 12.188 -1.678 1 92.44 119 TYR B C 1
ATOM 6244 O O . TYR B 1 119 ? -6.512 12.289 -2.342 1 92.44 119 TYR B O 1
ATOM 6252 N N . LEU B 1 120 ? -4.812 10.969 -1.488 1 94.56 120 LEU B N 1
ATOM 6253 C CA . LEU B 1 120 ? -5.227 9.766 -2.197 1 94.56 120 LEU B CA 1
ATOM 6254 C C . LEU B 1 120 ? -6.426 9.117 -1.511 1 94.56 120 LEU B C 1
ATOM 6256 O O . LEU B 1 120 ? -6.402 8.883 -0.3 1 94.56 120 LEU B O 1
ATOM 6260 N N . THR B 1 121 ? -7.473 8.773 -2.27 1 94.75 121 THR B N 1
ATOM 6261 C CA . THR B 1 121 ? -8.68 8.156 -1.729 1 94.75 121 THR B CA 1
ATOM 6262 C C . THR B 1 121 ? -9.008 6.871 -2.48 1 94.75 121 THR B C 1
ATOM 6264 O O . THR B 1 121 ? -8.562 6.676 -3.615 1 94.75 121 THR B O 1
ATOM 6267 N N . VAL B 1 122 ? -9.789 5.973 -1.805 1 94.75 122 VAL B N 1
ATOM 6268 C CA . VAL B 1 122 ? -10.281 4.75 -2.432 1 94.75 122 VAL B CA 1
ATOM 6269 C C . VAL B 1 122 ? -11.344 5.094 -3.471 1 94.75 122 VAL B C 1
ATOM 6271 O O . VAL B 1 122 ? -11.344 4.555 -4.578 1 94.75 122 VAL B O 1
ATOM 6274 N N . GLU B 1 123 ? -12.203 6.035 -3.164 1 88.88 123 GLU B N 1
ATOM 6275 C CA . GLU B 1 123 ? -13.398 6.359 -3.932 1 88.88 123 GLU B CA 1
ATOM 6276 C C . GLU B 1 123 ? -13.047 7.031 -5.254 1 88.88 123 GLU B C 1
ATOM 6278 O O . GLU B 1 123 ? -13.75 6.871 -6.25 1 88.88 123 GLU B O 1
ATOM 6283 N N . ARG B 1 124 ? -11.953 7.711 -5.227 1 92.25 124 ARG B N 1
ATOM 6284 C CA . ARG B 1 124 ? -11.609 8.461 -6.43 1 92.25 124 ARG B CA 1
ATOM 6285 C C . ARG B 1 124 ? -10.32 7.938 -7.059 1 92.25 124 ARG B C 1
ATOM 6287 O O . ARG B 1 124 ? -10.344 7.387 -8.156 1 92.25 124 ARG B O 1
ATOM 6294 N N . ASP B 1 125 ? -9.234 8.039 -6.367 1 94.06 125 ASP B N 1
ATOM 6295 C CA . ASP B 1 125 ? -7.926 7.797 -6.953 1 94.06 125 ASP B CA 1
ATOM 6296 C C . ASP B 1 125 ? -7.742 6.316 -7.289 1 94.06 125 ASP B C 1
ATOM 6298 O O . ASP B 1 125 ? -7.332 5.973 -8.398 1 94.06 125 ASP B O 1
ATOM 6302 N N . LEU B 1 126 ? -8.023 5.422 -6.34 1 96.44 126 LEU B N 1
ATOM 6303 C CA . LEU B 1 126 ? -7.871 3.992 -6.582 1 96.44 126 LEU B CA 1
ATOM 6304 C C . LEU B 1 126 ? -8.844 3.516 -7.66 1 96.44 126 LEU B C 1
ATOM 6306 O O . LEU B 1 126 ? -8.453 2.779 -8.57 1 96.44 126 LEU B O 1
ATOM 6310 N N . LEU B 1 127 ? -10.086 3.934 -7.555 1 94.38 127 LEU B N 1
ATOM 6311 C CA . LEU B 1 127 ? -11.094 3.529 -8.531 1 94.38 127 LEU B CA 1
ATOM 6312 C C . LEU B 1 127 ? -10.727 4.027 -9.922 1 94.38 127 LEU B C 1
ATOM 6314 O O . LEU B 1 127 ? -10.859 3.291 -10.906 1 94.38 127 LEU B O 1
ATOM 6318 N N . ASN B 1 128 ? -10.227 5.262 -10.016 1 93.38 128 ASN B N 1
ATOM 6319 C CA . ASN B 1 128 ? -9.805 5.797 -11.312 1 93.38 128 ASN B CA 1
ATOM 6320 C C . ASN B 1 128 ? -8.656 4.988 -11.898 1 93.38 128 ASN B C 1
ATOM 6322 O O . ASN B 1 128 ? -8.625 4.738 -13.109 1 93.38 128 ASN B O 1
ATOM 6326 N N . TYR B 1 129 ? -7.75 4.703 -11.086 1 95.94 129 TYR B N 1
ATOM 6327 C CA . TYR B 1 129 ? -6.641 3.893 -11.57 1 95.94 129 TYR B CA 1
ATOM 6328 C C . TYR B 1 129 ? -7.133 2.555 -12.109 1 95.94 129 TYR B C 1
ATOM 6330 O O . TYR B 1 129 ? -6.691 2.105 -13.172 1 95.94 129 TYR B O 1
ATOM 6338 N N . LEU B 1 130 ? -7.992 1.867 -11.336 1 96.75 130 LEU B N 1
ATOM 6339 C CA . LEU B 1 130 ? -8.539 0.578 -11.75 1 96.75 130 LEU B CA 1
ATOM 6340 C C . LEU B 1 130 ? -9.273 0.698 -13.078 1 96.75 130 LEU B C 1
ATOM 6342 O O . LEU B 1 130 ? -9.109 -0.147 -13.961 1 96.75 130 LEU B O 1
ATOM 6346 N N . VAL B 1 131 ? -10.078 1.73 -13.227 1 94.38 131 VAL B N 1
ATOM 6347 C CA . VAL B 1 131 ? -10.852 1.954 -14.445 1 94.38 131 VAL B CA 1
ATOM 6348 C C . VAL B 1 131 ? -9.898 2.143 -15.625 1 94.38 131 VAL B C 1
ATOM 6350 O O . VAL B 1 131 ? -10.094 1.54 -16.688 1 94.38 131 VAL B O 1
ATOM 6353 N N . ASP B 1 132 ? -8.867 2.941 -15.406 1 94 132 ASP B N 1
ATOM 6354 C CA . ASP B 1 132 ? -7.883 3.189 -16.453 1 94 132 ASP B CA 1
ATOM 6355 C C . ASP B 1 132 ? -7.156 1.905 -16.844 1 94 132 ASP B C 1
ATOM 6357 O O . ASP B 1 132 ? -6.93 1.648 -18.031 1 94 132 ASP B O 1
ATOM 6361 N N . TYR B 1 133 ? -6.793 1.167 -15.875 1 95.81 133 TYR B N 1
ATOM 6362 C CA . TYR B 1 133 ? -6.09 -0.085 -16.141 1 95.81 133 TYR B CA 1
ATOM 6363 C C . TYR B 1 133 ? -6.953 -1.034 -16.953 1 95.81 133 TYR B C 1
ATOM 6365 O O . TYR B 1 133 ? -6.48 -1.619 -17.938 1 95.81 133 TYR B O 1
ATOM 6373 N N . VAL B 1 134 ? -8.203 -1.233 -16.578 1 95.69 134 VAL B N 1
ATOM 6374 C CA . VAL B 1 134 ? -9.133 -2.133 -17.25 1 95.69 134 VAL B CA 1
ATOM 6375 C C . VAL B 1 134 ? -9.312 -1.696 -18.703 1 95.69 134 VAL B C 1
ATOM 6377 O O . VAL B 1 134 ? -9.422 -2.535 -19.609 1 95.69 134 VAL B O 1
ATOM 6380 N N . GLN B 1 135 ? -9.273 -0.461 -18.953 1 92.62 135 GLN B N 1
ATOM 6381 C CA . GLN B 1 135 ? -9.547 0.063 -20.297 1 92.62 135 GLN B CA 1
ATOM 6382 C C . GLN B 1 135 ? -8.305 -0.015 -21.172 1 92.62 135 GLN B C 1
ATOM 6384 O O . GLN B 1 135 ? -8.406 -0.044 -22.406 1 92.62 135 GLN B O 1
ATOM 6389 N N . THR B 1 136 ? -7.086 -0.111 -20.547 1 92.19 136 THR B N 1
ATOM 6390 C CA . THR B 1 136 ? -5.879 0.062 -21.344 1 92.19 136 THR B CA 1
ATOM 6391 C C . THR B 1 136 ? -5.008 -1.188 -21.281 1 92.19 136 THR B C 1
ATOM 6393 O O . THR B 1 136 ? -4.215 -1.44 -22.203 1 92.19 136 THR B O 1
ATOM 6396 N N . MET B 1 137 ? -5.113 -1.895 -20.219 1 91.06 137 MET B N 1
ATOM 6397 C CA . MET B 1 137 ? -4.266 -3.066 -20.016 1 91.06 137 MET B CA 1
ATOM 6398 C C . MET B 1 137 ? -5.113 -4.32 -19.812 1 91.06 137 MET B C 1
ATOM 6400 O O . MET B 1 137 ? -6.223 -4.246 -19.281 1 91.06 137 MET B O 1
ATOM 6404 N N . PRO B 1 138 ? -4.605 -5.504 -20.203 1 95.06 138 PRO B N 1
ATOM 6405 C CA . PRO B 1 138 ? -3.381 -5.789 -20.953 1 95.06 138 PRO B CA 1
ATOM 6406 C C . PRO B 1 138 ? -3.533 -5.559 -22.453 1 95.06 138 PRO B C 1
ATOM 6408 O O . PRO B 1 138 ? -4.641 -5.301 -22.938 1 95.06 138 PRO B O 1
ATOM 6411 N N . PRO B 1 139 ? -2.434 -5.613 -23.25 1 93 139 PRO B N 1
ATOM 6412 C CA . PRO B 1 139 ? -2.561 -5.492 -24.703 1 93 139 PRO B CA 1
ATOM 6413 C C . PRO B 1 139 ? -3.332 -6.648 -25.328 1 93 139 PRO B C 1
ATOM 6415 O O . PRO B 1 139 ? -3.381 -7.742 -24.75 1 93 139 PRO B O 1
ATOM 6418 N N . TYR B 1 140 ? -3.902 -6.387 -26.453 1 93.44 140 TYR B N 1
ATOM 6419 C CA . TYR B 1 140 ? -4.613 -7.43 -27.188 1 93.44 140 TYR B CA 1
ATOM 6420 C C . TYR B 1 140 ? -3.643 -8.445 -27.766 1 93.44 140 TYR B C 1
ATOM 6422 O O . TYR B 1 140 ? -2.529 -8.094 -28.156 1 93.44 140 TYR B O 1
ATOM 6430 N N . LEU B 1 141 ? -4.102 -9.664 -27.766 1 94.44 141 LEU B N 1
ATOM 6431 C CA . LEU B 1 141 ? -3.238 -10.758 -28.203 1 94.44 141 LEU B CA 1
ATOM 6432 C C . LEU B 1 141 ? -3.156 -10.82 -29.719 1 94.44 141 LEU B C 1
ATOM 6434 O O . LEU B 1 141 ? -2.184 -11.336 -30.266 1 94.44 141 LEU B O 1
ATOM 6438 N N . TYR B 1 142 ? -4.203 -10.32 -30.438 1 91.75 142 TYR B N 1
ATOM 6439 C CA . TYR B 1 142 ? -4.227 -10.242 -31.891 1 91.75 142 TYR B CA 1
ATOM 6440 C C . TYR B 1 142 ? -4.473 -8.812 -32.344 1 91.75 142 TYR B C 1
ATOM 6442 O O . TYR B 1 142 ? -5.18 -8.047 -31.688 1 91.75 142 TYR B O 1
ATOM 6450 N N . GLU B 1 143 ? -3.842 -8.438 -33.406 1 87.12 143 GLU B N 1
ATOM 6451 C CA . GLU B 1 143 ? -4.086 -7.117 -33.969 1 87.12 143 GLU B CA 1
ATOM 6452 C C . GLU B 1 143 ? -5.504 -7.008 -34.531 1 87.12 143 GLU B C 1
ATOM 6454 O O . GLU B 1 143 ? -6.004 -7.941 -35.156 1 87.12 143 GLU B O 1
ATOM 6459 N N . PRO B 1 144 ? -6.094 -5.887 -34.062 1 82.5 144 PRO B N 1
ATOM 6460 C CA . PRO B 1 144 ? -7.449 -5.711 -34.594 1 82.5 144 PRO B CA 1
ATOM 6461 C C . PRO B 1 144 ? -7.477 -5.535 -36.094 1 82.5 144 PRO B C 1
ATOM 6463 O O . PRO B 1 144 ? -6.633 -4.828 -36.656 1 82.5 144 PRO B O 1
ATOM 6466 N N . ARG B 1 145 ? -8.242 -6.328 -36.812 1 74.88 145 ARG B N 1
ATOM 6467 C CA . ARG B 1 145 ? -8.484 -6.148 -38.25 1 74.88 145 ARG B CA 1
ATOM 6468 C C . ARG B 1 145 ? -9.602 -5.133 -38.5 1 74.88 145 ARG B C 1
ATOM 6470 O O . ARG B 1 145 ? -10.25 -4.68 -37.531 1 74.88 145 ARG B O 1
ATOM 6477 N N . GLU B 1 146 ? -9.75 -4.887 -39.719 1 71.19 146 GLU B N 1
ATOM 6478 C CA . GLU B 1 146 ? -10.805 -3.949 -40.094 1 71.19 146 GLU B CA 1
ATOM 6479 C C . GLU B 1 146 ? -12.172 -4.43 -39.625 1 71.19 146 GLU B C 1
ATOM 6481 O O . GLU B 1 146 ? -12.484 -5.617 -39.719 1 71.19 146 GLU B O 1
ATOM 6486 N N . HIS B 1 147 ? -12.945 -3.816 -38.875 1 65.69 147 HIS B N 1
ATOM 6487 C CA . HIS B 1 147 ? -14.336 -4.012 -38.469 1 65.69 147 HIS B CA 1
ATOM 6488 C C . HIS B 1 147 ? -14.438 -4.836 -37.188 1 65.69 147 HIS B C 1
ATOM 6490 O O . HIS B 1 147 ? -15.531 -5.285 -36.812 1 65.69 147 HIS B O 1
ATOM 6496 N N . GLN B 1 148 ? -13.297 -5.238 -36.688 1 75.19 148 GLN B N 1
ATOM 6497 C CA . GLN B 1 148 ? -13.375 -5.973 -35.438 1 75.19 148 GLN B CA 1
ATOM 6498 C C . GLN B 1 148 ? -13.133 -5.051 -34.25 1 75.19 148 GLN B C 1
ATOM 6500 O O . GLN B 1 148 ? -12.125 -4.348 -34.188 1 75.19 148 GLN B O 1
ATOM 6505 N N . THR B 1 149 ? -14.094 -5.023 -33.438 1 84.25 149 THR B N 1
ATOM 6506 C CA . THR B 1 149 ? -13.914 -4.316 -32.188 1 84.25 149 THR B CA 1
ATOM 6507 C C . THR B 1 149 ? -13.32 -5.242 -31.125 1 84.25 149 THR B C 1
ATOM 6509 O O . THR B 1 149 ? -13.906 -6.277 -30.797 1 84.25 149 THR B O 1
ATOM 6512 N N . PRO B 1 150 ? -12.227 -4.945 -30.656 1 90.44 150 PRO B N 1
ATOM 6513 C CA . PRO B 1 150 ? -11.562 -5.82 -29.688 1 90.44 150 PRO B CA 1
ATOM 6514 C C . PRO B 1 150 ? -12.406 -6.066 -28.438 1 90.44 150 PRO B C 1
ATOM 6516 O O . PRO B 1 150 ? -13.211 -5.215 -28.047 1 90.44 150 PRO B O 1
ATOM 6519 N N . ILE B 1 151 ? -12.195 -7.254 -27.844 1 93.44 151 ILE B N 1
ATOM 6520 C CA . ILE B 1 151 ? -12.938 -7.656 -26.656 1 93.44 151 ILE B CA 1
ATOM 6521 C C . ILE B 1 151 ? -11.977 -7.816 -25.484 1 93.44 151 ILE B C 1
ATOM 6523 O O . ILE B 1 151 ? -10.953 -8.492 -25.594 1 93.44 151 ILE B O 1
ATOM 6527 N N . ARG B 1 152 ? -12.305 -7.219 -24.375 1 95.88 152 ARG B N 1
ATOM 6528 C CA . ARG B 1 152 ? -11.555 -7.41 -23.141 1 95.88 152 ARG B CA 1
ATOM 6529 C C . ARG B 1 152 ? -12.328 -8.297 -22.156 1 95.88 152 ARG B C 1
ATOM 6531 O O . ARG B 1 152 ? -13.398 -7.918 -21.688 1 95.88 152 ARG B O 1
ATOM 6538 N N . ILE B 1 153 ? -11.781 -9.453 -21.906 1 97.19 153 ILE B N 1
ATOM 6539 C CA . ILE B 1 153 ? -12.336 -10.32 -20.859 1 97.19 153 ILE B CA 1
ATOM 6540 C C . ILE B 1 153 ? -11.797 -9.891 -19.5 1 97.19 153 ILE B C 1
ATOM 6542 O O . ILE B 1 153 ? -10.586 -9.922 -19.266 1 97.19 153 ILE B O 1
ATOM 6546 N N . VAL B 1 154 ? -12.664 -9.461 -18.641 1 97.75 154 VAL B N 1
ATOM 6547 C CA . VAL B 1 154 ? -12.266 -9.008 -17.312 1 97.75 154 VAL B CA 1
ATOM 6548 C C . VAL B 1 154 ? -12.914 -9.898 -16.25 1 97.75 154 VAL B C 1
ATOM 6550 O O . VAL B 1 154 ? -14.141 -9.906 -16.109 1 97.75 154 VAL B O 1
ATOM 6553 N N . GLU B 1 155 ? -12.102 -10.633 -15.578 1 96.69 155 GLU B N 1
ATOM 6554 C CA . GLU B 1 155 ? -12.562 -11.492 -14.492 1 96.69 155 GLU B CA 1
ATOM 6555 C C . GLU B 1 155 ? -12.359 -10.82 -13.133 1 96.69 155 GLU B C 1
ATOM 6557 O O . GLU B 1 155 ? -11.234 -10.445 -12.781 1 96.69 155 GLU B O 1
ATOM 6562 N N . ILE B 1 156 ? -13.414 -10.641 -12.359 1 95.44 156 ILE B N 1
ATOM 6563 C CA . ILE B 1 156 ? -13.328 -10.07 -11.023 1 95.44 156 ILE B CA 1
ATOM 6564 C C . ILE B 1 156 ? -13.227 -11.195 -9.992 1 95.44 156 ILE B C 1
ATOM 6566 O O . ILE B 1 156 ? -14.18 -11.953 -9.781 1 95.44 156 ILE B O 1
ATOM 6570 N N . GLY B 1 157 ? -12.094 -11.242 -9.359 1 93.62 157 GLY B N 1
ATOM 6571 C CA . GLY B 1 157 ? -11.844 -12.297 -8.391 1 93.62 157 GLY B CA 1
ATOM 6572 C C . GLY B 1 157 ? -12.602 -12.102 -7.094 1 93.62 157 GLY B C 1
ATOM 6573 O O . GLY B 1 157 ? -12.93 -10.969 -6.719 1 93.62 157 GLY B O 1
ATOM 6574 N N . GLY B 1 158 ? -12.797 -13.227 -6.379 1 89.69 158 GLY B N 1
ATOM 6575 C CA . GLY B 1 158 ? -13.461 -13.195 -5.09 1 89.69 158 GLY B CA 1
ATOM 6576 C C . GLY B 1 158 ? -14.977 -13.203 -5.203 1 89.69 158 GLY B C 1
ATOM 6577 O O . GLY B 1 158 ? -15.523 -13.336 -6.301 1 89.69 158 GLY B O 1
ATOM 6578 N N . SER B 1 159 ? -15.625 -13.078 -4.082 1 87.38 159 SER B N 1
ATOM 6579 C CA . SER B 1 159 ? -17.078 -13.023 -4.012 1 87.38 159 SER B CA 1
ATOM 6580 C C . SER B 1 159 ? -17.578 -11.586 -3.947 1 87.38 159 SER B C 1
ATOM 6582 O O . SER B 1 159 ? -17.062 -10.781 -3.168 1 87.38 159 SER B O 1
ATOM 6584 N N . ILE B 1 160 ? -18.594 -11.281 -4.719 1 84.69 160 ILE B N 1
ATOM 6585 C CA . ILE B 1 160 ? -19.156 -9.93 -4.742 1 84.69 160 ILE B CA 1
ATOM 6586 C C . ILE B 1 160 ? -19.766 -9.602 -3.383 1 84.69 160 ILE B C 1
ATOM 6588 O O . ILE B 1 160 ? -20.078 -8.438 -3.107 1 84.69 160 ILE B O 1
ATOM 6592 N N . ASN B 1 161 ? -19.812 -10.594 -2.545 1 79.88 161 ASN B N 1
ATOM 6593 C CA . ASN B 1 161 ? -20.297 -10.367 -1.19 1 79.88 161 ASN B CA 1
ATOM 6594 C C . ASN B 1 161 ? -19.203 -9.789 -0.29 1 79.88 161 ASN B C 1
ATOM 6596 O O . ASN B 1 161 ? -19.5 -9.281 0.796 1 79.88 161 ASN B O 1
ATOM 6600 N N . ASN B 1 162 ? -18.062 -9.859 -0.742 1 84.75 162 ASN B N 1
ATOM 6601 C CA . ASN B 1 162 ? -16.953 -9.305 0.017 1 84.75 162 ASN B CA 1
ATOM 6602 C C . ASN B 1 162 ? -16.656 -7.863 -0.387 1 84.75 162 ASN B C 1
ATOM 6604 O O . ASN B 1 162 ? -16.844 -7.484 -1.544 1 84.75 162 ASN B O 1
ATOM 6608 N N . ARG B 1 163 ? -16.156 -7.066 0.54 1 85.81 163 ARG B N 1
ATOM 6609 C CA . ARG B 1 163 ? -15.906 -5.645 0.344 1 85.81 163 ARG B CA 1
ATOM 6610 C C . ARG B 1 163 ? -14.883 -5.418 -0.768 1 85.81 163 ARG B C 1
ATOM 6612 O O . ARG B 1 163 ? -15.047 -4.512 -1.588 1 85.81 163 ARG B O 1
ATOM 6619 N N . SER B 1 164 ? -13.828 -6.184 -0.752 1 91.38 164 SER B N 1
ATOM 6620 C CA . SER B 1 164 ? -12.766 -5.996 -1.73 1 91.38 164 SER B CA 1
ATOM 6621 C C . SER B 1 164 ? -13.258 -6.277 -3.146 1 91.38 164 SER B C 1
ATOM 6623 O O . SER B 1 164 ? -12.961 -5.523 -4.074 1 91.38 164 SER B O 1
ATOM 6625 N N . ALA B 1 165 ? -14.031 -7.363 -3.33 1 91.31 165 ALA B N 1
ATOM 6626 C CA . ALA B 1 165 ? -14.586 -7.691 -4.641 1 91.31 165 ALA B CA 1
ATOM 6627 C C . ALA B 1 165 ? -15.594 -6.637 -5.086 1 91.31 165 ALA B C 1
ATOM 6629 O O . ALA B 1 165 ? -15.688 -6.32 -6.273 1 91.31 165 ALA B O 1
ATOM 6630 N N . ARG B 1 166 ? -16.297 -6.082 -4.145 1 88.19 166 ARG B N 1
ATOM 6631 C CA . ARG B 1 166 ? -17.25 -5.035 -4.465 1 88.19 166 ARG B CA 1
ATOM 6632 C C . ARG B 1 166 ? -16.547 -3.779 -4.965 1 88.19 166 ARG B C 1
ATOM 6634 O O . ARG B 1 166 ? -17.078 -3.078 -5.84 1 88.19 166 ARG B O 1
ATOM 6641 N N . LEU B 1 167 ? -15.516 -3.51 -4.312 1 91 167 LEU B N 1
ATOM 6642 C CA . LEU B 1 167 ? -14.719 -2.385 -4.793 1 91 167 LEU B CA 1
ATOM 6643 C C . LEU B 1 167 ? -14.305 -2.594 -6.242 1 91 167 LEU B C 1
ATOM 6645 O O . LEU B 1 167 ? -14.438 -1.688 -7.07 1 91 167 LEU B O 1
ATOM 6649 N N . LEU B 1 168 ? -13.828 -3.773 -6.594 1 94.75 168 LEU B N 1
ATOM 6650 C CA . LEU B 1 168 ? -13.438 -4.082 -7.965 1 94.75 168 LEU B CA 1
ATOM 6651 C C . LEU B 1 168 ? -14.641 -4.039 -8.898 1 94.75 168 LEU B C 1
ATOM 6653 O O . LEU B 1 168 ? -14.531 -3.566 -10.031 1 94.75 168 LEU B O 1
ATOM 6657 N N . PHE B 1 169 ? -15.734 -4.492 -8.391 1 91.5 169 PHE B N 1
ATOM 6658 C CA . PHE B 1 169 ? -16.969 -4.496 -9.164 1 91.5 169 PHE B CA 1
ATOM 6659 C C . PHE B 1 169 ? -17.391 -3.076 -9.516 1 91.5 169 PHE B C 1
ATOM 6661 O O . PHE B 1 169 ? -17.984 -2.842 -10.57 1 91.5 169 PHE B O 1
ATOM 6668 N N . SER B 1 170 ? -17.094 -2.1 -8.719 1 89.88 170 SER B N 1
ATOM 6669 C CA . SER B 1 170 ? -17.484 -0.707 -8.906 1 89.88 170 SER B CA 1
ATOM 6670 C C . SER B 1 170 ? -16.844 -0.119 -10.164 1 89.88 170 SER B C 1
ATOM 6672 O O . SER B 1 170 ? -17.266 0.936 -10.641 1 89.88 170 SER B O 1
ATOM 6674 N N . VAL B 1 171 ? -15.891 -0.833 -10.68 1 92.81 171 VAL B N 1
ATOM 6675 C CA . VAL B 1 171 ? -15.25 -0.404 -11.922 1 92.81 171 VAL B CA 1
ATOM 6676 C C . VAL B 1 171 ? -16.281 -0.369 -13.055 1 92.81 171 VAL B C 1
ATOM 6678 O O . VAL B 1 171 ? -16.234 0.515 -13.906 1 92.81 171 VAL B O 1
ATOM 6681 N N . ILE B 1 172 ? -17.219 -1.324 -13.039 1 91.19 172 ILE B N 1
ATOM 6682 C CA . ILE B 1 172 ? -18.188 -1.499 -14.109 1 91.19 172 ILE B CA 1
ATOM 6683 C C . ILE B 1 172 ? -19.109 -0.273 -14.188 1 91.19 172 ILE B C 1
ATOM 6685 O O . ILE B 1 172 ? -19.125 0.43 -15.203 1 91.19 172 ILE B O 1
ATOM 6689 N N . PRO B 1 173 ? -19.797 0.089 -13.07 1 86.56 173 PRO B N 1
ATOM 6690 C CA . PRO B 1 173 ? -20.641 1.284 -13.156 1 86.56 173 PRO B CA 1
ATOM 6691 C C . PRO B 1 173 ? -19.828 2.557 -13.406 1 86.56 173 PRO B C 1
ATOM 6693 O O . PRO B 1 173 ? -20.312 3.484 -14.062 1 86.56 173 PRO B O 1
ATOM 6696 N N . THR B 1 174 ? -18.609 2.615 -12.938 1 87.38 174 THR B N 1
ATOM 6697 C CA . THR B 1 174 ? -17.781 3.797 -13.133 1 87.38 174 THR B CA 1
ATOM 6698 C C . THR B 1 174 ? -17.438 3.971 -14.609 1 87.38 174 THR B C 1
ATOM 6700 O O . THR B 1 174 ? -17.391 5.098 -15.117 1 87.38 174 THR B O 1
ATOM 6703 N N . ILE B 1 175 ? -17.156 2.889 -15.32 1 87.56 175 ILE B N 1
ATOM 6704 C CA . ILE B 1 175 ? -16.891 2.932 -16.75 1 87.56 175 ILE B CA 1
ATOM 6705 C C . ILE B 1 175 ? -18.125 3.412 -17.5 1 87.56 175 ILE B C 1
ATOM 6707 O O . ILE B 1 175 ? -18.031 4.207 -18.438 1 87.56 175 ILE B O 1
ATOM 6711 N N . LEU B 1 176 ? -19.281 2.902 -17.109 1 82.5 176 LEU B N 1
ATOM 6712 C CA . LEU B 1 176 ? -20.531 3.252 -17.766 1 82.5 176 LEU B CA 1
ATOM 6713 C C . LEU B 1 176 ? -20.875 4.719 -17.531 1 82.5 176 LEU B C 1
ATOM 6715 O O . LEU B 1 176 ? -21.391 5.391 -18.438 1 82.5 176 LEU B O 1
ATOM 6719 N N . ASP B 1 177 ? -20.672 5.184 -16.203 1 77.12 177 ASP B N 1
ATOM 6720 C CA . ASP B 1 177 ? -20.984 6.559 -15.844 1 77.12 177 ASP B CA 1
ATOM 6721 C C . ASP B 1 177 ? -19.953 7.531 -16.422 1 77.12 177 ASP B C 1
ATOM 6723 O O . ASP B 1 177 ? -20.234 8.719 -16.578 1 77.12 177 ASP B O 1
ATOM 6727 N N . GLY B 1 178 ? -19 7.133 -16.922 1 63.53 178 GLY B N 1
ATOM 6728 C CA . GLY B 1 178 ? -17.891 7.984 -17.359 1 63.53 178 GLY B CA 1
ATOM 6729 C C . GLY B 1 178 ? -17.031 8.477 -16.203 1 63.53 178 GLY B C 1
ATOM 6730 O O . GLY B 1 178 ? -17.5 8.578 -15.07 1 63.53 178 GLY B O 1
ATOM 6731 N N . SER B 1 179 ? -15.742 8.219 -16.172 1 51.69 179 SER B N 1
ATOM 6732 C CA . SER B 1 179 ? -14.844 8.555 -15.086 1 51.69 179 SER B CA 1
ATOM 6733 C C . SER B 1 179 ? -15.203 9.906 -14.461 1 51.69 179 SER B C 1
ATOM 6735 O O . SER B 1 179 ? -15.375 10.898 -15.18 1 51.69 179 SER B O 1
ATOM 6737 N N . PRO B 1 180 ? -15.695 9.898 -13.203 1 42.5 180 PRO B N 1
ATOM 6738 C CA . PRO B 1 180 ? -16.094 11.164 -12.562 1 42.5 180 PRO B CA 1
ATOM 6739 C C . PRO B 1 180 ? -15.055 12.266 -12.75 1 42.5 180 PRO B C 1
ATOM 6741 O O . PRO B 1 180 ? -15.367 13.445 -12.586 1 42.5 180 PRO B O 1
ATOM 6744 N N . SER B 1 181 ? -13.719 11.93 -12.422 1 42.25 181 SER B N 1
ATOM 6745 C CA . SER B 1 181 ? -12.734 13.008 -12.328 1 42.25 181 SER B CA 1
ATOM 6746 C C . SER B 1 181 ? -12.539 13.688 -13.68 1 42.25 181 SER B C 1
ATOM 6748 O O . SER B 1 181 ? -11.742 14.625 -13.797 1 42.25 181 SER B O 1
ATOM 6750 N N . GLY B 1 182 ? -13.438 13.625 -14.523 1 39.66 182 GLY B N 1
ATOM 6751 C CA . GLY B 1 182 ? -13.172 14.188 -15.836 1 39.66 182 GLY B CA 1
ATOM 6752 C C . GLY B 1 182 ? -12.023 13.5 -16.547 1 39.66 182 GLY B C 1
ATOM 6753 O O . GLY B 1 182 ? -11.289 12.719 -15.945 1 39.66 182 GLY B O 1
ATOM 6754 N N . PRO B 1 183 ? -12.102 13.359 -17.906 1 37.28 183 PRO B N 1
ATOM 6755 C CA . PRO B 1 183 ? -10.977 12.711 -18.578 1 37.28 183 PRO B CA 1
ATOM 6756 C C . PRO B 1 183 ? -9.625 13.125 -18 1 37.28 183 PRO B C 1
ATOM 6758 O O . PRO B 1 183 ? -9.477 14.25 -17.516 1 37.28 183 PRO B O 1
ATOM 6761 N N . LEU B 1 184 ? -8.914 12.18 -17.344 1 36.72 184 LEU B N 1
ATOM 6762 C CA . LEU B 1 184 ? -7.559 12.695 -17.203 1 36.72 184 LEU B CA 1
ATOM 6763 C C . LEU B 1 184 ? -7.23 13.68 -18.312 1 36.72 184 LEU B C 1
ATOM 6765 O O . LEU B 1 184 ? -7.777 13.594 -19.406 1 36.72 184 LEU B O 1
ATOM 6769 N N . PRO B 1 185 ? -6.641 14.758 -18 1 33.5 185 PRO B N 1
ATOM 6770 C CA . PRO B 1 185 ? -6.254 15.555 -19.156 1 33.5 185 PRO B CA 1
ATOM 6771 C C . PRO B 1 185 ? -5.676 14.711 -20.297 1 33.5 185 PRO B C 1
ATOM 6773 O O . PRO B 1 185 ? -4.77 13.898 -20.062 1 33.5 185 PRO B O 1
ATOM 6776 N N . GLY B 1 186 ? -6.359 14.617 -21.484 1 33.78 186 GLY B N 1
ATOM 6777 C CA . GLY B 1 186 ? -6.012 13.938 -22.719 1 33.78 186 GLY B CA 1
ATOM 6778 C C . GLY B 1 186 ? -6.812 12.672 -22.953 1 33.78 186 GLY B C 1
ATOM 6779 O O . GLY B 1 186 ? -6.727 12.062 -24.016 1 33.78 186 GLY B O 1
ATOM 6780 N N . PHE B 1 187 ? -7.219 12.07 -21.812 1 34.5 187 PHE B N 1
ATOM 6781 C CA . PHE B 1 187 ? -7.918 10.844 -22.172 1 34.5 187 PHE B CA 1
ATOM 6782 C C . PHE B 1 187 ? -9.422 11.07 -22.219 1 34.5 187 PHE B C 1
ATOM 6784 O O . PHE B 1 187 ? -9.992 11.641 -21.281 1 34.5 187 PHE B O 1
ATOM 6791 N N . THR B 1 188 ? -9.938 11.336 -23.281 1 39.16 188 THR B N 1
ATOM 6792 C CA . THR B 1 188 ? -11.367 11.281 -23.547 1 39.16 188 THR B CA 1
ATOM 6793 C C . THR B 1 188 ? -11.922 9.898 -23.234 1 39.16 188 THR B C 1
ATOM 6795 O O . THR B 1 188 ? -11.508 8.906 -23.844 1 39.16 188 THR B O 1
ATOM 6798 N N . CYS B 1 189 ? -12.273 9.648 -22 1 45.28 189 CYS B N 1
ATOM 6799 C CA . CYS B 1 189 ? -12.859 8.328 -21.828 1 45.28 189 CYS B CA 1
ATOM 6800 C C . CYS B 1 189 ? -14.133 8.195 -22.656 1 45.28 189 CYS B C 1
ATOM 6802 O O . CYS B 1 189 ? -15.086 8.953 -22.469 1 45.28 189 CYS B O 1
ATOM 6804 N N . PRO B 1 190 ? -14.117 7.562 -23.797 1 51.31 190 PRO B N 1
ATOM 6805 C CA . PRO B 1 190 ? -15.359 7.359 -24.547 1 51.31 190 PRO B CA 1
ATOM 6806 C C . PRO B 1 190 ? -16.5 6.824 -23.672 1 51.31 190 PRO B C 1
ATOM 6808 O O . PRO B 1 190 ? -16.25 6.086 -22.719 1 51.31 190 PRO B O 1
ATOM 6811 N N . LYS B 1 191 ? -17.594 7.461 -23.562 1 60.38 191 LYS B N 1
ATOM 6812 C CA . LYS B 1 191 ? -18.781 6.988 -22.875 1 60.38 191 LYS B CA 1
ATOM 6813 C C . LYS B 1 191 ? -19.25 5.645 -23.422 1 60.38 191 LYS B C 1
ATOM 6815 O O . LYS B 1 191 ? -19.531 5.527 -24.625 1 60.38 191 LYS B O 1
ATOM 6820 N N . PHE B 1 192 ? -18.953 4.555 -22.625 1 73.31 192 PHE B N 1
ATOM 6821 C CA . PHE B 1 192 ? -19.375 3.209 -23.016 1 73.31 192 PHE B CA 1
ATOM 6822 C C . PHE B 1 192 ? -20.875 3.018 -22.781 1 73.31 192 PHE B C 1
ATOM 6824 O O . PHE B 1 192 ? -21.422 3.568 -21.828 1 73.31 192 PHE B O 1
ATOM 6831 N N . HIS B 1 193 ? -21.391 2.398 -23.734 1 76 193 HIS B N 1
ATOM 6832 C CA . HIS B 1 193 ? -22.797 2.01 -23.609 1 76 193 HIS B CA 1
ATOM 6833 C C . HIS B 1 193 ? -22.922 0.633 -22.953 1 76 193 HIS B C 1
ATOM 6835 O O . HIS B 1 193 ? -22.016 -0.192 -23.062 1 76 193 HIS B O 1
ATOM 6841 N N . ARG B 1 194 ? -24.016 0.493 -22.328 1 79.75 194 ARG B N 1
ATOM 6842 C CA . ARG B 1 194 ? -24.281 -0.785 -21.672 1 79.75 194 ARG B CA 1
ATOM 6843 C C . ARG B 1 194 ? -24.203 -1.936 -22.672 1 79.75 194 ARG B C 1
ATOM 6845 O O . ARG B 1 194 ? -23.812 -3.047 -22.312 1 79.75 194 ARG B O 1
ATOM 6852 N N . SER B 1 195 ? -24.406 -1.736 -23.953 1 76.69 195 SER B N 1
ATOM 6853 C CA . SER B 1 195 ? -24.359 -2.752 -25 1 76.69 195 SER B CA 1
ATOM 6854 C C . SER B 1 195 ? -22.938 -3.16 -25.328 1 76.69 195 SER B C 1
ATOM 6856 O O . SER B 1 195 ? -22.703 -4.191 -25.953 1 76.69 195 SER B O 1
ATOM 6858 N N . ASP B 1 196 ? -22.062 -2.328 -24.875 1 86.88 196 ASP B N 1
ATOM 6859 C CA . ASP B 1 196 ? -20.656 -2.629 -25.094 1 86.88 196 ASP B CA 1
ATOM 6860 C C . ASP B 1 196 ? -20.125 -3.625 -24.062 1 86.88 196 ASP B C 1
ATOM 6862 O O . ASP B 1 196 ? -18.984 -4.062 -24.141 1 86.88 196 ASP B O 1
ATOM 6866 N N . MET B 1 197 ? -21.078 -4.055 -23.156 1 89.88 197 MET B N 1
ATOM 6867 C CA . MET B 1 197 ? -20.656 -4.938 -22.078 1 89.88 197 MET B CA 1
ATOM 6868 C C . MET B 1 197 ? -21.531 -6.184 -22.016 1 89.88 197 MET B C 1
ATOM 6870 O O . MET B 1 197 ? -22.734 -6.117 -22.266 1 89.88 197 MET B O 1
ATOM 6874 N N . LEU B 1 198 ? -20.906 -7.23 -21.844 1 91.69 198 LEU B N 1
ATOM 6875 C CA . LEU B 1 198 ? -21.562 -8.484 -21.484 1 91.69 198 LEU B CA 1
ATOM 6876 C C . LEU B 1 198 ? -21.234 -8.883 -20.062 1 91.69 198 LEU B C 1
ATOM 6878 O O . LEU B 1 198 ? -20.078 -9.141 -19.734 1 91.69 198 LEU B O 1
ATOM 6882 N N . LEU B 1 199 ? -22.281 -8.906 -19.141 1 90.88 199 LEU B N 1
ATOM 6883 C CA . LEU B 1 199 ? -22.094 -9.227 -17.734 1 90.88 199 LEU B CA 1
ATOM 6884 C C . LEU B 1 199 ? -22.516 -10.664 -17.438 1 90.88 199 LEU B C 1
ATOM 6886 O O . LEU B 1 199 ? -23.688 -11.016 -17.594 1 90.88 199 LEU B O 1
ATOM 6890 N N . LEU B 1 200 ? -21.516 -11.453 -17.047 1 91.19 200 LEU B N 1
ATOM 6891 C CA . LEU B 1 200 ? -21.75 -12.867 -16.75 1 91.19 200 LEU B CA 1
ATOM 6892 C C . LEU B 1 200 ? -21.438 -13.18 -15.289 1 91.19 200 LEU B C 1
ATOM 6894 O O . LEU B 1 200 ? -20.328 -12.93 -14.82 1 91.19 200 LEU B O 1
ATOM 6898 N N . MET B 1 201 ? -22.422 -13.727 -14.562 1 88.56 201 MET B N 1
ATOM 6899 C CA . MET B 1 201 ? -22.219 -14.109 -13.172 1 88.56 201 MET B CA 1
ATOM 6900 C C . MET B 1 201 ? -22.344 -15.617 -13 1 88.56 201 MET B C 1
ATOM 6902 O O . MET B 1 201 ? -23.359 -16.203 -13.398 1 88.56 201 MET B O 1
ATOM 6906 N N . THR B 1 202 ? -21.297 -16.188 -12.477 1 88.06 202 THR B N 1
ATOM 6907 C CA . THR B 1 202 ? -21.406 -17.594 -12.125 1 88.06 202 THR B CA 1
ATOM 6908 C C . THR B 1 202 ? -22 -17.766 -10.727 1 88.06 202 THR B C 1
ATOM 6910 O O . THR B 1 202 ? -21.688 -17 -9.82 1 88.06 202 THR B O 1
ATOM 6913 N N . THR B 1 203 ? -22.906 -18.703 -10.562 1 81.69 203 THR B N 1
ATOM 6914 C CA . THR B 1 203 ? -23.547 -18.891 -9.266 1 81.69 203 THR B CA 1
ATOM 6915 C C . THR B 1 203 ? -24.031 -20.344 -9.117 1 81.69 203 THR B C 1
ATOM 6917 O O . THR B 1 203 ? -24.297 -21.016 -10.109 1 81.69 203 THR B O 1
ATOM 6920 N N . VAL B 1 204 ? -24 -20.812 -7.828 1 71.94 204 VAL B N 1
ATOM 6921 C CA . VAL B 1 204 ? -24.562 -22.125 -7.543 1 71.94 204 VAL B CA 1
ATOM 6922 C C . VAL B 1 204 ? -26.031 -22 -7.184 1 71.94 204 VAL B C 1
ATOM 6924 O O . VAL B 1 204 ? -26.797 -22.953 -7.344 1 71.94 204 VAL B O 1
ATOM 6927 N N . THR B 1 205 ? -26.359 -20.781 -6.609 1 66.75 205 THR B N 1
ATOM 6928 C CA . THR B 1 205 ? -27.719 -20.578 -6.098 1 66.75 205 THR B CA 1
ATOM 6929 C C . THR B 1 205 ? -28.375 -19.391 -6.773 1 66.75 205 THR B C 1
ATOM 6931 O O . THR B 1 205 ? -28.547 -18.328 -6.16 1 66.75 205 THR B O 1
ATOM 6934 N N . PRO B 1 206 ? -28.859 -19.703 -8.023 1 63.91 206 PRO B N 1
ATOM 6935 C CA . PRO B 1 206 ? -29.422 -18.562 -8.742 1 63.91 206 PRO B CA 1
ATOM 6936 C C . PRO B 1 206 ? -30.625 -17.938 -8.023 1 63.91 206 PRO B C 1
ATOM 6938 O O . PRO B 1 206 ? -30.891 -16.75 -8.164 1 63.91 206 PRO B O 1
ATOM 6941 N N . GLU B 1 207 ? -31.25 -18.781 -7.211 1 55.72 207 GLU B N 1
ATOM 6942 C CA . GLU B 1 207 ? -32.469 -18.328 -6.539 1 55.72 207 GLU B CA 1
ATOM 6943 C C . GLU B 1 207 ? -32.156 -17.312 -5.449 1 55.72 207 GLU B C 1
ATOM 6945 O O . GLU B 1 207 ? -32.969 -16.453 -5.137 1 55.72 207 GLU B O 1
ATOM 6950 N N . ARG B 1 208 ? -31.047 -17.484 -4.832 1 53.09 208 ARG B N 1
ATOM 6951 C CA . ARG B 1 208 ? -30.688 -16.594 -3.729 1 53.09 208 ARG B CA 1
ATOM 6952 C C . ARG B 1 208 ? -30.25 -15.227 -4.238 1 53.09 208 ARG B C 1
ATOM 6954 O O . ARG B 1 208 ? -30.172 -14.273 -3.467 1 53.09 208 ARG B O 1
ATOM 6961 N N . LEU B 1 209 ? -29.828 -15.227 -5.426 1 54.69 209 LEU B N 1
ATOM 6962 C CA . LEU B 1 209 ? -29.281 -13.984 -5.969 1 54.69 209 LEU B CA 1
ATOM 6963 C C . LEU B 1 209 ? -30.391 -12.953 -6.172 1 54.69 209 LEU B C 1
ATOM 6965 O O . LEU B 1 209 ? -30.109 -11.789 -6.488 1 54.69 209 LEU B O 1
ATOM 6969 N N . SER B 1 210 ? -31.641 -13.32 -6.137 1 43.97 210 SER B N 1
ATOM 6970 C CA . SER B 1 210 ? -32.656 -12.305 -6.418 1 43.97 210 SER B CA 1
ATOM 6971 C C . SER B 1 210 ? -32.344 -11 -5.691 1 43.97 210 SER B C 1
ATOM 6973 O O . SER B 1 210 ? -32.25 -9.938 -6.309 1 43.97 210 SER B O 1
ATOM 6975 N N . LEU B 1 211 ? -33.062 -10.688 -4.539 1 40.03 211 LEU B N 1
ATOM 6976 C CA . LEU B 1 211 ? -33.375 -9.391 -3.961 1 40.03 211 LEU B CA 1
ATOM 6977 C C . LEU B 1 211 ? -32.156 -8.789 -3.256 1 40.03 211 LEU B C 1
ATOM 6979 O O . LEU B 1 211 ? -31.891 -7.598 -3.393 1 40.03 211 LEU B O 1
ATOM 6983 N N . GLU B 1 212 ? -31.594 -9.586 -2.496 1 40.59 212 GLU B N 1
ATOM 6984 C CA . GLU B 1 212 ? -30.688 -9.047 -1.482 1 40.59 212 GLU B CA 1
ATOM 6985 C C . GLU B 1 212 ? -29.328 -8.703 -2.076 1 40.59 212 GLU B C 1
ATOM 6987 O O . GLU B 1 212 ? -28.734 -7.676 -1.73 1 40.59 212 GLU B O 1
ATOM 6992 N N . ALA B 1 213 ? -28.875 -9.641 -2.941 1 44.19 213 ALA B N 1
ATOM 6993 C CA . ALA B 1 213 ? -27.547 -9.414 -3.494 1 44.19 213 ALA B CA 1
ATOM 6994 C C . ALA B 1 213 ? -27.547 -8.219 -4.449 1 44.19 213 ALA B C 1
ATOM 6996 O O . ALA B 1 213 ? -26.562 -7.492 -4.543 1 44.19 213 ALA B O 1
ATOM 6997 N N . MET B 1 214 ? -28.766 -8.156 -5.203 1 42.31 214 MET B N 1
ATOM 6998 C CA . MET B 1 214 ? -28.891 -7.086 -6.188 1 42.31 214 MET B CA 1
ATOM 6999 C C . MET B 1 214 ? -29.047 -5.734 -5.504 1 42.31 214 MET B C 1
ATOM 7001 O O . MET B 1 214 ? -28.719 -4.699 -6.086 1 42.31 214 MET B O 1
ATOM 7005 N N . ASP B 1 215 ? -29.797 -5.746 -4.398 1 40.75 215 ASP B N 1
ATOM 7006 C CA . ASP B 1 215 ? -30.094 -4.512 -3.672 1 40.75 215 ASP B CA 1
ATOM 7007 C C . ASP B 1 215 ? -28.812 -3.902 -3.1 1 40.75 215 ASP B C 1
ATOM 7009 O O . ASP B 1 215 ? -28.797 -2.73 -2.717 1 40.75 215 ASP B O 1
ATOM 7013 N N . ILE B 1 216 ? -28.109 -4.867 -2.674 1 39.94 216 ILE B N 1
ATOM 7014 C CA . ILE B 1 216 ? -27.047 -4.227 -1.905 1 39.94 216 ILE B CA 1
ATOM 7015 C C . ILE B 1 216 ? -26.453 -3.059 -2.699 1 39.94 216 ILE B C 1
ATOM 7017 O O . ILE B 1 216 ? -26.266 -1.967 -2.158 1 39.94 216 ILE B O 1
ATOM 7021 N N . GLN B 1 217 ? -25.453 -3.018 -3.521 1 43.22 217 GLN B N 1
ATOM 7022 C CA . GLN B 1 217 ? -24.672 -1.864 -3.953 1 43.22 217 GLN B CA 1
ATOM 7023 C C . GLN B 1 217 ? -25.109 -1.393 -5.34 1 43.22 217 GLN B C 1
ATOM 7025 O O . GLN B 1 217 ? -24.297 -0.855 -6.098 1 43.22 217 GLN B O 1
ATOM 7030 N N . HIS B 1 218 ? -26.516 -1.377 -5.652 1 47.22 218 HIS B N 1
ATOM 7031 C CA . HIS B 1 218 ? -26.797 -0.906 -7 1 47.22 218 HIS B CA 1
ATOM 7032 C C . HIS B 1 218 ? -26.078 -1.746 -8.047 1 47.22 218 HIS B C 1
ATOM 7034 O O . HIS B 1 218 ? -25.594 -1.216 -9.047 1 47.22 218 HIS B O 1
ATOM 7040 N N . LEU B 1 219 ? -25.828 -2.979 -7.75 1 53.75 219 LEU B N 1
ATOM 7041 C CA . LEU B 1 219 ? -25.047 -3.773 -8.68 1 53.75 219 LEU B CA 1
ATOM 7042 C C . LEU B 1 219 ? -25.797 -4 -9.984 1 53.75 219 LEU B C 1
ATOM 7044 O O . LEU B 1 219 ? -27.031 -4.113 -9.984 1 53.75 219 LEU B O 1
ATOM 7048 N N . LEU B 1 220 ? -25.234 -3.678 -11.109 1 68.94 220 LEU B N 1
ATOM 7049 C CA . LEU B 1 220 ? -25.672 -3.945 -12.477 1 68.94 220 LEU B CA 1
ATOM 7050 C C . LEU B 1 220 ? -26.125 -5.395 -12.633 1 68.94 220 LEU B C 1
ATOM 7052 O O . LEU B 1 220 ? -25.453 -6.312 -12.156 1 68.94 220 LEU B O 1
ATOM 7056 N N . MET B 1 221 ? -27.391 -5.586 -12.906 1 73.06 221 MET B N 1
ATOM 7057 C CA . MET B 1 221 ? -27.891 -6.934 -13.164 1 73.06 221 MET B CA 1
ATOM 7058 C C . MET B 1 221 ? -27.062 -7.621 -14.242 1 73.06 221 MET B C 1
ATOM 7060 O O . MET B 1 221 ? -26.812 -7.043 -15.297 1 73.06 221 MET B O 1
ATOM 7064 N N . PRO B 1 222 ? -26.656 -8.867 -13.938 1 84.44 222 PRO B N 1
ATOM 7065 C CA . PRO B 1 222 ? -25.938 -9.594 -14.984 1 84.44 222 PRO B CA 1
ATOM 7066 C C . PRO B 1 222 ? -26.828 -9.953 -16.172 1 84.44 222 PRO B C 1
ATOM 7068 O O . PRO B 1 222 ? -28.047 -10.078 -16.016 1 84.44 222 PRO B O 1
ATOM 7071 N N . ASP B 1 223 ? -26.25 -10.039 -17.297 1 84.12 223 ASP B N 1
ATOM 7072 C CA . ASP B 1 223 ? -26.969 -10.477 -18.484 1 84.12 223 ASP B CA 1
ATOM 7073 C C . ASP B 1 223 ? -27.328 -11.961 -18.391 1 84.12 223 ASP B C 1
ATOM 7075 O O . ASP B 1 223 ? -28.406 -12.367 -18.828 1 84.12 223 ASP B O 1
ATOM 7079 N N . TYR B 1 224 ? -26.375 -12.734 -17.891 1 84.81 224 TYR B N 1
ATOM 7080 C CA . TYR B 1 224 ? -26.594 -14.172 -17.719 1 84.81 224 TYR B CA 1
ATOM 7081 C C . TYR B 1 224 ? -26.062 -14.641 -16.375 1 84.81 224 TYR B C 1
ATOM 7083 O O . TYR B 1 224 ? -25 -14.195 -15.922 1 84.81 224 TYR B O 1
ATOM 7091 N N . LEU B 1 225 ? -26.875 -15.523 -15.734 1 83.31 225 LEU B N 1
ATOM 7092 C CA . LEU B 1 225 ? -26.406 -16.297 -14.586 1 83.31 225 LEU B CA 1
ATOM 7093 C C . LEU B 1 225 ? -25.984 -17.703 -15.016 1 83.31 225 LEU B C 1
ATOM 7095 O O . LEU B 1 225 ? -26.812 -18.516 -15.398 1 83.31 225 LEU B O 1
ATOM 7099 N N . ILE B 1 226 ? -24.703 -17.875 -14.977 1 85.25 226 ILE B N 1
ATOM 7100 C CA . ILE B 1 226 ? -24.141 -19.141 -15.445 1 85.25 226 ILE B CA 1
ATOM 7101 C C . ILE B 1 226 ? -24.062 -20.125 -14.281 1 85.25 226 ILE B C 1
ATOM 7103 O O . ILE B 1 226 ? -23.547 -19.781 -13.211 1 85.25 226 ILE B O 1
ATOM 7107 N N . LEU B 1 227 ? -24.5 -21.297 -14.461 1 78.25 227 LEU B N 1
ATOM 7108 C CA . LEU B 1 227 ? -24.469 -22.297 -13.406 1 78.25 227 LEU B CA 1
ATOM 7109 C C . LEU B 1 227 ? -23.078 -22.891 -13.266 1 78.25 227 LEU B C 1
ATOM 7111 O O . LEU B 1 227 ? -22.562 -23.516 -14.195 1 78.25 227 LEU B O 1
ATOM 7115 N N . SER B 1 228 ? -22.562 -22.781 -12.078 1 75.38 228 SER B N 1
ATOM 7116 C CA . SER B 1 228 ? -21.156 -23.094 -11.812 1 75.38 228 SER B CA 1
ATOM 7117 C C . SER B 1 228 ? -20.906 -24.594 -11.867 1 75.38 228 SER B C 1
ATOM 7119 O O . SER B 1 228 ? -19.797 -25.031 -12.172 1 75.38 228 SER B O 1
ATOM 7121 N N . ASN B 1 229 ? -21.781 -25.406 -11.555 1 67.88 229 ASN B N 1
ATOM 7122 C CA . ASN B 1 229 ? -21.609 -26.859 -11.484 1 67.88 229 ASN B CA 1
ATOM 7123 C C . ASN B 1 229 ? -21.312 -27.453 -12.852 1 67.88 229 ASN B C 1
ATOM 7125 O O . ASN B 1 229 ? -20.859 -28.594 -12.953 1 67.88 229 ASN B O 1
ATOM 7129 N N . THR B 1 230 ? -21.516 -26.625 -13.859 1 63.41 230 THR B N 1
ATOM 7130 C CA . THR B 1 230 ? -21.297 -27.109 -15.219 1 63.41 230 THR B CA 1
ATOM 7131 C C . THR B 1 230 ? -19.906 -26.719 -15.727 1 63.41 230 THR B C 1
ATOM 7133 O O . THR B 1 230 ? -19.5 -27.109 -16.812 1 63.41 230 THR B O 1
ATOM 7136 N N . LEU B 1 231 ? -19.266 -25.969 -14.867 1 66.62 231 LEU B N 1
ATOM 7137 C CA . LEU B 1 231 ? -17.984 -25.422 -15.289 1 66.62 231 LEU B CA 1
ATOM 7138 C C . LEU B 1 231 ? -16.828 -26.156 -14.633 1 66.62 231 LEU B C 1
ATOM 7140 O O . LEU B 1 231 ? -16.75 -26.234 -13.398 1 66.62 231 LEU B O 1
ATOM 7144 N N . LYS B 1 232 ? -15.969 -26.859 -15.328 1 62.41 232 LYS B N 1
ATOM 7145 C CA . LYS B 1 232 ? -14.797 -27.531 -14.789 1 62.41 232 LYS B CA 1
ATOM 7146 C C . LYS B 1 232 ? -13.508 -26.969 -15.375 1 62.41 232 LYS B C 1
ATOM 7148 O O . LYS B 1 232 ? -13.328 -26.938 -16.594 1 62.41 232 LYS B O 1
ATOM 7153 N N . GLU B 1 233 ? -12.703 -26.547 -14.531 1 53.94 233 GLU B N 1
ATOM 7154 C CA . GLU B 1 233 ? -11.453 -25.906 -14.945 1 53.94 233 GLU B CA 1
ATOM 7155 C C . GLU B 1 233 ? -10.555 -26.875 -15.695 1 53.94 233 GLU B C 1
ATOM 7157 O O . GLU B 1 233 ? -9.68 -26.453 -16.453 1 53.94 233 GLU B O 1
ATOM 7162 N N . THR B 1 234 ? -10.781 -28.109 -15.359 1 54.22 234 THR B N 1
ATOM 7163 C CA . THR B 1 234 ? -9.969 -29.141 -15.992 1 54.22 234 THR B CA 1
ATOM 7164 C C . THR B 1 234 ? -10.5 -29.469 -17.391 1 54.22 234 THR B C 1
ATOM 7166 O O . THR B 1 234 ? -9.891 -30.25 -18.125 1 54.22 234 THR B O 1
ATOM 7169 N N . ASP B 1 235 ? -11.648 -28.797 -17.672 1 51.41 235 ASP B N 1
ATOM 7170 C CA . ASP B 1 235 ? -12.219 -29.094 -18.984 1 51.41 235 ASP B CA 1
ATOM 7171 C C . ASP B 1 235 ? -11.32 -28.562 -20.094 1 51.41 235 ASP B C 1
ATOM 7173 O O . ASP B 1 235 ? -10.812 -27.438 -20.016 1 51.41 235 ASP B O 1
ATOM 7177 N N . VAL B 1 236 ? -10.57 -29.547 -20.688 1 50.94 236 VAL B N 1
ATOM 7178 C CA . VAL B 1 236 ? -9.773 -29.203 -21.875 1 50.94 236 VAL B CA 1
ATOM 7179 C C . VAL B 1 236 ? -10.672 -28.609 -22.953 1 50.94 236 VAL B C 1
ATOM 7181 O O . VAL B 1 236 ? -11.648 -29.219 -23.359 1 50.94 236 VAL B O 1
ATOM 7184 N N . LEU B 1 237 ? -10.82 -27.188 -22.984 1 52.84 237 LEU B N 1
ATOM 7185 C CA . LEU B 1 237 ? -11.719 -26.328 -23.75 1 52.84 237 LEU B CA 1
ATOM 7186 C C . LEU B 1 237 ? -11.734 -26.734 -25.219 1 52.84 237 LEU B C 1
ATOM 7188 O O . LEU B 1 237 ? -10.938 -26.234 -26.016 1 52.84 237 LEU B O 1
ATOM 7192 N N . ASP B 1 238 ? -11.836 -28.047 -25.516 1 45.84 238 ASP B N 1
ATOM 7193 C CA . ASP B 1 238 ? -12.023 -28.266 -26.953 1 45.84 238 ASP B CA 1
ATOM 7194 C C . ASP B 1 238 ? -13.289 -27.562 -27.453 1 45.84 238 ASP B C 1
ATOM 7196 O O . ASP B 1 238 ? -14.047 -27 -26.656 1 45.84 238 ASP B O 1
ATOM 7200 N N . ASP B 1 239 ? -13.812 -27.938 -28.875 1 45.12 239 ASP B N 1
ATOM 7201 C CA . ASP B 1 239 ? -14.727 -27.359 -29.859 1 45.12 239 ASP B CA 1
ATOM 7202 C C . ASP B 1 239 ? -16.172 -27.656 -29.5 1 45.12 239 ASP B C 1
ATOM 7204 O O . ASP B 1 239 ? -16.578 -28.828 -29.422 1 45.12 239 ASP B O 1
ATOM 7208 N N . GLY B 1 240 ? -16.656 -27.156 -28.234 1 57.28 240 GLY B N 1
ATOM 7209 C CA . GLY B 1 240 ? -18.094 -27.25 -28.078 1 57.28 240 GLY B CA 1
ATOM 7210 C C . GLY B 1 240 ? -18.547 -27.203 -26.625 1 57.28 240 GLY B C 1
ATOM 7211 O O . GLY B 1 240 ? -19.297 -28.078 -26.188 1 57.28 240 GLY B O 1
ATOM 7212 N N . TYR B 1 241 ? -18.234 -26.203 -26.016 1 68.25 241 TYR B N 1
ATOM 7213 C CA . TYR B 1 241 ? -18.641 -26.141 -24.609 1 68.25 241 TYR B CA 1
ATOM 7214 C C . TYR B 1 241 ? -20.047 -25.594 -24.469 1 68.25 241 TYR B C 1
ATOM 7216 O O . TYR B 1 241 ? -20.391 -24.578 -25.062 1 68.25 241 TYR B O 1
ATOM 7224 N N . ARG B 1 242 ? -20.797 -26.344 -23.688 1 73.25 242 ARG B N 1
ATOM 7225 C CA . ARG B 1 242 ? -22.172 -25.906 -23.438 1 73.25 242 ARG B CA 1
ATOM 7226 C C . ARG B 1 242 ? -22.297 -25.281 -22.047 1 73.25 242 ARG B C 1
ATOM 7228 O O . ARG B 1 242 ? -21.703 -25.781 -21.094 1 73.25 242 ARG B O 1
ATOM 7235 N N . LEU B 1 243 ? -22.984 -24.234 -22.031 1 81.75 243 LEU B N 1
ATOM 7236 C CA . LEU B 1 243 ? -23.266 -23.516 -20.797 1 81.75 243 LEU B CA 1
ATOM 7237 C C . LEU B 1 243 ? -24.75 -23.562 -20.453 1 81.75 243 LEU B C 1
ATOM 7239 O O . LEU B 1 243 ? -25.594 -23.484 -21.344 1 81.75 243 LEU B O 1
ATOM 7243 N N . THR B 1 244 ? -24.984 -23.891 -19.219 1 79.25 244 THR B N 1
ATOM 7244 C CA . THR B 1 244 ? -26.328 -23.703 -18.688 1 79.25 244 THR B CA 1
ATOM 7245 C C . THR B 1 244 ? -26.438 -22.359 -17.953 1 79.25 244 THR B C 1
ATOM 7247 O O . THR B 1 244 ? -25.641 -22.078 -17.062 1 79.25 244 THR B O 1
ATOM 7250 N N . ALA B 1 245 ? -27.359 -21.578 -18.516 1 82.31 245 ALA B N 1
ATOM 7251 C CA . ALA B 1 245 ? -27.438 -20.219 -17.969 1 82.31 245 ALA B CA 1
ATOM 7252 C C . ALA B 1 245 ? -28.891 -19.766 -17.828 1 82.31 245 ALA B C 1
ATOM 7254 O O . ALA B 1 245 ? -29.781 -20.344 -18.438 1 82.31 245 ALA B O 1
ATOM 7255 N N . LEU B 1 246 ? -29.062 -18.891 -16.891 1 77 246 LEU B N 1
ATOM 7256 C CA . LEU B 1 246 ? -30.312 -18.156 -16.781 1 77 246 LEU B CA 1
ATOM 7257 C C . LEU B 1 246 ? -30.156 -16.75 -17.344 1 77 246 LEU B C 1
ATOM 7259 O O . LEU B 1 246 ? -29.266 -16 -16.953 1 77 246 LEU B O 1
ATOM 7263 N N . LYS B 1 247 ? -30.922 -16.531 -18.406 1 79.5 247 LYS B N 1
ATOM 7264 C CA . LYS B 1 247 ? -30.922 -15.164 -18.938 1 79.5 247 LYS B CA 1
ATOM 7265 C C . LYS B 1 247 ? -31.688 -14.219 -18.016 1 79.5 247 LYS B C 1
ATOM 7267 O O . LYS B 1 247 ? -32.75 -14.57 -17.5 1 79.5 247 LYS B O 1
ATOM 7272 N N . CYS B 1 248 ? -31.031 -13.094 -17.703 1 73.06 248 CYS B N 1
ATOM 7273 C CA . CYS B 1 248 ? -31.641 -12.109 -16.828 1 73.06 248 CYS B CA 1
ATOM 7274 C C . CYS B 1 248 ? -32.188 -10.93 -17.625 1 73.06 248 CYS B C 1
ATOM 7276 O O . CYS B 1 248 ? -31.438 -10.242 -18.328 1 73.06 248 CYS B O 1
ATOM 7278 N N . ASP B 1 249 ? -33.5 -10.773 -17.703 1 63.88 249 ASP B N 1
ATOM 7279 C CA . ASP B 1 249 ? -34.125 -9.609 -18.344 1 63.88 249 ASP B CA 1
ATOM 7280 C C . ASP B 1 249 ? -35.219 -9 -17.438 1 63.88 249 ASP B C 1
ATOM 7282 O O . ASP B 1 249 ? -35.344 -9.414 -16.281 1 63.88 249 ASP B O 1
ATOM 7286 N N . GLU B 1 250 ? -35.625 -7.816 -17.844 1 57.56 250 GLU B N 1
ATOM 7287 C CA . GLU B 1 250 ? -36.625 -7.078 -17.062 1 57.56 250 GLU B CA 1
ATOM 7288 C C . GLU B 1 250 ? -37.844 -7.953 -16.75 1 57.56 250 GLU B C 1
ATOM 7290 O O . GLU B 1 250 ? -38.531 -7.734 -15.75 1 57.56 250 GLU B O 1
ATOM 7295 N N . THR B 1 251 ? -38.062 -8.922 -17.641 1 54.84 251 THR B N 1
ATOM 7296 C CA . THR B 1 251 ? -39.281 -9.703 -17.531 1 54.84 251 THR B CA 1
ATOM 7297 C C . THR B 1 251 ? -39.062 -10.922 -16.641 1 54.84 251 THR B C 1
ATOM 7299 O O . THR B 1 251 ? -40.031 -11.523 -16.141 1 54.84 251 THR B O 1
ATOM 7302 N N . GLY B 1 252 ? -37.906 -11.359 -16.297 1 56.59 252 GLY B N 1
ATOM 7303 C CA . GLY B 1 252 ? -37.594 -12.5 -15.445 1 56.59 252 GLY B CA 1
ATOM 7304 C C . GLY B 1 252 ? -36.375 -13.281 -15.891 1 56.59 252 GLY B C 1
ATOM 7305 O O . GLY B 1 252 ? -35.469 -12.719 -16.531 1 56.59 252 GLY B O 1
ATOM 7306 N N . HIS B 1 253 ? -36.219 -14.508 -15.164 1 64.44 253 HIS B N 1
ATOM 7307 C CA . HIS B 1 253 ? -35.094 -15.383 -15.461 1 64.44 253 HIS B CA 1
ATOM 7308 C C . HIS B 1 253 ? -35.562 -16.641 -16.188 1 64.44 253 HIS B C 1
ATOM 7310 O O . HIS B 1 253 ? -36.594 -17.219 -15.859 1 64.44 253 HIS B O 1
ATOM 7316 N N . TYR B 1 254 ? -35 -16.906 -17.484 1 67 254 TYR B N 1
ATOM 7317 C CA . TYR B 1 254 ? -35.312 -18.156 -18.172 1 67 254 TYR B CA 1
ATOM 7318 C C . TYR B 1 254 ? -34.031 -18.969 -18.391 1 67 254 TYR B C 1
ATOM 7320 O O . TYR B 1 254 ? -32.969 -18.406 -18.672 1 67 254 TYR B O 1
ATOM 7328 N N . THR B 1 255 ? -34.188 -20.266 -18.141 1 73.44 255 THR B N 1
ATOM 7329 C CA . THR B 1 255 ? -33.062 -21.156 -18.312 1 73.44 255 THR B CA 1
ATOM 7330 C C . THR B 1 255 ? -32.781 -21.391 -19.797 1 73.44 255 THR B C 1
ATOM 7332 O O . THR B 1 255 ? -33.719 -21.562 -20.594 1 73.44 255 THR B O 1
ATOM 7335 N N . THR B 1 256 ? -31.625 -21.234 -20.188 1 75.69 256 THR B N 1
ATOM 7336 C CA . THR B 1 256 ? -31.188 -21.5 -21.562 1 75.69 256 THR B CA 1
ATOM 7337 C C . THR B 1 256 ? -29.875 -22.281 -21.578 1 75.69 256 THR B C 1
ATOM 7339 O O . THR B 1 256 ? -29.062 -22.156 -20.672 1 75.69 256 THR B O 1
ATOM 7342 N N . ASP B 1 257 ? -29.812 -23.203 -22.484 1 79.44 257 ASP B N 1
ATOM 7343 C CA . ASP B 1 257 ? -28.578 -23.922 -22.766 1 79.44 257 ASP B CA 1
ATOM 7344 C C . ASP B 1 257 ? -27.984 -23.5 -24.094 1 79.44 257 ASP B C 1
ATOM 7346 O O . ASP B 1 257 ? -28.688 -23.422 -25.109 1 79.44 257 ASP B O 1
ATOM 7350 N N . PHE B 1 258 ? -26.781 -23.078 -24.047 1 77.69 258 PHE B N 1
ATOM 7351 C CA . PHE B 1 258 ? -26.172 -22.641 -25.297 1 77.69 258 PHE B CA 1
ATOM 7352 C C . PHE B 1 258 ? -24.672 -22.906 -25.297 1 77.69 258 PHE B C 1
ATOM 7354 O O . PHE B 1 258 ? -24.062 -23.109 -24.234 1 77.69 258 PHE B O 1
ATOM 7361 N N . GLU B 1 259 ? -24.188 -22.984 -26.5 1 77.88 259 GLU B N 1
ATOM 7362 C CA . GLU B 1 259 ? -22.734 -23.078 -26.656 1 77.88 259 GLU B CA 1
ATOM 7363 C C . GLU B 1 259 ? -22.078 -21.703 -26.484 1 77.88 259 GLU B C 1
ATOM 7365 O O . GLU B 1 259 ? -22.703 -20.672 -26.781 1 77.88 259 GLU B O 1
ATOM 7370 N N . VAL B 1 260 ? -20.875 -21.656 -26.031 1 82.69 260 VAL B N 1
ATOM 7371 C CA . VAL B 1 260 ? -20.109 -20.422 -25.859 1 82.69 260 VAL B CA 1
ATOM 7372 C C . VAL B 1 260 ? -20.078 -19.641 -27.188 1 82.69 260 VAL B C 1
ATOM 7374 O O . VAL B 1 260 ? -20.219 -18.422 -27.188 1 82.69 260 VAL B O 1
ATOM 7377 N N . LYS B 1 261 ? -19.875 -20.359 -28.266 1 80.94 261 LYS B N 1
ATOM 7378 C CA . LYS B 1 261 ? -19.828 -19.719 -29.578 1 80.94 261 LYS B CA 1
ATOM 7379 C C . LYS B 1 261 ? -21.141 -19 -29.891 1 80.94 261 LYS B C 1
ATOM 7381 O O . LYS B 1 261 ? -21.141 -17.922 -30.5 1 80.94 261 LYS B O 1
ATOM 7386 N N . GLU B 1 262 ? -22.188 -19.547 -29.422 1 82.25 262 GLU B N 1
ATOM 7387 C CA . GLU B 1 262 ? -23.5 -18.938 -29.641 1 82.25 262 GLU B CA 1
ATOM 7388 C C . GLU B 1 262 ? -23.656 -17.656 -28.828 1 82.25 262 GLU B C 1
ATOM 7390 O O . GLU B 1 262 ? -24.234 -16.688 -29.312 1 82.25 262 GLU B O 1
ATOM 7395 N N . LEU B 1 263 ? -23.188 -17.734 -27.656 1 84.19 263 LEU B N 1
ATOM 7396 C CA . LEU B 1 263 ? -23.266 -16.578 -26.781 1 84.19 263 LEU B CA 1
ATOM 7397 C C . LEU B 1 263 ? -22.547 -15.383 -27.406 1 84.19 263 LEU B C 1
ATOM 7399 O O . LEU B 1 263 ? -23.094 -14.281 -27.484 1 84.19 263 LEU B O 1
ATOM 7403 N N . ILE B 1 264 ? -21.391 -15.562 -27.906 1 83.62 264 ILE B N 1
ATOM 7404 C CA . ILE B 1 264 ? -20.547 -14.5 -28.469 1 83.62 264 ILE B CA 1
ATOM 7405 C C . ILE B 1 264 ? -21.172 -14.016 -29.781 1 83.62 264 ILE B C 1
ATOM 7407 O O . ILE B 1 264 ? -21.203 -12.812 -30.047 1 83.62 264 ILE B O 1
ATOM 7411 N N . SER B 1 265 ? -21.594 -14.984 -30.484 1 83.19 265 SER B N 1
ATOM 7412 C CA . SER B 1 265 ? -22.219 -14.633 -31.75 1 83.19 265 SER B CA 1
ATOM 7413 C C . SER B 1 265 ? -23.453 -13.773 -31.547 1 83.19 265 SER B C 1
ATOM 7415 O O . SER B 1 265 ? -23.656 -12.781 -32.25 1 83.19 265 SER B O 1
ATOM 7417 N N . LYS B 1 266 ? -24.234 -14.172 -30.609 1 80.38 266 LYS B N 1
ATOM 7418 C CA . LYS B 1 266 ? -25.453 -13.422 -30.297 1 80.38 266 LYS B CA 1
ATOM 7419 C C . LYS B 1 266 ? -25.125 -12.008 -29.828 1 80.38 266 LYS B C 1
ATOM 7421 O O . LYS B 1 266 ? -25.766 -11.047 -30.234 1 80.38 266 LYS B O 1
ATOM 7426 N N . TRP B 1 267 ? -24.219 -11.953 -29 1 83.94 267 TRP B N 1
ATOM 7427 C CA . TRP B 1 267 ? -23.797 -10.648 -28.5 1 83.94 267 TRP B CA 1
ATOM 7428 C C . TRP B 1 267 ? -23.25 -9.773 -29.609 1 83.94 267 TRP B C 1
ATOM 7430 O O . TRP B 1 267 ? -23.547 -8.578 -29.688 1 83.94 267 TRP B O 1
ATOM 7440 N N . ASN B 1 268 ? -22.453 -10.344 -30.5 1 78.5 268 ASN B N 1
ATOM 7441 C CA . ASN B 1 268 ? -21.906 -9.609 -31.641 1 78.5 268 ASN B CA 1
ATOM 7442 C C . ASN B 1 268 ? -23.016 -9.094 -32.562 1 78.5 268 ASN B C 1
ATOM 7444 O O . ASN B 1 268 ? -22.953 -7.957 -33.031 1 78.5 268 ASN B O 1
ATOM 7448 N N . PHE B 1 269 ? -23.906 -9.938 -32.688 1 73.88 269 PHE B N 1
ATOM 7449 C CA . PHE B 1 269 ? -25.016 -9.57 -33.562 1 73.88 269 PHE B CA 1
ATOM 7450 C C . PHE B 1 269 ? -25.812 -8.422 -32.969 1 73.88 269 PHE B C 1
ATOM 7452 O O . PHE B 1 269 ? -26.125 -7.449 -33.656 1 73.88 269 PHE B O 1
ATOM 7459 N N . ALA B 1 270 ? -26.109 -8.578 -31.75 1 73.81 270 ALA B N 1
ATOM 7460 C CA . ALA B 1 270 ? -26.859 -7.531 -31.062 1 73.81 270 ALA B CA 1
ATOM 7461 C C . ALA B 1 270 ? -26.094 -6.211 -31.078 1 73.81 270 ALA B C 1
ATOM 7463 O O . ALA B 1 270 ? -26.672 -5.145 -31.281 1 73.81 270 ALA B O 1
ATOM 7464 N N . TRP B 1 271 ? -24.922 -6.328 -30.922 1 72.44 271 TRP B N 1
ATOM 7465 C CA . TRP B 1 271 ? -24.047 -5.156 -30.906 1 72.44 271 TRP B CA 1
ATOM 7466 C C . TRP B 1 271 ? -23.969 -4.508 -32.281 1 72.44 271 TRP B C 1
ATOM 7468 O O . TRP B 1 271 ? -24.031 -3.283 -32.406 1 72.44 271 TRP B O 1
ATOM 7478 N N . TYR B 1 272 ? -23.844 -5.289 -33.281 1 70.44 272 TYR B N 1
ATOM 7479 C CA . TYR B 1 272 ? -23.812 -4.812 -34.656 1 70.44 272 TYR B CA 1
ATOM 7480 C C . TYR B 1 272 ? -25.094 -4.059 -35 1 70.44 272 TYR B C 1
ATOM 7482 O O . TYR B 1 272 ? -25.047 -2.998 -35.625 1 70.44 272 TYR B O 1
ATOM 7490 N N . LEU B 1 273 ? -26.188 -4.574 -34.656 1 64.12 273 LEU B N 1
ATOM 7491 C CA . LEU B 1 273 ? -27.484 -3.969 -34.969 1 64.12 273 LEU B CA 1
ATOM 7492 C C . LEU B 1 273 ? -27.609 -2.604 -34.312 1 64.12 273 LEU B C 1
ATOM 7494 O O . LEU B 1 273 ? -28.156 -1.668 -34.875 1 64.12 273 LEU B O 1
ATOM 7498 N N . ARG B 1 274 ? -27.172 -2.57 -33.188 1 62.06 274 ARG B N 1
ATOM 7499 C CA . ARG B 1 274 ? -27.281 -1.329 -32.438 1 62.06 274 ARG B CA 1
ATOM 7500 C C . ARG B 1 274 ? -26.328 -0.268 -32.969 1 62.06 274 ARG B C 1
ATOM 7502 O O . ARG B 1 274 ? -26.625 0.928 -32.906 1 62.06 274 ARG B O 1
ATOM 7509 N N . SER B 1 275 ? -25.156 -0.738 -33.312 1 58.19 275 SER B N 1
ATOM 7510 C CA . SER B 1 275 ? -24.188 0.204 -33.844 1 58.19 275 SER B CA 1
ATOM 7511 C C . SER B 1 275 ? -24.641 0.781 -35.188 1 58.19 275 SER B C 1
ATOM 7513 O O . SER B 1 275 ? -24.297 1.91 -35.531 1 58.19 275 SER B O 1
ATOM 7515 N N . ARG B 1 276 ? -25.328 0.059 -36.062 1 49.25 276 ARG B N 1
ATOM 7516 C CA . ARG B 1 276 ? -25.859 0.546 -37.344 1 49.25 276 ARG B CA 1
ATOM 7517 C C . ARG B 1 276 ? -27.125 1.368 -37.125 1 49.25 276 ARG B C 1
ATOM 7519 O O . ARG B 1 276 ? -27.422 2.273 -37.906 1 49.25 276 ARG B O 1
ATOM 7526 N N . GLU B 1 277 ? -28.141 0.792 -36.406 1 44.31 277 GLU B N 1
ATOM 7527 C CA . GLU B 1 277 ? -29.391 1.528 -36.219 1 44.31 277 GLU B CA 1
ATOM 7528 C C . GLU B 1 277 ? -29.172 2.758 -35.344 1 44.31 277 GLU B C 1
ATOM 7530 O O . GLU B 1 277 ? -28.422 2.705 -34.375 1 44.31 277 GLU B O 1
ATOM 7535 N N . HIS B 1 278 ? -29.297 4.047 -35.781 1 38.16 278 HIS B N 1
ATOM 7536 C CA . HIS B 1 278 ? -29.547 5.23 -35 1 38.16 278 HIS B CA 1
ATOM 7537 C C . HIS B 1 278 ? -30.484 4.914 -33.844 1 38.16 278 HIS B C 1
ATOM 7539 O O . HIS B 1 278 ? -31.047 5.82 -33.219 1 38.16 278 HIS B O 1
ATOM 7545 N N . LEU B 1 279 ? -31.344 3.92 -33.812 1 32.47 279 LEU B N 1
ATOM 7546 C CA . LEU B 1 279 ? -32.5 3.82 -32.969 1 32.47 279 LEU B CA 1
ATOM 7547 C C . LEU B 1 279 ? -32.094 3.738 -31.484 1 32.47 279 LEU B C 1
ATOM 7549 O O . LEU B 1 279 ? -31.172 3.01 -31.141 1 32.47 279 LEU B O 1
ATOM 7553 N N . PRO B 1 280 ? -32.625 4.738 -30.719 1 31.38 280 PRO B N 1
ATOM 7554 C CA . PRO B 1 280 ? -32.344 4.883 -29.297 1 31.38 280 PRO B CA 1
ATOM 7555 C C . PRO B 1 280 ? -32.625 3.604 -28.5 1 31.38 280 PRO B C 1
ATOM 7557 O O . PRO B 1 280 ? -33.719 3.047 -28.578 1 31.38 280 PRO B O 1
ATOM 7560 N N . LEU B 1 281 ? -31.969 2.736 -28.562 1 28.59 281 LEU B N 1
ATOM 7561 C CA . LEU B 1 281 ? -32.25 1.602 -27.688 1 28.59 281 LEU B CA 1
ATOM 7562 C C . LEU B 1 281 ? -32.781 2.072 -26.328 1 28.59 281 LEU B C 1
ATOM 7564 O O . LEU B 1 281 ? -32.156 2.936 -25.703 1 28.59 281 LEU B O 1
ATOM 7568 N N . ARG B 1 282 ? -34.219 2.078 -26.141 1 24.31 282 ARG B N 1
ATOM 7569 C CA . ARG B 1 282 ? -34.969 2.369 -24.922 1 24.31 282 ARG B CA 1
ATOM 7570 C C . ARG B 1 282 ? -34.219 1.848 -23.703 1 24.31 282 ARG B C 1
ATOM 7572 O O . ARG B 1 282 ? -34 0.644 -23.578 1 24.31 282 ARG B O 1
ATOM 7579 N N . THR B 1 283 ? -33.531 2.678 -23.156 1 24.97 283 THR B N 1
ATOM 7580 C CA . THR B 1 283 ? -32.781 2.537 -21.922 1 24.97 283 THR B CA 1
ATOM 7581 C C . THR B 1 283 ? -33.688 2.047 -20.797 1 24.97 283 THR B C 1
ATOM 7583 O O . THR B 1 283 ? -34.844 2.438 -20.719 1 24.97 283 THR B O 1
ATOM 7586 N N . SER B 1 284 ? -33.469 0.945 -20.25 1 21.38 284 SER B N 1
ATOM 7587 C CA . SER B 1 284 ? -34.188 0.438 -19.078 1 21.38 284 SER B CA 1
ATOM 7588 C C . SER B 1 284 ? -34.5 1.56 -18.094 1 21.38 284 SER B C 1
ATOM 7590 O O . SER B 1 284 ? -33.688 2.426 -17.844 1 21.38 284 SER B O 1
ATOM 7592 N N . ARG B 1 285 ? -35.969 2.018 -17.969 1 23.27 285 ARG B N 1
ATOM 7593 C CA . ARG B 1 285 ? -36.562 2.869 -16.953 1 23.27 285 ARG B CA 1
ATOM 7594 C C . ARG B 1 285 ? -35.812 2.711 -15.617 1 23.27 285 ARG B C 1
ATOM 7596 O O . ARG B 1 285 ? -35.469 1.599 -15.219 1 23.27 285 ARG B O 1
ATOM 7603 N N . ARG B 1 286 ? -35.5 3.791 -15.094 1 22.61 286 ARG B N 1
ATOM 7604 C CA . ARG B 1 286 ? -35.25 4.012 -13.672 1 22.61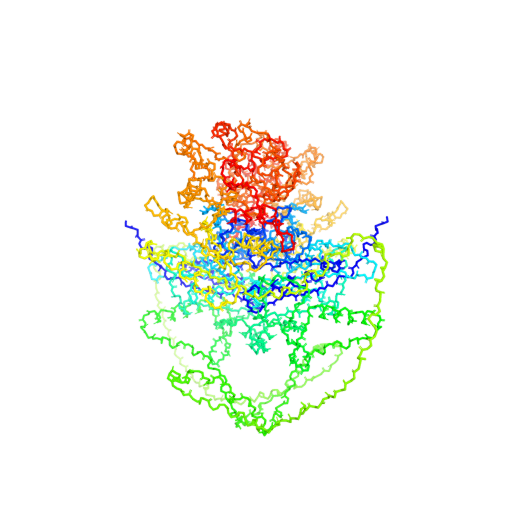 286 ARG B CA 1
ATOM 7605 C C . ARG B 1 286 ? -36.406 3.463 -12.82 1 22.61 286 ARG B C 1
ATOM 7607 O O . ARG B 1 286 ? -37.562 3.783 -13.062 1 22.61 286 ARG B O 1
ATOM 7614 N N . LEU B 1 287 ? -36.5 2.396 -12.211 1 18.94 287 LEU B N 1
ATOM 7615 C CA . LEU B 1 287 ? -37.562 2.086 -11.25 1 18.94 287 LEU B CA 1
ATOM 7616 C C . LEU B 1 287 ? -37.938 3.324 -10.453 1 18.94 287 LEU B C 1
ATOM 7618 O O . LEU B 1 287 ? -37.094 3.934 -9.789 1 18.94 287 LEU B O 1
ATOM 7622 N N . LYS B 1 288 ? -39 4.129 -10.914 1 21.64 288 LYS B N 1
ATOM 7623 C CA . LYS B 1 288 ? -39.781 5.047 -10.102 1 21.64 288 LYS B CA 1
ATOM 7624 C C . LYS B 1 288 ? -39.938 4.523 -8.672 1 21.64 288 LYS B C 1
ATOM 7626 O O . LYS B 1 288 ? -40 3.311 -8.461 1 21.64 288 LYS B O 1
ATOM 7631 N N . THR B 1 289 ? -39.844 5.395 -7.613 1 19.69 289 THR B N 1
ATOM 7632 C CA . THR B 1 289 ? -40.156 5.379 -6.191 1 19.69 289 THR B CA 1
ATOM 7633 C C . THR B 1 289 ? -41.594 4.859 -5.977 1 19.69 289 THR B C 1
ATOM 7635 O O . THR B 1 289 ? -42.469 5.078 -6.812 1 19.69 289 THR B O 1
ATOM 7638 N N . PHE B 1 290 ? -41.844 4.031 -5.086 1 18.95 290 PHE B N 1
ATOM 7639 C CA . PHE B 1 290 ? -43.094 3.582 -4.5 1 18.95 290 PHE B CA 1
ATOM 7640 C C . PHE B 1 290 ? -44.031 4.766 -4.227 1 18.95 290 PHE B C 1
ATOM 7642 O O . PHE B 1 290 ? -43.625 5.711 -3.537 1 18.95 290 PHE B O 1
ATOM 7649 N N . PRO B 1 291 ? -44.969 5.273 -5.117 1 20.05 291 PRO B N 1
ATOM 7650 C CA . PRO B 1 291 ? -46.094 6.09 -4.652 1 20.05 291 PRO B CA 1
ATOM 7651 C C . PRO B 1 291 ? -46.594 5.641 -3.293 1 20.05 291 PRO B C 1
ATOM 7653 O O . PRO B 1 291 ? -46.281 4.547 -2.826 1 20.05 291 PRO B O 1
ATOM 7656 N N . ASP B 1 292 ? -47.781 6.289 -2.764 1 18.45 292 ASP B N 1
ATOM 7657 C CA . ASP B 1 292 ? -48.938 6.172 -1.86 1 18.45 292 ASP B CA 1
ATOM 7658 C C . ASP B 1 292 ? -49.469 4.742 -1.827 1 18.45 292 ASP B C 1
ATOM 7660 O O . ASP B 1 292 ? -49.156 3.936 -2.705 1 18.45 292 ASP B O 1
ATOM 7664 N N . GLU B 1 293 ? -50.969 4.562 -1.31 1 18.52 293 GLU B N 1
ATOM 7665 C CA . GLU B 1 293 ? -51.812 3.621 -0.593 1 18.52 293 GLU B CA 1
ATOM 7666 C C . GLU B 1 293 ? -52.25 2.469 -1.497 1 18.52 293 GLU B C 1
ATOM 7668 O O . GLU B 1 293 ? -52.844 1.498 -1.031 1 18.52 293 GLU B O 1
ATOM 7673 N N . VAL B 1 294 ? -52.688 2.629 -2.684 1 18.48 294 VAL B N 1
ATOM 7674 C CA . VAL B 1 294 ? -53.75 1.667 -2.943 1 18.48 294 VAL B CA 1
ATOM 7675 C C . VAL B 1 294 ? -53.344 0.292 -2.416 1 18.48 294 VAL B C 1
ATOM 7677 O O . VAL B 1 294 ? -52.156 -0.075 -2.461 1 18.48 294 VAL B O 1
ATOM 7680 N N . LEU B 1 295 ? -54.406 -0.218 -1.608 1 16.67 295 LEU B N 1
ATOM 7681 C CA . LEU B 1 295 ? -54.844 -1.583 -1.355 1 16.67 295 LEU B CA 1
ATOM 7682 C C . LEU B 1 295 ? -54.656 -2.455 -2.59 1 16.67 295 LEU B C 1
ATOM 7684 O O . LEU B 1 295 ? -54.969 -2.037 -3.707 1 16.67 295 LEU B O 1
ATOM 7688 N N . LEU B 1 296 ? -53.875 -3.34 -2.477 1 16.95 296 LEU B N 1
ATOM 7689 C CA . LEU B 1 296 ? -53.844 -4.656 -3.1 1 16.95 296 LEU B CA 1
ATOM 7690 C C . LEU B 1 296 ? -55.25 -5.188 -3.346 1 16.95 296 LEU B C 1
ATOM 7692 O O . LEU B 1 296 ? -56 -5.434 -2.396 1 16.95 296 LEU B O 1
ATOM 7696 N N . GLU B 1 297 ? -56.094 -4.754 -4.332 1 17.27 297 GLU B N 1
ATOM 7697 C CA . GLU B 1 297 ? -57.156 -5.418 -5.086 1 17.27 297 GLU B CA 1
ATOM 7698 C C . GLU B 1 297 ? -56.938 -6.93 -5.117 1 17.27 297 GLU B C 1
ATOM 7700 O O . GLU B 1 297 ? -57.844 -7.691 -4.785 1 17.27 297 GLU B O 1
ATOM 7705 N N . GLU B 1 298 ? -56.469 -7.391 -6.336 1 15.88 298 GLU B N 1
ATOM 7706 C CA . GLU B 1 298 ? -56.531 -8.547 -7.219 1 15.88 298 GLU B CA 1
ATOM 7707 C C . GLU B 1 298 ? -55.781 -9.734 -6.605 1 15.88 298 GLU B C 1
ATOM 7709 O O . GLU B 1 298 ? -54.562 -9.836 -6.707 1 15.88 298 GLU B O 1
ATOM 7714 N N . THR B 1 299 ? -56.188 -10.281 -5.641 1 18.3 299 THR B N 1
ATOM 7715 C CA . THR B 1 299 ? -55.969 -11.469 -4.828 1 18.3 299 THR B CA 1
ATOM 7716 C C . THR B 1 299 ? -56.312 -12.734 -5.609 1 18.3 299 THR B C 1
ATOM 7718 O O . THR B 1 299 ? -56.438 -13.812 -5.031 1 18.3 299 THR B O 1
ATOM 7721 N N . LYS B 1 300 ? -56.812 -12.664 -6.793 1 17.69 300 LYS B N 1
ATOM 7722 C CA . LYS B 1 300 ? -57.25 -14.039 -6.973 1 17.69 300 LYS B CA 1
ATOM 7723 C C . LYS B 1 300 ? -56.156 -15.023 -6.562 1 17.69 300 LYS B C 1
ATOM 7725 O O . LYS B 1 300 ? -56.406 -15.945 -5.781 1 17.69 300 LYS B O 1
ATOM 7730 N N . ASP B 1 301 ? -55.312 -15.273 -7.609 1 16.12 301 ASP B N 1
ATOM 7731 C CA . ASP B 1 301 ? -54.688 -16.531 -7.969 1 16.12 301 ASP B CA 1
ATOM 7732 C C . ASP B 1 301 ? -53.594 -16.906 -6.945 1 16.12 301 ASP B C 1
ATOM 7734 O O . ASP B 1 301 ? -52.5 -16.344 -6.953 1 16.12 301 ASP B O 1
ATOM 7738 N N . VAL B 1 302 ? -53.875 -17.141 -5.828 1 18.38 302 VAL B N 1
ATOM 7739 C CA . VAL B 1 302 ? -53.656 -17.938 -4.621 1 18.38 302 VAL B CA 1
ATOM 7740 C C . VAL B 1 302 ? -53.438 -19.406 -4.992 1 18.38 302 VAL B C 1
ATOM 7742 O O . VAL B 1 302 ? -53.344 -20.266 -4.113 1 18.38 302 VAL B O 1
ATOM 7745 N N . GLN B 1 303 ? -53.594 -19.969 -6.172 1 16.25 303 GLN B N 1
ATOM 7746 C CA . GLN B 1 303 ? -53.75 -21.375 -6.48 1 16.25 303 GLN B CA 1
ATOM 7747 C C . GLN B 1 303 ? -52.438 -22.125 -6.266 1 16.25 303 GLN B C 1
ATOM 7749 O O . GLN B 1 303 ? -52.438 -23.359 -6.129 1 16.25 303 GLN B O 1
ATOM 7754 N N . LEU B 1 304 ? -51.531 -21.641 -6.832 1 15.98 304 LEU B N 1
ATOM 7755 C CA . LEU B 1 304 ? -50.625 -22.797 -6.855 1 15.98 304 LEU B CA 1
ATOM 7756 C C . LEU B 1 304 ? -50.469 -23.375 -5.457 1 15.98 304 LEU B C 1
ATOM 7758 O O . LEU B 1 304 ? -50.375 -22.641 -4.477 1 15.98 304 LEU B O 1
ATOM 7762 N N . ALA B 1 305 ? -50.094 -25 -5.262 1 16.08 305 ALA B N 1
ATOM 7763 C CA . ALA B 1 305 ? -49.625 -26.375 -5.152 1 16.08 305 ALA B CA 1
ATOM 7764 C C . ALA B 1 305 ? -48.219 -26.422 -4.531 1 16.08 305 ALA B C 1
ATOM 7766 O O . ALA B 1 305 ? -47.281 -25.859 -5.078 1 16.08 305 ALA B O 1
ATOM 7767 N N . GLU B 1 306 ? -48 -26.516 -3.125 1 19.48 306 GLU B N 1
ATOM 7768 C CA . GLU B 1 306 ? -47.688 -26.656 -1.707 1 19.48 306 GLU B CA 1
ATOM 7769 C C . GLU B 1 306 ? -46.562 -27.688 -1.488 1 19.48 306 GLU B C 1
ATOM 7771 O O . GLU B 1 306 ? -45.75 -27.531 -0.582 1 19.48 306 GLU B O 1
ATOM 7776 N N . LEU B 1 307 ? -46.562 -29.078 -2.014 1 18.19 307 LEU B N 1
ATOM 7777 C CA . LEU B 1 307 ? -46.594 -30.516 -1.78 1 18.19 307 LEU B CA 1
ATOM 7778 C C . LEU B 1 307 ? -45.219 -31.125 -1.903 1 18.19 307 LEU B C 1
ATOM 7780 O O . LEU B 1 307 ? -45.031 -32.312 -1.68 1 18.19 307 LEU B O 1
ATOM 7784 N N . GLU B 1 308 ? -44.344 -30.625 -2.67 1 16.47 308 GLU B N 1
ATOM 7785 C CA . GLU B 1 308 ? -43.312 -31.656 -2.619 1 16.47 308 GLU B CA 1
ATOM 7786 C C . GLU B 1 308 ? -42.719 -31.781 -1.217 1 16.47 308 GLU B C 1
ATOM 7788 O O . GLU B 1 308 ? -42.75 -30.828 -0.438 1 16.47 308 GLU B O 1
ATOM 7793 N N . ASP B 1 309 ? -42.375 -33.062 -0.79 1 18.41 309 ASP B N 1
ATOM 7794 C CA . ASP B 1 309 ? -41.656 -34.156 -0.182 1 18.41 309 ASP B CA 1
ATOM 7795 C C . ASP B 1 309 ? -40.25 -33.75 0.234 1 18.41 309 ASP B C 1
ATOM 7797 O O . ASP B 1 309 ? -39.688 -32.812 -0.332 1 18.41 309 ASP B O 1
ATOM 7801 N N . VAL B 1 310 ? -39.906 -34.219 1.391 1 20.42 310 VAL B N 1
ATOM 7802 C CA . VAL B 1 310 ? -39.156 -34.938 2.406 1 20.42 310 VAL B CA 1
ATOM 7803 C C . VAL B 1 310 ? -37.969 -35.656 1.759 1 20.42 310 VAL B C 1
ATOM 7805 O O . VAL B 1 310 ? -37.938 -36.875 1.653 1 20.42 310 VAL B O 1
ATOM 7808 N N . ALA B 1 311 ? -37.5 -35.25 0.794 1 18.47 311 ALA B N 1
ATOM 7809 C CA . ALA B 1 311 ? -36.531 -36.156 0.213 1 18.47 311 ALA B CA 1
ATOM 7810 C C . ALA B 1 311 ? -35.531 -36.625 1.255 1 18.47 311 ALA B C 1
ATOM 7812 O O . ALA B 1 311 ? -35.25 -35.906 2.223 1 18.47 311 ALA B O 1
ATOM 7813 N N . ARG B 1 312 ? -34.562 -37.375 0.976 1 19.61 312 ARG B N 1
ATOM 7814 C CA . ARG B 1 312 ? -33.969 -38.594 1.559 1 19.61 312 ARG B CA 1
ATOM 7815 C C . ARG B 1 312 ? -33.031 -38.219 2.705 1 19.61 312 ARG B C 1
ATOM 7817 O O . ARG B 1 312 ? -33 -38.906 3.73 1 19.61 312 ARG B O 1
ATOM 7824 N N . ASN B 1 313 ? -32.125 -37.531 2.955 1 21.3 313 ASN B N 1
ATOM 7825 C CA . ASN B 1 313 ? -31.484 -38.281 4.027 1 21.3 313 ASN B CA 1
ATOM 7826 C C . ASN B 1 313 ? -32.344 -38.375 5.273 1 21.3 313 ASN B C 1
ATOM 7828 O O . ASN B 1 313 ? -32.594 -37.344 5.941 1 21.3 313 ASN B O 1
ATOM 7832 N N . ALA B 1 314 ? -33.438 -39.219 4.934 1 20.47 314 ALA B N 1
ATOM 7833 C CA . ALA B 1 314 ? -33.5 -40.625 4.469 1 20.47 314 ALA B CA 1
ATOM 7834 C C . ALA B 1 314 ? -32.094 -41.219 4.43 1 20.47 314 ALA B C 1
ATOM 7836 O O . ALA B 1 314 ? -31.219 -40.75 3.717 1 20.47 314 ALA B O 1
ATOM 7837 N N . GLU B 1 315 ? -31.031 -41.781 4.547 1 18.56 315 GLU B N 1
ATOM 7838 C CA . GLU B 1 315 ? -30.859 -42.906 5.441 1 18.56 315 GLU B CA 1
ATOM 7839 C C . GLU B 1 315 ? -30.875 -42.469 6.902 1 18.56 315 GLU B C 1
ATOM 7841 O O . GLU B 1 315 ? -31.453 -43.156 7.754 1 18.56 315 GLU B O 1
ATOM 7846 N N . ILE B 1 316 ? -30.031 -42.312 7.848 1 20.78 316 ILE B N 1
ATOM 7847 C CA . ILE B 1 316 ? -30.047 -43.469 8.742 1 20.78 316 ILE B CA 1
ATOM 7848 C C . ILE B 1 316 ? -31.266 -43.406 9.648 1 20.78 316 ILE B C 1
ATOM 7850 O O . ILE B 1 316 ? -31.562 -44.344 10.383 1 20.78 316 ILE B O 1
ATOM 7854 N N . ALA B 1 317 ? -32.156 -42.562 10.086 1 19.73 317 ALA B N 1
ATOM 7855 C CA . ALA B 1 317 ? -33.438 -43.188 10.391 1 19.73 317 ALA B CA 1
ATOM 7856 C C . ALA B 1 317 ? -34.406 -43.062 9.227 1 19.73 317 ALA B C 1
ATOM 7858 O O . ALA B 1 317 ? -34.25 -42.188 8.375 1 19.73 317 ALA B O 1
ATOM 7859 N N . GLY B 1 318 ? -35.781 -43.812 8.609 1 18.11 318 GLY B N 1
ATOM 7860 C CA . GLY B 1 318 ? -36.719 -44.219 7.578 1 18.11 318 GLY B CA 1
ATOM 7861 C C . GLY B 1 318 ? -37.469 -43.062 6.934 1 18.11 318 GLY B C 1
ATOM 7862 O O . GLY B 1 318 ? -38.062 -43.219 5.879 1 18.11 318 GLY B O 1
ATOM 7863 N N . VAL B 1 319 ? -38.125 -41.906 7.359 1 17.11 319 VAL B N 1
ATOM 7864 C CA . VAL B 1 319 ? -39.469 -41.438 7.043 1 17.11 319 VAL B CA 1
ATOM 7865 C C . VAL B 1 319 ? -39.438 -40.688 5.719 1 17.11 319 VAL B C 1
ATOM 7867 O O . VAL B 1 319 ? -38.5 -39.938 5.434 1 17.11 319 VAL B O 1
ATOM 7870 N N . LYS B 1 320 ? -40.688 -40.844 4.547 1 20.28 320 LYS B N 1
ATOM 7871 C CA . LYS B 1 320 ? -41.406 -40.75 3.283 1 20.28 320 LYS B CA 1
ATOM 7872 C C . LYS B 1 320 ? -41.875 -39.312 3.025 1 20.28 320 LYS B C 1
ATOM 7874 O O . LYS B 1 320 ? -42.875 -39.094 2.34 1 20.28 320 LYS B O 1
ATOM 7879 N N . SER B 1 321 ? -41.594 -38.219 3.346 1 18.3 321 SER B N 1
ATOM 7880 C CA . SER B 1 321 ? -42.469 -37.094 3.145 1 18.3 321 SER B CA 1
ATOM 7881 C C . SER B 1 321 ? -42.75 -36.844 1.663 1 18.3 321 SER B C 1
ATOM 7883 O O . SER B 1 321 ? -41.844 -36.844 0.847 1 18.3 321 SER B O 1
ATOM 7885 N N . GLU B 1 322 ? -44.219 -37 0.928 1 19.58 322 GLU B N 1
ATOM 7886 C CA . GLU B 1 322 ? -45.094 -37.062 -0.225 1 19.58 322 GLU B CA 1
ATOM 7887 C C . GLU B 1 322 ? -45.156 -35.75 -0.972 1 19.58 322 GLU B C 1
ATOM 7889 O O . GLU B 1 322 ? -45.781 -35.625 -2.016 1 19.58 322 GLU B O 1
ATOM 7894 N N . PHE B 1 323 ? -44.5 -34.875 -1.136 1 17.55 323 PHE B N 1
ATOM 7895 C CA . PHE B 1 323 ? -44.938 -33.688 -1.908 1 17.55 323 PHE B CA 1
ATOM 7896 C C . PHE B 1 323 ? -45.281 -34.094 -3.336 1 17.55 323 PHE B C 1
ATOM 7898 O O . PHE B 1 323 ? -44.469 -34.688 -4.043 1 17.55 323 PHE B O 1
ATOM 7905 N N . ILE B 1 324 ? -46.688 -34.156 -3.857 1 18.67 324 ILE B N 1
ATOM 7906 C CA . ILE B 1 324 ? -47.594 -34.594 -4.926 1 18.67 324 ILE B CA 1
ATOM 7907 C C . ILE B 1 324 ? -47.469 -33.625 -6.105 1 18.67 324 ILE B C 1
ATOM 7909 O O . ILE B 1 324 ? -47.938 -32.469 -6.02 1 18.67 324 ILE B O 1
ATOM 7913 N N . MET B 1 325 ? -46.594 -33.125 -6.688 1 17.17 325 MET B N 1
ATOM 7914 C CA . MET B 1 325 ? -46.75 -32.469 -7.977 1 17.17 325 MET B CA 1
ATOM 7915 C C . MET B 1 325 ? -47.469 -33.375 -8.969 1 17.17 325 MET B C 1
ATOM 7917 O O . MET B 1 325 ? -47.062 -34.5 -9.203 1 17.17 325 MET B O 1
ATOM 7921 N N . GLY B 1 326 ? -48.812 -33.156 -9.211 1 18.69 326 GLY B N 1
ATOM 7922 C CA . GLY B 1 326 ? -49.781 -33.656 -10.18 1 18.69 326 GLY B CA 1
ATOM 7923 C C . GLY B 1 326 ? -49.375 -33.406 -11.617 1 18.69 326 GLY B C 1
ATOM 7924 O O . GLY B 1 326 ? -49.406 -32.25 -12.078 1 18.69 326 GLY B O 1
ATOM 7925 N N . VAL B 1 327 ? -48.344 -33.938 -12.078 1 16.94 327 VAL B N 1
ATOM 7926 C CA . VAL B 1 327 ? -47.969 -34.156 -13.477 1 16.94 327 VAL B CA 1
ATOM 7927 C C . VAL B 1 327 ? -49.125 -34.781 -14.227 1 16.94 327 VAL B C 1
ATOM 7929 O O . VAL B 1 327 ? -49.469 -35.969 -13.992 1 16.94 327 VAL B O 1
ATOM 7932 N N . SER B 1 328 ? -50.25 -34 -14.547 1 16.58 328 SER B N 1
ATOM 7933 C CA . SER B 1 328 ? -51.25 -34.5 -15.461 1 16.58 328 SER B CA 1
ATOM 7934 C C . SER B 1 328 ? -50.656 -34.938 -16.781 1 16.58 328 SER B C 1
ATOM 7936 O O . SER B 1 328 ? -49.656 -34.375 -17.25 1 16.58 328 SER B O 1
ATOM 7938 N N . THR B 1 329 ? -50.906 -36.281 -17.391 1 17.97 329 THR B N 1
ATOM 7939 C CA . THR B 1 329 ? -50.562 -37.25 -18.422 1 17.97 329 THR B CA 1
ATOM 7940 C C . THR B 1 329 ? -50.875 -36.688 -19.812 1 17.97 329 THR B C 1
ATOM 7942 O O . THR B 1 329 ? -50.281 -37.094 -20.797 1 17.97 329 THR B O 1
ATOM 7945 N N . SER B 1 330 ? -51.969 -36 -20.25 1 16.73 330 SER B N 1
ATOM 7946 C CA . SER B 1 330 ? -52.75 -36.281 -21.453 1 16.73 330 SER B CA 1
ATOM 7947 C C . SER B 1 330 ? -52.062 -35.75 -22.703 1 16.73 330 SER B C 1
ATOM 7949 O O . SER B 1 330 ? -52.438 -36.125 -23.828 1 16.73 330 SER B O 1
ATOM 7951 N N . LEU B 1 331 ? -51.562 -34.688 -22.922 1 15.58 331 LEU B N 1
ATOM 7952 C CA . LEU B 1 331 ? -51.844 -34.094 -24.219 1 15.58 331 LEU B CA 1
ATOM 7953 C C . LEU B 1 331 ? -51.312 -34.938 -25.359 1 15.58 331 LEU B C 1
ATOM 7955 O O . LEU B 1 331 ? -50.312 -35.656 -25.188 1 15.58 331 LEU B O 1
ATOM 7959 N N . THR B 1 332 ? -51.344 -34.594 -26.875 1 15.95 332 THR B N 1
ATOM 7960 C CA . THR B 1 332 ? -52.125 -34.969 -28.062 1 15.95 332 THR B CA 1
ATOM 7961 C C . THR B 1 332 ? -51.469 -36.156 -28.781 1 15.95 332 THR B C 1
ATOM 7963 O O . THR B 1 332 ? -50.312 -36.469 -28.5 1 15.95 332 THR B O 1
ATOM 7966 N N . THR B 1 333 ? -51.719 -36.344 -30.406 1 15.85 333 THR B N 1
ATOM 7967 C CA . THR B 1 333 ? -52.219 -36.906 -31.641 1 15.85 333 THR B CA 1
ATOM 7968 C C . THR B 1 333 ? -51.094 -37.406 -32.531 1 15.85 333 THR B C 1
ATOM 7970 O O . THR B 1 333 ? -51.031 -38.594 -32.844 1 15.85 333 THR B O 1
ATOM 7973 N N . ALA B 1 334 ? -50.875 -36.625 -33.875 1 14.7 334 ALA B N 1
ATOM 7974 C CA . ALA B 1 334 ? -50.844 -37.031 -35.281 1 14.7 334 ALA B CA 1
ATOM 7975 C C . ALA B 1 334 ? -49.406 -37.25 -35.75 1 14.7 334 ALA B C 1
ATOM 7977 O O . ALA B 1 334 ? -48.625 -36.312 -35.906 1 14.7 334 ALA B O 1
ATOM 7978 N N . PHE B 1 335 ? -48.625 -37.969 -35.094 1 15.27 335 PHE B N 1
ATOM 7979 C CA . PHE B 1 335 ? -47.375 -38.469 -35.656 1 15.27 335 PHE B CA 1
ATOM 7980 C C . PHE B 1 335 ? -47.594 -39.125 -37.031 1 15.27 335 PHE B C 1
ATOM 7982 O O . PHE B 1 335 ? -47.969 -40.281 -37.125 1 15.27 335 PHE B O 1
ATOM 7989 N N . GLN B 1 336 ? -48.219 -38.219 -37.938 1 15.23 336 GLN B N 1
ATOM 7990 C CA . GLN B 1 336 ? -48.531 -38.906 -39.188 1 15.23 336 GLN B CA 1
ATOM 7991 C C . GLN B 1 336 ? -47.281 -39.594 -39.75 1 15.23 336 GLN B C 1
ATOM 7993 O O . GLN B 1 336 ? -46.156 -39.344 -39.344 1 15.23 336 GLN B O 1
ATOM 7998 N N . HIS B 1 337 ? -47.469 -40 -41.156 1 15.41 337 HIS B N 1
ATOM 7999 C CA . HIS B 1 337 ? -47.219 -40.906 -42.25 1 15.41 337 HIS B CA 1
ATOM 8000 C C . HIS B 1 337 ? -46 -40.469 -43.062 1 15.41 337 HIS B C 1
ATOM 8002 O O . HIS B 1 337 ? -45.781 -40.938 -44.188 1 15.41 337 HIS B O 1
ATOM 8008 N N . CYS B 1 338 ? -45 -39.531 -42.594 1 15.05 338 CYS B N 1
ATOM 8009 C CA . CYS B 1 338 ? -44.219 -39.281 -43.812 1 15.05 338 CYS B CA 1
ATOM 8010 C C . CYS B 1 338 ? -43.719 -40.594 -44.406 1 15.05 338 CYS B C 1
ATOM 8012 O O . CYS B 1 338 ? -43.125 -41.406 -43.688 1 15.05 338 CYS B O 1
ATOM 8014 N N . SER B 1 339 ? -44.125 -40.906 -45.625 1 15.92 339 SER B N 1
ATOM 8015 C CA . SER B 1 339 ? -44.062 -41.906 -46.688 1 15.92 339 SER B CA 1
ATOM 8016 C C . SER B 1 339 ? -42.625 -42.25 -47.062 1 15.92 339 SER B C 1
ATOM 8018 O O . SER B 1 339 ? -42.219 -43.406 -47 1 15.92 339 SER B O 1
ATOM 8020 N N . SER B 1 340 ? -42.094 -41.656 -48.344 1 15.7 340 SER B N 1
ATOM 8021 C CA . SER B 1 340 ? -41.688 -42.344 -49.562 1 15.7 340 SER B CA 1
ATOM 8022 C C . SER B 1 340 ? -40.188 -42.531 -49.625 1 15.7 340 SER B C 1
ATOM 8024 O O . SER B 1 340 ? -39.5 -42.375 -48.594 1 15.7 340 SER B O 1
ATOM 8026 N N . GLU B 1 341 ? -39.344 -41.781 -50.781 1 15.75 341 GLU B N 1
ATOM 8027 C CA . GLU B 1 341 ? -38.594 -42.25 -51.938 1 15.75 341 GLU B CA 1
ATOM 8028 C C . GLU B 1 341 ? -37.094 -42.188 -51.656 1 15.75 341 GLU B C 1
ATOM 8030 O O . GLU B 1 341 ? -36.656 -41.438 -50.781 1 15.75 341 GLU B O 1
ATOM 8035 N N . GLU B 1 342 ? -36.156 -42.375 -52.781 1 16.02 342 GLU B N 1
ATOM 8036 C CA . GLU B 1 342 ? -35 -43.188 -53.188 1 16.02 342 GLU B CA 1
ATOM 8037 C C . GLU B 1 342 ? -33.688 -42.438 -52.938 1 16.02 342 GLU B C 1
ATOM 8039 O O . GLU B 1 342 ? -32.781 -42.969 -52.375 1 16.02 342 GLU B O 1
ATOM 8044 N N . PRO B 1 343 ? -33.188 -41.219 -53.75 1 16.09 343 PRO B N 1
ATOM 8045 C CA . PRO B 1 343 ? -32.25 -41.594 -54.781 1 16.09 343 PRO B CA 1
ATOM 8046 C C . PRO B 1 343 ? -30.797 -41.406 -54.375 1 16.09 343 PRO B C 1
ATOM 8048 O O . PRO B 1 343 ? -30.531 -41 -53.25 1 16.09 343 PRO B O 1
ATOM 8051 N N . SER B 1 344 ? -29.938 -40.281 -55.062 1 15.74 344 SER B N 1
ATOM 8052 C CA . SER B 1 344 ? -28.844 -40.312 -56.031 1 15.74 344 SER B CA 1
ATOM 8053 C C . SER B 1 344 ? -27.516 -39.906 -55.375 1 15.74 344 SER B C 1
ATOM 8055 O O . SER B 1 344 ? -27.516 -39.25 -54.312 1 15.74 344 SER B O 1
ATOM 8057 N N . GLN B 1 345 ? -26.219 -39.469 -56.188 1 16.23 345 GLN B N 1
ATOM 8058 C CA . GLN B 1 345 ? -24.844 -39.875 -56.469 1 16.23 345 GLN B CA 1
ATOM 8059 C C . GLN B 1 345 ? -23.859 -38.906 -55.844 1 16.23 345 GLN B C 1
ATOM 8061 O O . GLN B 1 345 ? -22.859 -39.312 -55.219 1 16.23 345 GLN B O 1
ATOM 8066 N N . THR B 1 346 ? -23.719 -37.531 -56.062 1 16.16 346 THR B N 1
ATOM 8067 C CA . THR B 1 346 ? -22.641 -37 -56.875 1 16.16 346 THR B CA 1
ATOM 8068 C C . THR B 1 346 ? -21.438 -36.625 -56.031 1 16.16 346 THR B C 1
ATOM 8070 O O . THR B 1 346 ? -21.562 -36.438 -54.812 1 16.16 346 THR B O 1
ATOM 8073 N N . VAL B 1 347 ? -20.422 -35.406 -56.344 1 16.34 347 VAL B N 1
ATOM 8074 C CA . VAL B 1 347 ? -19.109 -35.219 -56.969 1 16.34 347 VAL B CA 1
ATOM 8075 C C . VAL B 1 347 ? -18.094 -34.812 -55.875 1 16.34 347 VAL B C 1
ATOM 8077 O O . VAL B 1 347 ? -18.469 -34.344 -54.812 1 16.34 347 VAL B O 1
ATOM 8080 N N . SER B 1 348 ? -16.625 -34.125 -56.188 1 17.16 348 SER B N 1
ATOM 8081 C CA . SER B 1 348 ? -15.203 -34.312 -56.406 1 17.16 348 SER B CA 1
ATOM 8082 C C . SER B 1 348 ? -14.383 -33.25 -55.688 1 17.16 348 SER B C 1
ATOM 8084 O O . SER B 1 348 ? -14.562 -32.062 -55.938 1 17.16 348 SER B O 1
ATOM 8086 N N . VAL B 1 349 ? -13.727 -33.281 -54.438 1 17.23 349 VAL B N 1
ATOM 8087 C CA . VAL B 1 349 ? -12.961 -32.531 -53.469 1 17.23 349 VAL B CA 1
ATOM 8088 C C . VAL B 1 349 ? -11.578 -32.188 -54 1 17.23 349 VAL B C 1
ATOM 8090 O O . VAL B 1 349 ? -10.68 -33.062 -54 1 17.23 349 VAL B O 1
ATOM 8093 N N . SER B 1 350 ? -11.109 -31.406 -54.906 1 17.88 350 SER B N 1
ATOM 8094 C CA . SER B 1 350 ? -9.984 -31.312 -55.812 1 17.88 350 SER B CA 1
ATOM 8095 C C . SER B 1 350 ? -8.781 -30.656 -55.156 1 17.88 350 SER B C 1
ATOM 8097 O O . SER B 1 350 ? -7.676 -31.188 -55.188 1 17.88 350 SER B O 1
ATOM 8099 N N . SER B 1 351 ? -7.867 -29.234 -55.156 1 18.78 351 SER B N 1
ATOM 8100 C CA . SER B 1 351 ? -6.59 -28.828 -55.75 1 18.78 351 SER B CA 1
ATOM 8101 C C . SER B 1 351 ? -5.555 -28.547 -54.656 1 18.78 351 SER B C 1
ATOM 8103 O O . SER B 1 351 ? -5.91 -28.297 -53.5 1 18.78 351 SER B O 1
ATOM 8105 N N . ILE B 1 352 ? -4.176 -27.953 -54.125 1 19.59 352 ILE B N 1
ATOM 8106 C CA . ILE B 1 352 ? -3.006 -28.641 -53.594 1 19.59 352 ILE B CA 1
ATOM 8107 C C . ILE B 1 352 ? -3.049 -28.641 -52.062 1 19.59 352 ILE B C 1
ATOM 8109 O O . ILE B 1 352 ? -2.381 -29.438 -51.438 1 19.59 352 ILE B O 1
ATOM 8113 N N . TYR B 1 353 ? -3.412 -27.922 -51 1 24.09 353 TYR B N 1
ATOM 8114 C CA . TYR B 1 353 ? -4.574 -28.281 -50.219 1 24.09 353 TYR B CA 1
ATOM 8115 C C . TYR B 1 353 ? -5.559 -29.125 -51 1 24.09 353 TYR B C 1
ATOM 8117 O O . TYR B 1 353 ? -6.711 -29.297 -50.594 1 24.09 353 TYR B O 1
ATOM 8125 N N . THR B 1 354 ? -5.039 -29.75 -51.938 1 18.58 354 THR B N 1
ATOM 8126 C CA . THR B 1 354 ? -4.496 -31 -52.469 1 18.58 354 THR B CA 1
ATOM 8127 C C . THR B 1 354 ? -4.156 -31.953 -51.312 1 18.58 354 THR B C 1
ATOM 8129 O O . THR B 1 354 ? -4.641 -33.094 -51.281 1 18.58 354 THR B O 1
ATOM 8132 N N . ASP B 1 355 ? -2.545 -32.594 -51.062 1 18.94 355 ASP B N 1
ATOM 8133 C CA . ASP B 1 355 ? -2.238 -33.906 -50.5 1 18.94 355 ASP B CA 1
ATOM 8134 C C . ASP B 1 355 ? -2.43 -33.906 -48.969 1 18.94 355 ASP B C 1
ATOM 8136 O O . ASP B 1 355 ? -3.119 -34.781 -48.438 1 18.94 355 ASP B O 1
ATOM 8140 N N . SER B 1 356 ? -1.296 -33.562 -47.938 1 20.14 356 SER B N 1
ATOM 8141 C CA . SER B 1 356 ? -1.161 -34.25 -46.656 1 20.14 356 SER B CA 1
ATOM 8142 C C . SER B 1 356 ? -2.107 -33.656 -45.625 1 20.14 356 SER B C 1
ATOM 8144 O O . SER B 1 356 ? -2.092 -34.062 -44.469 1 20.14 356 SER B O 1
ATOM 8146 N N . THR B 1 357 ? -2.707 -32.656 -45.75 1 19.95 357 THR B N 1
ATOM 8147 C CA . THR B 1 357 ? -3.51 -31.844 -44.844 1 19.95 357 THR B CA 1
ATOM 8148 C C . THR B 1 357 ? -4.734 -32.625 -44.375 1 19.95 357 THR B C 1
ATOM 8150 O O . THR B 1 357 ? -5.52 -32.125 -43.562 1 19.95 357 THR B O 1
ATOM 8153 N N . ALA B 1 358 ? -5.316 -33.531 -45.094 1 21.58 358 ALA B N 1
ATOM 8154 C CA . ALA B 1 358 ? -6.551 -34.312 -45.188 1 21.58 358 ALA B CA 1
ATOM 8155 C C . ALA B 1 358 ? -6.723 -35.219 -43.969 1 21.58 358 ALA B C 1
ATOM 8157 O O . ALA B 1 358 ? -7.844 -35.438 -43.5 1 21.58 358 ALA B O 1
ATOM 8158 N N . GLN B 1 359 ? -5.633 -35.969 -43.562 1 20.06 359 GLN B N 1
ATOM 8159 C CA . GLN B 1 359 ? -5.742 -37.125 -42.688 1 20.06 359 GLN B CA 1
ATOM 8160 C C . GLN B 1 359 ? -6.086 -36.688 -41.25 1 20.06 359 GLN B C 1
ATOM 8162 O O . GLN B 1 359 ? -6.734 -37.469 -40.531 1 20.06 359 GLN B O 1
ATOM 8167 N N . LEU B 1 360 ? -5.559 -35.562 -40.812 1 20.44 360 LEU B N 1
ATOM 8168 C CA . LEU B 1 360 ? -5.535 -35.469 -39.344 1 20.44 360 LEU B CA 1
ATOM 8169 C C . LEU B 1 360 ? -6.906 -35.094 -38.812 1 20.44 360 LEU B C 1
ATOM 8171 O O . LEU B 1 360 ? -7.184 -35.281 -37.625 1 20.44 360 LEU B O 1
ATOM 8175 N N . SER B 1 361 ? -7.785 -34.5 -39.5 1 21.69 361 SER B N 1
ATOM 8176 C CA . SER B 1 361 ? -9.086 -34.031 -39.031 1 21.69 361 SER B CA 1
ATOM 8177 C C . SER B 1 361 ? -9.945 -35.188 -38.531 1 21.69 361 SER B C 1
ATOM 8179 O O . SER B 1 361 ? -10.875 -34.969 -37.719 1 21.69 361 SER B O 1
ATOM 8181 N N . ARG B 1 362 ? -9.938 -36.344 -39.188 1 23.14 362 ARG B N 1
ATOM 8182 C CA . ARG B 1 362 ? -10.891 -37.406 -38.969 1 23.14 362 ARG B CA 1
ATOM 8183 C C . ARG B 1 362 ? -10.766 -38 -37.562 1 23.14 362 ARG B C 1
ATOM 8185 O O . ARG B 1 362 ? -11.703 -38.625 -37.062 1 23.14 362 ARG B O 1
ATOM 8192 N N . PHE B 1 363 ? -9.469 -38.062 -37.156 1 22.45 363 PHE B N 1
ATOM 8193 C CA . PHE B 1 363 ? -9.305 -38.875 -35.938 1 22.45 363 PHE B CA 1
ATOM 8194 C C . PHE B 1 363 ? -9.867 -38.188 -34.719 1 22.45 363 PHE B C 1
ATOM 8196 O O . PHE B 1 363 ? -10.102 -38.781 -33.688 1 22.45 363 PHE B O 1
ATOM 8203 N N . ILE B 1 364 ? -10.031 -36.938 -34.844 1 24.25 364 ILE B N 1
ATOM 8204 C CA . ILE B 1 364 ? -10.297 -36.281 -33.594 1 24.25 364 ILE B CA 1
ATOM 8205 C C . ILE B 1 364 ? -11.758 -36.5 -33.188 1 24.25 364 ILE B C 1
ATOM 8207 O O . ILE B 1 364 ? -12.188 -36.031 -32.125 1 24.25 364 ILE B O 1
ATOM 8211 N N . ASP B 1 365 ? -12.648 -36.844 -34.031 1 23.52 365 ASP B N 1
ATOM 8212 C CA . ASP B 1 365 ? -14.07 -36.844 -33.719 1 23.52 365 ASP B CA 1
ATOM 8213 C C . ASP B 1 365 ? -14.367 -37.719 -32.5 1 23.52 365 ASP B C 1
ATOM 8215 O O . ASP B 1 365 ? -15.211 -37.375 -31.672 1 23.52 365 ASP B O 1
ATOM 8219 N N . GLU B 1 366 ? -14.023 -39.031 -32.625 1 23.22 366 GLU B N 1
ATOM 8220 C CA . GLU B 1 366 ? -14.719 -40.094 -31.891 1 23.22 366 GLU B CA 1
ATOM 8221 C C . GLU B 1 366 ? -14.312 -40.094 -30.422 1 23.22 366 GLU B C 1
ATOM 8223 O O . GLU B 1 366 ? -14.797 -40.906 -29.641 1 23.22 366 GLU B O 1
ATOM 8228 N N . VAL B 1 367 ? -13.125 -39.625 -30.047 1 23.28 367 VAL B N 1
ATOM 8229 C CA . VAL B 1 367 ? -12.797 -40.094 -28.688 1 23.28 367 VAL B CA 1
ATOM 8230 C C . VAL B 1 367 ? -13.594 -39.281 -27.672 1 23.28 367 VAL B C 1
ATOM 8232 O O . VAL B 1 367 ? -13.352 -38.062 -27.516 1 23.28 367 VAL B O 1
ATOM 8235 N N . SER B 1 368 ? -14.883 -39.469 -27.547 1 23.03 368 SER B N 1
ATOM 8236 C CA . SER B 1 368 ? -15.727 -39.094 -26.406 1 23.03 368 SER B CA 1
ATOM 8237 C C . SER B 1 368 ? -14.969 -39.219 -25.094 1 23.03 368 SER B C 1
ATOM 8239 O O . SER B 1 368 ? -14.438 -40.281 -24.781 1 23.03 368 SER B O 1
ATOM 8241 N N . TYR B 1 369 ? -14.32 -38.25 -24.625 1 24.91 369 TYR B N 1
ATOM 8242 C CA . TYR B 1 369 ? -13.562 -38.094 -23.391 1 24.91 369 TYR B CA 1
ATOM 8243 C C . TYR B 1 369 ? -14.359 -38.594 -22.188 1 24.91 369 TYR B C 1
ATOM 8245 O O . TYR B 1 369 ? -15.289 -37.938 -21.734 1 24.91 369 TYR B O 1
ATOM 8253 N N . GLU B 1 370 ? -14.695 -39.844 -22.094 1 24.28 370 GLU B N 1
ATOM 8254 C CA . GLU B 1 370 ? -15.141 -40.375 -20.812 1 24.28 370 GLU B CA 1
ATOM 8255 C C . GLU B 1 370 ? -14.234 -39.938 -19.672 1 24.28 370 GLU B C 1
ATOM 8257 O O . GLU B 1 370 ? -13.008 -39.938 -19.812 1 24.28 370 GLU B O 1
ATOM 8262 N N . HIS B 1 371 ? -14.672 -39.062 -18.734 1 25.36 371 HIS B N 1
ATOM 8263 C CA . HIS B 1 371 ? -14.125 -38.594 -17.453 1 25.36 371 HIS B CA 1
ATOM 8264 C C . HIS B 1 371 ? -13.281 -39.719 -16.812 1 25.36 371 HIS B C 1
ATOM 8266 O O . HIS B 1 371 ? -13.789 -40.812 -16.531 1 25.36 371 HIS B O 1
ATOM 8272 N N . SER B 1 372 ? -12.125 -39.875 -17.141 1 27.41 372 SER B N 1
ATOM 8273 C CA . SER B 1 372 ? -11.258 -40.781 -16.406 1 27.41 372 SER B CA 1
ATOM 8274 C C . SER B 1 372 ? -11.32 -40.531 -14.906 1 27.41 372 SER B C 1
ATOM 8276 O O . SER B 1 372 ? -11.344 -39.375 -14.469 1 27.41 372 SER B O 1
ATOM 8278 N N . SER B 1 373 ? -11.836 -41.344 -14.047 1 25.67 373 SER B N 1
ATOM 8279 C CA . SER B 1 373 ? -11.914 -41.406 -12.594 1 25.67 373 SER B CA 1
ATOM 8280 C C . SER B 1 373 ? -10.547 -41.219 -11.953 1 25.67 373 SER B C 1
ATOM 8282 O O . SER B 1 373 ? -9.609 -41.969 -12.234 1 25.67 373 SER B O 1
ATOM 8284 N N . GLU B 1 374 ? -10.102 -39.969 -11.805 1 30.12 374 GLU B N 1
ATOM 8285 C CA . GLU B 1 374 ? -8.93 -39.625 -11.008 1 30.12 374 GLU B CA 1
ATOM 8286 C C . GLU B 1 374 ? -9.086 -40.094 -9.562 1 30.12 374 GLU B C 1
ATOM 8288 O O . GLU B 1 374 ? -10.125 -39.844 -8.938 1 30.12 374 GLU B O 1
ATOM 8293 N N . VAL B 1 375 ? -8.547 -41.156 -9.094 1 26.62 375 VAL B N 1
ATOM 8294 C CA . VAL B 1 375 ? -8.5 -41.562 -7.695 1 26.62 375 VAL B CA 1
ATOM 8295 C C . VAL B 1 375 ? -7.414 -40.781 -6.957 1 26.62 375 VAL B C 1
ATOM 8297 O O . VAL B 1 375 ? -6.246 -40.812 -7.348 1 26.62 375 VAL B O 1
ATOM 8300 N N . HIS B 1 376 ? -7.809 -39.75 -6.336 1 29.33 376 HIS B N 1
ATOM 8301 C CA . HIS B 1 376 ? -6.945 -39 -5.43 1 29.33 376 HIS B CA 1
ATOM 8302 C C . HIS B 1 376 ? -6.637 -39.812 -4.172 1 29.33 376 HIS B C 1
ATOM 8304 O O . HIS B 1 376 ? -7.551 -40.312 -3.502 1 29.33 376 HIS B O 1
ATOM 8310 N N . LEU B 1 377 ? -5.621 -40.5 -4.004 1 29.09 377 LEU B N 1
ATOM 8311 C CA . LEU B 1 377 ? -5.242 -41.156 -2.756 1 29.09 377 LEU B CA 1
ATOM 8312 C C . LEU B 1 377 ? -4.441 -40.188 -1.868 1 29.09 377 LEU B C 1
ATOM 8314 O O . LEU B 1 377 ? -3.352 -39.75 -2.242 1 29.09 377 LEU B O 1
ATOM 8318 N N . ASP B 1 378 ? -5.125 -39.5 -1.034 1 30.41 378 ASP B N 1
ATOM 8319 C CA . ASP B 1 378 ? -4.473 -38.688 -0.021 1 30.41 378 ASP B CA 1
ATOM 8320 C C . ASP B 1 378 ? -3.727 -39.531 0.992 1 30.41 378 ASP B C 1
ATOM 8322 O O . ASP B 1 378 ? -4.312 -40.438 1.611 1 30.41 378 ASP B O 1
ATOM 8326 N N . VAL B 1 379 ? -2.529 -39.75 0.959 1 34.5 379 VAL B N 1
ATOM 8327 C CA . VAL B 1 379 ? -1.773 -40.469 1.983 1 34.5 379 VAL B CA 1
ATOM 8328 C C . VAL B 1 379 ? -1.467 -39.531 3.148 1 34.5 379 VAL B C 1
ATOM 8330 O O . VAL B 1 379 ? -0.653 -38.625 3.016 1 34.5 379 VAL B O 1
ATOM 8333 N N . ASP B 1 380 ? -2.406 -39.188 3.951 1 30.94 380 ASP B N 1
ATOM 8334 C CA . ASP B 1 380 ? -2.162 -38.438 5.176 1 30.94 380 ASP B CA 1
ATOM 8335 C C . ASP B 1 380 ? -1.408 -39.281 6.203 1 30.94 380 ASP B C 1
ATOM 8337 O O . ASP B 1 380 ? -1.407 -40.5 6.121 1 30.94 380 ASP B O 1
ATOM 8341 N N . ARG B 1 381 ? -0.865 -38.625 7.254 1 37.22 381 ARG B N 1
ATOM 8342 C CA . ARG B 1 381 ? -0.075 -39.094 8.383 1 37.22 381 ARG B CA 1
ATOM 8343 C C . ARG B 1 381 ? -0.763 -40.281 9.07 1 37.22 381 ARG B C 1
ATOM 8345 O O . ARG B 1 381 ? -0.192 -40.906 9.969 1 37.22 381 ARG B O 1
ATOM 8352 N N . THR B 1 382 ? -1.959 -40.281 9.008 1 32.19 382 THR B N 1
ATOM 8353 C CA . THR B 1 382 ? -2.541 -41.188 9.992 1 32.19 382 THR B CA 1
ATOM 8354 C C . THR B 1 382 ? -2.395 -42.656 9.555 1 32.19 382 THR B C 1
ATOM 8356 O O . THR B 1 382 ? -3.102 -43.531 10.055 1 32.19 382 THR B O 1
ATOM 8359 N N . LEU B 1 383 ? -1.795 -42.844 8.367 1 37.06 383 LEU B N 1
ATOM 8360 C CA . LEU B 1 383 ? -1.828 -44.281 8.039 1 37.06 383 LEU B CA 1
ATOM 8361 C C . LEU B 1 383 ? -0.847 -45.062 8.906 1 37.06 383 LEU B C 1
ATOM 8363 O O . LEU B 1 383 ? 0.277 -44.594 9.141 1 37.06 383 LEU B O 1
ATOM 8367 N N . GLN B 1 384 ? -1.259 -45.906 9.812 1 38.41 384 GLN B N 1
ATOM 8368 C CA . GLN B 1 384 ? -0.579 -46.719 10.82 1 38.41 384 GLN B CA 1
ATOM 8369 C C . GLN B 1 384 ? 0.606 -47.469 10.211 1 38.41 384 GLN B C 1
ATOM 8371 O O . GLN B 1 384 ? 1.644 -47.625 10.859 1 38.41 384 GLN B O 1
ATOM 8376 N N . SER B 1 385 ? 0.399 -48.438 9.125 1 43.69 385 SER B N 1
ATOM 8377 C CA . SER B 1 385 ? 1.508 -49.25 8.602 1 43.69 385 SER B CA 1
ATOM 8378 C C . SER B 1 385 ? 1.702 -49 7.109 1 43.69 385 SER B C 1
ATOM 8380 O O . SER B 1 385 ? 0.756 -48.656 6.402 1 43.69 385 SER B O 1
ATOM 8382 N N . SER B 1 386 ? 2.992 -48.75 6.609 1 47.34 386 SER B N 1
ATOM 8383 C CA . SER B 1 386 ? 3.457 -48.594 5.234 1 47.34 386 SER B CA 1
ATOM 8384 C C . SER B 1 386 ? 2.754 -49.562 4.301 1 47.34 386 SER B C 1
ATOM 8386 O O . SER B 1 386 ? 2.381 -49.219 3.182 1 47.34 386 SER B O 1
ATOM 8388 N N . GLU B 1 387 ? 2.57 -50.75 4.832 1 46.22 387 GLU B N 1
ATOM 8389 C CA . GLU B 1 387 ? 1.965 -51.812 4.035 1 46.22 387 GLU B CA 1
ATOM 8390 C C . GLU B 1 387 ? 0.505 -51.5 3.721 1 46.22 387 GLU B C 1
ATOM 8392 O O . GLU B 1 387 ? 0.04 -51.75 2.604 1 46.22 387 GLU B O 1
ATOM 8397 N N . GLU B 1 388 ? -0.017 -50.906 4.641 1 47.81 388 GLU B N 1
ATOM 8398 C CA . GLU B 1 388 ? -1.429 -50.594 4.461 1 47.81 388 GLU B CA 1
ATOM 8399 C C . GLU B 1 388 ? -1.611 -49.469 3.438 1 47.81 388 GLU B C 1
ATOM 8401 O O . GLU B 1 388 ? -2.559 -49.469 2.648 1 47.81 388 GLU B O 1
ATOM 8406 N N . PHE B 1 389 ? -0.61 -48.688 3.359 1 48.97 389 PHE B N 1
ATOM 8407 C CA . PHE B 1 389 ? -0.621 -47.594 2.402 1 48.97 389 PHE B CA 1
ATOM 8408 C C . PHE B 1 389 ? -0.548 -48.125 0.974 1 48.97 389 PHE B C 1
ATOM 8410 O O . PHE B 1 389 ? -1.37 -47.75 0.13 1 48.97 389 PHE B O 1
ATOM 8417 N N . VAL B 1 390 ? 0.352 -48.969 0.824 1 49.09 390 VAL B N 1
ATOM 8418 C CA . VAL B 1 390 ? 0.56 -49.562 -0.496 1 49.09 390 VAL B CA 1
ATOM 8419 C C . VAL B 1 390 ? -0.692 -50.312 -0.927 1 49.09 390 VAL B C 1
ATOM 8421 O O . VAL B 1 390 ? -1.136 -50.188 -2.072 1 49.09 390 VAL B O 1
ATOM 8424 N N . ALA B 1 391 ? -1.2 -50.969 0.031 1 49.88 391 ALA B N 1
ATOM 8425 C CA . ALA B 1 391 ? -2.377 -51.781 -0.273 1 49.88 391 ALA B CA 1
ATOM 8426 C C . ALA B 1 391 ? -3.555 -50.906 -0.688 1 49.88 391 ALA B C 1
ATOM 8428 O O . ALA B 1 391 ? -4.281 -51.219 -1.63 1 49.88 391 ALA B O 1
ATOM 8429 N N . ARG B 1 392 ? -3.611 -49.781 -0.203 1 51.16 392 ARG B N 1
ATOM 8430 C CA . ARG B 1 392 ? -4.73 -48.906 -0.478 1 51.16 392 ARG B CA 1
ATOM 8431 C C . ARG B 1 392 ? -4.57 -48.219 -1.834 1 51.16 392 ARG B C 1
ATOM 8433 O O . ARG B 1 392 ? -5.547 -48.031 -2.564 1 51.16 392 ARG B O 1
ATOM 8440 N N . VAL B 1 393 ? -3.365 -47.938 -2.129 1 50.41 393 VAL B N 1
ATOM 8441 C CA . VAL B 1 393 ? -3.076 -47.312 -3.406 1 50.41 393 VAL B CA 1
ATOM 8442 C C . VAL B 1 393 ? -3.363 -48.281 -4.551 1 50.41 393 VAL B C 1
ATOM 8444 O O . VAL B 1 393 ? -4.02 -47.906 -5.527 1 50.41 393 VAL B O 1
ATOM 8447 N N . VAL B 1 394 ? -2.939 -49.5 -4.227 1 50.59 394 VAL B N 1
ATOM 8448 C CA . VAL B 1 394 ? -3.1 -50.531 -5.246 1 50.59 394 VAL B CA 1
ATOM 8449 C C . VAL B 1 394 ? -4.578 -50.875 -5.398 1 50.59 394 VAL B C 1
ATOM 8451 O O . VAL B 1 394 ? -5.074 -51.031 -6.52 1 50.59 394 VAL B O 1
ATOM 8454 N N . THR B 1 395 ? -5.184 -50.938 -4.262 1 45.94 395 THR B N 1
ATOM 8455 C CA . THR B 1 395 ? -6.602 -51.281 -4.297 1 45.94 395 THR B CA 1
ATOM 8456 C C . THR B 1 395 ? -7.41 -50.219 -4.996 1 45.94 395 THR B C 1
ATOM 8458 O O . THR B 1 395 ? -8.289 -50.5 -5.809 1 45.94 395 THR B O 1
ATOM 8461 N N . ALA B 1 396 ? -7.07 -49.031 -4.637 1 46.97 396 ALA B N 1
ATOM 8462 C CA . ALA B 1 396 ? -7.789 -47.906 -5.25 1 46.97 396 ALA B CA 1
ATOM 8463 C C . ALA B 1 396 ? -7.551 -47.875 -6.754 1 46.97 396 ALA B C 1
ATOM 8465 O O . ALA B 1 396 ? -8.477 -47.625 -7.531 1 46.97 396 ALA B O 1
ATOM 8466 N N . ALA B 1 397 ? -6.336 -48.156 -7.078 1 45.88 397 ALA B N 1
ATOM 8467 C CA . ALA B 1 397 ? -5.969 -48.188 -8.492 1 45.88 397 ALA B CA 1
ATOM 8468 C C . ALA B 1 397 ? -6.668 -49.344 -9.203 1 45.88 397 ALA B C 1
ATOM 8470 O O . ALA B 1 397 ? -7.117 -49.219 -10.344 1 45.88 397 ALA B O 1
ATOM 8471 N N . THR B 1 398 ? -6.789 -50.5 -8.422 1 44.91 398 THR B N 1
ATOM 8472 C CA . THR B 1 398 ? -7.406 -51.688 -8.984 1 44.91 398 THR B CA 1
ATOM 8473 C C . THR B 1 398 ? -8.914 -51.531 -9.094 1 44.91 398 THR B C 1
ATOM 8475 O O . THR B 1 398 ? -9.531 -52 -10.055 1 44.91 398 THR B O 1
ATOM 8478 N N . THR B 1 399 ? -9.477 -50.906 -8.141 1 43.38 399 THR B N 1
ATOM 8479 C CA . THR B 1 399 ? -10.922 -50.719 -8.18 1 43.38 399 THR B CA 1
ATOM 8480 C C . THR B 1 399 ? -11.312 -49.844 -9.359 1 43.38 399 THR B C 1
ATOM 8482 O O . THR B 1 399 ? -12.367 -50.031 -9.969 1 43.38 399 THR B O 1
ATOM 8485 N N . LEU B 1 400 ? -10.531 -48.969 -9.617 1 40.12 400 LEU B N 1
ATOM 8486 C CA . LEU B 1 400 ? -10.781 -48.156 -10.805 1 40.12 400 LEU B CA 1
ATOM 8487 C C . LEU B 1 400 ? -10.75 -49 -12.062 1 40.12 400 LEU B C 1
ATOM 8489 O O . LEU B 1 400 ? -11.5 -48.781 -13.016 1 40.12 400 LEU B O 1
ATOM 8493 N N . ARG B 1 401 ? -10.055 -50.219 -11.969 1 37.41 401 ARG B N 1
ATOM 8494 C CA . ARG B 1 401 ? -9.969 -51.188 -13.055 1 37.41 401 ARG B CA 1
ATOM 8495 C C . ARG B 1 401 ? -11.336 -51.781 -13.352 1 37.41 401 ARG B C 1
ATOM 8497 O O . ARG B 1 401 ? -11.68 -52 -14.516 1 37.41 401 ARG B O 1
ATOM 8504 N N . CYS B 1 402 ? -11.961 -52.312 -12.305 1 35.91 402 CYS B N 1
ATOM 8505 C CA . CYS B 1 402 ? -13.062 -53.219 -12.508 1 35.91 402 CYS B CA 1
ATOM 8506 C C . CYS B 1 402 ? -14.227 -52.562 -13.234 1 35.91 402 CYS B C 1
ATOM 8508 O O . CYS B 1 402 ? -15.07 -53.219 -13.828 1 35.91 402 CYS B O 1
ATOM 8510 N N . LYS B 1 403 ? -14.484 -51.344 -13.031 1 36.06 403 LYS B N 1
ATOM 8511 C CA . LYS B 1 403 ? -15.742 -50.906 -13.633 1 36.06 403 LYS B CA 1
ATOM 8512 C C . LYS B 1 403 ? -15.633 -50.875 -15.156 1 36.06 403 LYS B C 1
ATOM 8514 O O . LYS B 1 403 ? -16.641 -50.688 -15.852 1 36.06 403 LYS B O 1
ATOM 8519 N N . ASN B 1 404 ? -14.508 -50.438 -15.812 1 35.03 404 ASN B N 1
ATOM 8520 C CA . ASN B 1 404 ? -14.523 -50.438 -17.281 1 35.03 404 ASN B CA 1
ATOM 8521 C C . ASN B 1 404 ? -14.18 -51.844 -17.828 1 35.03 404 ASN B C 1
ATOM 8523 O O . ASN B 1 404 ? -13.039 -52.281 -17.719 1 35.03 404 ASN B O 1
ATOM 8527 N N . GLU B 1 405 ? -14.945 -52.875 -17.859 1 34.53 405 GLU B N 1
ATOM 8528 C CA . GLU B 1 405 ? -14.867 -54.25 -18.344 1 34.53 405 GLU B CA 1
ATOM 8529 C C . GLU B 1 405 ? -14.07 -54.312 -19.656 1 34.53 405 GLU B C 1
ATOM 8531 O O . GLU B 1 405 ? -13.359 -55.312 -19.891 1 34.53 405 GLU B O 1
ATOM 8536 N N . HIS B 1 406 ? -14.594 -53.875 -20.828 1 34.66 406 HIS B N 1
ATOM 8537 C CA . HIS B 1 406 ? -14.117 -54.375 -22.109 1 34.66 406 HIS B CA 1
ATOM 8538 C C . HIS B 1 406 ? -12.648 -54.031 -22.328 1 34.66 406 HIS B C 1
ATOM 8540 O O . HIS B 1 406 ? -12.062 -54.406 -23.359 1 34.66 406 HIS B O 1
ATOM 8546 N N . LYS B 1 407 ? -12.227 -52.719 -22.062 1 41.53 407 LYS B N 1
ATOM 8547 C CA . LYS B 1 407 ? -11.008 -52.281 -22.734 1 41.53 407 LYS B CA 1
ATOM 8548 C C . LYS B 1 407 ? -9.773 -52.938 -22.109 1 41.53 407 LYS B C 1
ATOM 8550 O O . LYS B 1 407 ? -9.75 -53.219 -20.922 1 41.53 407 LYS B O 1
ATOM 8555 N N . LEU B 1 408 ? -8.672 -53.406 -22.906 1 38.69 408 LEU B N 1
ATOM 8556 C CA . LEU B 1 408 ? -7.402 -54.094 -22.75 1 38.69 408 LEU B CA 1
ATOM 8557 C C . LEU B 1 408 ? -6.758 -53.781 -21.406 1 38.69 408 LEU B C 1
ATOM 8559 O O . LEU B 1 408 ? -7.266 -52.938 -20.656 1 38.69 408 LEU B O 1
ATOM 8563 N N . GLU B 1 409 ? -5.18 -53.594 -21.422 1 43.62 409 GLU B N 1
ATOM 8564 C CA . GLU B 1 409 ? -4.027 -53.656 -20.531 1 43.62 409 GLU B CA 1
ATOM 8565 C C . GLU B 1 409 ? -4.094 -52.5 -19.5 1 43.62 409 GLU B C 1
ATOM 8567 O O . GLU B 1 409 ? -3.477 -51.469 -19.703 1 43.62 409 GLU B O 1
ATOM 8572 N N . LEU B 1 410 ? -5.059 -52.156 -18.859 1 49.06 410 LEU B N 1
ATOM 8573 C CA . LEU B 1 410 ? -5.547 -50.938 -18.234 1 49.06 410 LEU B CA 1
ATOM 8574 C C . LEU B 1 410 ? -4.793 -50.656 -16.938 1 49.06 410 LEU B C 1
ATOM 8576 O O . LEU B 1 410 ? -5.348 -50.094 -16 1 49.06 410 LEU B O 1
ATOM 8580 N N . VAL B 1 411 ? -3.742 -51.312 -16.578 1 61.56 411 VAL B N 1
ATOM 8581 C CA . VAL B 1 411 ? -3.162 -50.969 -15.281 1 61.56 411 VAL B CA 1
ATOM 8582 C C . VAL B 1 411 ? -2.73 -49.5 -15.305 1 61.56 411 VAL B C 1
ATOM 8584 O O . VAL B 1 411 ? -1.911 -49.094 -16.141 1 61.56 411 VAL B O 1
ATOM 8587 N N . PRO B 1 412 ? -3.396 -48.75 -14.492 1 79.06 412 PRO B N 1
ATOM 8588 C CA . PRO B 1 412 ? -3.018 -47.312 -14.453 1 79.06 412 PRO B CA 1
ATOM 8589 C C . PRO B 1 412 ? -1.544 -47.125 -14.102 1 79.06 412 PRO B C 1
ATOM 8591 O O . PRO B 1 412 ? -0.988 -47.875 -13.297 1 79.06 412 PRO B O 1
ATOM 8594 N N . ARG B 1 413 ? -0.912 -46.312 -14.906 1 87.75 413 ARG B N 1
ATOM 8595 C CA . ARG B 1 413 ? 0.427 -45.906 -14.516 1 87.75 413 ARG B CA 1
ATOM 8596 C C . ARG B 1 413 ? 0.371 -44.938 -13.328 1 87.75 413 ARG B C 1
ATOM 8598 O O . ARG B 1 413 ? -0.451 -44 -13.305 1 87.75 413 ARG B O 1
ATOM 8605 N N . ILE B 1 414 ? 1.174 -45.281 -12.352 1 91.5 414 ILE B N 1
ATOM 8606 C CA . ILE B 1 414 ? 1.179 -44.5 -11.125 1 91.5 414 ILE B CA 1
ATOM 8607 C C . ILE B 1 414 ? 2.371 -43.531 -11.117 1 91.5 414 ILE B C 1
ATOM 8609 O O . ILE B 1 414 ? 3.52 -43.969 -11.25 1 91.5 414 ILE B O 1
ATOM 8613 N N . ILE B 1 415 ? 2.059 -42.281 -11.039 1 94.88 415 ILE B N 1
ATOM 8614 C CA . ILE B 1 415 ? 3.096 -41.25 -10.945 1 94.88 415 ILE B CA 1
ATOM 8615 C C . ILE B 1 415 ? 3.123 -40.656 -9.531 1 94.88 415 ILE B C 1
ATOM 8617 O O . ILE B 1 415 ? 2.127 -40.125 -9.055 1 94.88 415 ILE B O 1
ATOM 8621 N N . ALA B 1 416 ? 4.242 -40.781 -8.812 1 96.06 416 ALA B N 1
ATOM 8622 C CA . ALA B 1 416 ? 4.414 -40.188 -7.5 1 96.06 416 ALA B CA 1
ATOM 8623 C C . ALA B 1 416 ? 4.863 -38.719 -7.625 1 96.06 416 ALA B C 1
ATOM 8625 O O . ALA B 1 416 ? 5.863 -38.438 -8.289 1 96.06 416 ALA B O 1
ATOM 8626 N N . ILE B 1 417 ? 4.094 -37.875 -7.07 1 95.94 417 ILE B N 1
ATOM 8627 C CA . ILE B 1 417 ? 4.477 -36.469 -6.945 1 95.94 417 ILE B CA 1
ATOM 8628 C C . ILE B 1 417 ? 4.945 -36.188 -5.52 1 95.94 417 ILE B C 1
ATOM 8630 O O . ILE B 1 417 ? 4.129 -36.094 -4.602 1 95.94 417 ILE B O 1
ATOM 8634 N N . VAL B 1 418 ? 6.23 -36.062 -5.387 1 96.69 418 VAL B N 1
ATOM 8635 C CA . VAL B 1 418 ? 6.816 -35.781 -4.074 1 96.69 418 VAL B CA 1
ATOM 8636 C C . VAL B 1 418 ? 7.148 -34.312 -3.945 1 96.69 418 VAL B C 1
ATOM 8638 O O . VAL B 1 418 ? 8.172 -33.844 -4.461 1 96.69 418 VAL B O 1
ATOM 8641 N N . GLY B 1 419 ? 6.281 -33.594 -3.24 1 93.25 419 GLY B N 1
ATOM 8642 C CA . GLY B 1 419 ? 6.453 -32.156 -3.143 1 93.25 419 GLY B CA 1
ATOM 8643 C C . GLY B 1 419 ? 6.078 -31.594 -1.782 1 93.25 419 GLY B C 1
ATOM 8644 O O . GLY B 1 419 ? 5.328 -32.219 -1.034 1 93.25 419 GLY B O 1
ATOM 8645 N N . LYS B 1 420 ? 6.523 -30.422 -1.529 1 88.31 420 LYS B N 1
ATOM 8646 C CA . LYS B 1 420 ? 6.375 -29.797 -0.218 1 88.31 420 LYS B CA 1
ATOM 8647 C C . LYS B 1 420 ? 4.949 -29.281 -0.015 1 88.31 420 LYS B C 1
ATOM 8649 O O . LYS B 1 420 ? 4.508 -29.094 1.121 1 88.31 420 LYS B O 1
ATOM 8654 N N . PHE B 1 421 ? 4.238 -29.109 -1.093 1 87 421 PHE B N 1
ATOM 8655 C CA . PHE B 1 421 ? 2.934 -28.469 -0.995 1 87 421 PHE B CA 1
ATOM 8656 C C . PHE B 1 421 ? 1.84 -29.375 -1.545 1 87 421 PHE B C 1
ATOM 8658 O O . PHE B 1 421 ? 0.926 -28.906 -2.229 1 87 421 PHE B O 1
ATOM 8665 N N . VAL B 1 422 ? 1.857 -30.547 -1.248 1 84.69 422 VAL B N 1
ATOM 8666 C CA . VAL B 1 422 ? 0.995 -31.547 -1.881 1 84.69 422 VAL B CA 1
ATOM 8667 C C . VAL B 1 422 ? -0.363 -31.562 -1.182 1 84.69 422 VAL B C 1
ATOM 8669 O O . VAL B 1 422 ? -1.301 -32.219 -1.658 1 84.69 422 VAL B O 1
ATOM 8672 N N . THR B 1 423 ? -0.519 -30.75 -0.112 1 77.5 423 THR B N 1
ATOM 8673 C CA . THR B 1 423 ? -1.788 -30.734 0.606 1 77.5 423 THR B CA 1
ATOM 8674 C C . THR B 1 423 ? -2.877 -30.078 -0.236 1 77.5 423 THR B C 1
ATOM 8676 O O . THR B 1 423 ? -4.066 -30.281 0.013 1 77.5 423 THR B O 1
ATOM 8679 N N . ARG B 1 424 ? -2.467 -29.281 -1.192 1 80 424 ARG B N 1
ATOM 8680 C CA . ARG B 1 424 ? -3.359 -28.609 -2.135 1 80 424 ARG B CA 1
ATOM 8681 C C . ARG B 1 424 ? -2.945 -28.891 -3.574 1 80 424 ARG B C 1
ATOM 8683 O O . ARG B 1 424 ? -1.832 -28.562 -3.984 1 80 424 ARG B O 1
ATOM 8690 N N . GLU B 1 425 ? -3.836 -29.516 -4.258 1 80 425 GLU B N 1
ATOM 8691 C CA . GLU B 1 425 ? -3.521 -29.891 -5.633 1 80 425 GLU B CA 1
ATOM 8692 C C . GLU B 1 425 ? -3.186 -28.656 -6.473 1 80 425 GLU B C 1
ATOM 8694 O O . GLU B 1 425 ? -2.295 -28.703 -7.32 1 80 425 GLU B O 1
ATOM 8699 N N . GLU B 1 426 ? -3.82 -27.562 -6.168 1 82.5 426 GLU B N 1
ATOM 8700 C CA . GLU B 1 426 ? -3.646 -26.344 -6.938 1 82.5 426 GLU B CA 1
ATOM 8701 C C . GLU B 1 426 ? -2.252 -25.75 -6.734 1 82.5 426 GLU B C 1
ATOM 8703 O O . GLU B 1 426 ? -1.825 -24.875 -7.488 1 82.5 426 GLU B O 1
ATOM 8708 N N . SER B 1 427 ? -1.543 -26.312 -5.809 1 89.19 427 SER B N 1
ATOM 8709 C CA . SER B 1 427 ? -0.18 -25.844 -5.582 1 89.19 427 SER B CA 1
ATOM 8710 C C . SER B 1 427 ? 0.74 -26.25 -6.73 1 89.19 427 SER B C 1
ATOM 8712 O O . SER B 1 427 ? 1.786 -25.641 -6.941 1 89.19 427 SER B O 1
ATOM 8714 N N . TYR B 1 428 ? 0.328 -27.281 -7.426 1 93.38 428 TYR B N 1
ATOM 8715 C CA . TYR B 1 428 ? 1.112 -27.766 -8.555 1 93.38 428 TYR B CA 1
ATOM 8716 C C . TYR B 1 428 ? 0.237 -27.953 -9.789 1 93.38 428 TYR B C 1
ATOM 8718 O O . TYR B 1 428 ? 0.402 -28.922 -10.539 1 93.38 428 TYR B O 1
ATOM 8726 N N . LEU B 1 429 ? -0.63 -26.984 -9.938 1 91.56 429 LEU B N 1
ATOM 8727 C CA . LEU B 1 429 ? -1.631 -27.094 -10.992 1 91.56 429 LEU B CA 1
ATOM 8728 C C . LEU B 1 429 ? -0.966 -27.203 -12.359 1 91.56 429 LEU B C 1
ATOM 8730 O O . LEU B 1 429 ? -1.41 -27.969 -13.211 1 91.56 429 LEU B O 1
ATOM 8734 N N . SER B 1 430 ? 0.045 -26.5 -12.594 1 95.06 430 SER B N 1
ATOM 8735 C CA . SER B 1 430 ? 0.707 -26.516 -13.898 1 95.06 430 SER B CA 1
ATOM 8736 C C . SER B 1 430 ? 1.338 -27.891 -14.164 1 95.06 430 SER B C 1
ATOM 8738 O O . SER B 1 430 ? 1.348 -28.359 -15.305 1 95.06 430 SER B O 1
ATOM 8740 N N . VAL B 1 431 ? 1.893 -28.484 -13.164 1 95.88 431 VAL B N 1
ATOM 8741 C CA . VAL B 1 431 ? 2.471 -29.812 -13.305 1 95.88 431 VAL B CA 1
ATOM 8742 C C . VAL B 1 431 ? 1.371 -30.828 -13.625 1 95.88 431 VAL B C 1
ATOM 8744 O O . VAL B 1 431 ? 1.508 -31.641 -14.547 1 95.88 431 VAL B O 1
ATOM 8747 N N . LEU B 1 432 ? 0.349 -30.719 -12.922 1 91.44 432 LEU B N 1
ATOM 8748 C CA . LEU B 1 432 ? -0.776 -31.625 -13.094 1 91.44 432 LEU B CA 1
ATOM 8749 C C . LEU B 1 432 ? -1.368 -31.5 -14.5 1 91.44 432 LEU B C 1
ATOM 8751 O O . LEU B 1 432 ? -1.619 -32.5 -15.164 1 91.44 432 LEU B O 1
ATOM 8755 N N . GLU B 1 433 ? -1.557 -30.312 -14.875 1 91.19 433 GLU B N 1
ATOM 8756 C CA . GLU B 1 433 ? -2.182 -30.078 -16.172 1 91.19 433 GLU B CA 1
ATOM 8757 C C . GLU B 1 433 ? -1.245 -30.469 -17.312 1 91.19 433 GLU B C 1
ATOM 8759 O O . GLU B 1 433 ? -1.695 -30.922 -18.375 1 91.19 433 GLU B O 1
ATOM 8764 N N . ALA B 1 434 ? 0.023 -30.281 -17.125 1 94.38 434 ALA B N 1
ATOM 8765 C CA . ALA B 1 434 ? 0.988 -30.719 -18.141 1 94.38 434 ALA B CA 1
ATOM 8766 C C . ALA B 1 434 ? 0.937 -32.25 -18.312 1 94.38 434 ALA B C 1
ATOM 8768 O O . ALA B 1 434 ? 0.988 -32.75 -19.422 1 94.38 434 ALA B O 1
ATOM 8769 N N . LEU B 1 435 ? 0.822 -32.938 -17.219 1 92.94 435 LEU B N 1
ATOM 8770 C CA . LEU B 1 435 ? 0.721 -34.406 -17.25 1 92.94 435 LEU B CA 1
ATOM 8771 C C . LEU B 1 435 ? -0.592 -34.844 -17.875 1 92.94 435 LEU B C 1
ATOM 8773 O O . LEU B 1 435 ? -0.597 -35.688 -18.781 1 92.94 435 LEU B O 1
ATOM 8777 N N . ARG B 1 436 ? -1.656 -34.219 -17.469 1 87.38 436 ARG B N 1
ATOM 8778 C CA . ARG B 1 436 ? -2.975 -34.594 -17.984 1 87.38 436 ARG B CA 1
ATOM 8779 C C . ARG B 1 436 ? -3.059 -34.344 -19.484 1 87.38 436 ARG B C 1
ATOM 8781 O O . ARG B 1 436 ? -3.555 -35.188 -20.219 1 87.38 436 ARG B O 1
ATOM 8788 N N . SER B 1 437 ? -2.588 -33.219 -19.875 1 87.69 437 SER B N 1
ATOM 8789 C CA . SER B 1 437 ? -2.629 -32.875 -21.297 1 87.69 437 SER B CA 1
ATOM 8790 C C . SER B 1 437 ? -1.761 -33.812 -22.109 1 87.69 437 SER B C 1
ATOM 8792 O O . SER B 1 437 ? -2.119 -34.188 -23.234 1 87.69 437 SER B O 1
ATOM 8794 N N . THR B 1 438 ? -0.625 -34.188 -21.594 1 91.19 438 THR B N 1
ATOM 8795 C CA . THR B 1 438 ? 0.259 -35.094 -22.297 1 91.19 438 THR B CA 1
ATOM 8796 C C . THR B 1 438 ? -0.401 -36.469 -22.438 1 91.19 438 THR B C 1
ATOM 8798 O O . THR B 1 438 ? -0.361 -37.094 -23.516 1 91.19 438 THR B O 1
ATOM 8801 N N . PHE B 1 439 ? -0.983 -36.969 -21.359 1 86.62 439 PHE B N 1
ATOM 8802 C CA . PHE B 1 439 ? -1.68 -38.25 -21.422 1 86.62 439 PHE B CA 1
ATOM 8803 C C . PHE B 1 439 ? -2.803 -38.188 -22.453 1 86.62 439 PHE B C 1
ATOM 8805 O O . PHE B 1 439 ? -2.959 -39.125 -23.25 1 86.62 439 PHE B O 1
ATOM 8812 N N . ARG B 1 440 ? -3.486 -37.125 -22.422 1 80.94 440 ARG B N 1
ATOM 8813 C CA . ARG B 1 440 ? -4.625 -36.969 -23.328 1 80.94 440 ARG B CA 1
ATOM 8814 C C . ARG B 1 440 ? -4.176 -36.938 -24.781 1 80.94 440 ARG B C 1
ATOM 8816 O O . ARG B 1 440 ? -4.84 -37.531 -25.656 1 80.94 440 ARG B O 1
ATOM 8823 N N . ARG B 1 441 ? -3.113 -36.375 -25.016 1 82.75 441 ARG B N 1
ATOM 8824 C CA . ARG B 1 441 ? -2.684 -36.125 -26.391 1 82.75 441 ARG B CA 1
ATOM 8825 C C . ARG B 1 441 ? -1.834 -37.281 -26.906 1 82.75 441 ARG B C 1
ATOM 8827 O O . ARG B 1 441 ? -1.916 -37.656 -28.078 1 82.75 441 ARG B O 1
ATOM 8834 N N . ARG B 1 442 ? -1.046 -37.844 -26.031 1 84.81 442 ARG B N 1
ATOM 8835 C CA . ARG B 1 442 ? -0.042 -38.812 -26.5 1 84.81 442 ARG B CA 1
ATOM 8836 C C . ARG B 1 442 ? -0.45 -40.25 -26.156 1 84.81 442 ARG B C 1
ATOM 8838 O O . ARG B 1 442 ? 0.028 -41.188 -26.781 1 84.81 442 ARG B O 1
ATOM 8845 N N . ARG B 1 443 ? -1.239 -40.406 -25.203 1 83.12 443 ARG B N 1
ATOM 8846 C CA . ARG B 1 443 ? -1.687 -41.75 -24.781 1 83.12 443 ARG B CA 1
ATOM 8847 C C . ARG B 1 443 ? -3.184 -41.75 -24.484 1 83.12 443 ARG B C 1
ATOM 8849 O O . ARG B 1 443 ? -3.604 -42.094 -23.375 1 83.12 443 ARG B O 1
ATOM 8856 N N . PRO B 1 444 ? -3.85 -41.5 -25.609 1 76.25 444 PRO B N 1
ATOM 8857 C CA . PRO B 1 444 ? -5.297 -41.469 -25.391 1 76.25 444 PRO B CA 1
ATOM 8858 C C . PRO B 1 444 ? -5.84 -42.812 -24.938 1 76.25 444 PRO B C 1
ATOM 8860 O O . PRO B 1 444 ? -5.406 -43.875 -25.438 1 76.25 444 PRO B O 1
ATOM 8863 N N . GLY B 1 445 ? -6.672 -42.875 -23.875 1 69.06 445 GLY B N 1
ATOM 8864 C CA . GLY B 1 445 ? -7.293 -44.094 -23.391 1 69.06 445 GLY B CA 1
ATOM 8865 C C . GLY B 1 445 ? -6.551 -44.75 -22.234 1 69.06 445 GLY B C 1
ATOM 8866 O O . GLY B 1 445 ? -7.082 -45.625 -21.562 1 69.06 445 GLY B O 1
ATOM 8867 N N . TYR B 1 446 ? -5.32 -44.312 -22.125 1 77.81 446 TYR B N 1
ATOM 8868 C CA . TYR B 1 446 ? -4.559 -44.812 -20.984 1 77.81 446 TYR B CA 1
ATOM 8869 C C . TYR B 1 446 ? -4.941 -44.094 -19.703 1 77.81 446 TYR B C 1
ATOM 8871 O O . TYR B 1 446 ? -5.32 -42.938 -19.734 1 77.81 446 TYR B O 1
ATOM 8879 N N . THR B 1 447 ? -4.906 -44.906 -18.641 1 75.81 447 THR B N 1
ATOM 8880 C CA . THR B 1 447 ? -5.254 -44.344 -17.344 1 75.81 447 THR B CA 1
ATOM 8881 C C . THR B 1 447 ? -4.004 -44.094 -16.5 1 75.81 447 THR B C 1
ATOM 8883 O O . THR B 1 447 ? -3.004 -44.781 -16.656 1 75.81 447 THR B O 1
ATOM 8886 N N . PHE B 1 448 ? -4.129 -43.062 -15.758 1 82.31 448 PHE B N 1
ATOM 8887 C CA . PHE B 1 448 ? -3.025 -42.75 -14.852 1 82.31 448 PHE B CA 1
ATOM 8888 C C . PHE B 1 448 ? -3.545 -42.281 -13.492 1 82.31 448 PHE B C 1
ATOM 8890 O O . PHE B 1 448 ? -4.715 -41.938 -13.359 1 82.31 448 PHE B O 1
ATOM 8897 N N . SER B 1 449 ? -2.686 -42.469 -12.492 1 83.56 449 SER B N 1
ATOM 8898 C CA . SER B 1 449 ? -2.982 -42.031 -11.133 1 83.56 449 SER B CA 1
ATOM 8899 C C . SER B 1 449 ? -1.799 -41.281 -10.516 1 83.56 449 SER B C 1
ATOM 8901 O O . SER B 1 449 ? -0.646 -41.531 -10.867 1 83.56 449 SER B O 1
ATOM 8903 N N . PHE B 1 450 ? -2.193 -40.312 -9.672 1 87.38 450 PHE B N 1
ATOM 8904 C CA . PHE B 1 450 ? -1.154 -39.562 -8.984 1 87.38 450 PHE B CA 1
ATOM 8905 C C . PHE B 1 450 ? -1.044 -40 -7.527 1 87.38 450 PHE B C 1
ATOM 8907 O O . PHE B 1 450 ? -2.057 -40.188 -6.852 1 87.38 450 PHE B O 1
ATOM 8914 N N . MET B 1 451 ? 0.112 -40.25 -7.145 1 89.75 451 MET B N 1
ATOM 8915 C CA . MET B 1 451 ? 0.43 -40.469 -5.734 1 89.75 451 MET B CA 1
ATOM 8916 C C . MET B 1 451 ? 1.111 -39.25 -5.141 1 89.75 451 MET B C 1
ATOM 8918 O O . MET B 1 451 ? 2.271 -38.969 -5.449 1 89.75 451 MET B O 1
ATOM 8922 N N . TRP B 1 452 ? 0.355 -38.562 -4.258 1 90.69 452 TRP B N 1
ATOM 8923 C CA . TRP B 1 452 ? 0.881 -37.344 -3.639 1 90.69 452 TRP B CA 1
ATOM 8924 C C . TRP B 1 452 ? 1.623 -37.656 -2.348 1 90.69 452 TRP B C 1
ATOM 8926 O O . TRP B 1 452 ? 1.044 -38.219 -1.417 1 90.69 452 TRP B O 1
ATOM 8936 N N . ILE B 1 453 ? 2.863 -37.281 -2.287 1 93.25 453 ILE B N 1
ATOM 8937 C CA . ILE B 1 453 ? 3.672 -37.625 -1.132 1 93.25 453 ILE B CA 1
ATOM 8938 C C . ILE B 1 453 ? 4.32 -36.406 -0.533 1 93.25 453 ILE B C 1
ATOM 8940 O O . ILE B 1 453 ? 5.047 -35.656 -1.221 1 93.25 453 ILE B O 1
ATOM 8944 N N . ASP B 1 454 ? 4.07 -36.188 0.719 1 92.19 454 ASP B N 1
ATOM 8945 C CA . ASP B 1 454 ? 4.84 -35.219 1.496 1 92.19 454 ASP B CA 1
ATOM 8946 C C . ASP B 1 454 ? 6.23 -35.75 1.822 1 92.19 454 ASP B C 1
ATOM 8948 O O . ASP B 1 454 ? 6.359 -36.781 2.492 1 92.19 454 ASP B O 1
ATOM 8952 N N . PRO B 1 455 ? 7.215 -35.062 1.444 1 94.94 455 PRO B N 1
ATOM 8953 C CA . PRO B 1 455 ? 8.562 -35.594 1.632 1 94.94 455 PRO B CA 1
ATOM 8954 C C . PRO B 1 455 ? 8.922 -35.781 3.104 1 94.94 455 PRO B C 1
ATOM 8956 O O . PRO B 1 455 ? 9.82 -36.594 3.422 1 94.94 455 PRO B O 1
ATOM 8959 N N . THR B 1 456 ? 8.211 -35.125 3.98 1 92.81 456 THR B N 1
ATOM 8960 C CA . THR B 1 456 ? 8.523 -35.219 5.402 1 92.81 456 THR B CA 1
ATOM 8961 C C . THR B 1 456 ? 8.156 -36.594 5.941 1 92.81 456 THR B C 1
ATOM 8963 O O . THR B 1 456 ? 8.648 -37 6.988 1 92.81 456 THR B O 1
ATOM 8966 N N . VAL B 1 457 ? 7.375 -37.344 5.219 1 92 457 VAL B N 1
ATOM 8967 C CA . VAL B 1 457 ? 6.934 -38.656 5.684 1 92 457 VAL B CA 1
ATOM 8968 C C . VAL B 1 457 ? 7.973 -39.719 5.309 1 92 457 VAL B C 1
ATOM 8970 O O . VAL B 1 457 ? 7.977 -40.812 5.867 1 92 457 VAL B O 1
ATOM 8973 N N . LEU B 1 458 ? 8.852 -39.406 4.441 1 95.69 458 LEU B N 1
ATOM 8974 C CA . LEU B 1 458 ? 9.836 -40.375 3.951 1 95.69 458 LEU B CA 1
ATOM 8975 C C . LEU B 1 458 ? 11.07 -40.406 4.852 1 95.69 458 LEU B C 1
ATOM 8977 O O . LEU B 1 458 ? 11.57 -39.344 5.258 1 95.69 458 LEU B O 1
ATOM 8981 N N . ASN B 1 459 ? 11.469 -41.562 5.23 1 94.69 459 ASN B N 1
ATOM 8982 C CA . ASN B 1 459 ? 12.703 -41.781 5.98 1 94.69 459 ASN B CA 1
ATOM 8983 C C . ASN B 1 459 ? 13.445 -43.031 5.492 1 94.69 459 ASN B C 1
ATOM 8985 O O . ASN B 1 459 ? 12.977 -43.719 4.59 1 94.69 459 ASN B O 1
ATOM 8989 N N . GLU B 1 460 ? 14.586 -43.281 6.078 1 94.88 460 GLU B N 1
ATOM 8990 C CA . GLU B 1 460 ? 15.469 -44.344 5.621 1 94.88 460 GLU B CA 1
ATOM 8991 C C . GLU B 1 460 ? 14.797 -45.719 5.766 1 94.88 460 GLU B C 1
ATOM 8993 O O . GLU B 1 460 ? 15.07 -46.656 4.992 1 94.88 460 GLU B O 1
ATOM 8998 N N . GLU B 1 461 ? 13.828 -45.812 6.555 1 94.69 461 GLU B N 1
ATOM 8999 C CA . GLU B 1 461 ? 13.219 -47.094 6.852 1 94.69 461 GLU B CA 1
ATOM 9000 C C . GLU B 1 461 ? 12.023 -47.375 5.938 1 94.69 461 GLU B C 1
ATOM 9002 O O . GLU B 1 461 ? 11.688 -48.531 5.684 1 94.69 461 GLU B O 1
ATOM 9007 N N . ASN B 1 462 ? 11.461 -46.312 5.371 1 94.25 462 ASN B N 1
ATOM 9008 C CA . ASN B 1 462 ? 10.164 -46.562 4.746 1 94.25 462 ASN B CA 1
ATOM 9009 C C . ASN B 1 462 ? 10.141 -46.094 3.301 1 94.25 462 ASN B C 1
ATOM 9011 O O . ASN B 1 462 ? 9.203 -46.406 2.561 1 94.25 462 ASN B O 1
ATOM 9015 N N . TYR B 1 463 ? 11.102 -45.344 2.791 1 95.38 463 TYR B N 1
ATOM 9016 C CA . TYR B 1 463 ? 11 -44.688 1.493 1 95.38 463 TYR B CA 1
ATOM 9017 C C . TYR B 1 463 ? 10.883 -45.719 0.371 1 95.38 463 TYR B C 1
ATOM 9019 O O . TYR B 1 463 ? 10.141 -45.531 -0.592 1 95.38 463 TYR B O 1
ATOM 9027 N N . CYS B 1 464 ? 11.555 -46.875 0.499 1 95.12 464 CYS B N 1
ATOM 9028 C CA . CYS B 1 464 ? 11.508 -47.906 -0.526 1 95.12 464 CYS B CA 1
ATOM 9029 C C . CYS B 1 464 ? 10.109 -48.5 -0.63 1 95.12 464 CYS B C 1
ATOM 9031 O O . CYS B 1 464 ? 9.602 -48.719 -1.731 1 95.12 464 CYS B O 1
ATOM 9033 N N . THR B 1 465 ? 9.555 -48.688 0.515 1 92.88 465 THR B N 1
ATOM 9034 C CA . THR B 1 465 ? 8.227 -49.312 0.553 1 92.88 465 THR B CA 1
ATOM 9035 C C . THR B 1 465 ? 7.176 -48.344 0.023 1 92.88 465 THR B C 1
ATOM 9037 O O . THR B 1 465 ? 6.305 -48.719 -0.762 1 92.88 465 THR B O 1
ATOM 9040 N N . ILE B 1 466 ? 7.215 -47.156 0.396 1 92.44 466 ILE B N 1
ATOM 9041 C CA . ILE B 1 466 ? 6.215 -46.125 0.054 1 92.44 466 ILE B CA 1
ATOM 9042 C C . ILE B 1 466 ? 6.277 -45.844 -1.441 1 92.44 466 ILE B C 1
ATOM 9044 O O . ILE B 1 466 ? 5.242 -45.625 -2.084 1 92.44 466 ILE B O 1
ATOM 9048 N N . LEU B 1 467 ? 7.469 -45.875 -2.062 1 95.69 467 LEU B N 1
ATOM 9049 C CA . LEU B 1 467 ? 7.645 -45.438 -3.443 1 95.69 467 LEU B CA 1
ATOM 9050 C C . LEU B 1 467 ? 7.535 -46.625 -4.406 1 95.69 467 LEU B C 1
ATOM 9052 O O . LEU B 1 467 ? 7.508 -46.438 -5.621 1 95.69 467 LEU B O 1
ATOM 9056 N N . GLN B 1 468 ? 7.426 -47.75 -3.934 1 93 468 GLN B N 1
ATOM 9057 C CA . GLN B 1 468 ? 7.496 -49 -4.707 1 93 468 GLN B CA 1
ATOM 9058 C C . GLN B 1 468 ? 6.41 -49.031 -5.777 1 93 468 GLN B C 1
ATOM 9060 O O . GLN B 1 468 ? 6.648 -49.5 -6.898 1 93 468 GLN B O 1
ATOM 9065 N N . PRO B 1 469 ? 5.246 -48.562 -5.469 1 90.31 469 PRO B N 1
ATOM 9066 C CA . PRO B 1 469 ? 4.172 -48.656 -6.461 1 90.31 469 PRO B CA 1
ATOM 9067 C C . PRO B 1 469 ? 4.359 -47.688 -7.625 1 90.31 469 PRO B C 1
ATOM 9069 O O . PRO B 1 469 ? 3.699 -47.812 -8.656 1 90.31 469 PRO B O 1
ATOM 9072 N N . ALA B 1 470 ? 5.195 -46.781 -7.551 1 94.12 470 ALA B N 1
ATOM 9073 C CA . ALA B 1 470 ? 5.316 -45.719 -8.539 1 94.12 470 ALA B CA 1
ATOM 9074 C C . ALA B 1 470 ? 6.02 -46.219 -9.797 1 94.12 470 ALA B C 1
ATOM 9076 O O . ALA B 1 470 ? 7.043 -46.906 -9.719 1 94.12 470 ALA B O 1
ATOM 9077 N N . HIS B 1 471 ? 5.453 -45.844 -10.945 1 94.75 471 HIS B N 1
ATOM 9078 C CA . HIS B 1 471 ? 6.086 -46.125 -12.227 1 94.75 471 HIS B CA 1
ATOM 9079 C C . HIS B 1 471 ? 6.98 -44.969 -12.656 1 94.75 471 HIS B C 1
ATOM 9081 O O . HIS B 1 471 ? 7.84 -45.125 -13.523 1 94.75 471 HIS B O 1
ATOM 9087 N N . GLY B 1 472 ? 6.707 -43.844 -12.148 1 97.25 472 GLY B N 1
ATOM 9088 C CA . GLY B 1 472 ? 7.48 -42.625 -12.336 1 97.25 472 GLY B CA 1
ATOM 9089 C C . GLY B 1 472 ? 7.422 -41.719 -11.141 1 97.25 472 GLY B C 1
ATOM 9090 O O . GLY B 1 472 ? 6.469 -41.75 -10.359 1 97.25 472 GLY B O 1
ATOM 9091 N N . ILE B 1 473 ? 8.43 -40.875 -10.938 1 98.38 473 ILE B N 1
ATOM 9092 C CA . ILE B 1 473 ? 8.508 -39.938 -9.812 1 98.38 473 ILE B CA 1
ATOM 9093 C C . ILE B 1 473 ? 8.805 -38.531 -10.32 1 98.38 473 ILE B C 1
ATOM 9095 O O . ILE B 1 473 ? 9.703 -38.344 -11.148 1 98.38 473 ILE B O 1
ATOM 9099 N N . ILE B 1 474 ? 7.988 -37.562 -9.883 1 98.38 474 ILE B N 1
ATOM 9100 C CA . ILE B 1 474 ? 8.219 -36.156 -10.203 1 98.38 474 ILE B CA 1
ATOM 9101 C C . ILE B 1 474 ? 8.453 -35.375 -8.914 1 98.38 474 ILE B C 1
ATOM 9103 O O . ILE B 1 474 ? 7.695 -35.531 -7.949 1 98.38 474 ILE B O 1
ATOM 9107 N N . LEU B 1 475 ? 9.523 -34.656 -8.852 1 98.38 475 LEU B N 1
ATOM 9108 C CA . LEU B 1 475 ? 9.773 -33.688 -7.793 1 98.38 475 LEU B CA 1
ATOM 9109 C C . LEU B 1 475 ? 9.578 -32.281 -8.305 1 98.38 475 LEU B C 1
ATOM 9111 O O . LEU B 1 475 ? 10.461 -31.719 -8.969 1 98.38 475 LEU B O 1
ATOM 9115 N N . PRO B 1 476 ? 8.469 -31.625 -7.906 1 96.88 476 PRO B N 1
ATOM 9116 C CA . PRO B 1 476 ? 8.203 -30.266 -8.375 1 96.88 476 PRO B CA 1
ATOM 9117 C C . PRO B 1 476 ? 9.039 -29.219 -7.645 1 96.88 476 PRO B C 1
ATOM 9119 O O . PRO B 1 476 ? 9.883 -29.562 -6.809 1 96.88 476 PRO B O 1
ATOM 9122 N N . GLY B 1 477 ? 8.836 -27.938 -8.078 1 94.19 477 GLY B N 1
ATOM 9123 C CA . GLY B 1 477 ? 9.539 -26.828 -7.449 1 94.19 477 GLY B CA 1
ATOM 9124 C C . GLY B 1 477 ? 9.133 -26.609 -6.004 1 94.19 477 GLY B C 1
ATOM 9125 O O . GLY B 1 477 ? 8.141 -27.156 -5.543 1 94.19 477 GLY B O 1
ATOM 9126 N N . GLY B 1 478 ? 9.945 -25.797 -5.355 1 89.56 478 GLY B N 1
ATOM 9127 C CA . GLY B 1 478 ? 9.68 -25.469 -3.961 1 89.56 478 GLY B CA 1
ATOM 9128 C C . GLY B 1 478 ? 10.75 -24.594 -3.34 1 89.56 478 GLY B C 1
ATOM 9129 O O . GLY B 1 478 ? 11.711 -24.203 -4.012 1 89.56 478 GLY B O 1
ATOM 9130 N N . PHE B 1 479 ? 10.438 -24.219 -2.059 1 84.75 479 PHE B N 1
ATOM 9131 C CA . PHE B 1 479 ? 11.398 -23.438 -1.299 1 84.75 479 PHE B CA 1
ATOM 9132 C C . PHE B 1 479 ? 11.375 -23.812 0.175 1 84.75 479 PHE B C 1
ATOM 9134 O O . PHE B 1 479 ? 10.438 -24.469 0.634 1 84.75 479 PHE B O 1
ATOM 9141 N N . GLY B 1 480 ? 12.461 -23.5 0.823 1 80.31 480 GLY B N 1
ATOM 9142 C CA . GLY B 1 480 ? 12.547 -23.781 2.244 1 80.31 480 GLY B CA 1
ATOM 9143 C C . GLY B 1 480 ? 13.281 -25.078 2.541 1 80.31 480 GLY B C 1
ATOM 9144 O O . GLY B 1 480 ? 13.5 -25.891 1.643 1 80.31 480 GLY B O 1
ATOM 9145 N N . ASN B 1 481 ? 13.539 -25.344 3.773 1 84.75 481 ASN B N 1
ATOM 9146 C CA . ASN B 1 481 ? 14.383 -26.469 4.164 1 84.75 481 ASN B CA 1
ATOM 9147 C C . ASN B 1 481 ? 13.555 -27.672 4.582 1 84.75 481 ASN B C 1
ATOM 9149 O O . ASN B 1 481 ? 14.062 -28.797 4.645 1 84.75 481 ASN B O 1
ATOM 9153 N N . VAL B 1 482 ? 12.336 -27.531 4.664 1 85.56 482 VAL B N 1
ATOM 9154 C CA . VAL B 1 482 ? 11.484 -28.594 5.168 1 85.56 482 VAL B CA 1
ATOM 9155 C C . VAL B 1 482 ? 11.328 -29.688 4.105 1 85.56 482 VAL B C 1
ATOM 9157 O O . VAL B 1 482 ? 11.062 -29.391 2.938 1 85.56 482 VAL B O 1
ATOM 9160 N N . GLY B 1 483 ? 11.617 -30.969 4.434 1 90.62 483 GLY B N 1
ATOM 9161 C CA . GLY B 1 483 ? 11.344 -32.094 3.58 1 90.62 483 GLY B CA 1
ATOM 9162 C C . GLY B 1 483 ? 12.484 -32.438 2.639 1 90.62 483 GLY B C 1
ATOM 9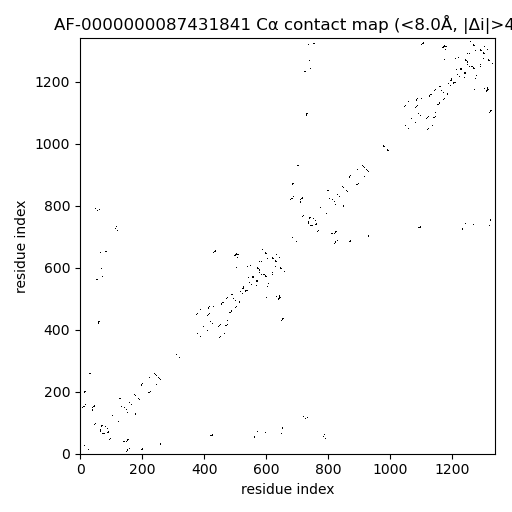163 O O . GLY B 1 483 ? 12.375 -33.344 1.802 1 90.62 483 GLY B O 1
ATOM 9164 N N . VAL B 1 484 ? 13.586 -31.781 2.801 1 91.88 484 VAL B N 1
ATOM 9165 C CA . VAL B 1 484 ? 14.703 -31.922 1.873 1 91.88 484 VAL B CA 1
ATOM 9166 C C . VAL B 1 484 ? 15.219 -33.375 1.904 1 91.88 484 VAL B C 1
ATOM 9168 O O . VAL B 1 484 ? 15.516 -33.938 0.858 1 91.88 484 VAL B O 1
ATOM 9171 N N . ASP B 1 485 ? 15.297 -33.938 3.033 1 93.38 485 ASP B N 1
ATOM 9172 C CA . ASP B 1 485 ? 15.797 -35.312 3.162 1 93.38 485 ASP B CA 1
ATOM 9173 C C . ASP B 1 485 ? 14.883 -36.312 2.443 1 93.38 485 ASP B C 1
ATOM 9175 O O . ASP B 1 485 ? 15.352 -37.25 1.803 1 93.38 485 ASP B O 1
ATOM 9179 N N . GLY B 1 486 ? 13.609 -36.094 2.572 1 96.06 486 GLY B N 1
ATOM 9180 C CA . GLY B 1 486 ? 12.656 -36.938 1.871 1 96.06 486 GLY B CA 1
ATOM 9181 C C . GLY B 1 486 ? 12.758 -36.812 0.361 1 96.06 486 GLY B C 1
ATOM 9182 O O . GLY B 1 486 ? 12.578 -37.812 -0.353 1 96.06 486 GLY B O 1
ATOM 9183 N N . LEU B 1 487 ? 13.055 -35.625 -0.072 1 97.19 487 LEU B N 1
ATOM 9184 C CA . LEU B 1 487 ? 13.266 -35.438 -1.501 1 97.19 487 LEU B CA 1
ATOM 9185 C C . LEU B 1 487 ? 14.492 -36.219 -1.978 1 97.19 487 LEU B C 1
ATOM 9187 O O . LEU B 1 487 ? 14.43 -36.906 -3.002 1 97.19 487 LEU B O 1
ATOM 9191 N N . ILE B 1 488 ? 15.531 -36.156 -1.232 1 97.31 488 ILE B N 1
ATOM 9192 C CA . ILE B 1 488 ? 16.781 -36.812 -1.577 1 97.31 488 ILE B CA 1
ATOM 9193 C C . ILE B 1 488 ? 16.562 -38.312 -1.607 1 97.31 488 ILE B C 1
ATOM 9195 O O . ILE B 1 488 ? 17.031 -39 -2.523 1 97.31 488 ILE B O 1
ATOM 9199 N N . LEU B 1 489 ? 15.789 -38.844 -0.671 1 97.88 489 LEU B N 1
ATOM 9200 C CA . LEU B 1 489 ? 15.508 -40.25 -0.609 1 97.88 489 LEU B CA 1
ATOM 9201 C C . LEU B 1 489 ? 14.695 -40.719 -1.818 1 97.88 489 LEU B C 1
ATOM 9203 O O . LEU B 1 489 ? 14.914 -41.812 -2.354 1 97.88 489 LEU B O 1
ATOM 9207 N N . SER B 1 490 ? 13.812 -39.906 -2.227 1 98.31 490 SER B N 1
ATOM 9208 C CA . SER B 1 490 ? 12.992 -40.219 -3.391 1 98.31 490 SER B CA 1
ATOM 9209 C C . SER B 1 490 ? 13.844 -40.281 -4.66 1 98.31 490 SER B C 1
ATOM 9211 O O . SER B 1 490 ? 13.633 -41.156 -5.504 1 98.31 490 SER B O 1
ATOM 9213 N N . ILE B 1 491 ? 14.75 -39.375 -4.762 1 98.62 491 ILE B N 1
ATOM 9214 C CA . ILE B 1 491 ? 15.641 -39.344 -5.918 1 98.62 491 ILE B CA 1
ATOM 9215 C C . ILE B 1 491 ? 16.547 -40.562 -5.906 1 98.62 491 ILE B C 1
ATOM 9217 O O . ILE B 1 491 ? 16.781 -41.188 -6.945 1 98.62 491 ILE B O 1
ATOM 9221 N N . ARG B 1 492 ? 17.047 -40.875 -4.75 1 98.19 492 ARG B N 1
ATOM 9222 C CA . ARG B 1 492 ? 17.891 -42.062 -4.605 1 98.19 492 ARG B CA 1
ATOM 9223 C C . ARG B 1 492 ? 17.141 -43.312 -5.055 1 98.19 492 ARG B C 1
ATOM 9225 O O . ARG B 1 492 ? 17.703 -44.156 -5.766 1 98.19 492 ARG B O 1
ATOM 9232 N N . TYR B 1 493 ? 15.961 -43.406 -4.633 1 98.31 493 TYR B N 1
ATOM 9233 C CA . TYR B 1 493 ? 15.133 -44.531 -5.012 1 98.31 493 TYR B CA 1
ATOM 9234 C C . TYR B 1 493 ? 14.984 -44.625 -6.527 1 98.31 493 TYR B C 1
ATOM 9236 O O . TYR B 1 493 ? 15.148 -45.719 -7.113 1 98.31 493 TYR B O 1
ATOM 9244 N N . ALA B 1 494 ? 14.648 -43.562 -7.121 1 98.44 494 ALA B N 1
ATOM 9245 C CA . ALA B 1 494 ? 14.469 -43.531 -8.57 1 98.44 494 ALA B CA 1
ATOM 9246 C C . ALA B 1 494 ? 15.758 -43.906 -9.297 1 98.44 494 ALA B C 1
ATOM 9248 O O . ALA B 1 494 ? 15.734 -44.688 -10.25 1 98.44 494 ALA B O 1
ATOM 9249 N N . ARG B 1 495 ? 16.859 -43.312 -8.883 1 98 495 ARG B N 1
ATOM 9250 C CA . ARG B 1 495 ? 18.156 -43.531 -9.523 1 98 495 ARG B CA 1
ATOM 9251 C C . ARG B 1 495 ? 18.578 -45 -9.398 1 98 495 ARG B C 1
ATOM 9253 O O . ARG B 1 495 ? 18.938 -45.625 -10.391 1 98 495 ARG B O 1
ATOM 9260 N N . LYS B 1 496 ? 18.438 -45.562 -8.211 1 97.44 496 LYS B N 1
ATOM 9261 C CA . LYS B 1 496 ? 18.938 -46.906 -7.922 1 97.44 496 LYS B CA 1
ATOM 9262 C C . LYS B 1 496 ? 18.047 -47.969 -8.547 1 97.44 496 LYS B C 1
ATOM 9264 O O . LYS B 1 496 ? 18.516 -49.031 -8.945 1 97.44 496 LYS B O 1
ATOM 9269 N N . ASN B 1 497 ? 16.797 -47.719 -8.625 1 97.31 497 ASN B N 1
ATOM 9270 C CA . ASN B 1 497 ? 15.859 -48.719 -9.094 1 97.31 497 ASN B CA 1
ATOM 9271 C C . ASN B 1 497 ? 15.453 -48.5 -10.547 1 97.31 497 ASN B C 1
ATOM 9273 O O . ASN B 1 497 ? 14.516 -49.094 -11.039 1 97.31 497 ASN B O 1
ATOM 9277 N N . ASN B 1 498 ? 16.094 -47.562 -11.211 1 97.25 498 ASN B N 1
ATOM 9278 C CA . ASN B 1 498 ? 15.852 -47.25 -12.617 1 97.25 498 ASN B CA 1
ATOM 9279 C C . ASN B 1 498 ? 14.391 -46.906 -12.883 1 97.25 498 ASN B C 1
ATOM 9281 O O . ASN B 1 498 ? 13.773 -47.469 -13.797 1 97.25 498 ASN B O 1
ATOM 9285 N N . ILE B 1 499 ? 13.812 -46.156 -11.938 1 97.62 499 ILE B N 1
ATOM 9286 C CA . ILE B 1 499 ? 12.461 -45.625 -12.078 1 97.62 499 ILE B CA 1
ATOM 9287 C C . ILE B 1 499 ? 12.508 -44.25 -12.789 1 97.62 499 ILE B C 1
ATOM 9289 O O . ILE B 1 499 ? 13.359 -43.438 -12.484 1 97.62 499 ILE B O 1
ATOM 9293 N N . SER B 1 500 ? 11.617 -44.031 -13.812 1 98.19 500 SER B N 1
ATOM 9294 C CA . SER B 1 500 ? 11.586 -42.75 -14.523 1 98.19 500 SER B CA 1
ATOM 9295 C C . SER B 1 500 ? 11.484 -41.594 -13.547 1 98.19 500 SER B C 1
ATOM 9297 O O . SER B 1 500 ? 10.633 -41.594 -12.656 1 98.19 500 SER B O 1
ATOM 9299 N N . PHE B 1 501 ? 12.375 -40.594 -13.75 1 98.69 501 PHE B N 1
ATOM 9300 C CA . PHE B 1 501 ? 12.477 -39.5 -12.805 1 98.69 501 PHE B CA 1
ATOM 9301 C C . PHE B 1 501 ? 12.5 -38.156 -13.531 1 98.69 501 PHE B C 1
ATOM 9303 O O . PHE B 1 501 ? 13.227 -38 -14.516 1 98.69 501 PHE B O 1
ATOM 9310 N N . LEU B 1 502 ? 11.633 -37.188 -13.102 1 98.81 502 LEU B N 1
ATOM 9311 C CA . LEU B 1 502 ? 11.633 -35.812 -13.578 1 98.81 502 LEU B CA 1
ATOM 9312 C C . LEU B 1 502 ? 11.711 -34.812 -12.414 1 98.81 502 LEU B C 1
ATOM 9314 O O . LEU B 1 502 ? 10.828 -34.812 -11.562 1 98.81 502 LEU B O 1
ATOM 9318 N N . GLY B 1 503 ? 12.805 -34.062 -12.32 1 98.75 503 GLY B N 1
ATOM 9319 C CA . GLY B 1 503 ? 12.961 -33.031 -11.32 1 98.75 503 GLY B CA 1
ATOM 9320 C C . GLY B 1 503 ? 12.781 -31.625 -11.891 1 98.75 503 GLY B C 1
ATOM 9321 O O . GLY B 1 503 ? 13.312 -31.312 -12.961 1 98.75 503 GLY B O 1
ATOM 9322 N N . LEU B 1 504 ? 12.047 -30.797 -11.172 1 98.56 504 LEU B N 1
ATOM 9323 C CA . LEU B 1 504 ? 11.797 -29.422 -11.609 1 98.56 504 LEU B CA 1
ATOM 9324 C C . LEU B 1 504 ? 12.281 -28.422 -10.57 1 98.56 504 LEU B C 1
ATOM 9326 O O . LEU B 1 504 ? 11.844 -28.453 -9.422 1 98.56 504 LEU B O 1
ATOM 9330 N N . CYS B 1 505 ? 13.133 -27.516 -10.984 1 97.56 505 CYS B N 1
ATOM 9331 C CA . CYS B 1 505 ? 13.703 -26.453 -10.156 1 97.56 505 CYS B CA 1
ATOM 9332 C C . CYS B 1 505 ? 14.328 -27.031 -8.891 1 97.56 505 CYS B C 1
ATOM 9334 O O . CYS B 1 505 ? 15.43 -27.594 -8.945 1 97.56 505 CYS B O 1
ATOM 9336 N N . LEU B 1 506 ? 13.578 -27.047 -7.777 1 96.94 506 LEU B N 1
ATOM 9337 C CA . LEU B 1 506 ? 14.078 -27.672 -6.559 1 96.94 506 LEU B CA 1
ATOM 9338 C C . LEU B 1 506 ? 14.383 -29.156 -6.793 1 96.94 506 LEU B C 1
ATOM 9340 O O . LEU B 1 506 ? 15.328 -29.688 -6.223 1 96.94 506 LEU B O 1
ATOM 9344 N N . GLY B 1 507 ? 13.602 -29.797 -7.621 1 98 507 GLY B N 1
ATOM 9345 C CA . GLY B 1 507 ? 13.844 -31.188 -7.965 1 98 507 GLY B CA 1
ATOM 9346 C C . GLY B 1 507 ? 15.195 -31.422 -8.602 1 98 507 GLY B C 1
ATOM 9347 O O . GLY B 1 507 ? 15.867 -32.406 -8.305 1 98 507 GLY B O 1
ATOM 9348 N N . MET B 1 508 ? 15.555 -30.516 -9.453 1 98.62 508 MET B N 1
ATOM 9349 C CA . MET B 1 508 ? 16.875 -30.625 -10.055 1 98.62 508 MET B CA 1
ATOM 9350 C C . MET B 1 508 ? 17.969 -30.359 -9.016 1 98.62 508 MET B C 1
ATOM 9352 O O . MET B 1 508 ? 18.984 -31.062 -8.984 1 98.62 508 MET B O 1
ATOM 9356 N N . GLN B 1 509 ? 17.719 -29.344 -8.25 1 98.06 509 GLN B N 1
ATOM 9357 C CA . GLN B 1 509 ? 18.703 -28.969 -7.238 1 98.06 509 GLN B CA 1
ATOM 9358 C C . GLN B 1 509 ? 18.969 -30.125 -6.281 1 98.06 509 GLN B C 1
ATOM 9360 O O . GLN B 1 509 ? 20.125 -30.453 -5.984 1 98.06 509 GLN B O 1
ATOM 9365 N N . MET B 1 510 ? 17.922 -30.781 -5.883 1 97.88 510 MET B N 1
ATOM 9366 C CA . MET B 1 510 ? 18.078 -31.906 -4.957 1 97.88 510 MET B CA 1
ATOM 9367 C C . MET B 1 510 ? 18.672 -33.125 -5.66 1 97.88 510 MET B C 1
ATOM 9369 O O . MET B 1 510 ? 19.391 -33.906 -5.047 1 97.88 510 MET B O 1
ATOM 9373 N N . ALA B 1 511 ? 18.406 -33.25 -6.91 1 98.62 511 ALA B N 1
ATOM 9374 C CA . ALA B 1 511 ? 19.031 -34.344 -7.676 1 98.62 511 ALA B CA 1
ATOM 9375 C C . ALA B 1 511 ? 20.547 -34.188 -7.719 1 98.62 511 ALA B C 1
ATOM 9377 O O . ALA B 1 511 ? 21.281 -35.156 -7.602 1 98.62 511 ALA B O 1
ATOM 9378 N N . ILE B 1 512 ? 20.969 -32.969 -7.91 1 98.5 512 ILE B N 1
ATOM 9379 C CA . ILE B 1 512 ? 22.406 -32.656 -7.906 1 98.5 512 ILE B CA 1
ATOM 9380 C C . ILE B 1 512 ? 23 -32.969 -6.543 1 98.5 512 ILE B C 1
ATOM 9382 O O . ILE B 1 512 ? 24.047 -33.625 -6.457 1 98.5 512 ILE B O 1
ATOM 9386 N N . CYS B 1 513 ? 22.297 -32.594 -5.52 1 98.12 513 CYS B N 1
ATOM 9387 C CA . CYS B 1 513 ? 22.781 -32.844 -4.168 1 98.12 513 CYS B CA 1
ATOM 9388 C C . CYS B 1 513 ? 22.797 -34.344 -3.877 1 98.12 513 CYS B C 1
ATOM 9390 O O . CYS B 1 513 ? 23.75 -34.844 -3.277 1 98.12 513 CYS B O 1
ATOM 9392 N N . GLU B 1 514 ? 21.719 -35.031 -4.254 1 98.12 514 GLU B N 1
ATOM 9393 C CA . GLU B 1 514 ? 21.641 -36.469 -4.047 1 98.12 514 GLU B CA 1
ATOM 9394 C C . GLU B 1 514 ? 22.812 -37.188 -4.73 1 98.12 514 GLU B C 1
ATOM 9396 O O . GLU B 1 514 ? 23.438 -38.062 -4.137 1 98.12 514 GLU B O 1
ATOM 9401 N N . PHE B 1 515 ? 23.125 -36.875 -5.973 1 98.44 515 PHE B N 1
ATOM 9402 C CA . PHE B 1 515 ? 24.203 -37.469 -6.742 1 98.44 515 PHE B CA 1
ATOM 9403 C C . PHE B 1 515 ? 25.547 -37.188 -6.105 1 98.44 515 PHE B C 1
ATOM 9405 O O . PHE B 1 515 ? 26.406 -38.094 -6.012 1 98.44 515 PHE B O 1
ATOM 9412 N N . ALA B 1 516 ? 25.719 -35.969 -5.641 1 98.12 516 ALA B N 1
ATOM 9413 C CA . ALA B 1 516 ? 26.953 -35.594 -4.988 1 98.12 516 ALA B CA 1
ATOM 9414 C C . ALA B 1 516 ? 27.188 -36.406 -3.717 1 98.12 516 ALA B C 1
ATOM 9416 O O . ALA B 1 516 ? 28.297 -36.875 -3.477 1 98.12 516 ALA B O 1
ATOM 9417 N N . ARG B 1 517 ? 26.125 -36.531 -3.01 1 97 517 ARG B N 1
ATOM 9418 C CA . ARG B 1 517 ? 26.234 -37.25 -1.74 1 97 517 ARG B CA 1
ATOM 9419 C C . ARG B 1 517 ? 26.531 -38.719 -1.965 1 97 517 ARG B C 1
ATOM 9421 O O . ARG B 1 517 ? 27.375 -39.281 -1.276 1 97 517 ARG B O 1
ATOM 9428 N N . ASN B 1 518 ? 25.922 -39.312 -2.879 1 96.06 518 ASN B N 1
ATOM 9429 C CA . ASN B 1 518 ? 25.875 -40.781 -2.949 1 96.06 518 ASN B CA 1
ATOM 9430 C C . ASN B 1 518 ? 26.844 -41.312 -4.004 1 96.06 518 ASN B C 1
ATOM 9432 O O . ASN B 1 518 ? 27.328 -42.438 -3.893 1 96.06 518 ASN B O 1
ATOM 9436 N N . GLU B 1 519 ? 27.156 -40.594 -5.02 1 96 519 GLU B N 1
ATOM 9437 C CA . GLU B 1 519 ? 27.984 -41.094 -6.113 1 96 519 GLU B CA 1
ATOM 9438 C C . GLU B 1 519 ? 29.344 -40.406 -6.137 1 96 519 GLU B C 1
ATOM 9440 O O . GLU B 1 519 ? 30.297 -40.906 -6.723 1 96 519 GLU B O 1
ATOM 9445 N N . CYS B 1 520 ? 29.453 -39.219 -5.477 1 96.38 520 CYS B N 1
ATOM 9446 C CA . CYS B 1 520 ? 30.688 -38.469 -5.57 1 96.38 520 CYS B CA 1
ATOM 9447 C C . CYS B 1 520 ? 31.375 -38.344 -4.211 1 96.38 520 CYS B C 1
ATOM 9449 O O . CYS B 1 520 ? 32.406 -37.656 -4.07 1 96.38 520 CYS B O 1
ATOM 9451 N N . GLY B 1 521 ? 30.781 -38.906 -3.176 1 94.81 521 GLY B N 1
ATOM 9452 C CA . GLY B 1 521 ? 31.391 -38.938 -1.857 1 94.81 521 GLY B CA 1
ATOM 9453 C C . GLY B 1 521 ? 31.281 -37.625 -1.121 1 94.81 521 GLY B C 1
ATOM 9454 O O . GLY B 1 521 ? 31.984 -37.406 -0.127 1 94.81 521 GLY B O 1
ATOM 9455 N N . MET B 1 522 ? 30.594 -36.688 -1.584 1 96.12 522 MET B N 1
ATOM 9456 C CA . MET B 1 522 ? 30.406 -35.406 -0.941 1 96.12 522 MET B CA 1
ATOM 9457 C C . MET B 1 522 ? 29.266 -35.469 0.074 1 96.12 522 MET B C 1
ATOM 9459 O O . MET B 1 522 ? 28.219 -34.844 -0.13 1 96.12 522 MET B O 1
ATOM 9463 N N . LYS B 1 523 ? 29.688 -36.031 1.183 1 92.06 523 LYS B N 1
ATOM 9464 C CA . LYS B 1 523 ? 28.703 -36.188 2.244 1 92.06 523 LYS B CA 1
ATOM 9465 C C . LYS B 1 523 ? 28.266 -34.844 2.801 1 92.06 523 LYS B C 1
ATOM 9467 O O . LYS B 1 523 ? 29.109 -33.938 3.035 1 92.06 523 LYS B O 1
ATOM 9472 N N . GLY B 1 524 ? 27.031 -34.438 2.779 1 92.69 524 GLY B N 1
ATOM 9473 C CA . GLY B 1 524 ? 26.531 -33.188 3.301 1 92.69 524 GLY B CA 1
ATOM 9474 C C . GLY B 1 524 ? 26.219 -32.188 2.217 1 92.69 524 GLY B C 1
ATOM 9475 O O . GLY B 1 524 ? 25.875 -31.031 2.51 1 92.69 524 GLY B O 1
ATOM 9476 N N . ALA B 1 525 ? 26.484 -32.562 0.985 1 96.06 525 ALA B N 1
ATOM 9477 C CA . ALA B 1 525 ? 26.125 -31.703 -0.13 1 96.06 525 ALA B CA 1
ATOM 9478 C C . ALA B 1 525 ? 24.703 -31.172 0.023 1 96.06 525 ALA B C 1
ATOM 9480 O O . ALA B 1 525 ? 23.797 -31.922 0.412 1 96.06 525 ALA B O 1
ATOM 9481 N N . ASN B 1 526 ? 24.547 -29.844 -0.142 1 95.94 526 ASN B N 1
ATOM 9482 C CA . ASN B 1 526 ? 23.234 -29.203 0.026 1 95.94 526 ASN B CA 1
ATOM 9483 C C . ASN B 1 526 ? 23.156 -27.875 -0.734 1 95.94 526 ASN B C 1
ATOM 9485 O O . ASN B 1 526 ? 24.109 -27.484 -1.41 1 95.94 526 ASN B O 1
ATOM 9489 N N . SER B 1 527 ? 21.984 -27.328 -0.731 1 95.75 527 SER B N 1
ATOM 9490 C CA . SER B 1 527 ? 21.797 -25.953 -1.193 1 95.75 527 SER B CA 1
ATOM 9491 C C . SER B 1 527 ? 22.141 -24.938 -0.102 1 95.75 527 SER B C 1
ATOM 9493 O O . SER B 1 527 ? 21.797 -25.156 1.066 1 95.75 527 SER B O 1
ATOM 9495 N N . SER B 1 528 ? 22.797 -23.844 -0.483 1 94.06 528 SER B N 1
ATOM 9496 C CA . SER B 1 528 ? 23.094 -22.781 0.482 1 94.06 528 SER B CA 1
ATOM 9497 C C . SER B 1 528 ? 21.828 -22.062 0.924 1 94.06 528 SER B C 1
ATOM 9499 O O . SER B 1 528 ? 21.828 -21.359 1.937 1 94.06 528 SER B O 1
ATOM 9501 N N . GLU B 1 529 ? 20.734 -22.281 0.141 1 90.5 529 GLU B N 1
ATOM 9502 C CA . GLU B 1 529 ? 19.453 -21.719 0.538 1 90.5 529 GLU B CA 1
ATOM 9503 C C . GLU B 1 529 ? 18.922 -22.375 1.812 1 90.5 529 GLU B C 1
ATOM 9505 O O . GLU B 1 529 ? 18.328 -21.719 2.664 1 90.5 529 GLU B O 1
ATOM 9510 N N . MET B 1 530 ? 19.188 -23.656 1.902 1 88.75 530 MET B N 1
ATOM 9511 C CA . MET B 1 530 ? 18.625 -24.469 2.984 1 88.75 530 MET B CA 1
ATOM 9512 C C . MET B 1 530 ? 19.625 -24.578 4.137 1 88.75 530 MET B C 1
ATOM 9514 O O . MET B 1 530 ? 19.219 -24.703 5.297 1 88.75 530 MET B O 1
ATOM 9518 N N . ASP B 1 531 ? 20.828 -24.641 3.756 1 91 531 ASP B N 1
ATOM 9519 C CA . ASP B 1 531 ? 21.906 -24.75 4.734 1 91 531 ASP B CA 1
ATOM 9520 C C . ASP B 1 531 ? 23.094 -23.859 4.355 1 91 531 ASP B C 1
ATOM 9522 O O . ASP B 1 531 ? 23.984 -24.281 3.621 1 91 531 ASP B O 1
ATOM 9526 N N . ARG B 1 532 ? 23.203 -22.766 4.984 1 89.06 532 ARG B N 1
ATOM 9527 C CA . ARG B 1 532 ? 24.234 -21.781 4.656 1 89.06 532 ARG B CA 1
ATOM 9528 C C . ARG B 1 532 ? 25.625 -22.312 5.016 1 89.06 532 ARG B C 1
ATOM 9530 O O . ARG B 1 532 ? 26.625 -21.875 4.438 1 89.06 532 ARG B O 1
ATOM 9537 N N . GLU B 1 533 ? 25.656 -23.312 5.887 1 92.81 533 GLU B N 1
ATOM 9538 C CA . GLU B 1 533 ? 26.938 -23.781 6.402 1 92.81 533 GLU B CA 1
ATOM 9539 C C . GLU B 1 533 ? 27.328 -25.125 5.773 1 92.81 533 GLU B C 1
ATOM 9541 O O . GLU B 1 533 ? 28.297 -25.75 6.207 1 92.81 533 GLU B O 1
ATOM 9546 N N . THR B 1 534 ? 26.625 -25.578 4.77 1 94.94 534 THR B N 1
ATOM 9547 C CA . THR B 1 534 ? 26.953 -26.844 4.117 1 94.94 534 THR B CA 1
ATOM 9548 C C . THR B 1 534 ? 28.391 -26.828 3.615 1 94.94 534 THR B C 1
ATOM 9550 O O . THR B 1 534 ? 28.875 -25.812 3.104 1 94.94 534 THR B O 1
ATOM 9553 N N . PRO B 1 535 ? 29.141 -27.922 3.857 1 94.88 535 PRO B N 1
ATOM 9554 C CA . PRO B 1 535 ? 30.516 -27.984 3.387 1 94.88 535 PRO B CA 1
ATOM 9555 C C . PRO B 1 535 ? 30.625 -28.047 1.864 1 94.88 535 PRO B C 1
ATOM 9557 O O . PRO B 1 535 ? 31.672 -27.75 1.299 1 94.88 535 PRO B O 1
ATOM 9560 N N . TYR B 1 536 ? 29.578 -28.547 1.194 1 96.62 536 TYR B N 1
ATOM 9561 C CA . TYR B 1 536 ? 29.531 -28.641 -0.261 1 96.62 536 TYR B CA 1
ATOM 9562 C C . TYR B 1 536 ? 28.281 -27.953 -0.812 1 96.62 536 TYR B C 1
ATOM 9564 O O . TYR B 1 536 ? 27.297 -28.609 -1.147 1 96.62 536 TYR B O 1
ATOM 9572 N N . PRO B 1 537 ? 28.359 -26.625 -1.031 1 97 537 PRO B N 1
ATOM 9573 C CA . PRO B 1 537 ? 27.219 -25.906 -1.588 1 97 537 PRO B CA 1
ATOM 9574 C C . PRO B 1 537 ? 27.031 -26.156 -3.082 1 97 537 PRO B C 1
ATOM 9576 O O . PRO B 1 537 ? 27.297 -25.281 -3.898 1 97 537 PRO B O 1
ATOM 9579 N N . LEU B 1 538 ? 26.516 -27.297 -3.377 1 97.69 538 LEU B N 1
ATOM 9580 C CA . LEU B 1 538 ? 26.328 -27.703 -4.77 1 97.69 538 LEU B CA 1
ATOM 9581 C C . LEU B 1 538 ? 25.312 -26.797 -5.457 1 97.69 538 LEU B C 1
ATOM 9583 O O . LEU B 1 538 ? 25.281 -26.703 -6.688 1 97.69 538 LEU B O 1
ATOM 9587 N N . ILE B 1 539 ? 24.422 -26.219 -4.641 1 97.75 539 ILE B N 1
ATOM 9588 C CA . ILE B 1 539 ? 23.484 -25.203 -5.086 1 97.75 539 ILE B CA 1
ATOM 9589 C C . ILE B 1 539 ? 23.75 -23.891 -4.363 1 97.75 539 ILE B C 1
ATOM 9591 O O . ILE B 1 539 ? 23.812 -23.844 -3.131 1 97.75 539 ILE B O 1
ATOM 9595 N N . HIS B 1 540 ? 23.891 -22.875 -5.148 1 95.56 540 HIS B N 1
ATOM 9596 C CA . HIS B 1 540 ? 24.297 -21.609 -4.562 1 95.56 540 HIS B CA 1
ATOM 9597 C C . HIS B 1 540 ? 23.516 -20.438 -5.168 1 95.56 540 HIS B C 1
ATOM 9599 O O . HIS B 1 540 ? 22.906 -20.578 -6.23 1 95.56 540 HIS B O 1
ATOM 9605 N N . SER B 1 541 ? 23.531 -19.328 -4.414 1 93.12 541 SER B N 1
ATOM 9606 C CA . SER B 1 541 ? 22.891 -18.109 -4.91 1 93.12 541 SER B CA 1
ATOM 9607 C C . SER B 1 541 ? 23.578 -17.594 -6.172 1 93.12 541 SER B C 1
ATOM 9609 O O . SER B 1 541 ? 24.797 -17.484 -6.215 1 93.12 541 SER B O 1
ATOM 9611 N N . ILE B 1 542 ? 22.766 -17.266 -7.148 1 92.56 542 ILE B N 1
ATOM 9612 C CA . ILE B 1 542 ? 23.344 -16.75 -8.391 1 92.56 542 ILE B CA 1
ATOM 9613 C C . ILE B 1 542 ? 24.031 -15.422 -8.133 1 92.56 542 ILE B C 1
ATOM 9615 O O . ILE B 1 542 ? 25.125 -15.164 -8.648 1 92.56 542 ILE B O 1
ATOM 9619 N N . GLN B 1 543 ? 23.359 -14.586 -7.32 1 89.94 543 GLN B N 1
ATOM 9620 C CA . GLN B 1 543 ? 23.938 -13.305 -6.953 1 89.94 543 GLN B CA 1
ATOM 9621 C C . GLN B 1 543 ? 25.312 -13.484 -6.32 1 89.94 543 GLN B C 1
ATOM 9623 O O . GLN B 1 543 ? 26.266 -12.773 -6.668 1 89.94 543 GLN B O 1
ATOM 9628 N N . ALA B 1 544 ? 25.375 -14.445 -5.449 1 90.69 544 ALA B N 1
ATOM 9629 C CA . ALA B 1 544 ? 26.641 -14.711 -4.77 1 90.69 544 ALA B CA 1
ATOM 9630 C C . ALA B 1 544 ? 27.703 -15.203 -5.75 1 90.69 544 ALA B C 1
ATOM 9632 O O . ALA B 1 544 ? 28.875 -14.828 -5.648 1 90.69 544 ALA B O 1
ATOM 9633 N N . MET B 1 545 ? 27.344 -16.047 -6.676 1 92.5 545 MET B N 1
ATOM 9634 C CA . MET B 1 545 ? 28.297 -16.562 -7.66 1 92.5 545 MET B CA 1
ATOM 9635 C C . MET B 1 545 ? 28.828 -15.453 -8.547 1 92.5 545 MET B C 1
ATOM 9637 O O . MET B 1 545 ? 30 -15.477 -8.945 1 92.5 545 MET B O 1
ATOM 9641 N N . VAL B 1 546 ? 27.938 -14.523 -8.812 1 90.75 546 VAL B N 1
ATOM 9642 C CA . VAL B 1 546 ? 28.359 -13.375 -9.602 1 90.75 546 VAL B CA 1
ATOM 9643 C C . VAL B 1 546 ? 29.328 -12.516 -8.789 1 90.75 546 VAL B C 1
ATOM 9645 O O . VAL B 1 546 ? 30.375 -12.094 -9.297 1 90.75 546 VAL B O 1
ATOM 9648 N N . GLU B 1 547 ? 28.938 -12.281 -7.57 1 90.56 547 GLU B N 1
ATOM 9649 C CA . GLU B 1 547 ? 29.766 -11.453 -6.691 1 90.56 547 GLU B CA 1
ATOM 9650 C C . GLU B 1 547 ? 31.141 -12.094 -6.465 1 90.56 547 GLU B C 1
ATOM 9652 O O . GLU B 1 547 ? 32.156 -11.383 -6.352 1 90.56 547 GLU B O 1
ATOM 9657 N N . MET B 1 548 ? 31.172 -13.422 -6.457 1 92.81 548 MET B N 1
ATOM 9658 C CA . MET B 1 548 ? 32.406 -14.164 -6.23 1 92.81 548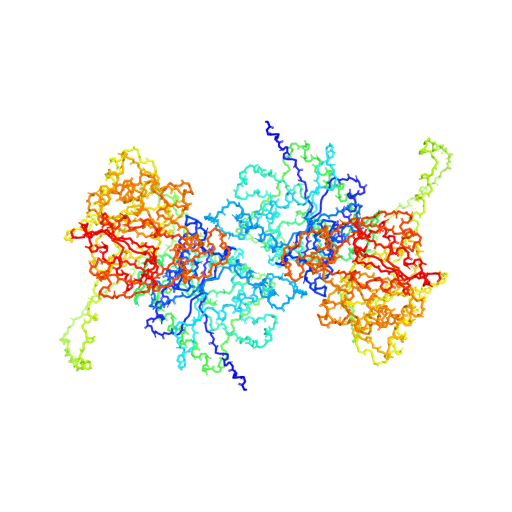 MET B CA 1
ATOM 9659 C C . MET B 1 548 ? 33.156 -14.391 -7.543 1 92.81 548 MET B C 1
ATOM 9661 O O . MET B 1 548 ? 34.188 -15.062 -7.566 1 92.81 548 MET B O 1
ATOM 9665 N N . GLU B 1 549 ? 32.562 -13.977 -8.688 1 92.06 549 GLU B N 1
ATOM 9666 C CA . GLU B 1 549 ? 33.156 -14.031 -10.023 1 92.06 549 GLU B CA 1
ATOM 9667 C C . GLU B 1 549 ? 33.281 -15.477 -10.508 1 92.06 549 GLU B C 1
ATOM 9669 O O . GLU B 1 549 ? 34.25 -15.805 -11.211 1 92.06 549 GLU B O 1
ATOM 9674 N N . ILE B 1 550 ? 32.438 -16.297 -9.945 1 90.06 550 ILE B N 1
ATOM 9675 C CA . ILE B 1 550 ? 32.375 -17.656 -10.453 1 90.06 550 ILE B CA 1
ATOM 9676 C C . ILE B 1 550 ? 31.734 -17.672 -11.836 1 90.06 550 ILE B C 1
ATOM 9678 O O . ILE B 1 550 ? 32.125 -18.438 -12.711 1 90.06 550 ILE B O 1
ATOM 9682 N N . ILE B 1 551 ? 30.75 -16.828 -12 1 91.25 551 ILE B N 1
ATOM 9683 C CA . ILE B 1 551 ? 30.125 -16.609 -13.305 1 91.25 551 ILE B CA 1
ATOM 9684 C C . ILE B 1 551 ? 29.984 -15.109 -13.562 1 91.25 551 ILE B C 1
ATOM 9686 O O . ILE B 1 551 ? 30.031 -14.305 -12.625 1 91.25 551 ILE B O 1
ATOM 9690 N N . LYS B 1 552 ? 29.828 -14.719 -14.805 1 90.75 552 LYS B N 1
ATOM 9691 C CA . LYS B 1 552 ? 29.516 -13.344 -15.188 1 90.75 552 LYS B CA 1
ATOM 9692 C C . LYS B 1 552 ? 28.031 -13.062 -15.031 1 90.75 552 LYS B C 1
ATOM 9694 O O . LYS B 1 552 ? 27.219 -13.992 -14.977 1 90.75 552 LYS B O 1
ATOM 9699 N N . PRO B 1 553 ? 27.656 -11.797 -14.836 1 87.62 553 PRO B N 1
ATOM 9700 C CA . PRO B 1 553 ? 26.234 -11.469 -14.703 1 87.62 553 PRO B CA 1
ATOM 9701 C C . PRO B 1 553 ? 25.391 -12.023 -15.844 1 87.62 553 PRO B C 1
ATOM 9703 O O . PRO B 1 553 ? 25.797 -11.961 -17 1 87.62 553 PRO B O 1
ATOM 9706 N N . LEU B 1 554 ? 24.359 -12.625 -15.43 1 86.25 554 LEU B N 1
ATOM 9707 C CA . LEU B 1 554 ? 23.438 -13.219 -16.391 1 86.25 554 LEU B CA 1
ATOM 9708 C C . LEU B 1 554 ? 22.25 -12.281 -16.641 1 86.25 554 LEU B C 1
ATOM 9710 O O . LEU B 1 554 ? 22.031 -11.344 -15.875 1 86.25 554 LEU B O 1
ATOM 9714 N N . GLN B 1 555 ? 21.672 -12.5 -17.781 1 74.88 555 GLN B N 1
ATOM 9715 C CA . GLN B 1 555 ? 20.422 -11.789 -18 1 74.88 555 GLN B CA 1
ATOM 9716 C C . GLN B 1 555 ? 19.422 -12.086 -16.891 1 74.88 555 GLN B C 1
ATOM 9718 O O . GLN B 1 555 ? 19.188 -13.25 -16.562 1 74.88 555 GLN B O 1
ATOM 9723 N N . ALA B 1 556 ? 19.281 -11.07 -16.062 1 64.44 556 ALA B N 1
ATOM 9724 C CA . ALA B 1 556 ? 18.297 -11.266 -15.008 1 64.44 556 ALA B CA 1
ATOM 9725 C C . ALA B 1 556 ? 17.188 -10.211 -15.086 1 64.44 556 ALA B C 1
ATOM 9727 O O . ALA B 1 556 ? 17.406 -9.109 -15.594 1 64.44 556 ALA B O 1
ATOM 9728 N N . ALA B 1 557 ? 15.977 -10.734 -14.883 1 62.75 557 ALA B N 1
ATOM 9729 C CA . ALA B 1 557 ? 14.852 -9.812 -14.812 1 62.75 557 ALA B CA 1
ATOM 9730 C C . ALA B 1 557 ? 14.727 -9.211 -13.414 1 62.75 557 ALA B C 1
ATOM 9732 O O . ALA B 1 557 ? 15.203 -9.781 -12.438 1 62.75 557 ALA B O 1
ATOM 9733 N N . SER B 1 558 ? 14.227 -8.078 -13.422 1 67.94 558 SER B N 1
ATOM 9734 C CA . SER B 1 558 ? 13.891 -7.383 -12.18 1 67.94 558 SER B CA 1
ATOM 9735 C C . SER B 1 558 ? 12.867 -8.164 -11.367 1 67.94 558 SER B C 1
ATOM 9737 O O . SER B 1 558 ? 11.922 -8.727 -11.922 1 67.94 558 SER B O 1
ATOM 9739 N N . ALA B 1 559 ? 13.141 -8.32 -10.094 1 78.31 559 ALA B N 1
ATOM 9740 C CA . ALA B 1 559 ? 12.203 -8.969 -9.188 1 78.31 559 ALA B CA 1
ATOM 9741 C C . ALA B 1 559 ? 10.883 -8.203 -9.125 1 78.31 559 ALA B C 1
ATOM 9743 O O . ALA B 1 559 ? 10.852 -6.988 -9.336 1 78.31 559 ALA B O 1
ATOM 9744 N N . ASN B 1 560 ? 9.836 -8.945 -8.992 1 86.75 560 ASN B N 1
ATOM 9745 C CA . ASN B 1 560 ? 8.516 -8.344 -8.836 1 86.75 560 ASN B CA 1
ATOM 9746 C C . ASN B 1 560 ? 8.414 -7.551 -7.531 1 86.75 560 ASN B C 1
ATOM 9748 O O . ASN B 1 560 ? 9.172 -7.797 -6.59 1 86.75 560 ASN B O 1
ATOM 9752 N N . GLN B 1 561 ? 7.52 -6.609 -7.551 1 84.25 561 GLN B N 1
ATOM 9753 C CA . GLN B 1 561 ? 7.285 -5.855 -6.324 1 84.25 561 GLN B CA 1
ATOM 9754 C C . GLN B 1 561 ? 6.891 -6.777 -5.176 1 84.25 561 GLN B C 1
ATOM 9756 O O . GLN B 1 561 ? 6.109 -7.711 -5.363 1 84.25 561 GLN B O 1
ATOM 9761 N N . GLY B 1 562 ? 7.406 -6.434 -4.043 1 81.5 562 GLY B N 1
ATOM 9762 C CA . GLY B 1 562 ? 7.062 -7.223 -2.873 1 81.5 562 GLY B CA 1
ATOM 9763 C C . GLY B 1 562 ? 8 -8.391 -2.641 1 81.5 562 GLY B C 1
ATOM 9764 O O . GLY B 1 562 ? 7.883 -9.102 -1.641 1 81.5 562 GLY B O 1
ATOM 9765 N N . THR B 1 563 ? 8.953 -8.523 -3.541 1 84.56 563 THR B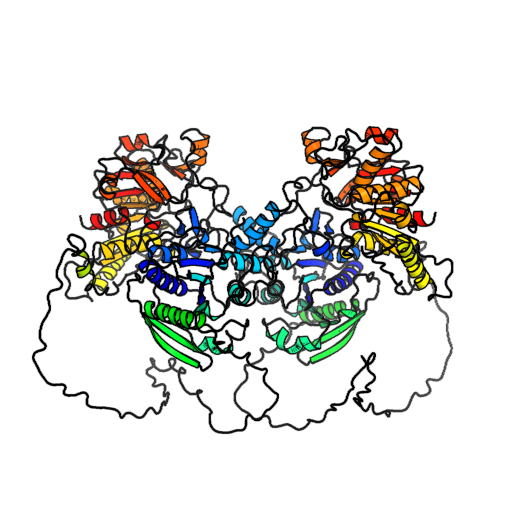 N 1
ATOM 9766 C CA . THR B 1 563 ? 9.93 -9.594 -3.381 1 84.56 563 THR B CA 1
ATOM 9767 C C . THR B 1 563 ? 10.938 -9.242 -2.291 1 84.56 563 THR B C 1
ATOM 9769 O O . THR B 1 563 ? 11.398 -8.102 -2.201 1 84.56 563 THR B O 1
ATOM 9772 N N . SER B 1 564 ? 11.242 -10.242 -1.452 1 82.25 564 SER B N 1
ATOM 9773 C CA . SER B 1 564 ? 12.195 -10.016 -0.369 1 82.25 564 SER B CA 1
ATOM 9774 C C . SER B 1 564 ? 13.602 -9.805 -0.909 1 82.25 564 SER B C 1
ATOM 9776 O O . SER B 1 564 ? 13.906 -10.188 -2.039 1 82.25 564 SER B O 1
ATOM 9778 N N . ALA B 1 565 ? 14.445 -9.336 -0.06 1 77.56 565 ALA B N 1
ATOM 9779 C CA . ALA B 1 565 ? 15.828 -9.031 -0.435 1 77.56 565 ALA B CA 1
ATOM 9780 C C . ALA B 1 565 ? 16.609 -10.312 -0.743 1 77.56 565 ALA B C 1
ATOM 9782 O O . ALA B 1 565 ? 17.469 -10.32 -1.617 1 77.56 565 ALA B O 1
ATOM 9783 N N . LYS B 1 566 ? 16.266 -11.336 -0.125 1 82.38 566 LYS B N 1
ATOM 9784 C CA . LYS B 1 566 ? 16.938 -12.617 -0.317 1 82.38 566 LYS B CA 1
ATOM 9785 C C . LYS B 1 566 ? 16.797 -13.102 -1.759 1 82.38 566 LYS B C 1
ATOM 9787 O O . LYS B 1 566 ? 17.719 -13.711 -2.307 1 82.38 566 LYS B O 1
ATOM 9792 N N . TYR B 1 567 ? 15.711 -12.711 -2.391 1 84.31 567 TYR B N 1
ATOM 9793 C CA . TYR B 1 567 ? 15.414 -13.211 -3.73 1 84.31 567 TYR B CA 1
ATOM 9794 C C . TYR B 1 567 ? 15.406 -12.07 -4.742 1 84.31 567 TYR B C 1
ATOM 9796 O O . TYR B 1 567 ? 14.742 -12.156 -5.773 1 84.31 567 TYR B O 1
ATOM 9804 N N . GLY B 1 568 ? 16.094 -11.062 -4.453 1 80.56 568 GLY B N 1
ATOM 9805 C CA . GLY B 1 568 ? 16.094 -9.867 -5.281 1 80.56 568 GLY B CA 1
ATOM 9806 C C . GLY B 1 568 ? 16.703 -10.094 -6.648 1 80.56 568 GLY B C 1
ATOM 9807 O O . GLY B 1 568 ? 16.359 -9.406 -7.613 1 80.56 568 GLY B O 1
ATOM 9808 N N . TYR B 1 569 ? 17.688 -11.055 -6.742 1 85.38 569 TYR B N 1
ATOM 9809 C CA . TYR B 1 569 ? 18.281 -11.43 -8.016 1 85.38 569 TYR B CA 1
ATOM 9810 C C . TYR B 1 569 ? 17.703 -12.742 -8.523 1 85.38 569 TYR B C 1
ATOM 9812 O O . TYR B 1 569 ? 18.078 -13.82 -8.055 1 85.38 569 TYR B O 1
ATOM 9820 N N . MET B 1 570 ? 16.797 -12.633 -9.5 1 89.44 570 MET B N 1
ATOM 9821 C CA . MET B 1 570 ? 16.078 -13.82 -9.953 1 89.44 570 MET B CA 1
ATOM 9822 C C . MET B 1 570 ? 16.078 -13.898 -11.477 1 89.44 570 MET B C 1
ATOM 9824 O O . MET B 1 570 ? 15.969 -12.883 -12.164 1 89.44 570 MET B O 1
ATOM 9828 N N . ARG B 1 571 ? 16.328 -15.086 -11.969 1 92.62 571 ARG B N 1
ATOM 9829 C CA . ARG B 1 571 ? 16.031 -15.367 -13.367 1 92.62 571 ARG B CA 1
ATOM 9830 C C . ARG B 1 571 ? 14.539 -15.656 -13.547 1 92.62 571 ARG B C 1
ATOM 9832 O O . ARG B 1 571 ? 13.992 -16.562 -12.906 1 92.62 571 ARG B O 1
ATOM 9839 N N . LEU B 1 572 ? 13.898 -14.812 -14.383 1 92.81 572 LEU B N 1
ATOM 9840 C CA . LEU B 1 572 ? 12.445 -14.828 -14.469 1 92.81 572 LEU B CA 1
ATOM 9841 C C . LEU B 1 572 ? 11.992 -14.789 -15.93 1 92.81 572 LEU B C 1
ATOM 9843 O O . LEU B 1 572 ? 12.57 -14.062 -16.734 1 92.81 572 LEU B O 1
ATOM 9847 N N . GLY B 1 573 ? 10.859 -15.617 -16.188 1 94.69 573 GLY B N 1
ATOM 9848 C CA . GLY B 1 573 ? 10.258 -15.555 -17.516 1 94.69 573 GLY B CA 1
ATOM 9849 C C . GLY B 1 573 ? 10.961 -16.422 -18.531 1 94.69 573 GLY B C 1
ATOM 9850 O O . GLY B 1 573 ? 11.719 -17.328 -18.172 1 94.69 573 GLY B O 1
ATOM 9851 N N . ASP B 1 574 ? 10.617 -16.234 -19.781 1 95.62 574 ASP B N 1
ATOM 9852 C CA . ASP B 1 574 ? 11.211 -16.984 -20.875 1 95.62 574 ASP B CA 1
ATOM 9853 C C . ASP B 1 574 ? 12.633 -16.516 -21.172 1 95.62 574 ASP B C 1
ATOM 9855 O O . ASP B 1 574 ? 12.852 -15.336 -21.469 1 95.62 574 ASP B O 1
ATOM 9859 N N . LEU B 1 575 ? 13.539 -17.406 -21.109 1 95.31 575 LEU B N 1
ATOM 9860 C CA . LEU B 1 575 ? 14.938 -17.141 -21.422 1 95.31 575 LEU B CA 1
ATOM 9861 C C . LEU B 1 575 ? 15.5 -18.203 -22.359 1 95.31 575 LEU B C 1
ATOM 9863 O O . LEU B 1 575 ? 15.117 -19.375 -22.297 1 95.31 575 LEU B O 1
ATOM 9867 N N . PRO B 1 576 ? 16.375 -17.812 -23.172 1 95.69 576 PRO B N 1
ATOM 9868 C CA . PRO B 1 576 ? 16.969 -18.797 -24.078 1 95.69 576 PRO B CA 1
ATOM 9869 C C . PRO B 1 576 ? 17.906 -19.766 -23.359 1 95.69 576 PRO B C 1
ATOM 9871 O O . PRO B 1 576 ? 18.609 -19.375 -22.422 1 95.69 576 PRO B O 1
ATOM 9874 N N . VAL B 1 577 ? 17.906 -21.016 -23.828 1 97.38 577 VAL B N 1
ATOM 9875 C CA . VAL B 1 577 ? 18.781 -22.047 -23.281 1 97.38 577 VAL B CA 1
ATOM 9876 C C . VAL B 1 577 ? 19.484 -22.781 -24.422 1 97.38 577 VAL B C 1
ATOM 9878 O O . VAL B 1 577 ? 18.969 -22.844 -25.547 1 97.38 577 VAL B O 1
ATOM 9881 N N . HIS B 1 578 ? 20.656 -23.312 -24.125 1 98.25 578 HIS B N 1
ATOM 9882 C CA . HIS B 1 578 ? 21.438 -24.125 -25.062 1 98.25 578 HIS B CA 1
ATOM 9883 C C . HIS B 1 578 ? 21.328 -25.609 -24.734 1 98.25 578 HIS B C 1
ATOM 9885 O O . HIS B 1 578 ? 21.484 -26 -23.578 1 98.25 578 HIS B O 1
ATOM 9891 N N . ILE B 1 579 ? 21.031 -26.422 -25.766 1 98.44 579 ILE B N 1
ATOM 9892 C CA . ILE B 1 579 ? 20.875 -27.875 -25.594 1 98.44 579 ILE B CA 1
ATOM 9893 C C . ILE B 1 579 ? 22.078 -28.594 -26.172 1 98.44 579 ILE B C 1
ATOM 9895 O O . ILE B 1 579 ? 22.438 -28.406 -27.344 1 98.44 579 ILE B O 1
ATOM 9899 N N . ARG B 1 580 ? 22.672 -29.484 -25.406 1 97.5 580 ARG B N 1
ATOM 9900 C CA . ARG B 1 580 ? 23.859 -30.234 -25.844 1 97.5 580 ARG B CA 1
ATOM 9901 C C . ARG B 1 580 ? 23.469 -31.406 -26.734 1 97.5 580 ARG B C 1
ATOM 9903 O O . ARG B 1 580 ? 22.594 -32.188 -26.375 1 97.5 580 ARG B O 1
ATOM 9910 N N . PRO B 1 581 ? 24.219 -31.594 -27.844 1 96.62 581 PRO B N 1
ATOM 9911 C CA . PRO B 1 581 ? 23.906 -32.719 -28.734 1 96.62 581 PRO B CA 1
ATOM 9912 C C . PRO B 1 581 ? 24.281 -34.062 -28.109 1 96.62 581 PRO B C 1
ATOM 9914 O O . PRO B 1 581 ? 25.156 -34.156 -27.25 1 96.62 581 PRO B O 1
ATOM 9917 N N . GLY B 1 582 ? 23.562 -35.062 -28.516 1 95.75 582 GLY B N 1
ATOM 9918 C CA . GLY B 1 582 ? 23.875 -36.438 -28.094 1 95.75 582 GLY B CA 1
ATOM 9919 C C . GLY B 1 582 ? 23.359 -36.75 -26.703 1 95.75 582 GLY B C 1
ATOM 9920 O O . GLY B 1 582 ? 23.844 -37.688 -26.062 1 95.75 582 GLY B O 1
ATOM 9921 N N . THR B 1 583 ? 22.484 -35.938 -26.234 1 97.12 583 THR B N 1
ATOM 9922 C CA . THR B 1 583 ? 21.938 -36.125 -24.906 1 97.12 583 THR B CA 1
ATOM 9923 C C . THR B 1 583 ? 20.469 -36.5 -24.969 1 97.12 583 THR B C 1
ATOM 9925 O O . THR B 1 583 ? 19.859 -36.5 -26.047 1 97.12 583 THR B O 1
ATOM 9928 N N . ILE B 1 584 ? 19.875 -36.938 -23.797 1 96.56 584 ILE B N 1
ATOM 9929 C CA . ILE B 1 584 ? 18.438 -37.156 -23.688 1 96.56 584 ILE B CA 1
ATOM 9930 C C . ILE B 1 584 ? 17.688 -35.875 -24.016 1 96.56 584 ILE B C 1
ATOM 9932 O O . ILE B 1 584 ? 16.672 -35.875 -24.734 1 96.56 584 ILE B O 1
ATOM 9936 N N . ALA B 1 585 ? 18.266 -34.719 -23.594 1 98 585 ALA B N 1
ATOM 9937 C CA . ALA B 1 585 ? 17.656 -33.406 -23.859 1 98 585 ALA B CA 1
ATOM 9938 C C . ALA B 1 585 ? 17.562 -33.156 -25.359 1 98 585 ALA B C 1
ATOM 9940 O O . ALA B 1 585 ? 16.531 -32.688 -25.844 1 98 585 ALA B O 1
ATOM 9941 N N . SER B 1 586 ? 18.641 -33.406 -26.031 1 97.44 586 SER B N 1
ATOM 9942 C CA . SER B 1 586 ? 18.641 -33.188 -27.469 1 97.44 586 SER B CA 1
ATOM 9943 C C . SER B 1 586 ? 17.562 -34 -28.156 1 97.44 586 SER B C 1
ATOM 9945 O O . SER B 1 586 ? 16.891 -33.5 -29.078 1 97.44 586 SER B O 1
ATOM 9947 N N . LYS B 1 587 ? 17.328 -35.219 -27.766 1 95.94 587 LYS B N 1
ATOM 9948 C CA . LYS B 1 587 ? 16.266 -36.062 -28.312 1 95.94 587 LYS B CA 1
ATOM 9949 C C . LYS B 1 587 ? 14.891 -35.5 -27.984 1 95.94 587 LYS B C 1
ATOM 9951 O O . LYS B 1 587 ? 14.008 -35.469 -28.859 1 95.94 587 LYS B O 1
ATOM 9956 N N . LEU B 1 588 ? 14.75 -35.094 -26.734 1 96.81 588 LEU B N 1
ATOM 9957 C CA . LEU B 1 588 ? 13.469 -34.562 -26.312 1 96.81 588 LEU B CA 1
ATOM 9958 C C . LEU B 1 588 ? 13.102 -33.312 -27.125 1 96.81 588 LEU B C 1
ATOM 9960 O O . LEU B 1 588 ? 11.93 -33.125 -27.469 1 96.81 588 LEU B O 1
ATOM 9964 N N . TYR B 1 589 ? 14.094 -32.5 -27.453 1 97 589 TYR B N 1
ATOM 9965 C CA . TYR B 1 589 ? 13.852 -31.234 -28.141 1 97 589 TYR B CA 1
ATOM 9966 C C . TYR B 1 589 ? 13.953 -31.406 -29.656 1 97 589 TYR B C 1
ATOM 9968 O O . TYR B 1 589 ? 14.031 -30.422 -30.391 1 97 589 TYR B O 1
ATOM 9976 N N . GLY B 1 590 ? 14.031 -32.625 -30.141 1 93.88 590 GLY B N 1
ATOM 9977 C CA . GLY B 1 590 ? 14 -32.906 -31.562 1 93.88 590 GLY B CA 1
ATOM 9978 C C . GLY B 1 590 ? 15.258 -32.438 -32.281 1 93.88 590 GLY B C 1
ATOM 9979 O O . GLY B 1 590 ? 15.195 -32.031 -33.469 1 93.88 590 GLY B O 1
ATOM 9980 N N . GLY B 1 591 ? 16.312 -32.344 -31.578 1 93.88 591 GLY B N 1
ATOM 9981 C CA . GLY B 1 591 ? 17.578 -31.984 -32.188 1 93.88 591 GLY B CA 1
ATOM 9982 C C . GLY B 1 591 ? 17.844 -30.484 -32.219 1 93.88 591 GLY B C 1
ATOM 9983 O O . GLY B 1 591 ? 18.922 -30.047 -32.594 1 93.88 591 GLY B O 1
ATOM 9984 N N . ARG B 1 592 ? 16.938 -29.703 -31.734 1 95 592 ARG B N 1
ATOM 9985 C CA . ARG B 1 592 ? 17.156 -28.266 -31.641 1 95 592 ARG B CA 1
ATOM 9986 C C . ARG B 1 592 ? 18.297 -27.938 -30.672 1 95 592 ARG B C 1
ATOM 9988 O O . ARG B 1 592 ? 18.422 -28.578 -29.641 1 95 592 ARG B O 1
ATOM 9995 N N . LYS B 1 593 ? 19.047 -26.922 -30.984 1 96.75 593 LYS B N 1
ATOM 9996 C CA . LYS B 1 593 ? 20.188 -26.547 -30.172 1 96.75 593 LYS B CA 1
ATOM 9997 C C . LYS B 1 593 ? 19.828 -25.422 -29.203 1 96.75 593 LYS B C 1
ATOM 9999 O O . LYS B 1 593 ? 20.531 -25.188 -28.219 1 96.75 593 LYS B O 1
ATOM 10004 N N . VAL B 1 594 ? 18.766 -24.703 -29.594 1 97.25 594 VAL B N 1
ATOM 10005 C CA . VAL B 1 594 ? 18.328 -23.578 -28.766 1 97.25 594 VAL B CA 1
ATOM 10006 C C . VAL B 1 594 ? 16.812 -23.688 -28.516 1 97.25 594 VAL B C 1
ATOM 10008 O O . VAL B 1 594 ? 16.078 -24.156 -29.375 1 97.25 594 VAL B O 1
ATOM 10011 N N . ALA B 1 595 ? 16.406 -23.391 -27.312 1 96.88 595 ALA B N 1
ATOM 10012 C CA . ALA B 1 595 ? 15 -23.312 -26.938 1 96.88 595 ALA B CA 1
ATOM 10013 C C . ALA B 1 595 ? 14.758 -22.172 -25.953 1 96.88 595 ALA B C 1
ATOM 10015 O O . ALA B 1 595 ? 15.703 -21.547 -25.469 1 96.88 595 ALA B O 1
ATOM 10016 N N . SER B 1 596 ? 13.539 -21.734 -25.828 1 96.12 596 SER B N 1
ATOM 10017 C CA . SER B 1 596 ? 13.125 -20.75 -24.828 1 96.12 596 SER B CA 1
ATOM 10018 C C . SER B 1 596 ? 12.344 -21.406 -23.703 1 96.12 596 SER B C 1
ATOM 10020 O O . SER B 1 596 ? 11.336 -22.078 -23.938 1 96.12 596 SER B O 1
ATOM 10022 N N . GLU B 1 597 ? 12.828 -21.234 -22.484 1 96.88 597 GLU B N 1
ATOM 10023 C CA . GLU B 1 597 ? 12.195 -21.906 -21.359 1 96.88 597 GLU B CA 1
ATOM 10024 C C . GLU B 1 597 ? 11.883 -20.922 -20.219 1 96.88 597 GLU B C 1
ATOM 10026 O O . GLU B 1 597 ? 12.609 -19.953 -20.016 1 96.88 597 GLU B O 1
ATOM 10031 N N . ARG B 1 598 ? 10.82 -21.172 -19.5 1 96.69 598 ARG B N 1
ATOM 10032 C CA . ARG B 1 598 ? 10.336 -20.297 -18.422 1 96.69 598 ARG B CA 1
ATOM 10033 C C . ARG B 1 598 ? 11.141 -20.5 -17.156 1 96.69 598 ARG B C 1
ATOM 10035 O O . ARG B 1 598 ? 11.172 -21.609 -16.594 1 96.69 598 ARG B O 1
ATOM 10042 N N . HIS B 1 599 ? 11.734 -19.359 -16.672 1 96 599 HIS B N 1
ATOM 10043 C CA . HIS B 1 599 ? 12.586 -19.438 -15.5 1 96 599 HIS B CA 1
ATOM 10044 C C . HIS B 1 599 ? 11.914 -18.797 -14.289 1 96 599 HIS B C 1
ATOM 10046 O O . HIS B 1 599 ? 11.094 -17.891 -14.438 1 96 599 HIS B O 1
ATOM 10052 N N . TRP B 1 600 ? 12.25 -19.297 -13.094 1 95.19 600 TRP B N 1
ATOM 10053 C CA . TRP B 1 600 ? 11.828 -18.766 -11.805 1 95.19 600 TRP B CA 1
ATOM 10054 C C . TRP B 1 600 ? 12.734 -19.266 -10.68 1 95.19 600 TRP B C 1
ATOM 10056 O O . TRP B 1 600 ? 12.336 -20.125 -9.898 1 95.19 600 TRP B O 1
ATOM 10066 N N . HIS B 1 601 ? 13.969 -18.672 -10.602 1 93.62 601 HIS B N 1
ATOM 10067 C CA . HIS B 1 601 ? 14.898 -19.156 -9.586 1 93.62 601 HIS B CA 1
ATOM 10068 C C . HIS B 1 601 ? 15.984 -18.125 -9.297 1 93.62 601 HIS B C 1
ATOM 10070 O O . HIS B 1 601 ? 16.422 -17.406 -10.195 1 93.62 601 HIS B O 1
ATOM 10076 N N . SER B 1 602 ? 16.391 -18.109 -8.078 1 92.19 602 SER B N 1
ATOM 10077 C CA . SER B 1 602 ? 17.484 -17.25 -7.629 1 92.19 602 SER B CA 1
ATOM 10078 C C . SER B 1 602 ? 18.734 -18.062 -7.293 1 92.19 602 SER B C 1
ATOM 10080 O O . SER B 1 602 ? 19.812 -17.516 -7.129 1 92.19 602 SER B O 1
ATOM 10082 N N . TYR B 1 603 ? 18.562 -19.406 -7.223 1 93.88 603 TYR B N 1
ATOM 10083 C CA . TYR B 1 603 ? 19.656 -20.328 -6.93 1 93.88 603 TYR B CA 1
ATOM 10084 C C . TYR B 1 603 ? 19.891 -21.281 -8.102 1 93.88 603 TYR B C 1
ATOM 10086 O O . TYR B 1 603 ? 19 -21.516 -8.906 1 93.88 603 TYR B O 1
ATOM 10094 N N . GLY B 1 604 ? 21.078 -21.719 -8.242 1 95.31 604 GLY B N 1
ATOM 10095 C CA . GLY B 1 604 ? 21.469 -22.625 -9.305 1 95.31 604 GLY B CA 1
ATOM 10096 C C . GLY B 1 604 ? 22.672 -23.484 -8.961 1 95.31 604 GLY B C 1
ATOM 10097 O O . GLY B 1 604 ? 23.203 -23.391 -7.848 1 95.31 604 GLY B O 1
ATOM 10098 N N . ALA B 1 605 ? 23 -24.328 -9.891 1 97.88 605 ALA B N 1
ATOM 10099 C CA . ALA B 1 605 ? 24.125 -25.219 -9.688 1 97.88 605 ALA B CA 1
ATOM 10100 C C . ALA B 1 605 ? 25.422 -24.438 -9.453 1 97.88 605 ALA B C 1
ATOM 10102 O O . ALA B 1 605 ? 25.688 -23.453 -10.156 1 97.88 605 ALA B O 1
ATOM 10103 N N . ASN B 1 606 ? 26.109 -24.844 -8.406 1 97.19 606 ASN B N 1
ATOM 10104 C CA . ASN B 1 606 ? 27.422 -24.266 -8.172 1 97.19 606 ASN B CA 1
ATOM 10105 C C . ASN B 1 606 ? 28.438 -24.719 -9.219 1 97.19 606 ASN B C 1
ATOM 10107 O O . ASN B 1 606 ? 28.953 -25.828 -9.148 1 97.19 606 ASN B O 1
ATOM 10111 N N . MET B 1 607 ? 28.828 -23.859 -10.062 1 94.38 607 MET B N 1
ATOM 10112 C CA . MET B 1 607 ? 29.594 -24.219 -11.25 1 94.38 607 MET B CA 1
ATOM 10113 C C . MET B 1 607 ? 31.047 -24.516 -10.891 1 94.38 607 MET B C 1
ATOM 10115 O O . MET B 1 607 ? 31.766 -25.156 -11.664 1 94.38 607 MET B O 1
ATOM 10119 N N . SER B 1 608 ? 31.453 -24.188 -9.688 1 93.88 608 SER B N 1
ATOM 10120 C CA . SER B 1 608 ? 32.812 -24.516 -9.227 1 93.88 608 SER B CA 1
ATOM 10121 C C . SER B 1 608 ? 32.906 -25.984 -8.812 1 93.88 608 SER B C 1
ATOM 10123 O O . SER B 1 608 ? 34 -26.547 -8.758 1 93.88 608 SER B O 1
ATOM 10125 N N . LEU B 1 609 ? 31.781 -26.625 -8.578 1 95.06 609 LEU B N 1
ATOM 10126 C CA . LEU B 1 609 ? 31.781 -27.984 -8.055 1 95.06 609 LEU B CA 1
ATOM 10127 C C . LEU B 1 609 ? 31.172 -28.953 -9.062 1 95.06 609 LEU B C 1
ATOM 10129 O O . LEU B 1 609 ? 31.344 -30.172 -8.953 1 95.06 609 LEU B O 1
ATOM 10133 N N . PHE B 1 610 ? 30.5 -28.469 -10.07 1 95.56 610 PHE B N 1
ATOM 10134 C CA . PHE B 1 610 ? 29.688 -29.281 -10.961 1 95.56 610 PHE B CA 1
ATOM 10135 C C . PHE B 1 610 ? 30.562 -30.234 -11.781 1 95.56 610 PHE B C 1
ATOM 10137 O O . PHE B 1 610 ? 30.141 -31.344 -12.109 1 95.56 610 PHE B O 1
ATOM 10144 N N . CYS B 1 611 ? 31.766 -29.797 -12.086 1 93.81 611 CYS B N 1
ATOM 10145 C CA . CYS B 1 611 ? 32.656 -30.609 -12.891 1 93.81 611 CYS B CA 1
ATOM 10146 C C . CYS B 1 611 ? 32.938 -31.953 -12.234 1 93.81 611 CYS B C 1
ATOM 10148 O O . CYS B 1 611 ? 33.125 -32.969 -12.922 1 93.81 611 CYS B O 1
ATOM 10150 N N . ARG B 1 612 ? 32.875 -32 -10.961 1 95.5 612 ARG B N 1
ATOM 10151 C CA . ARG B 1 612 ? 33.125 -33.219 -10.211 1 95.5 612 ARG B CA 1
ATOM 10152 C C . ARG B 1 612 ? 31.984 -34.219 -10.422 1 95.5 612 ARG B C 1
ATOM 10154 O O . ARG B 1 612 ? 32.188 -35.438 -10.383 1 95.5 612 ARG B O 1
ATOM 10161 N N . LEU B 1 613 ? 30.812 -33.719 -10.656 1 97.69 613 LEU B N 1
ATOM 10162 C CA . LEU B 1 613 ? 29.656 -34.562 -10.898 1 97.69 613 LEU B CA 1
ATOM 10163 C C . LEU B 1 613 ? 29.703 -35.156 -12.312 1 97.69 613 LEU B C 1
ATOM 10165 O O . LEU B 1 613 ? 29.375 -36.312 -12.516 1 97.69 613 LEU B O 1
ATOM 10169 N N . GLU B 1 614 ? 30.109 -34.312 -13.242 1 95.69 614 GLU B N 1
ATOM 10170 C CA . GLU B 1 614 ? 30.203 -34.781 -14.625 1 95.69 614 GLU B CA 1
ATOM 10171 C C . GLU B 1 614 ? 31.203 -35.906 -14.781 1 95.69 614 GLU B C 1
ATOM 10173 O O . GLU B 1 614 ? 30.984 -36.844 -15.57 1 95.69 614 GLU B O 1
ATOM 10178 N N . GLU B 1 615 ? 32.219 -35.844 -14.016 1 95.62 615 GLU B N 1
ATOM 10179 C CA . GLU B 1 615 ? 33.25 -36.875 -14.047 1 95.62 615 GLU B CA 1
ATOM 10180 C C . GLU B 1 615 ? 32.688 -38.219 -13.602 1 95.62 615 GLU B C 1
ATOM 10182 O O . GLU B 1 615 ? 33.188 -39.281 -13.984 1 95.62 615 GLU B O 1
ATOM 10187 N N . LYS B 1 616 ? 31.656 -38.156 -12.836 1 96.25 616 LYS B N 1
ATOM 10188 C CA . LYS B 1 616 ? 31.094 -39.375 -12.281 1 96.25 616 LYS B CA 1
ATOM 10189 C C . LYS B 1 616 ? 29.844 -39.812 -13.055 1 96.25 616 LYS B C 1
ATOM 10191 O O . LYS B 1 616 ? 29.141 -40.719 -12.656 1 96.25 616 LYS B O 1
ATOM 10196 N N . GLY B 1 617 ? 29.531 -39.062 -14.117 1 96.19 617 GLY B N 1
ATOM 10197 C CA . GLY B 1 617 ? 28.516 -39.594 -15.016 1 96.19 617 GLY B CA 1
ATOM 10198 C C . GLY B 1 617 ? 27.281 -38.75 -15.102 1 96.19 617 GLY B C 1
ATOM 10199 O O . GLY B 1 617 ? 26.406 -38.969 -15.93 1 96.19 617 GLY B O 1
ATOM 10200 N N . LEU B 1 618 ? 27.172 -37.75 -14.211 1 97.81 618 LEU B N 1
ATOM 10201 C CA . LEU B 1 618 ? 26.047 -36.812 -14.344 1 97.81 618 LEU B CA 1
ATOM 10202 C C . LEU B 1 618 ? 26.297 -35.812 -15.469 1 97.81 618 LEU B C 1
ATOM 10204 O O . LEU B 1 618 ? 27.297 -35.094 -15.453 1 97.81 618 LEU B O 1
ATOM 10208 N N . VAL B 1 619 ? 25.422 -35.719 -16.453 1 98.25 619 VAL B N 1
ATOM 10209 C CA . VAL B 1 619 ? 25.641 -34.906 -17.641 1 98.25 619 VAL B CA 1
ATOM 10210 C C . VAL B 1 619 ? 24.844 -33.594 -17.531 1 98.25 619 VAL B C 1
ATOM 10212 O O . VAL B 1 619 ? 23.625 -33.625 -17.281 1 98.25 619 VAL B O 1
ATOM 10215 N N . GLY B 1 620 ? 25.531 -32.438 -17.688 1 98.31 620 GLY B N 1
ATOM 10216 C CA . GLY B 1 620 ? 24.844 -31.203 -17.938 1 98.31 620 GLY B CA 1
ATOM 10217 C C . GLY B 1 620 ? 24.391 -31.031 -19.375 1 98.31 620 GLY B C 1
ATOM 10218 O O . GLY B 1 620 ? 25.188 -30.656 -20.25 1 98.31 620 GLY B O 1
ATOM 10219 N N . SER B 1 621 ? 23.125 -31.25 -19.641 1 98.5 621 SER B N 1
ATOM 10220 C CA . SER B 1 621 ? 22.656 -31.375 -21.016 1 98.5 621 SER B CA 1
ATOM 10221 C C . SER B 1 621 ? 22.047 -30.078 -21.516 1 98.5 621 SER B C 1
ATOM 10223 O O . SER B 1 621 ? 21.906 -29.875 -22.719 1 98.5 621 SER B O 1
ATOM 10225 N N . ILE B 1 622 ? 21.594 -29.172 -20.641 1 98.62 622 ILE B N 1
ATOM 10226 C CA . ILE B 1 622 ? 21.031 -27.875 -21.016 1 98.62 622 ILE B CA 1
ATOM 10227 C C . ILE B 1 622 ? 21.766 -26.766 -20.25 1 98.62 622 ILE B C 1
ATOM 10229 O O . ILE B 1 622 ? 22 -26.875 -19.047 1 98.62 622 ILE B O 1
ATOM 10233 N N . TRP B 1 623 ? 22.078 -25.719 -20.922 1 97.94 623 TRP B N 1
ATOM 10234 C CA . TRP B 1 623 ? 22.859 -24.609 -20.359 1 97.94 623 TRP B CA 1
ATOM 10235 C C . TRP B 1 623 ? 22.172 -23.281 -20.641 1 97.94 623 TRP B C 1
ATOM 10237 O O . TRP B 1 623 ? 21.328 -23.172 -21.531 1 97.94 623 TRP B O 1
ATOM 10247 N N . ASP B 1 624 ? 22.578 -22.281 -19.828 1 95.75 624 ASP B N 1
ATOM 10248 C CA . ASP B 1 624 ? 22.094 -20.953 -20.141 1 95.75 624 ASP B CA 1
ATOM 10249 C C . ASP B 1 624 ? 22.672 -20.453 -21.469 1 95.75 624 ASP B C 1
ATOM 10251 O O . ASP B 1 624 ? 23.609 -21.047 -22 1 95.75 624 ASP B O 1
ATOM 10255 N N . SER B 1 625 ? 22.156 -19.344 -21.938 1 94.44 625 SER B N 1
ATOM 10256 C CA . SER B 1 625 ? 22.484 -18.875 -23.281 1 94.44 625 SER B CA 1
ATOM 10257 C C . SER B 1 625 ? 23.953 -18.438 -23.359 1 94.44 625 SER B C 1
ATOM 10259 O O . SER B 1 625 ? 24.5 -18.297 -24.453 1 94.44 625 SER B O 1
ATOM 10261 N N . THR B 1 626 ? 24.562 -18.25 -22.219 1 94.44 626 THR B N 1
ATOM 10262 C CA . THR B 1 626 ? 25.969 -17.859 -22.188 1 94.44 626 THR B CA 1
ATOM 10263 C C . THR B 1 626 ? 26.859 -19.047 -21.859 1 94.44 626 THR B C 1
ATOM 10265 O O . THR B 1 626 ? 28.078 -18.891 -21.703 1 94.44 626 THR B O 1
ATOM 10268 N N . ASP B 1 627 ? 26.312 -20.172 -21.609 1 95.19 627 ASP B N 1
ATOM 10269 C CA . ASP B 1 627 ? 27 -21.422 -21.328 1 95.19 627 ASP B CA 1
ATOM 10270 C C . ASP B 1 627 ? 27.781 -21.328 -20.016 1 95.19 627 ASP B C 1
ATOM 10272 O O . ASP B 1 627 ? 28.906 -21.828 -19.922 1 95.19 627 ASP B O 1
ATOM 10276 N N . GLN B 1 628 ? 27.188 -20.656 -19.062 1 94.88 628 GLN B N 1
ATOM 10277 C CA . GLN B 1 628 ? 27.875 -20.484 -17.781 1 94.88 628 GLN B CA 1
ATOM 10278 C C . GLN B 1 628 ? 27.188 -21.266 -16.672 1 94.88 628 GLN B C 1
ATOM 10280 O O . GLN B 1 628 ? 27.781 -21.547 -15.641 1 94.88 628 GLN B O 1
ATOM 10285 N N . LEU B 1 629 ? 25.969 -21.547 -16.922 1 95.81 629 LEU B N 1
ATOM 10286 C CA . LEU B 1 629 ? 25.156 -22.156 -15.867 1 95.81 629 LEU B CA 1
ATOM 10287 C C . LEU B 1 629 ? 24.422 -23.375 -16.391 1 95.81 629 LEU B C 1
ATOM 10289 O O . LEU B 1 629 ? 23.734 -23.312 -17.406 1 95.81 629 LEU B O 1
ATOM 10293 N N . VAL B 1 630 ? 24.578 -24.5 -15.75 1 98 630 VAL B N 1
ATOM 10294 C CA . VAL B 1 630 ? 23.844 -25.703 -16.125 1 98 630 VAL B CA 1
ATOM 10295 C C . VAL B 1 630 ? 22.391 -25.562 -15.688 1 98 630 VAL B C 1
ATOM 10297 O O . VAL B 1 630 ? 22.094 -25.234 -14.539 1 98 630 VAL B O 1
ATOM 10300 N N . LEU B 1 631 ? 21.469 -25.875 -16.641 1 98.31 631 LEU B N 1
ATOM 10301 C CA . LEU B 1 631 ? 20.031 -25.703 -16.375 1 98.31 631 LEU B CA 1
ATOM 10302 C C . LEU B 1 631 ? 19.297 -27.031 -16.547 1 98.31 631 LEU B C 1
ATOM 10304 O O . LEU B 1 631 ? 18.109 -27.125 -16.25 1 98.31 631 LEU B O 1
ATOM 10308 N N . GLY B 1 632 ? 19.891 -27.984 -17.031 1 98.69 632 GLY B N 1
ATOM 10309 C CA . GLY B 1 632 ? 19.344 -29.328 -17.188 1 98.69 632 GLY B CA 1
ATOM 10310 C C . GLY B 1 632 ? 20.375 -30.422 -16.984 1 98.69 632 GLY B C 1
ATOM 10311 O O . GLY B 1 632 ? 21.516 -30.297 -17.406 1 98.69 632 GLY B O 1
ATOM 10312 N N . ILE B 1 633 ? 20.016 -31.5 -16.312 1 98.88 633 ILE B N 1
ATOM 10313 C CA . ILE B 1 633 ? 20.922 -32.594 -16.062 1 98.88 633 ILE B CA 1
ATOM 10314 C C . ILE B 1 633 ? 20.25 -33.938 -16.438 1 98.88 633 ILE B C 1
ATOM 10316 O O . ILE B 1 633 ? 19.031 -34 -16.5 1 98.88 633 ILE B O 1
ATOM 10320 N N . GLU B 1 634 ? 20.984 -34.938 -16.719 1 98.81 634 GLU B N 1
ATOM 10321 C CA . GLU B 1 634 ? 20.469 -36.25 -17.047 1 98.81 634 GLU B CA 1
ATOM 10322 C C . GLU B 1 634 ? 21.484 -37.344 -16.719 1 98.81 634 GLU B C 1
ATOM 10324 O O . GLU B 1 634 ? 22.672 -37.062 -16.531 1 98.81 634 GLU B O 1
ATOM 10329 N N . LEU B 1 635 ? 21.078 -38.531 -16.516 1 98.25 635 LEU B N 1
ATOM 10330 C CA . LEU B 1 635 ? 21.891 -39.75 -16.422 1 98.25 635 LEU B CA 1
ATOM 10331 C C . LEU B 1 635 ? 21.672 -40.625 -17.641 1 98.25 635 LEU B C 1
ATOM 10333 O O . LEU B 1 635 ? 20.656 -41.312 -17.734 1 98.25 635 LEU B O 1
ATOM 10337 N N . PRO B 1 636 ? 22.656 -40.75 -18.5 1 95.38 636 PRO B N 1
ATOM 10338 C CA . PRO B 1 636 ? 22.484 -41.469 -19.766 1 95.38 636 PRO B CA 1
ATOM 10339 C C . PRO B 1 636 ? 22.219 -42.938 -19.594 1 95.38 636 PRO B C 1
ATOM 10341 O O . PRO B 1 636 ? 21.562 -43.562 -20.422 1 95.38 636 PRO B O 1
ATOM 10344 N N . GLU B 1 637 ? 22.688 -43.531 -18.547 1 93.88 637 GLU B N 1
ATOM 10345 C CA . GLU B 1 637 ? 22.578 -44.969 -18.344 1 93.88 637 GLU B CA 1
ATOM 10346 C C . GLU B 1 637 ? 21.219 -45.344 -17.734 1 93.88 637 GLU B C 1
ATOM 10348 O O . GLU B 1 637 ? 20.875 -46.531 -17.641 1 93.88 637 GLU B O 1
ATOM 10353 N N . HIS B 1 638 ? 20.547 -44.438 -17.281 1 95.44 638 HIS B N 1
ATOM 10354 C CA . HIS B 1 638 ? 19.219 -44.625 -16.703 1 95.44 638 HIS B CA 1
ATOM 10355 C C . HIS B 1 638 ? 18.141 -44.594 -17.766 1 95.44 638 HIS B C 1
ATOM 10357 O O . HIS B 1 638 ? 18.297 -43.938 -18.797 1 95.44 638 HIS B O 1
ATOM 10363 N N . LYS B 1 639 ? 17.078 -45.312 -17.578 1 95.19 639 LYS B N 1
ATOM 10364 C CA . LYS B 1 639 ? 15.992 -45.344 -18.547 1 95.19 639 LYS B CA 1
ATOM 10365 C C . LYS B 1 639 ? 15.492 -43.906 -18.844 1 95.19 639 LYS B C 1
ATOM 10367 O O . LYS B 1 639 ? 15.273 -43.562 -20 1 95.19 639 LYS B O 1
ATOM 10372 N N . PHE B 1 640 ? 15.234 -43.156 -17.844 1 97.81 640 PHE B N 1
ATOM 10373 C CA . PHE B 1 640 ? 14.883 -41.75 -17.953 1 97.81 640 PHE B CA 1
ATOM 10374 C C . PHE B 1 640 ? 15.148 -41.031 -16.641 1 97.81 640 PHE B C 1
ATOM 10376 O O . PHE B 1 640 ? 14.367 -41.156 -15.688 1 97.81 640 PHE B O 1
ATOM 10383 N N . PHE B 1 641 ? 16.188 -40.344 -16.484 1 98.56 641 PHE B N 1
ATOM 10384 C CA . PHE B 1 641 ? 16.547 -39.469 -15.375 1 98.56 641 PHE B CA 1
ATOM 10385 C C . PHE B 1 641 ? 16.875 -38.062 -15.867 1 98.56 641 PHE B C 1
ATOM 10387 O O . PHE B 1 641 ? 17.953 -37.844 -16.422 1 98.56 641 PHE B O 1
ATOM 10394 N N . PHE B 1 642 ? 15.93 -37.188 -15.734 1 98.69 642 PHE B N 1
ATOM 10395 C CA . PHE B 1 642 ? 16.016 -35.844 -16.312 1 98.69 642 PHE B CA 1
ATOM 10396 C C . PHE B 1 642 ? 15.516 -34.812 -15.336 1 98.69 642 PHE B C 1
ATOM 10398 O O . PHE B 1 642 ? 14.531 -35.031 -14.625 1 98.69 642 PHE B O 1
ATOM 10405 N N . ALA B 1 643 ? 16.219 -33.656 -15.203 1 98.81 643 ALA B N 1
ATOM 10406 C CA . ALA B 1 643 ? 15.797 -32.594 -14.312 1 98.81 643 ALA B CA 1
ATOM 10407 C C . ALA B 1 643 ? 16.188 -31.219 -14.883 1 98.81 643 ALA B C 1
ATOM 10409 O O . ALA B 1 643 ? 17.203 -31.094 -15.562 1 98.81 643 ALA B O 1
ATOM 10410 N N . THR B 1 644 ? 15.367 -30.234 -14.641 1 98.81 644 THR B N 1
ATOM 10411 C CA . THR B 1 644 ? 15.633 -28.906 -15.148 1 98.81 644 THR B CA 1
ATOM 10412 C C . THR B 1 644 ? 15.531 -27.859 -14.031 1 98.81 644 THR B C 1
ATOM 10414 O O . THR B 1 644 ? 14.781 -28.047 -13.07 1 98.81 644 THR B O 1
ATOM 10417 N N . GLN B 1 645 ? 16.344 -26.797 -14.18 1 98.38 645 GLN B N 1
ATOM 10418 C CA . GLN B 1 645 ? 16.25 -25.672 -13.258 1 98.38 645 GLN B CA 1
ATOM 10419 C C . GLN B 1 645 ? 15.07 -24.766 -13.602 1 98.38 645 GLN B C 1
ATOM 10421 O O . GLN B 1 645 ? 14.484 -24.141 -12.727 1 98.38 645 GLN B O 1
ATOM 10426 N N . PHE B 1 646 ? 14.773 -24.719 -14.945 1 97.94 646 PHE B N 1
ATOM 10427 C CA . PHE B 1 646 ? 13.625 -23.953 -15.391 1 97.94 646 PHE B CA 1
ATOM 10428 C C . PHE B 1 646 ? 12.336 -24.75 -15.227 1 97.94 646 PHE B C 1
ATOM 10430 O O . PHE B 1 646 ? 12.359 -25.859 -14.703 1 97.94 646 PHE B O 1
ATOM 10437 N N . HIS B 1 647 ? 11.188 -24.141 -15.602 1 98.38 647 HIS B N 1
ATOM 10438 C CA . HIS B 1 647 ? 9.859 -24.688 -15.344 1 98.38 647 HIS B CA 1
ATOM 10439 C C . HIS B 1 647 ? 9.102 -24.938 -16.641 1 98.38 647 HIS B C 1
ATOM 10441 O O . HIS B 1 647 ? 8.242 -24.156 -17.031 1 98.38 647 HIS B O 1
ATOM 10447 N N . PRO B 1 648 ? 9.32 -26.094 -17.234 1 98.25 648 PRO B N 1
ATOM 10448 C CA . PRO B 1 648 ? 8.633 -26.391 -18.5 1 98.25 648 PRO B CA 1
ATOM 10449 C C . PRO B 1 648 ? 7.117 -26.5 -18.328 1 98.25 648 PRO B C 1
ATOM 10451 O O . PRO B 1 648 ? 6.375 -26.359 -19.312 1 98.25 648 PRO B O 1
ATOM 10454 N N . GLU B 1 649 ? 6.652 -26.766 -17.062 1 97.62 649 GLU B N 1
ATOM 10455 C CA . GLU B 1 649 ? 5.223 -26.922 -16.828 1 97.62 649 GLU B CA 1
ATOM 10456 C C . GLU B 1 649 ? 4.461 -25.641 -17.125 1 97.62 649 GLU B C 1
ATOM 10458 O O . GLU B 1 649 ? 3.277 -25.672 -17.469 1 97.62 649 GLU B O 1
ATOM 10463 N N . PHE B 1 650 ? 5.113 -24.484 -16.984 1 97.44 650 PHE B N 1
ATOM 10464 C CA . PHE B 1 650 ? 4.438 -23.203 -17.203 1 97.44 650 PHE B CA 1
ATOM 10465 C C . PHE B 1 650 ? 4.223 -22.953 -18.688 1 97.44 650 PHE B C 1
ATOM 10467 O O . PHE B 1 650 ? 3.344 -22.172 -19.062 1 97.44 650 PHE B O 1
ATOM 10474 N N . ALA B 1 651 ? 5.031 -23.578 -19.516 1 96.06 651 ALA B N 1
ATOM 10475 C CA . ALA B 1 651 ? 4.926 -23.359 -20.969 1 96.06 651 ALA B CA 1
ATOM 10476 C C . ALA B 1 651 ? 4.102 -24.469 -21.625 1 96.06 651 ALA B C 1
ATOM 10478 O O . ALA B 1 651 ? 3.85 -24.422 -22.828 1 96.06 651 ALA B O 1
ATOM 10479 N N . SER B 1 652 ? 3.668 -25.469 -20.844 1 95.38 652 SER B N 1
ATOM 10480 C CA . SER B 1 652 ? 2.869 -26.562 -21.375 1 95.38 652 SER B CA 1
ATOM 10481 C C . SER B 1 652 ? 1.43 -26.125 -21.625 1 95.38 652 SER B C 1
ATOM 10483 O O . SER B 1 652 ? 0.828 -25.438 -20.797 1 95.38 652 SER B O 1
ATOM 10485 N N . LYS B 1 653 ? 0.924 -26.453 -22.75 1 92.25 653 LYS B N 1
ATOM 10486 C CA . LYS B 1 653 ? -0.443 -26.109 -23.125 1 92.25 653 LYS B CA 1
ATOM 10487 C C . LYS B 1 653 ? -1.307 -27.359 -23.281 1 92.25 653 LYS B C 1
ATOM 10489 O O . LYS B 1 653 ? -0.786 -28.453 -23.438 1 92.25 653 LYS B O 1
ATOM 10494 N N . HIS B 1 654 ? -2.629 -27.125 -23.25 1 87.12 654 HIS B N 1
ATOM 10495 C CA . HIS B 1 654 ? -3.547 -28.25 -23.391 1 87.12 654 HIS B CA 1
ATOM 10496 C C . HIS B 1 654 ? -3.42 -28.875 -24.781 1 87.12 654 HIS B C 1
ATOM 10498 O O . HIS B 1 654 ? -3.441 -30.109 -24.906 1 87.12 654 HIS B O 1
ATOM 10504 N N . ARG B 1 655 ? -3.178 -28.047 -25.781 1 84.06 655 ARG B N 1
ATOM 10505 C CA . ARG B 1 655 ? -3.146 -28.547 -27.156 1 84.06 655 ARG B CA 1
ATOM 10506 C C . ARG B 1 655 ? -1.714 -28.812 -27.609 1 84.06 655 ARG B C 1
ATOM 10508 O O . ARG B 1 655 ? -1.49 -29.422 -28.656 1 84.06 655 ARG B O 1
ATOM 10515 N N . ALA B 1 656 ? -0.821 -28.359 -26.875 1 89.88 656 ALA B N 1
ATOM 10516 C CA . ALA B 1 656 ? 0.593 -28.547 -27.188 1 89.88 656 ALA B CA 1
ATOM 10517 C C . ALA B 1 656 ? 1.412 -28.781 -25.922 1 89.88 656 ALA B C 1
ATOM 10519 O O . ALA B 1 656 ? 2.15 -27.906 -25.469 1 89.88 656 ALA B O 1
ATOM 10520 N N . PRO B 1 657 ? 1.318 -30.031 -25.422 1 93.31 657 PRO B N 1
ATOM 10521 C CA . PRO B 1 657 ? 2.07 -30.328 -24.203 1 93.31 657 PRO B CA 1
ATOM 10522 C C . PRO B 1 657 ? 3.578 -30.172 -24.391 1 93.31 657 PRO B C 1
ATOM 10524 O O . PRO B 1 657 ? 4.105 -30.438 -25.469 1 93.31 657 PRO B O 1
ATOM 10527 N N . HIS B 1 658 ? 4.297 -29.766 -23.422 1 96.88 658 HIS B N 1
ATOM 10528 C CA . HIS B 1 658 ? 5.73 -29.531 -23.484 1 96.88 658 HIS B CA 1
ATOM 10529 C C . HIS B 1 658 ? 6.504 -30.828 -23.719 1 96.88 658 HIS B C 1
ATOM 10531 O O . HIS B 1 658 ? 6.164 -31.859 -23.156 1 96.88 658 HIS B O 1
ATOM 10537 N N . GLU B 1 659 ? 7.547 -30.812 -24.422 1 96.31 659 GLU B N 1
ATOM 10538 C CA . GLU B 1 659 ? 8.312 -31.953 -24.891 1 96.31 659 GLU B CA 1
ATOM 10539 C C . GLU B 1 659 ? 8.914 -32.75 -23.734 1 96.31 659 GLU B C 1
ATOM 10541 O O . GLU B 1 659 ? 9.023 -33.969 -23.797 1 96.31 659 GLU B O 1
ATOM 10546 N N . ILE B 1 660 ? 9.242 -32.094 -22.703 1 98.12 660 ILE B N 1
ATOM 10547 C CA . ILE B 1 660 ? 9.859 -32.75 -21.562 1 98.12 660 ILE B CA 1
ATOM 10548 C C . ILE B 1 660 ? 8.836 -33.656 -20.891 1 98.12 660 ILE B C 1
ATOM 10550 O O . ILE B 1 660 ? 9.156 -34.781 -20.5 1 98.12 660 ILE B O 1
ATOM 10554 N N . PHE B 1 661 ? 7.621 -33.188 -20.734 1 97.69 661 PHE B N 1
ATOM 10555 C CA . PHE B 1 661 ? 6.57 -34 -20.141 1 97.69 661 PHE B CA 1
ATOM 10556 C C . PHE B 1 661 ? 6.195 -35.188 -21.047 1 97.69 661 PHE B C 1
ATOM 10558 O O . PHE B 1 661 ? 5.883 -36.281 -20.578 1 97.69 661 PHE B O 1
ATOM 10565 N N . VAL B 1 662 ? 6.234 -34.938 -22.328 1 96.06 662 VAL B N 1
ATOM 10566 C CA . VAL B 1 662 ? 5.992 -36 -23.297 1 96.06 662 VAL B CA 1
ATOM 10567 C C . VAL B 1 662 ? 7.043 -37.094 -23.125 1 96.06 662 VAL B C 1
ATOM 10569 O O . VAL B 1 662 ? 6.711 -38.281 -23.062 1 96.06 662 VAL B O 1
ATOM 10572 N N . GLY B 1 663 ? 8.32 -36.688 -23.047 1 96.75 663 GLY B N 1
ATOM 10573 C CA . GLY B 1 663 ? 9.398 -37.625 -22.844 1 96.75 663 GLY B CA 1
ATOM 10574 C C . GLY B 1 663 ? 9.25 -38.438 -21.562 1 96.75 663 GLY B C 1
ATOM 10575 O O . GLY B 1 663 ? 9.477 -39.625 -21.562 1 96.75 663 GLY B O 1
ATOM 10576 N N . PHE B 1 664 ? 8.844 -37.844 -20.516 1 97.69 664 PHE B N 1
ATOM 10577 C CA . PHE B 1 664 ? 8.656 -38.5 -19.234 1 97.69 664 PHE B CA 1
ATOM 10578 C C . PHE B 1 664 ? 7.562 -39.562 -19.312 1 97.69 664 PHE B C 1
ATOM 10580 O O . PHE B 1 664 ? 7.766 -40.719 -18.906 1 97.69 664 PHE B O 1
ATOM 10587 N N . ILE B 1 665 ? 6.426 -39.156 -19.859 1 95.19 665 ILE B N 1
ATOM 10588 C CA . ILE B 1 665 ? 5.285 -40.062 -19.922 1 95.19 665 ILE B CA 1
ATOM 10589 C C . ILE B 1 665 ? 5.609 -41.219 -20.828 1 95.19 665 ILE B C 1
ATOM 10591 O O . ILE B 1 665 ? 5.281 -42.375 -20.516 1 95.19 665 ILE B O 1
ATOM 10595 N N . GLU B 1 666 ? 6.281 -41 -21.906 1 94.19 666 GLU B N 1
ATOM 10596 C CA . GLU B 1 666 ? 6.66 -42.094 -22.812 1 94.19 666 GLU B CA 1
ATOM 10597 C C . GLU B 1 666 ? 7.594 -43.062 -22.125 1 94.19 666 GLU B C 1
ATOM 10599 O O . GLU B 1 666 ? 7.535 -44.281 -22.391 1 94.19 666 GLU B O 1
ATOM 10604 N N . SER B 1 667 ? 8.43 -42.562 -21.25 1 95.69 667 SER B N 1
ATOM 10605 C CA . SER B 1 667 ? 9.398 -43.406 -20.547 1 95.69 667 SER B CA 1
ATOM 10606 C C . SER B 1 667 ? 8.711 -44.375 -19.578 1 95.69 667 SER B C 1
ATOM 10608 O O . SER B 1 667 ? 9.281 -45.406 -19.203 1 95.69 667 SER B O 1
ATOM 10610 N N . LEU B 1 668 ? 7.516 -44.031 -19.172 1 93.88 668 LEU B N 1
ATOM 10611 C CA . LEU B 1 668 ? 6.777 -44.875 -18.234 1 93.88 668 LEU B CA 1
ATOM 10612 C C . LEU B 1 668 ? 6.387 -46.188 -18.891 1 93.88 668 LEU B C 1
ATOM 10614 O O . LEU B 1 668 ? 6.059 -47.156 -18.203 1 93.88 668 LEU B O 1
ATOM 10618 N N . TYR B 1 669 ? 6.418 -46.25 -20.156 1 88.81 669 TYR B N 1
ATOM 10619 C CA . TYR B 1 669 ? 5.957 -47.438 -20.891 1 88.81 669 TYR B CA 1
ATOM 10620 C C . TYR B 1 669 ? 7.125 -48.156 -21.531 1 88.81 669 TYR B C 1
ATOM 10622 O O . TYR B 1 669 ? 6.93 -49.125 -22.266 1 88.81 669 TYR B O 1
ATOM 10630 N N . LYS B 1 670 ? 8.297 -47.75 -21.344 1 83.44 670 LYS B N 1
ATOM 10631 C CA . LYS B 1 670 ? 9.492 -48.438 -21.797 1 83.44 670 LYS B CA 1
ATOM 10632 C C . LYS B 1 670 ? 9.938 -49.469 -20.75 1 83.44 670 LYS B C 1
ATOM 10634 O O . LYS B 1 670 ? 9.789 -49.25 -19.547 1 83.44 670 LYS B O 1
#

Solvent-accessible surface area (backbone atoms only — not comparable to full-atom values): 75232 Å² total; per-residue (Å²): 129,79,70,72,73,70,79,71,69,70,30,37,36,40,35,33,26,71,45,80,64,62,36,51,47,24,50,50,20,44,54,48,26,52,37,48,75,65,65,45,26,31,29,55,28,39,40,35,44,33,48,40,55,43,34,65,43,32,28,31,69,79,62,26,24,49,25,58,22,58,77,38,25,41,30,57,40,61,57,44,56,33,35,28,46,33,90,64,83,55,55,43,60,26,44,44,32,46,26,41,55,55,52,47,54,55,50,54,46,60,73,73,37,79,55,58,36,74,82,36,34,59,86,50,53,49,43,50,51,52,42,51,41,64,74,66,42,36,70,58,78,34,77,67,54,91,92,51,66,36,37,38,37,37,35,46,32,50,21,54,81,37,71,50,21,37,56,61,53,49,36,57,60,38,48,50,70,33,65,83,84,45,50,58,93,87,42,75,67,73,74,46,52,74,76,41,45,46,37,39,29,35,34,88,55,72,76,67,47,59,64,63,60,40,59,60,73,73,51,76,77,42,47,30,42,32,43,32,90,72,43,50,68,81,55,77,69,57,100,74,50,67,42,52,28,30,39,47,53,99,89,46,75,47,81,44,76,44,40,57,69,51,54,53,48,50,51,50,49,55,41,50,50,50,73,68,43,84,63,74,72,82,66,81,76,72,83,75,76,83,72,82,86,66,81,72,74,85,82,77,91,80,69,80,82,69,50,71,72,85,36,69,91,36,14,97,66,87,55,83,67,80,57,78,71,81,74,82,85,71,94,76,88,68,102,76,70,99,83,89,85,84,84,81,86,86,80,84,87,71,87,33,85,52,81,92,84,68,70,74,70,71,71,67,72,72,72,72,78,70,82,74,78,73,57,81,49,79,65,59,85,78,65,86,48,70,66,56,49,50,49,48,51,50,45,54,55,46,54,64,42,64,74,60,70,84,69,76,93,62,73,50,46,29,36,28,38,42,25,85,45,55,91,27,68,51,33,44,40,46,53,52,48,27,51,51,24,25,39,56,72,76,37,67,89,62,52,56,34,52,38,43,33,51,22,71,77,40,45,96,87,44,41,68,65,70,50,59,75,42,46,27,40,35,25,50,57,72,80,74,56,75,34,53,67,19,47,32,51,52,48,49,50,26,65,75,66,57,33,30,32,42,20,25,27,43,21,24,54,41,44,53,24,39,45,31,32,74,74,63,70,36,73,61,34,30,39,36,87,60,36,79,78,40,89,35,47,47,24,27,48,47,59,55,33,34,76,68,61,74,39,74,87,64,92,57,41,82,51,58,62,81,59,37,78,94,51,46,53,21,34,43,6,52,40,57,30,32,37,35,80,92,35,73,56,11,61,48,56,72,63,44,50,64,50,75,43,35,30,74,43,37,60,40,61,23,68,90,55,46,64,62,45,42,76,69,55,43,40,72,30,24,22,33,74,80,67,70,41,62,36,21,40,33,37,85,90,41,84,39,38,41,23,25,47,38,39,61,38,67,69,19,21,55,90,51,42,35,47,66,55,44,51,55,59,56,44,58,75,103,129,80,71,74,71,70,80,73,69,69,29,38,36,40,36,33,26,71,47,79,67,62,36,51,48,25,50,49,20,46,53,47,28,52,36,49,76,66,65,44,24,31,30,56,27,39,39,35,45,32,48,40,56,44,36,65,43,32,28,30,69,79,63,26,24,51,26,61,22,58,77,37,23,41,30,58,39,60,57,45,55,33,34,26,47,34,90,64,81,55,53,44,60,26,44,44,30,46,26,41,55,55,52,46,54,56,51,54,47,60,72,73,38,80,56,60,36,73,81,35,33,58,86,50,51,50,43,49,49,52,42,52,41,65,76,64,44,36,71,58,78,33,76,67,55,91,91,51,66,35,36,37,39,36,36,46,32,52,20,56,81,36,71,50,22,36,57,61,51,47,36,57,61,38,49,50,70,33,63,83,86,46,49,56,93,86,42,75,67,73,72,46,53,76,75,42,47,45,38,37,29,35,34,88,52,72,76,68,48,56,64,63,64,39,59,60,75,73,50,79,79,44,46,29,41,31,45,31,91,71,41,50,69,81,53,75,69,60,102,72,51,67,42,53,28,29,40,47,52,99,89,46,76,48,82,44,76,43,38,59,70,51,54,53,49,51,50,52,48,55,39,50,52,52,72,67,44,86,64,76,72,83,65,82,76,73,84,76,77,83,77,88,71,83,74,88,77,89,63,72,91,70,65,90,96,90,38,71,48,49,71,47,95,37,56,96,69,85,78,75,49,69,32,68,77,84,76,84,85,74,85,99,87,81,81,73,71,94,76,90,93,84,88,93,87,89,96,87,93,72,73,75,102,41,72,84,81,69,67,68,69,67,67,65,68,72,72,72,78,70,81,73,79,71,60,78,53,80,69,61,87,77,64,88,50,71,65,57,50,50,50,48,53,48,46,54,54,47,55,63,42,64,75,60,70,85,68,76,93,60,74,52,46,30,35,28,40,43,25,83,44,56,92,26,68,50,33,44,40,45,53,52,49,28,50,49,24,28,39,57,73,74,38,66,90,64,50,59,36,55,39,48,33,55,21,69,77,40,44,96,86,44,41,68,66,68,52,58,76,41,45,28,40,35,25,50,58,72,79,75,56,75,35,52,68,18,48,32,51,51,46,49,50,26,65,77,66,57,33,31,33,42,20,25,29,42,21,26,53,39,46,53,22,38,46,33,32,74,73,64,69,36,73,60,33,30,39,36,89,60,35,78,79,39,89,36,46,48,23,28,49,47,58,55,34,35,77,69,61,75,38,74,85,64,90,58,39,79,52,58,61,82,58,38,78,91,51,46,55,23,35,41,7,53,40,56,29,32,38,36,82,94,34,73,56,12,59,48,55,71,64,44,49,65,49,75,44,36,32,74,44,37,59,39,60,23,68,89,55,45,64,63,43,42,75,69,54,43,40,74,29,23,22,33,75,80,67,70,40,63,35,20,38,33,36,84,89,40,86,39,37,41,24,23,47,37,41,61,38,68,71,19,20,56,91,52,44,34,47,66,56,44,50,53,58,56,43,58,75,104

Sequence (1340 aa):
MADAVETTSNRFIFIFSDETNTSKTALSAYIASHLDRMHYPYSYLKLSPTLSLTFGNLTPTSAGEAFITHDGGEVDYDVGIVERSISKVLPRTSNLTLGQAIQALYRQQEEQKDTGYAYLTVERDLLNYLVDYVQTMPPYLYEPREHQTPIRIVEIGGSINNRSARLLFSVIPTILDGSPSGPLPGFTCPKFHRSDMLLLMTTVTPERLSLEAMDIQHLLMPDYLILSNTLKETDVLDDGYRLTALKCDETGHYTTDFEVKELISKWNFAWYLRSREHLPLRTSRRLKTFPDEVLLEETKDVQLAELEDVARNAEIAGVKSEFIMGVSTSLTTAFQHCSSEEPSQTVSVSSIYTDSTAQLSRFIDEVSYEHSSEVHLDVDRTLQSSEEFVARVVTAATTLRCKNEHKLELVPRIIAIVGKFVTREESYLSVLEALRSTFRRRRPGYTFSFMWIDPTVLNEENYCTILQPAHGIILPGGFGNVGVDGLILSIRYARKNNISFLGLCLGMQMAICEFARNECGMKGANSSEMDRETPYPLIHSIQAMVEMEIIKPLQAASANQGTSAKYGYMRLGDLPVHIRPGTIASKLYGGRKVASERHWHSYGANMSLFCRLEEKGLVGSIWDSTDQLVLGIELPEHKFFFATQFHPEFASKHRAPHEIFVGFIESLYKMADAVETTSNRFIFIFSDETNTSKTALSAYIASHLDRMHYPYSYLKLSPTLSLTFGNLTPTSAGEAFITHDGGEVDYDVGIVERSISKVLPRTSNLTLGQAIQALYRQQEEQKDTGYAYLTVERDLLNYLVDYVQTMPPYLYEPREHQTPIRIVEIGGSINNRSARLLFSVIPTILDGSPSGPLPGFTCPKFHRSDMLLLMTTVTPERLSLEAMDIQHLLMPDYLILSNTLKETDVLDDGYRLTALKCDETGHYTTDFEVKELISKWNFAWYLRSREHLPLRTSRRLKTFPDEVLLEETKDVQLAELEDVARNAEIAGVKSEFIMGVSTSLTTAFQHCSSEEPSQTVSVSSIYTDSTAQLSRFIDEVSYEHSSEVHLDVDRTLQSSEEFVARVVTAATTLRCKNEHKLELVPRIIAIVGKFVTREESYLSVLEALRSTFRRRRPGYTFSFMWIDPTVLNEENYCTILQPAHGIILPGGFGNVGVDGLILSIRYARKNNISFLGLCLGMQMAICEFARNECGMKGANSSEMDRETPYPLIHSIQAMVEMEIIKPLQAASANQGTSAKYGYMRLGDLPVHIRPGTIASKLYGGRKVASERHWHSYGANMSLFCRLEEKGLVGSIWDSTDQLVLGIELPEHKFFFATQFHPEFASKHRAPHEIFVGFIESLYK

Foldseek 3Di:
DPPPPPLQQEFEEEEEEQAQDCLSLLLVLLLLLQCQVVLAWEAAAEEALDLAQACQPDDCLPQFAQFFFQQFGRAHCSLLLNQLLHDFTHDNLNYDYLNNLVVVLVVVQVVPDPDDGDDDDLVANSLVSLLVSQSCDDGIPHDHDPPHRYYYYYYQHDRCPDPSSVSSQVSVVCLQVDRVVPQPVPDPSPNDDPLSYAFEYEYQCPPVCPDPVCPPPVGDDHQKYWYSVQGDSLPSNDPFRKTWIWGDDPVGTDTDIDTSVVVVVVSVVVSVVPVPDPDDPPDPDDPPDDDDDPPPDDDDCPDDVQADPVPPVDPVVDDDRDRPPPPDDDDPDDPDDDDDDDDDDPDDPDAQVYPDPPPPPPPPPPLPPDPFPADALDPDPPPPDLVVSVVVVQVSQVVSVPPVPDDPPARAAEEEEEEQNLSDPSNPVLVVSLLVLLCCVPPNPHHYYYHYHHLLVDDPVRLCSNCVRHQEYEYEDDAEQPNLVSLLSNLVNCVVVLRAYEYEQVNVQSNQQSLCVPQLVLPQADDCRHPVPGPHNQKYFPVVCCVVVLDPDDDFDADGPPDDPVQRTWRFRWAKKAFAPPDPRCVLVVNDGMDIFGATDRMAGDQVCVVSSVVRQKDQGMAGPVRSGRFKIFHRVRLHGIYGNTDQSSVAHSNRRRSVSSSSVVSSVD/DPPPPPLQQEFEEEEEEQAQDCLSLLLVLLLLLVCQVVLAWEAAAEEALDLAQACQPDDCLPQFAQFFFQQFGRARCSLLLNQLLHPFTHDNLNYDYLNNLVVVLVVVQVVPDPDDGDDDDLVANSLVSLLVSQSCDDGIPHDHDPPHRYYYYYYQHDRCPDPSSVSSQVSVVCLQVDRVVPQPVPDPSPNDDPLSYAFEYEYQCPPVCPDPVCPPPVRDDHQKYWYSVQGDSLPSSPDWRKTWIWGDDPVGTDTDIDTSVVVVVVSVVVSVVVVPDPDDPPDPDDPDDDDDDDDDDDPDDPDDADFDDDDPVPPPPHDTRGRDPPPDDDDDDDPDDPDDDDDDDDDDCDDVVPPDPPPPVPPVPPPPPDPQPADDDDPDPPPPDLVVSVVVVQVSQVVSVPPVPPDPPARAAEEEEEEQNLSDPSNPVLVVSLLVLLCCVPPNPHHYYYHYHHLQVDDPVRLCSNCVRHQEYEYEDDAEQPNLVSLLSNLVNCVVVLRAYEYEQVSVQSNQQSLCVPQLVLPQADDCRHPVPGPHNQKYFPVVCCVVVLDPDDDFDADGPPDDPVQRTWRFRWAKKAFAPPDPRCVLVVNDGMDIFGATDRMAGDQVCVVSSVVRAKDQGMAGPVRSGRFKIFHPVGLHGIYGNTDQSSVAHSNRRRSVSSSSVVSSVD

Secondary structure (DSSP, 8-state):
----------EEEEEEESS-STHHHHHHHHHHHHHHHTT--EEEEEEE----S-STTB-HHHH-PEEE-TT--EEEHHHHHHHHTSSS---GGGEEEHHHHHHHHHHHHHHH-SS-B----IIIIIHHHHHHHHHH-SPPSS---TTPPPEEEEEE-S-TTSHHHHHHHTHHHHHHH--TT-S-TT-------GGGEEEEEEES-TTTTTTHHHHHTT----SEEEEGGG--TT----S--EEEEEEEETTEEEEEEEEHHHHHHHHHHHHHHHHH---------------S-------S---STTSS-S-TTSSSS-----------S---------------------SBTBSTTSSGGGGGSS---------EEE--TT-S-HHHHHHHHHHHHHHHHHTS-SSSS--PEEEEEE-TTTTSGGGGHHHHHHHHHHHHHHSTT--EEEEEE-GGG--TTTHHHHHTT-SEEEE----SSTTHHHHHHHHHHHHHTT-EEEEETHHHHHHHHHHHHHHS--TT-EETTT-TT-SSEEEEEHHHHHHTTSSPPP--EEPPTT--GGG-EEEEEEEEEEE-TTSHHHHHTTT-SEEEEEEEESEEE-TTTHHHHHTTT-EEEEEETTS-SEEEEE-TTSSSEEEESS-GGGT--SSS--HHHHHHHHHTT-/----------EEEEEEESS-STHHHHHHHHHHHHHHHTT--EEEEEEE----S-STTB-HHHH-PEEEPTT--EEEHHHHHHHHTSSS---GGGEEEHHHHHHHHHHHHHHH-SS-B----IIIIIHHHHHHHHHH-SPPSS---TTPPPEEEEEE-S-TTSHHHHHHHTHHHHHHH--TT-S-TT-------GGGEEEEEEES-TTTTTTHHHHHTT----SEEEEGGG--TT----S--EEEEEEEETTEEEEEEEEHHHHHHHHHHHHHHHHH---------------S-------------------S--SSS---------------------------------SBTBSGGGSGGGTTSS---------EE---TT-S-HHHHHHHHHHHHHHHHHTS-SSSS--PEEEEEE-TTTTSGGGGHHHHHHHHHHHHHHSTT--EEEEEE-GGG--TTTHHHHHTT-SEEEE----SSTTHHHHHHHHHHHHHTT-EEEEETHHHHHHHHHHHHHHS--TT-EETTT-TT-SSEEEEEHHHHHHTTSSPPP--EEPPTT--GGG-EEEEEEEEEEE-TTSHHHHHTTT-SEEEEEEEESEEE-TTTHHHHHTTT-EEEEEETTS-SEEEEE-TTSSSEEEESS-HHHH--SSS--HHHHHHHHHTT-

pLDDT: mean 73.97, std 28.27, range [14.7, 98.88]

Radius of gyration: 39.04 Å; Cα contacts (8 Å, |Δi|>4): 2432; chains: 2; bounding box: 91×106×114 Å

InterPro domains:
  IPR004468 CTP synthase [PTHR11550] (405-667)
  IPR017456 CTP synthase, N-terminal [PF06418] (24-164)
  IPR017926 Glutamine amidotransferase [PF00117] (427-666)
  IPR027417 P-loop containing nucleoside triphosphate hydrolase [G3DSA:3.40.50.300] (2-172)
  IPR027417 P-loop containing nucleoside triphosphate hydrolase [SSF52540] (11-172)
  IPR029062 Class I glutamine amidotransferase-like [G3DSA:3.40.50.880] (412-670)
  IPR029062 Class I glutamine amidotransferase-like [SSF52317] (414-667)
  IPR033828 CTP synthase GATase domain [cd01746] (415-665)